Protein 3HM2 (pdb70)

Secondary structure (DSSP, 8-state):
--SHHHHHHHHHHHHH---TTEEEEEESTTTTHHHHHHHTTSSSEEEEEE-S-HHHHHHHHHHHHTTT-TTSEEEE--TTGGGGG--SPPSEEEE--TT-TTHHHHHHHTPPTT-EEEEEE-SHHHH--TTHHHHH--EEEEEEEEE--B-SS-B--BPP-EEEEEEE-/--HHHHHHHHHHHHHH---TT-EEEEESTTTTHHHHHHHHHSSS-EEEEE--STTTHHHHHHHHHHHT-GGGEEEE-STTTTTTT--SPPSEEEE----TTHHHHHHTT--TT-EEEEEE-SHHHH--TTHHHHH--EEEEEEEEE--EETTEE--BPPPEEEEEEE--/-HHHHHHHHHHHHHHH---TT-EEEE--HHHHHHTTSSTT-EEEEE-S-HHHHHHHHHHTTTTT-TTT-EEE--TTTTGGG--SPPSEEEE-S--SSTTHHHHHHHSS-TT-EEEEEE-SHHHH--HHHHHHH--EEEEEEEEE--B-SS-B--BPPPEEEEEEE--/-HHHHHHHHHHHHHHH---TT-EEEE---HHHHHHHH---EEEEEES-HHHHHHHHHHHHHHT-GGGEEEEESTTGGGGG--SPPSEEEE-S-TTSTTHHHHHHTT--TT-EEEEEE-SHHHH--HHHHHHH--EEEEEEEEE---------BPPPEEEEEEE--/--THHHHHHHHHHHHH---TT-EEEEE--HHHHHHHTT-TT-EEEEE-S-HHHHHHHHHHHHHHT-TTS--EE-STTGGGGG--SPPSEEEESSGGGSTTHHHHHHTTSPTT-EEEEEE-SHHHH--HHHHHHH--EEEEEEEEE--BSSS-B--B---EEEEEEE--/--HHHHHHHHHHTTTT---TT-EEEEE--HHHHHHHTT-TT-EEEEE-S-HHHHHHHHHHHHHHSGGGTEEEE--TTGGGGG--S--SEEE---STTHHHHHHTT--TT-EEEEEE-SHHHH--HHHHHHH--EEEEEEEEE--EETTEE--B---EEEEEEE--/-HHHHHHHHHHHHHHH----EEEEEETTTTHHHHHHHHHSSS-EEEEE-S-HHHHHHHHHHHHTTT-GGGEEEE--TTTSGGGS-S--SEEEEEE-TTSTTHHHHHHHHSPTT-EEEEEE-SHHHH--HHHHHHH--EEEEEEEEE--BSSS-B--B---EEEEEEE--/-HHHHHHHHHHHHHHH-----EEEE---HHHHHHHTTSTT--EEEE---HHHHHHHHHHHHHTT-GGG--EE-STTGGGGG--S--SEEEE-S---STTHHHHHHHHSPTTEEEEEEE-SHHHH--HHHHHHH--EEEEEEEEE----S---B-PPEEEEEEEE-

Structure (mmCIF, N/CA/C/O backbone):
data_3HM2
#
_entry.id   3HM2
#
_cell.length_a   77.782
_cell.length_b   113.853
_cell.length_c   84.650
_cell.angle_alpha   90.00
_cell.angle_beta   90.12
_cell.angle_gamma   90.00
#
_symmetry.space_group_name_H-M   'P 1 21 1'
#
loop_
_entity.id
_entity.type
_entity.pdbx_description
1 polymer 'precorrin-6Y C5,15-methyltransferase'
2 non-polymer 'ACETIC ACID'
3 non-polymer 'MAGNESIUM ION'
4 non-polymer 'CALCIUM ION'
5 water water
#
loop_
_atom_site.group_PDB
_atom_site.id
_atom_site.type_symbol
_atom_site.label_atom_id
_atom_site.label_alt_id
_atom_site.label_comp_id
_atom_site.label_asym_id
_atom_site.label_entity_id
_atom_site.label_seq_id
_atom_site.pdbx_PDB_ins_code
_atom_site.Cartn_x
_atom_site.Cartn_y
_atom_site.Cartn_z
_atom_site.occupancy
_atom_site.B_iso_or_equiv
_atom_site.auth_seq_id
_atom_site.auth_comp_id
_atom_site.auth_asym_id
_atom_site.auth_atom_id
_atom_site.pdbx_PDB_model_num
ATOM 1 N N . GLY A 1 6 ? 75.327 97.761 88.140 1.00 49.82 3 GLY A N 1
ATOM 2 C CA . GLY A 1 6 ? 74.745 98.615 89.166 1.00 69.93 3 GLY A CA 1
ATOM 3 C C . GLY A 1 6 ? 75.766 99.299 90.076 1.00 68.95 3 GLY A C 1
ATOM 4 O O . GLY A 1 6 ? 75.980 100.514 89.995 1.00 45.52 3 GLY A O 1
ATOM 5 N N . GLN A 1 7 ? 76.371 98.506 90.964 1.00 80.46 4 GLN A N 1
ATOM 6 C CA . GLN A 1 7 ? 77.508 98.920 91.787 1.00 73.65 4 GLN A CA 1
ATOM 7 C C . GLN A 1 7 ? 78.766 98.429 91.087 1.00 69.26 4 GLN A C 1
ATOM 8 O O . GLN A 1 7 ? 79.889 98.535 91.592 1.00 65.30 4 GLN A O 1
ATOM 14 N N . LEU A 1 8 ? 78.534 97.898 89.895 1.00 68.10 5 LEU A N 1
ATOM 15 C CA . LEU A 1 8 ? 79.504 97.135 89.133 1.00 71.82 5 LEU A CA 1
ATOM 16 C C . LEU A 1 8 ? 79.969 97.978 87.937 1.00 68.63 5 LEU A C 1
ATOM 17 O O . LEU A 1 8 ? 81.065 97.784 87.406 1.00 61.78 5 LEU A O 1
ATOM 22 N N . THR A 1 9 ? 79.122 98.916 87.517 1.00 66.87 6 THR A N 1
ATOM 23 C CA . THR A 1 9 ? 79.569 100.010 86.673 1.00 58.17 6 THR A CA 1
ATOM 24 C C . THR A 1 9 ? 80.110 101.077 87.607 1.00 66.45 6 THR A C 1
ATOM 25 O O . THR A 1 9 ? 80.947 101.889 87.217 1.00 68.39 6 THR A O 1
ATOM 29 N N . LYS A 1 10 ? 79.620 101.077 88.844 1.00 66.36 7 LYS A N 1
ATOM 30 C CA . LYS A 1 10 ? 80.106 102.015 89.851 1.00 64.39 7 LYS A CA 1
ATOM 31 C C . LYS A 1 10 ? 81.490 101.612 90.330 1.00 55.93 7 LYS A C 1
ATOM 32 O O . LYS A 1 10 ? 82.249 102.444 90.814 1.00 60.33 7 LYS A O 1
ATOM 38 N N . GLN A 1 11 ? 81.817 100.331 90.187 1.00 56.74 8 GLN A N 1
ATOM 39 C CA . GLN A 1 11 ? 83.189 99.867 90.367 1.00 54.04 8 GLN A CA 1
ATOM 40 C C . GLN A 1 11 ? 84.014 100.128 89.109 1.00 51.67 8 GLN A C 1
ATOM 41 O O . GLN A 1 11 ? 85.086 100.722 89.181 1.00 50.07 8 GLN A O 1
ATOM 47 N N . HIS A 1 12 ? 83.499 99.674 87.965 1.00 49.23 9 HIS A N 1
ATOM 48 C CA . HIS A 1 12 ? 84.182 99.755 86.666 1.00 48.29 9 HIS A CA 1
ATOM 49 C C . HIS A 1 12 ? 84.475 101.177 86.171 1.00 51.73 9 HIS A C 1
ATOM 50 O O . HIS A 1 12 ? 85.453 101.407 85.437 1.00 46.91 9 HIS A O 1
ATOM 57 N N . VAL A 1 13 ? 83.619 102.119 86.564 1.00 49.18 10 VAL A N 1
ATOM 58 C CA . VAL A 1 13 ? 83.798 103.527 86.206 1.00 51.81 10 VAL A CA 1
ATOM 59 C C . VAL A 1 13 ? 84.914 104.183 87.029 1.00 43.96 10 VAL A C 1
ATOM 60 O O . VAL A 1 13 ? 85.704 104.980 86.502 1.00 36.93 10 VAL A O 1
ATOM 64 N N A ARG A 1 14 ? 84.955 103.843 88.315 0.50 39.92 11 ARG A N 1
ATOM 65 N N B ARG A 1 14 ? 84.972 103.860 88.316 0.50 39.93 11 ARG A N 1
ATOM 66 C CA A ARG A 1 14 ? 86.075 104.185 89.189 0.50 37.45 11 ARG A CA 1
ATOM 67 C CA B ARG A 1 14 ? 86.115 104.257 89.127 0.50 37.51 11 ARG A CA 1
ATOM 68 C C A ARG A 1 14 ? 87.401 103.722 88.580 0.50 33.68 11 ARG A C 1
ATOM 69 C C B ARG A 1 14 ? 87.400 103.751 88.471 0.50 33.68 11 ARG A C 1
ATOM 70 O O A ARG A 1 14 ? 88.348 104.492 88.466 0.50 34.30 11 ARG A O 1
ATOM 71 O O B ARG A 1 14 ? 88.319 104.520 88.214 0.50 34.08 11 ARG A O 1
ATOM 86 N N . ALA A 1 15 ? 87.453 102.459 88.175 1.00 34.86 12 ALA A N 1
ATOM 87 C CA . ALA A 1 15 ? 88.643 101.885 87.544 1.00 38.24 12 ALA A CA 1
ATOM 88 C C . ALA A 1 15 ? 89.155 102.709 86.370 1.00 23.22 12 ALA A C 1
ATOM 89 O O . ALA A 1 15 ? 90.321 103.036 86.318 1.00 34.41 12 ALA A O 1
ATOM 91 N N . LEU A 1 16 ? 88.290 103.038 85.425 1.00 28.09 13 LEU A N 1
ATOM 92 C CA . LEU A 1 16 ? 88.724 103.768 84.227 1.00 26.05 13 LEU A CA 1
ATOM 93 C C . LEU A 1 16 ? 89.198 105.174 84.551 1.00 29.52 13 LEU A C 1
ATOM 94 O O . LEU A 1 16 ? 90.089 105.721 83.888 1.00 26.65 13 LEU A O 1
ATOM 99 N N . ALA A 1 17 ? 88.597 105.746 85.588 1.00 34.00 14 ALA A N 1
ATOM 100 C CA . ALA A 1 17 ? 88.954 107.075 86.050 1.00 34.16 14 ALA A CA 1
ATOM 101 C C . ALA A 1 17 ? 90.289 107.033 86.787 1.00 30.44 14 ALA A C 1
ATOM 102 O O . ALA A 1 17 ? 91.099 107.938 86.644 1.00 36.20 14 ALA A O 1
ATOM 104 N N . ILE A 1 18 ? 90.544 105.984 87.560 1.00 24.38 15 ILE A N 1
ATOM 105 C CA . ILE A 1 18 ? 91.868 105.870 88.156 1.00 31.09 15 ILE A CA 1
ATOM 106 C C . ILE A 1 18 ? 92.936 105.687 87.063 1.00 32.51 15 ILE A C 1
ATOM 107 O O . ILE A 1 18 ? 93.904 106.443 86.998 1.00 33.40 15 ILE A O 1
ATOM 112 N N . SER A 1 19 ? 92.745 104.725 86.168 1.00 36.05 16 SER A N 1
ATOM 113 C CA . SER A 1 19 ? 93.725 104.517 85.098 1.00 38.46 16 SER A CA 1
ATOM 114 C C . SER A 1 19 ? 93.992 105.794 84.287 1.00 39.95 16 SER A C 1
ATOM 115 O O . SER A 1 19 ? 95.094 105.980 83.775 1.00 41.62 16 SER A O 1
ATOM 118 N N . ALA A 1 20 ? 92.984 106.654 84.181 1.00 37.79 17 ALA A N 1
ATOM 119 C CA . ALA A 1 20 ? 93.097 107.872 83.388 1.00 31.52 17 ALA A CA 1
ATOM 120 C C . ALA A 1 20 ? 93.877 108.947 84.137 1.00 26.51 17 ALA A C 1
ATOM 121 O O . ALA A 1 20 ? 94.627 109.716 83.536 1.00 34.57 17 ALA A O 1
ATOM 123 N N . LEU A 1 21 ? 93.696 108.995 85.453 1.00 26.71 18 LEU A N 1
ATOM 124 C CA . LEU A 1 21 ? 94.281 110.051 86.270 1.00 31.99 18 LEU A CA 1
ATOM 125 C C . LEU A 1 21 ? 95.790 109.874 86.401 1.00 42.28 18 LEU A C 1
ATOM 126 O O . LEU A 1 21 ? 96.525 110.845 86.586 1.00 47.36 18 LEU A O 1
ATOM 131 N N . ALA A 1 22 ? 96.246 108.630 86.304 1.00 50.38 19 ALA A N 1
ATOM 132 C CA . ALA A 1 22 ? 97.670 108.342 86.181 1.00 45.40 19 ALA A CA 1
ATOM 133 C C . ALA A 1 22 ? 98.437 108.824 87.407 1.00 52.51 19 ALA A C 1
ATOM 134 O O . ALA A 1 22 ? 99.171 109.811 87.344 1.00 55.60 19 ALA A O 1
ATOM 136 N N . PRO A 1 23 ? 98.263 108.122 88.522 1.00 49.21 20 PRO A N 1
ATOM 137 C CA . PRO A 1 23 ? 98.837 108.552 89.801 1.00 39.69 20 PRO A CA 1
ATOM 138 C C . PRO A 1 23 ? 100.339 108.294 89.863 1.00 32.19 20 PRO A C 1
ATOM 139 O O . PRO A 1 23 ? 100.791 107.199 89.528 1.00 45.34 20 PRO A O 1
ATOM 143 N N . LYS A 1 24 ? 101.100 109.298 90.288 1.00 34.48 21 LYS A N 1
ATOM 144 C CA . LYS A 1 24 ? 102.526 109.126 90.536 1.00 40.03 21 LYS A CA 1
ATOM 145 C C . LYS A 1 24 ? 102.957 109.855 91.804 1.00 50.92 21 LYS A C 1
ATOM 146 O O . LYS A 1 24 ? 102.192 110.634 92.374 1.00 52.12 21 LYS A O 1
ATOM 152 N N . PRO A 1 25 ? 104.185 109.597 92.241 1.00 59.47 22 PRO A N 1
ATOM 153 C CA . PRO A 1 25 ? 104.613 109.965 93.586 1.00 50.73 22 PRO A CA 1
ATOM 154 C C . PRO A 1 25 ? 104.616 111.466 93.823 1.00 44.66 22 PRO A C 1
ATOM 155 O O . PRO A 1 25 ? 104.939 112.287 92.930 1.00 37.61 22 PRO A O 1
ATOM 159 N N . HIS A 1 26 ? 104.264 111.781 95.069 1.00 35.58 23 HIS A N 1
ATOM 160 C CA . HIS A 1 26 ? 104.193 113.126 95.616 1.00 30.22 23 HIS A CA 1
ATOM 161 C C . HIS A 1 26 ? 103.126 113.953 94.899 1.00 36.15 23 HIS A C 1
ATOM 162 O O . HIS A 1 26 ? 103.231 115.184 94.775 1.00 47.06 23 HIS A O 1
ATOM 169 N N . GLU A 1 27 ? 102.096 113.253 94.430 1.00 37.01 24 GLU A N 1
ATOM 170 C CA . GLU A 1 27 ? 100.982 113.885 93.744 1.00 37.76 24 GLU A CA 1
ATOM 171 C C . GLU A 1 27 ? 99.756 114.084 94.638 1.00 32.43 24 GLU A C 1
ATOM 172 O O . GLU A 1 27 ? 99.505 113.308 95.543 1.00 28.56 24 GLU A O 1
ATOM 178 N N . THR A 1 28 ? 99.030 115.174 94.383 1.00 40.88 25 THR A N 1
ATOM 179 C CA . THR A 1 28 ? 97.833 115.543 95.125 1.00 34.29 25 THR A CA 1
ATOM 180 C C . THR A 1 28 ? 96.636 115.623 94.192 1.00 38.43 25 THR A C 1
ATOM 181 O O . THR A 1 28 ? 96.604 116.487 93.299 1.00 35.09 25 THR A O 1
ATOM 185 N N . LEU A 1 29 ? 95.653 114.741 94.385 1.00 36.07 26 LEU A N 1
ATOM 186 C CA . LEU A 1 29 ? 94.388 114.865 93.656 1.00 28.80 26 LEU A CA 1
ATOM 187 C C . LEU A 1 29 ? 93.373 115.801 94.306 1.00 31.18 26 LEU A C 1
ATOM 188 O O . LEU A 1 29 ? 93.104 115.656 95.493 1.00 26.85 26 LEU A O 1
ATOM 193 N N . TRP A 1 30 ? 92.799 116.735 93.528 1.00 30.35 27 TRP A N 1
ATOM 194 C CA . TRP A 1 30 ? 91.507 117.310 93.895 1.00 27.11 27 TRP A CA 1
ATOM 195 C C . TRP A 1 30 ? 90.432 116.429 93.288 1.00 34.22 27 TRP A C 1
ATOM 196 O O . TRP A 1 30 ? 90.322 116.295 92.072 1.00 31.91 27 TRP A O 1
ATOM 207 N N . ASP A 1 31 ? 89.628 115.820 94.153 1.00 34.98 28 ASP A N 1
ATOM 208 C CA . ASP A 1 31 ? 88.475 115.044 93.712 1.00 33.06 28 ASP A CA 1
ATOM 209 C C . ASP A 1 31 ? 87.171 115.783 93.995 1.00 34.21 28 ASP A C 1
ATOM 210 O O . ASP A 1 31 ? 86.695 115.809 95.130 1.00 32.67 28 ASP A O 1
ATOM 215 N N . ILE A 1 32 ? 86.599 116.383 92.956 1.00 35.76 29 ILE A N 1
ATOM 216 C CA . ILE A 1 32 ? 85.486 117.309 93.124 1.00 37.76 29 ILE A CA 1
ATOM 217 C C . ILE A 1 32 ? 84.209 116.756 92.499 1.00 40.92 29 ILE A C 1
ATOM 218 O O . ILE A 1 32 ? 84.234 116.202 91.401 1.00 39.40 29 ILE A O 1
ATOM 223 N N . GLY A 1 33 ? 83.095 116.911 93.207 1.00 45.61 30 GLY A N 1
ATOM 224 C CA . GLY A 1 33 ? 81.784 116.711 92.618 1.00 54.94 30 GLY A CA 1
ATOM 225 C C . GLY A 1 33 ? 81.192 115.360 92.965 1.00 62.42 30 GLY A C 1
ATOM 226 O O . GLY A 1 33 ? 81.558 114.750 93.970 1.00 68.24 30 GLY A O 1
ATOM 227 N N . GLY A 1 34 ? 80.271 114.890 92.129 1.00 66.17 31 GLY A N 1
ATOM 228 C CA . GLY A 1 34 ? 79.457 113.736 92.461 1.00 79.15 31 GLY A CA 1
ATOM 229 C C . GLY A 1 34 ? 80.209 112.716 93.293 1.00 73.05 31 GLY A C 1
ATOM 230 O O . GLY A 1 34 ? 81.305 112.289 92.929 1.00 79.84 31 GLY A O 1
ATOM 231 N N . GLY A 1 35 ? 79.618 112.324 94.417 1.00 56.18 32 GLY A N 1
ATOM 232 C CA . GLY A 1 35 ? 80.129 111.217 95.202 1.00 59.69 32 GLY A CA 1
ATOM 233 C C . GLY A 1 35 ? 81.580 111.408 95.599 1.00 66.77 32 GLY A C 1
ATOM 234 O O . GLY A 1 35 ? 82.396 110.496 95.465 1.00 66.01 32 GLY A O 1
ATOM 235 N N . SER A 1 36 ? 81.901 112.600 96.091 1.00 67.41 33 SER A N 1
ATOM 236 C CA . SER A 1 36 ? 83.282 112.957 96.395 1.00 64.15 33 SER A CA 1
ATOM 237 C C . SER A 1 36 ? 83.882 112.007 97.426 1.00 65.15 33 SER A C 1
ATOM 238 O O . SER A 1 36 ? 83.436 111.957 98.573 1.00 91.45 33 SER A O 1
ATOM 241 N N . GLY A 1 37 ? 84.896 111.255 97.011 1.00 56.59 34 GLY A N 1
ATOM 242 C CA . GLY A 1 37 ? 85.535 110.288 97.883 1.00 55.54 34 GLY A CA 1
ATOM 243 C C . GLY A 1 37 ? 85.841 108.982 97.175 1.00 71.93 34 GLY A C 1
ATOM 244 O O . GLY A 1 37 ? 86.887 108.373 97.400 1.00 67.77 34 GLY A O 1
ATOM 245 N N . SER A 1 38 ? 84.924 108.552 96.316 1.00 71.80 35 SER A N 1
ATOM 246 C CA . SER A 1 38 ? 85.092 107.308 95.574 1.00 73.01 35 SER A CA 1
ATOM 247 C C . SER A 1 38 ? 86.484 107.216 94.959 1.00 68.60 35 SER A C 1
ATOM 248 O O . SER A 1 38 ? 87.210 106.248 95.183 1.00 61.65 35 SER A O 1
ATOM 251 N N . ILE A 1 39 ? 86.850 108.231 94.182 1.00 58.36 36 ILE A N 1
ATOM 252 C CA . ILE A 1 39 ? 88.119 108.228 93.465 1.00 56.74 36 ILE A CA 1
ATOM 253 C C . ILE A 1 39 ? 89.284 108.521 94.406 1.00 42.93 36 ILE A C 1
ATOM 254 O O . ILE A 1 39 ? 90.413 108.094 94.163 1.00 60.52 36 ILE A O 1
ATOM 259 N N . ALA A 1 40 ? 89.002 109.252 95.479 1.00 40.72 37 ALA A N 1
ATOM 260 C CA . ALA A 1 40 ? 90.049 109.758 96.358 1.00 41.19 37 ALA A CA 1
ATOM 261 C C . ALA A 1 40 ? 90.672 108.633 97.178 1.00 45.61 37 ALA A C 1
ATOM 262 O O . ALA A 1 40 ? 91.894 108.489 97.225 1.00 45.17 37 ALA A O 1
ATOM 264 N N . ILE A 1 41 ? 89.824 107.839 97.824 1.00 39.88 38 ILE A N 1
ATOM 265 C CA . ILE A 1 41 ? 90.289 106.816 98.753 1.00 38.54 38 ILE A CA 1
ATOM 266 C C . ILE A 1 41 ? 90.922 105.644 98.010 1.00 42.25 38 ILE A C 1
ATOM 267 O O . ILE A 1 41 ? 91.752 104.921 98.563 1.00 40.22 38 ILE A O 1
ATOM 272 N N . GLU A 1 42 ? 90.525 105.461 96.755 1.00 39.37 39 GLU A N 1
ATOM 273 C CA . GLU A 1 42 ? 91.180 104.499 95.877 1.00 39.68 39 GLU A CA 1
ATOM 274 C C . GLU A 1 42 ? 92.481 105.063 95.314 1.00 39.46 39 GLU A C 1
ATOM 275 O O . GLU A 1 42 ? 93.520 104.404 95.349 1.00 39.31 39 GLU A O 1
ATOM 281 N N . TRP A 1 43 ? 92.416 106.285 94.797 1.00 38.57 40 TRP A N 1
ATOM 282 C CA . TRP A 1 43 ? 93.608 107.018 94.424 1.00 34.25 40 TRP A CA 1
ATOM 283 C C . TRP A 1 43 ? 94.617 106.865 95.556 1.00 39.80 40 TRP A C 1
ATOM 284 O O . TRP A 1 43 ? 95.774 106.557 95.321 1.00 34.44 40 TRP A O 1
ATOM 295 N N . LEU A 1 44 ? 94.172 107.050 96.794 1.00 41.90 41 LEU A N 1
ATOM 296 C CA . LEU A 1 44 ? 95.079 106.982 97.937 1.00 35.72 41 LEU A CA 1
ATOM 297 C C . LEU A 1 44 ? 95.458 105.551 98.216 1.00 39.87 41 LEU A C 1
ATOM 298 O O . LEU A 1 44 ? 96.618 105.253 98.524 1.00 42.05 41 LEU A O 1
ATOM 303 N N . ARG A 1 45 ? 94.467 104.668 98.110 1.00 43.10 42 ARG A N 1
ATOM 304 C CA . ARG A 1 45 ? 94.659 103.272 98.444 1.00 46.62 42 ARG A CA 1
ATOM 305 C C . ARG A 1 45 ? 95.101 102.464 97.235 1.00 52.59 42 ARG A C 1
ATOM 306 O O . ARG A 1 45 ? 94.746 101.297 97.108 1.00 68.97 42 ARG A O 1
ATOM 314 N N . SER A 1 46 ? 95.874 103.090 96.353 1.00 43.85 43 SER A N 1
ATOM 315 C CA . SER A 1 46 ? 96.417 102.403 95.187 1.00 44.62 43 SER A CA 1
ATOM 316 C C . SER A 1 46 ? 97.864 102.812 94.931 1.00 47.17 43 SER A C 1
ATOM 317 O O . SER A 1 46 ? 98.563 102.190 94.132 1.00 38.64 43 SER A O 1
ATOM 320 N N . THR A 1 47 ? 98.307 103.862 95.615 1.00 38.80 44 THR A N 1
ATOM 321 C CA . THR A 1 47 ? 99.646 104.400 95.410 1.00 38.92 44 THR A CA 1
ATOM 322 C C . THR A 1 47 ? 100.210 104.982 96.702 1.00 37.76 44 THR A C 1
ATOM 323 O O . THR A 1 47 ? 99.766 106.031 97.168 1.00 47.27 44 THR A O 1
ATOM 327 N N . PRO A 1 48 ? 101.191 104.293 97.277 1.00 35.59 45 PRO A N 1
ATOM 328 C CA . PRO A 1 48 ? 101.968 104.843 98.392 1.00 46.61 45 PRO A CA 1
ATOM 329 C C . PRO A 1 48 ? 102.359 106.296 98.148 1.00 53.37 45 PRO A C 1
ATOM 330 O O . PRO A 1 48 ? 102.598 106.687 97.005 1.00 51.18 45 PRO A O 1
ATOM 334 N N . GLN A 1 49 ? 102.423 107.085 99.216 1.00 39.78 46 GLN A N 1
ATOM 335 C CA . GLN A 1 49 ? 102.995 108.424 99.147 1.00 58.59 46 GLN A CA 1
ATOM 336 C C . GLN A 1 49 ? 102.150 109.340 98.270 1.00 67.39 46 GLN A C 1
ATOM 337 O O . GLN A 1 49 ? 102.571 109.737 97.183 1.00 63.65 46 GLN A O 1
ATOM 343 N N . THR A 1 50 ? 100.955 109.673 98.748 1.00 64.95 47 THR A N 1
ATOM 344 C CA . THR A 1 50 ? 100.071 110.587 98.034 1.00 60.34 47 THR A CA 1
ATOM 345 C C . THR A 1 50 ? 99.068 111.236 98.981 1.00 54.29 47 THR A C 1
ATOM 346 O O . THR A 1 50 ? 98.656 110.634 99.973 1.00 59.89 47 THR A O 1
ATOM 350 N N . THR A 1 51 ? 98.677 112.467 98.668 1.00 48.67 48 THR A N 1
ATOM 351 C CA . THR A 1 51 ? 97.581 113.125 99.369 1.00 51.42 48 THR A CA 1
ATOM 352 C C . THR A 1 51 ? 96.453 113.489 98.410 1.00 47.74 48 THR A C 1
ATOM 353 O O . THR A 1 51 ? 96.696 113.956 97.298 1.00 41.82 48 THR A O 1
ATOM 357 N N . ALA A 1 52 ? 95.217 113.271 98.849 1.00 29.62 49 ALA A N 1
ATOM 358 C CA . ALA A 1 52 ? 94.048 113.621 98.051 1.00 25.38 49 ALA A CA 1
ATOM 359 C C . ALA A 1 52 ? 93.202 114.680 98.750 1.00 39.41 49 ALA A C 1
ATOM 360 O O . ALA A 1 52 ? 93.171 114.753 99.978 1.00 42.48 49 ALA A O 1
ATOM 362 N N . VAL A 1 53 ? 92.516 115.499 97.959 1.00 37.46 50 VAL A N 1
ATOM 363 C CA . VAL A 1 53 ? 91.619 116.518 98.501 1.00 33.21 50 VAL A CA 1
ATOM 364 C C . VAL A 1 53 ? 90.174 116.316 98.004 1.00 37.23 50 VAL A C 1
ATOM 365 O O . VAL A 1 53 ? 89.905 116.100 96.800 1.00 33.15 50 VAL A O 1
ATOM 369 N N . CYS A 1 54 ? 89.264 116.377 98.979 1.00 38.82 51 CYS A N 1
ATOM 370 C CA . CYS A 1 54 ? 87.849 116.117 98.802 1.00 30.64 51 CYS A CA 1
ATOM 371 C C . CYS A 1 54 ? 87.012 117.377 99.048 1.00 25.11 51 CYS A C 1
ATOM 372 O O . CYS A 1 54 ? 87.347 118.205 99.893 1.00 27.92 51 CYS A O 1
ATOM 375 N N . PHE A 1 55 ? 85.925 117.515 98.307 1.00 33.80 52 PHE A N 1
ATOM 376 C CA . PHE A 1 55 ? 85.079 118.707 98.369 1.00 39.27 52 PHE A CA 1
ATOM 377 C C . PHE A 1 55 ? 83.599 118.293 98.400 1.00 49.45 52 PHE A C 1
ATOM 378 O O . PHE A 1 55 ? 82.962 118.114 97.358 1.00 53.89 52 PHE A O 1
ATOM 386 N N . GLU A 1 56 ? 83.062 118.137 99.604 1.00 52.15 53 GLU A N 1
ATOM 387 C CA . GLU A 1 56 ? 81.676 117.713 99.801 1.00 45.11 53 GLU A CA 1
ATOM 388 C C . GLU A 1 56 ? 80.880 118.784 100.568 1.00 46.90 53 GLU A C 1
ATOM 389 O O . GLU A 1 56 ? 81.342 119.335 101.563 1.00 45.28 53 GLU A O 1
ATOM 395 N N . ILE A 1 57 ? 79.674 119.074 100.104 1.00 50.39 54 ILE A N 1
ATOM 396 C CA . ILE A 1 57 ? 78.829 120.069 100.755 1.00 50.25 54 ILE A CA 1
ATOM 397 C C . ILE A 1 57 ? 78.217 119.617 102.099 1.00 49.49 54 ILE A C 1
ATOM 398 O O . ILE A 1 57 ? 78.176 120.415 103.059 1.00 43.37 54 ILE A O 1
ATOM 403 N N . SER A 1 58 ? 77.772 118.350 102.158 1.00 45.96 55 SER A N 1
ATOM 404 C CA . SER A 1 58 ? 76.984 117.778 103.282 1.00 46.74 55 SER A CA 1
ATOM 405 C C . SER A 1 58 ? 77.809 117.509 104.539 1.00 42.12 55 SER A C 1
ATOM 406 O O . SER A 1 58 ? 78.778 116.767 104.466 1.00 47.88 55 SER A O 1
ATOM 409 N N . GLU A 1 59 ? 77.443 118.074 105.694 1.00 47.28 56 GLU A N 1
ATOM 410 C CA . GLU A 1 59 ? 78.225 117.753 106.892 1.00 50.50 56 GLU A CA 1
ATOM 411 C C . GLU A 1 59 ? 78.224 116.234 107.114 1.00 51.10 56 GLU A C 1
ATOM 412 O O . GLU A 1 59 ? 79.263 115.668 107.420 1.00 50.03 56 GLU A O 1
ATOM 418 N N . GLU A 1 60 ? 77.084 115.581 106.873 1.00 51.64 57 GLU A N 1
ATOM 419 C CA . GLU A 1 60 ? 76.923 114.134 107.107 1.00 59.41 57 GLU A CA 1
ATOM 420 C C . GLU A 1 60 ? 77.694 113.248 106.093 1.00 57.08 57 GLU A C 1
ATOM 421 O O . GLU A 1 60 ? 78.148 112.143 106.432 1.00 52.28 57 GLU A O 1
ATOM 427 N N . ARG A 1 61 ? 77.834 113.729 104.857 1.00 49.48 58 ARG A N 1
ATOM 428 C CA . ARG A 1 61 ? 78.588 113.000 103.837 1.00 45.26 58 ARG A CA 1
ATOM 429 C C . ARG A 1 61 ? 80.114 113.129 104.031 1.00 50.78 58 ARG A C 1
ATOM 430 O O . ARG A 1 61 ? 80.855 112.192 103.708 1.00 38.35 58 ARG A O 1
ATOM 438 N N . ARG A 1 62 ? 80.584 114.279 104.541 1.00 49.68 59 ARG A N 1
ATOM 439 C CA . ARG A 1 62 ? 82.019 114.470 104.830 1.00 38.77 59 ARG A CA 1
ATOM 440 C C . ARG A 1 62 ? 82.440 113.520 105.948 1.00 55.04 59 ARG A C 1
ATOM 441 O O . ARG A 1 62 ? 83.559 112.989 105.938 1.00 53.00 59 ARG A O 1
ATOM 449 N N . GLU A 1 63 ? 81.533 113.315 106.908 1.00 62.82 60 GLU A N 1
ATOM 450 C CA . GLU A 1 63 ? 81.762 112.424 108.053 1.00 73.31 60 GLU A CA 1
ATOM 451 C C . GLU A 1 63 ? 81.943 110.953 107.627 1.00 61.57 60 GLU A C 1
ATOM 452 O O . GLU A 1 63 ? 82.657 110.194 108.285 1.00 65.43 60 GLU A O 1
ATOM 458 N N . ARG A 1 64 ? 81.315 110.565 106.517 1.00 61.21 61 ARG A N 1
ATOM 459 C CA . ARG A 1 64 ? 81.374 109.181 106.020 1.00 66.45 61 ARG A CA 1
ATOM 460 C C . ARG A 1 64 ? 82.539 108.892 105.045 1.00 57.35 61 ARG A C 1
ATOM 461 O O . ARG A 1 64 ? 82.984 107.749 104.918 1.00 45.66 61 ARG A O 1
ATOM 469 N N . ILE A 1 65 ? 83.025 109.924 104.358 1.00 58.83 62 ILE A N 1
ATOM 470 C CA . ILE A 1 65 ? 84.181 109.794 103.481 1.00 49.87 62 ILE A CA 1
ATOM 471 C C . ILE A 1 65 ? 85.415 109.534 104.333 1.00 53.90 62 ILE A C 1
ATOM 472 O O . ILE A 1 65 ? 86.168 108.582 104.104 1.00 54.79 62 ILE A O 1
ATOM 477 N N . LEU A 1 66 ? 85.622 110.391 105.327 1.00 52.41 63 LEU A N 1
ATOM 478 C CA . LEU A 1 66 ? 86.773 110.272 106.215 1.00 50.98 63 LEU A CA 1
ATOM 479 C C . LEU A 1 66 ? 86.699 108.994 107.044 1.00 49.66 63 LEU A C 1
ATOM 480 O O . LEU A 1 66 ? 87.719 108.362 107.320 1.00 51.05 63 LEU A O 1
ATOM 485 N N . SER A 1 67 ? 85.486 108.620 107.439 1.00 43.05 64 SER A N 1
ATOM 486 C CA . SER A 1 67 ? 85.257 107.342 108.104 1.00 45.55 64 SER A CA 1
ATOM 487 C C . SER A 1 67 ? 85.853 106.189 107.303 1.00 48.52 64 SER A C 1
ATOM 488 O O . SER A 1 67 ? 86.484 105.293 107.863 1.00 48.82 64 SER A O 1
ATOM 491 N N . ASN A 1 68 ? 85.648 106.219 105.990 1.00 52.88 65 ASN A N 1
ATOM 492 C CA . ASN A 1 68 ? 86.090 105.136 105.121 1.00 46.02 65 ASN A CA 1
ATOM 493 C C . ASN A 1 68 ? 87.576 105.230 104.793 1.00 45.71 65 ASN A C 1
ATOM 494 O O . ASN A 1 68 ? 88.233 104.218 104.548 1.00 52.33 65 ASN A O 1
ATOM 499 N N . ALA A 1 69 ? 88.099 106.452 104.789 1.00 34.49 66 ALA A N 1
ATOM 500 C CA . ALA A 1 69 ? 89.531 106.671 104.623 1.00 36.66 66 ALA A CA 1
ATOM 501 C C . ALA A 1 69 ? 90.316 106.109 105.804 1.00 45.19 66 ALA A C 1
ATOM 502 O O . ALA A 1 69 ? 91.356 105.476 105.626 1.00 56.18 66 ALA A O 1
ATOM 504 N N . ILE A 1 70 ? 89.809 106.344 107.010 1.00 43.47 67 ILE A N 1
ATOM 505 C CA . ILE A 1 70 ? 90.311 105.662 108.198 1.00 45.08 67 ILE A CA 1
ATOM 506 C C . ILE A 1 70 ? 90.273 104.148 108.022 1.00 39.60 67 ILE A C 1
ATOM 507 O O . ILE A 1 70 ? 91.305 103.480 108.092 1.00 40.86 67 ILE A O 1
ATOM 512 N N . ASN A 1 71 ? 89.079 103.613 107.793 1.00 46.29 68 ASN A N 1
ATOM 513 C CA . ASN A 1 71 ? 88.885 102.169 107.733 1.00 54.35 68 ASN A CA 1
ATOM 514 C C . ASN A 1 71 ? 89.677 101.528 106.599 1.00 52.66 68 ASN A C 1
ATOM 515 O O . ASN A 1 71 ? 89.656 100.310 106.425 1.00 59.36 68 ASN A O 1
ATOM 520 N N . LEU A 1 72 ? 90.376 102.357 105.830 1.00 44.83 69 LEU A N 1
ATOM 521 C CA . LEU A 1 72 ? 91.305 101.865 104.820 1.00 42.33 69 LEU A CA 1
ATOM 522 C C . LEU A 1 72 ? 92.729 102.325 105.110 1.00 29.94 69 LEU A C 1
ATOM 523 O O . LEU A 1 72 ? 93.580 102.342 104.221 1.00 35.81 69 LEU A O 1
ATOM 528 N N . GLY A 1 73 ? 92.982 102.697 106.361 1.00 25.72 70 GLY A N 1
ATOM 529 C CA . GLY A 1 73 ? 94.291 103.177 106.764 1.00 42.46 70 GLY A CA 1
ATOM 530 C C . GLY A 1 73 ? 94.782 104.318 105.895 1.00 42.76 70 GLY A C 1
ATOM 531 O O . GLY A 1 73 ? 95.977 104.612 105.857 1.00 37.90 70 GLY A O 1
ATOM 532 N N . VAL A 1 74 ? 93.856 104.964 105.194 1.00 41.93 71 VAL A N 1
ATOM 533 C CA . VAL A 1 74 ? 94.178 106.147 104.405 1.00 49.01 71 VAL A CA 1
ATOM 534 C C . VAL A 1 74 ? 93.617 107.409 105.051 1.00 58.33 71 VAL A C 1
ATOM 535 O O . VAL A 1 74 ? 93.231 108.353 104.360 1.00 57.16 71 VAL A O 1
ATOM 539 N N . SER A 1 75 ? 93.574 107.420 106.379 1.00 63.93 72 SER A N 1
ATOM 540 C CA . SER A 1 75 ? 93.088 108.594 107.130 1.00 60.05 72 SER A CA 1
ATOM 541 C C . SER A 1 75 ? 94.059 109.802 107.138 1.00 56.66 72 SER A C 1
ATOM 542 O O . SER A 1 75 ? 93.647 110.958 107.280 1.00 52.27 72 SER A O 1
ATOM 545 N N . ASP A 1 76 ? 95.347 109.516 106.974 1.00 56.72 73 ASP A N 1
ATOM 546 C CA . ASP A 1 76 ? 96.397 110.503 107.196 1.00 60.53 73 ASP A CA 1
ATOM 547 C C . ASP A 1 76 ? 96.964 111.126 105.917 1.00 55.65 73 ASP A C 1
ATOM 548 O O . ASP A 1 76 ? 98.055 111.716 105.934 1.00 44.44 73 ASP A O 1
ATOM 553 N N . ARG A 1 77 ? 96.223 111.007 104.818 1.00 43.52 74 ARG A N 1
ATOM 554 C CA . ARG A 1 77 ? 96.659 111.571 103.547 1.00 37.87 74 ARG A CA 1
ATOM 555 C C . ARG A 1 77 ? 95.458 112.127 102.798 1.00 42.07 74 ARG A C 1
ATOM 556 O O . ARG A 1 77 ? 95.533 112.454 101.616 1.00 46.14 74 ARG A O 1
ATOM 564 N N . ILE A 1 78 ? 94.334 112.232 103.489 1.00 46.52 75 ILE A N 1
ATOM 565 C CA . ILE A 1 78 ? 93.154 112.815 102.883 1.00 38.03 75 ILE A CA 1
ATOM 566 C C . ILE A 1 78 ? 92.706 113.989 103.735 1.00 32.75 75 ILE A C 1
ATOM 567 O O . ILE A 1 78 ? 92.688 113.896 104.957 1.00 32.27 75 ILE A O 1
ATOM 572 N N . ALA A 1 79 ? 92.410 115.111 103.089 1.00 23.95 76 ALA A N 1
ATOM 573 C CA . ALA A 1 79 ? 91.612 116.150 103.732 1.00 33.38 76 ALA A CA 1
ATOM 574 C C . ALA A 1 79 ? 90.217 116.123 103.112 1.00 32.74 76 ALA A C 1
ATOM 575 O O . ALA A 1 79 ? 90.087 115.989 101.900 1.00 32.43 76 ALA A O 1
ATOM 577 N N . VAL A 1 80 ? 89.190 116.250 103.946 1.00 39.75 77 VAL A N 1
ATOM 578 C CA . VAL A 1 80 ? 87.820 116.371 103.462 1.00 27.53 77 VAL A CA 1
ATOM 579 C C . VAL A 1 80 ? 87.277 117.778 103.690 1.00 35.57 77 VAL A C 1
ATOM 580 O O . VAL A 1 80 ? 86.871 118.125 104.799 1.00 43.78 77 VAL A O 1
ATOM 584 N N . GLN A 1 81 ? 87.272 118.583 102.632 1.00 33.07 78 GLN A N 1
ATOM 585 C CA . GLN A 1 81 ? 86.746 119.940 102.705 1.00 25.44 78 GLN A CA 1
ATOM 586 C C . GLN A 1 81 ? 85.275 119.985 102.302 1.00 30.51 78 GLN A C 1
ATOM 587 O O . GLN A 1 81 ? 84.651 118.947 102.080 1.00 39.28 78 GLN A O 1
ATOM 593 N N . GLN A 1 82 ? 84.728 121.192 102.210 1.00 42.04 79 GLN A N 1
ATOM 594 C CA . GLN A 1 82 ? 83.365 121.381 101.730 1.00 38.25 79 GLN A CA 1
ATOM 595 C C . GLN A 1 82 ? 83.341 121.661 100.231 1.00 34.90 79 GLN A C 1
ATOM 596 O O . GLN A 1 82 ? 84.324 121.421 99.530 1.00 34.31 79 GLN A O 1
ATOM 602 N N . GLY A 1 83 ? 82.213 122.169 99.747 1.00 48.69 80 GLY A N 1
ATOM 603 C CA . GLY A 1 83 ? 81.979 122.282 98.319 1.00 48.33 80 GLY A CA 1
ATOM 604 C C . GLY A 1 83 ? 82.831 123.358 97.674 1.00 46.66 80 GLY A C 1
ATOM 605 O O . GLY A 1 83 ? 82.946 124.467 98.196 1.00 58.14 80 GLY A O 1
ATOM 606 N N . ALA A 1 84 ? 83.429 123.027 96.535 1.00 50.04 81 ALA A N 1
ATOM 607 C CA . ALA A 1 84 ? 83.845 124.036 95.568 1.00 52.63 81 ALA A CA 1
ATOM 608 C C . ALA A 1 84 ? 82.645 124.623 94.832 1.00 51.64 81 ALA A C 1
ATOM 609 O O . ALA A 1 84 ? 81.566 124.032 94.815 1.00 47.01 81 ALA A O 1
ATOM 611 N N . PRO A 1 85 ? 82.842 125.788 94.224 1.00 52.06 82 PRO A N 1
ATOM 612 C CA . PRO A 1 85 ? 84.185 126.353 94.056 1.00 50.03 82 PRO A CA 1
ATOM 613 C C . PRO A 1 85 ? 84.715 126.990 95.330 1.00 60.91 82 PRO A C 1
ATOM 614 O O . PRO A 1 85 ? 85.927 127.207 95.456 1.00 61.82 82 PRO A O 1
ATOM 618 N N . ARG A 1 86 ? 83.816 127.305 96.257 1.00 57.84 83 ARG A N 1
ATOM 619 C CA . ARG A 1 86 ? 84.209 128.042 97.443 1.00 56.39 83 ARG A CA 1
ATOM 620 C C . ARG A 1 86 ? 85.342 127.365 98.198 1.00 62.11 83 ARG A C 1
ATOM 621 O O . ARG A 1 86 ? 86.347 128.007 98.519 1.00 60.52 83 ARG A O 1
ATOM 629 N N . ALA A 1 87 ? 85.186 126.073 98.478 1.00 52.29 84 ALA A N 1
ATOM 630 C CA . ALA A 1 87 ? 86.130 125.383 99.350 1.00 49.31 84 ALA A CA 1
ATOM 631 C C . ALA A 1 87 ? 87.533 125.286 98.756 1.00 48.46 84 ALA A C 1
ATOM 632 O O . ALA A 1 87 ? 88.452 124.819 99.427 1.00 50.65 84 ALA A O 1
ATOM 634 N N . PHE A 1 88 ? 87.702 125.731 97.512 1.00 46.16 85 PHE A N 1
ATOM 635 C CA . PHE A 1 88 ? 89.042 125.887 96.954 1.00 41.02 85 PHE A CA 1
ATOM 636 C C . PHE A 1 88 ? 89.757 127.008 97.702 1.00 45.30 85 PHE A C 1
ATOM 637 O O . PHE A 1 88 ? 90.935 126.896 98.022 1.00 50.97 85 PHE A O 1
ATOM 645 N N . ASP A 1 89 ? 89.028 128.087 97.980 1.00 53.80 86 ASP A N 1
ATOM 646 C CA . ASP A 1 89 ? 89.598 129.290 98.595 1.00 54.32 86 ASP A CA 1
ATOM 647 C C . ASP A 1 89 ? 90.243 129.063 99.969 1.00 46.45 86 ASP A C 1
ATOM 648 O O . ASP A 1 89 ? 90.929 129.944 100.494 1.00 50.96 86 ASP A O 1
ATOM 653 N N . ASP A 1 90 ? 90.016 127.895 100.560 1.00 49.83 87 ASP A N 1
ATOM 654 C CA . ASP A 1 90 ? 90.588 127.614 101.871 1.00 58.70 87 ASP A CA 1
ATOM 655 C C . ASP A 1 90 ? 91.569 126.436 101.839 1.00 55.14 87 ASP A C 1
ATOM 656 O O . ASP A 1 90 ? 92.085 126.006 102.879 1.00 55.51 87 ASP A O 1
ATOM 661 N N . VAL A 1 91 ? 91.823 125.923 100.638 1.00 49.47 88 VAL A N 1
ATOM 662 C CA . VAL A 1 91 ? 92.857 124.919 100.438 1.00 40.81 88 VAL A CA 1
ATOM 663 C C . VAL A 1 91 ? 94.027 125.562 99.703 1.00 34.39 88 VAL A C 1
ATOM 664 O O . VAL A 1 91 ? 93.936 125.902 98.508 1.00 27.14 88 VAL A O 1
ATOM 668 N N . PRO A 1 92 ? 95.140 125.721 100.435 1.00 38.20 89 PRO A N 1
ATOM 669 C CA . PRO A 1 92 ? 96.280 126.590 100.134 1.00 33.05 89 PRO A CA 1
ATOM 670 C C . PRO A 1 92 ? 97.193 126.095 98.988 1.00 39.66 89 PRO A C 1
ATOM 671 O O . PRO A 1 92 ? 97.612 126.898 98.172 1.00 39.22 89 PRO A O 1
ATOM 675 N N . ASP A 1 93 ? 97.516 124.806 98.936 1.00 36.52 90 ASP A N 1
ATOM 676 C CA . ASP A 1 93 ? 98.493 124.307 97.987 1.00 22.38 90 ASP A CA 1
ATOM 677 C C . ASP A 1 93 ? 97.816 123.892 96.701 1.00 30.33 90 ASP A C 1
ATOM 678 O O . ASP A 1 93 ? 96.758 123.269 96.748 1.00 34.94 90 ASP A O 1
ATOM 683 N N . ASN A 1 94 ? 98.426 124.199 95.556 1.00 34.53 91 ASN A N 1
ATOM 684 C CA . ASN A 1 94 ? 97.825 123.880 94.254 1.00 29.79 91 ASN A CA 1
ATOM 685 C C . ASN A 1 94 ? 97.810 122.388 94.011 1.00 38.90 91 ASN A C 1
ATOM 686 O O . ASN A 1 94 ? 98.855 121.754 94.190 1.00 37.03 91 ASN A O 1
ATOM 691 N N . PRO A 1 95 ? 96.651 121.837 93.556 1.00 27.17 92 PRO A N 1
ATOM 692 C CA . PRO A 1 95 ? 96.453 120.414 93.249 1.00 32.94 92 PRO A CA 1
ATOM 693 C C . PRO A 1 95 ? 97.409 119.955 92.148 1.00 41.15 92 PRO A C 1
ATOM 694 O O . PRO A 1 95 ? 97.813 120.797 91.333 1.00 38.92 92 PRO A O 1
ATOM 698 N N . ASP A 1 96 ? 97.744 118.661 92.109 1.00 35.08 93 ASP A N 1
ATOM 699 C CA . ASP A 1 96 ? 98.580 118.122 91.038 1.00 30.39 93 ASP A CA 1
ATOM 700 C C . ASP A 1 96 ? 97.692 117.560 89.907 1.00 28.04 93 ASP A C 1
ATOM 701 O O . ASP A 1 96 ? 97.945 117.759 88.723 1.00 25.46 93 ASP A O 1
ATOM 706 N N . VAL A 1 97 ? 96.658 116.835 90.286 1.00 24.81 94 VAL A N 1
ATOM 707 C CA . VAL A 1 97 ? 95.702 116.314 89.334 1.00 26.64 94 VAL A CA 1
ATOM 708 C C . VAL A 1 97 ? 94.319 116.698 89.890 1.00 25.43 94 VAL A C 1
ATOM 709 O O . VAL A 1 97 ? 94.184 116.902 91.108 1.00 24.47 94 VAL A O 1
ATOM 713 N N . ILE A 1 98 ? 93.320 116.862 89.022 1.00 21.35 95 ILE A N 1
ATOM 714 C CA . ILE A 1 98 ? 91.934 116.985 89.477 1.00 16.68 95 ILE A CA 1
ATOM 715 C C . ILE A 1 98 ? 91.065 116.000 88.758 1.00 23.06 95 ILE A C 1
ATOM 716 O O . ILE A 1 98 ? 91.359 115.612 87.645 1.00 18.80 95 ILE A O 1
ATOM 721 N N . PHE A 1 99 ? 89.986 115.600 89.415 1.00 27.18 96 PHE A N 1
ATOM 722 C CA . PHE A 1 99 ? 89.001 114.752 88.785 1.00 29.83 96 PHE A CA 1
ATOM 723 C C . PHE A 1 99 ? 87.645 115.342 89.106 1.00 30.39 96 PHE A C 1
ATOM 724 O O . PHE A 1 99 ? 87.378 115.598 90.280 1.00 29.14 96 PHE A O 1
ATOM 732 N N . ILE A 1 100 ? 86.811 115.558 88.075 1.00 23.48 97 ILE A N 1
ATOM 733 C CA . ILE A 1 100 ? 85.393 115.868 88.256 1.00 29.66 97 ILE A CA 1
ATOM 734 C C . ILE A 1 100 ? 84.462 114.774 87.682 1.00 33.89 97 ILE A C 1
ATOM 735 O O . ILE A 1 100 ? 84.608 114.365 86.525 1.00 32.53 97 ILE A O 1
ATOM 740 N N . GLY A 1 101 ? 83.513 114.300 88.493 1.00 41.20 98 GLY A N 1
ATOM 741 C CA . GLY A 1 101 ? 82.449 113.413 88.022 1.00 41.13 98 GLY A CA 1
ATOM 742 C C . GLY A 1 101 ? 81.050 114.022 88.110 1.00 43.07 98 GLY A C 1
ATOM 743 O O . GLY A 1 101 ? 80.656 114.900 87.325 1.00 47.47 98 GLY A O 1
ATOM 744 N N . GLY A 1 103 ? 79.168 116.161 89.153 1.00 55.70 100 GLY A N 1
ATOM 745 C CA . GLY A 1 103 ? 78.683 117.529 89.222 1.00 62.76 100 GLY A CA 1
ATOM 746 C C . GLY A 1 103 ? 79.432 118.386 88.220 1.00 67.04 100 GLY A C 1
ATOM 747 O O . GLY A 1 103 ? 79.776 119.545 88.489 1.00 49.78 100 GLY A O 1
ATOM 748 N N . LEU A 1 104 ? 79.675 117.792 87.053 1.00 68.43 101 LEU A N 1
ATOM 749 C CA . LEU A 1 104 ? 80.532 118.359 86.006 1.00 65.13 101 LEU A CA 1
ATOM 750 C C . LEU A 1 104 ? 80.198 119.795 85.536 1.00 63.03 101 LEU A C 1
ATOM 751 O O . LEU A 1 104 ? 81.042 120.442 84.901 1.00 48.19 101 LEU A O 1
ATOM 756 N N . THR A 1 105 ? 78.995 120.287 85.865 1.00 65.21 102 THR A N 1
ATOM 757 C CA . THR A 1 105 ? 78.495 121.595 85.372 1.00 59.51 102 THR A CA 1
ATOM 758 C C . THR A 1 105 ? 77.876 122.596 86.388 1.00 52.09 102 THR A C 1
ATOM 759 O O . THR A 1 105 ? 77.070 123.452 86.003 1.00 36.83 102 THR A O 1
ATOM 763 N N . ALA A 1 106 ? 78.257 122.519 87.662 1.00 45.48 103 ALA A N 1
ATOM 764 C CA . ALA A 1 106 ? 77.847 123.557 88.613 1.00 48.48 103 ALA A CA 1
ATOM 765 C C . ALA A 1 106 ? 78.329 124.931 88.173 1.00 48.06 103 ALA A C 1
ATOM 766 O O . ALA A 1 106 ? 79.424 125.069 87.617 1.00 43.75 103 ALA A O 1
ATOM 768 N N . PRO A 1 107 ? 77.505 125.954 88.415 1.00 49.25 104 PRO A N 1
ATOM 769 C CA . PRO A 1 107 ? 77.990 127.309 88.174 1.00 52.81 104 PRO A CA 1
ATOM 770 C C . PRO A 1 107 ? 79.283 127.575 88.945 1.00 42.14 104 PRO A C 1
ATOM 771 O O . PRO A 1 107 ? 79.246 127.691 90.164 1.00 42.10 104 PRO A O 1
ATOM 775 N N . GLY A 1 108 ? 80.405 127.631 88.229 1.00 53.53 105 GLY A N 1
ATOM 776 C CA . GLY A 1 108 ? 81.651 128.169 88.756 1.00 39.89 105 GLY A CA 1
ATOM 777 C C . GLY A 1 108 ? 82.752 127.183 89.064 1.00 34.83 105 GLY A C 1
ATOM 778 O O . GLY A 1 108 ? 83.930 127.527 89.020 1.00 43.38 105 GLY A O 1
ATOM 779 N N . VAL A 1 109 ? 82.366 125.954 89.377 1.00 37.73 106 VAL A N 1
ATOM 780 C CA . VAL A 1 109 ? 83.300 124.958 89.902 1.00 32.91 106 VAL A CA 1
ATOM 781 C C . VAL A 1 109 ? 84.549 124.810 89.039 1.00 34.80 106 VAL A C 1
ATOM 782 O O . VAL A 1 109 ? 85.660 124.772 89.555 1.00 39.88 106 VAL A O 1
ATOM 786 N N . PHE A 1 110 ? 84.360 124.741 87.726 1.00 35.43 107 PHE A N 1
ATOM 787 C CA . PHE A 1 110 ? 85.466 124.466 86.825 1.00 36.60 107 PHE A CA 1
ATOM 788 C C . PHE A 1 110 ? 86.458 125.611 86.671 1.00 37.98 107 PHE A C 1
ATOM 789 O O . PHE A 1 110 ? 87.641 125.441 86.954 1.00 41.44 107 PHE A O 1
ATOM 797 N N . ALA A 1 111 ? 86.000 126.763 86.198 1.00 42.17 108 ALA A N 1
ATOM 798 C CA . ALA A 1 111 ? 86.923 127.868 86.004 1.00 39.07 108 ALA A CA 1
ATOM 799 C C . ALA A 1 111 ? 87.704 127.999 87.293 1.00 33.00 108 ALA A C 1
ATOM 800 O O . ALA A 1 111 ? 88.928 128.041 87.303 1.00 29.63 108 ALA A O 1
ATOM 802 N N . ALA A 1 112 ? 86.986 127.985 88.401 1.00 35.77 109 ALA A N 1
ATOM 803 C CA . ALA A 1 112 ? 87.634 127.965 89.696 1.00 27.76 109 ALA A CA 1
ATOM 804 C C . ALA A 1 112 ? 88.611 126.774 89.838 1.00 34.83 109 ALA A C 1
ATOM 805 O O . ALA A 1 112 ? 89.822 126.953 89.928 1.00 37.78 109 ALA A O 1
ATOM 807 N N . ALA A 1 113 ? 88.103 125.554 89.866 1.00 33.51 110 ALA A N 1
ATOM 808 C CA . ALA A 1 113 ? 89.016 124.424 89.929 1.00 33.09 110 ALA A CA 1
ATOM 809 C C . ALA A 1 113 ? 90.214 124.723 89.039 1.00 29.83 110 ALA A C 1
ATOM 810 O O . ALA A 1 113 ? 91.349 124.484 89.416 1.00 27.21 110 ALA A O 1
ATOM 812 N N . TRP A 1 114 ? 89.945 125.298 87.870 1.00 36.44 111 TRP A N 1
ATOM 813 C CA . TRP A 1 114 ? 90.924 125.388 86.795 1.00 35.18 111 TRP A CA 1
ATOM 814 C C . TRP A 1 114 ? 92.049 126.386 87.044 1.00 39.82 111 TRP A C 1
ATOM 815 O O . TRP A 1 114 ? 93.226 126.098 86.793 1.00 36.16 111 TRP A O 1
ATOM 826 N N . LYS A 1 115 ? 91.682 127.564 87.527 1.00 38.98 112 LYS A N 1
ATOM 827 C CA . LYS A 1 115 ? 92.659 128.605 87.805 1.00 36.44 112 LYS A CA 1
ATOM 828 C C . LYS A 1 115 ? 93.774 128.015 88.679 1.00 42.09 112 LYS A C 1
ATOM 829 O O . LYS A 1 115 ? 94.918 128.504 88.691 1.00 47.35 112 LYS A O 1
ATOM 835 N N . ARG A 1 116 ? 93.440 126.950 89.406 1.00 41.85 113 ARG A N 1
ATOM 836 C CA . ARG A 1 116 ? 94.324 126.453 90.447 1.00 28.60 113 ARG A CA 1
ATOM 837 C C . ARG A 1 116 ? 95.343 125.465 89.877 1.00 32.96 113 ARG A C 1
ATOM 838 O O . ARG A 1 116 ? 96.351 125.152 90.517 1.00 32.15 113 ARG A O 1
ATOM 846 N N A LEU A 1 117 ? 95.094 124.984 88.667 0.50 30.54 114 LEU A N 1
ATOM 847 N N B LEU A 1 117 ? 95.102 125.016 88.652 0.50 31.43 114 LEU A N 1
ATOM 848 C CA A LEU A 1 117 ? 95.944 123.947 88.106 0.50 35.59 114 LEU A CA 1
ATOM 849 C CA B LEU A 1 117 ? 95.982 124.035 88.039 0.50 35.62 114 LEU A CA 1
ATOM 850 C C A LEU A 1 117 ? 97.181 124.505 87.376 0.50 35.88 114 LEU A C 1
ATOM 851 C C B LEU A 1 117 ? 97.233 124.636 87.435 0.50 35.88 114 LEU A C 1
ATOM 852 O O A LEU A 1 117 ? 97.036 125.279 86.432 0.50 33.03 114 LEU A O 1
ATOM 853 O O B LEU A 1 117 ? 97.150 125.549 86.620 0.50 34.65 114 LEU A O 1
ATOM 862 N N . PRO A 1 118 ? 98.340 123.917 87.645 1.00 39.07 115 PRO A N 1
ATOM 863 C CA . PRO A 1 118 ? 99.614 124.349 87.062 1.00 32.36 115 PRO A CA 1
ATOM 864 C C . PRO A 1 118 ? 99.742 123.968 85.590 1.00 40.65 115 PRO A C 1
ATOM 865 O O . PRO A 1 118 ? 98.985 123.132 85.099 1.00 52.35 115 PRO A O 1
ATOM 869 N N . VAL A 1 119 ? 100.697 124.585 84.901 1.00 42.33 116 VAL A N 1
ATOM 870 C CA . VAL A 1 119 ? 101.144 124.099 83.600 1.00 46.38 116 VAL A CA 1
ATOM 871 C C . VAL A 1 119 ? 101.481 122.613 83.648 1.00 43.50 116 VAL A C 1
ATOM 872 O O . VAL A 1 119 ? 102.024 122.120 84.636 1.00 37.81 116 VAL A O 1
ATOM 876 N N . GLY A 1 120 ? 101.155 121.903 82.572 1.00 36.93 117 GLY A N 1
ATOM 877 C CA . GLY A 1 120 ? 101.349 120.466 82.519 1.00 46.65 117 GLY A CA 1
ATOM 878 C C . GLY A 1 120 ? 100.854 119.769 83.770 1.00 61.63 117 GLY A C 1
ATOM 879 O O . GLY A 1 120 ? 101.513 118.872 84.295 1.00 54.92 117 GLY A O 1
ATOM 880 N N . GLY A 1 121 ? 99.686 120.185 84.250 1.00 63.91 118 GLY A N 1
ATOM 881 C CA . GLY A 1 121 ? 98.916 119.384 85.182 1.00 35.48 118 GLY A CA 1
ATOM 882 C C . GLY A 1 121 ? 97.746 118.686 84.517 1.00 32.90 118 GLY A C 1
ATOM 883 O O . GLY A 1 121 ? 97.399 118.985 83.374 1.00 49.30 118 GLY A O 1
ATOM 884 N N . ARG A 1 122 ? 97.135 117.750 85.237 1.00 27.45 119 ARG A N 1
ATOM 885 C CA . ARG A 1 122 ? 96.200 116.808 84.633 1.00 34.40 119 ARG A CA 1
ATOM 886 C C . ARG A 1 122 ? 94.811 116.939 85.248 1.00 39.76 119 ARG A C 1
ATOM 887 O O . ARG A 1 122 ? 94.662 116.965 86.470 1.00 42.25 119 ARG A O 1
ATOM 895 N N . LEU A 1 123 ? 93.796 117.022 84.394 1.00 32.07 120 LEU A N 1
ATOM 896 C CA . LEU A 1 123 ? 92.398 116.833 84.830 1.00 39.80 120 LEU A CA 1
ATOM 897 C C . LEU A 1 123 ? 91.595 115.822 84.001 1.00 37.22 120 LEU A C 1
ATOM 898 O O . LEU A 1 123 ? 91.500 115.944 82.773 1.00 34.63 120 LEU A O 1
ATOM 903 N N . VAL A 1 124 ? 90.980 114.861 84.696 1.00 30.58 121 VAL A N 1
ATOM 904 C CA . VAL A 1 124 ? 90.097 113.895 84.072 1.00 24.00 121 VAL A CA 1
ATOM 905 C C . VAL A 1 124 ? 88.678 114.107 84.563 1.00 25.02 121 VAL A C 1
ATOM 906 O O . VAL A 1 124 ? 88.439 114.154 85.757 1.00 26.47 121 VAL A O 1
ATOM 910 N N . ALA A 1 125 ? 87.743 114.288 83.634 1.00 35.77 122 ALA A N 1
ATOM 911 C CA . ALA A 1 125 ? 86.339 114.546 83.977 1.00 38.31 122 ALA A CA 1
ATOM 912 C C . ALA A 1 125 ? 85.360 113.505 83.409 1.00 32.05 122 ALA A C 1
ATOM 913 O O . ALA A 1 125 ? 85.645 112.845 82.421 1.00 27.04 122 ALA A O 1
ATOM 915 N N . ASN A 1 126 ? 84.219 113.363 84.076 1.00 32.89 123 ASN A N 1
ATOM 916 C CA . ASN A 1 126 ? 83.182 112.426 83.692 1.00 22.58 123 ASN A CA 1
ATOM 917 C C . ASN A 1 126 ? 81.915 113.150 83.451 1.00 33.30 123 ASN A C 1
ATOM 918 O O . ASN A 1 126 ? 81.565 114.067 84.200 1.00 37.65 123 ASN A O 1
ATOM 923 N N . ALA A 1 127 ? 81.205 112.697 82.424 1.00 31.90 124 ALA A N 1
ATOM 924 C CA . ALA A 1 127 ? 79.927 113.254 82.029 1.00 37.82 124 ALA A CA 1
ATOM 925 C C . ALA A 1 127 ? 79.032 112.067 81.813 1.00 39.84 124 ALA A C 1
ATOM 926 O O . ALA A 1 127 ? 79.503 110.999 81.458 1.00 32.53 124 ALA A O 1
ATOM 928 N N . VAL A 1 128 ? 77.733 112.253 81.980 1.00 49.90 125 VAL A N 1
ATOM 929 C CA . VAL A 1 128 ? 76.831 111.119 81.941 1.00 39.23 125 VAL A CA 1
ATOM 930 C C . VAL A 1 128 ? 75.558 111.532 81.227 1.00 36.83 125 VAL A C 1
ATOM 931 O O . VAL A 1 128 ? 74.673 110.727 80.979 1.00 46.74 125 VAL A O 1
ATOM 935 N N . THR A 1 129 ? 75.473 112.812 80.907 1.00 37.41 126 THR A N 1
ATOM 936 C CA . THR A 1 129 ? 74.301 113.362 80.259 1.00 35.30 126 THR A CA 1
ATOM 937 C C . THR A 1 129 ? 74.820 114.070 79.047 1.00 41.76 126 THR A C 1
ATOM 938 O O . THR A 1 129 ? 76.036 114.273 78.923 1.00 37.97 126 THR A O 1
ATOM 942 N N . VAL A 1 130 ? 73.908 114.498 78.178 1.00 32.26 127 VAL A N 1
ATOM 943 C CA . VAL A 1 130 ? 74.318 115.184 76.962 1.00 30.65 127 VAL A CA 1
ATOM 944 C C . VAL A 1 130 ? 74.818 116.557 77.293 1.00 33.34 127 VAL A C 1
ATOM 945 O O . VAL A 1 130 ? 75.879 116.969 76.824 1.00 39.58 127 VAL A O 1
ATOM 949 N N . GLU A 1 131 ? 74.055 117.268 78.106 1.00 34.79 128 GLU A N 1
ATOM 950 C CA . GLU A 1 131 ? 74.470 118.589 78.541 1.00 36.02 128 GLU A CA 1
ATOM 951 C C . GLU A 1 131 ? 75.913 118.591 79.059 1.00 30.05 128 GLU A C 1
ATOM 952 O O . GLU A 1 131 ? 76.726 119.406 78.609 1.00 37.17 128 GLU A O 1
ATOM 958 N N . SER A 1 132 ? 76.246 117.681 79.981 1.00 36.90 129 SER A N 1
ATOM 959 C CA . SER A 1 132 ? 77.640 117.529 80.430 1.00 37.26 129 SER A CA 1
ATOM 960 C C . SER A 1 132 ? 78.557 117.168 79.264 1.00 40.10 129 SER A C 1
ATOM 961 O O . SER A 1 132 ? 79.639 117.747 79.118 1.00 41.44 129 SER A O 1
ATOM 964 N N . GLU A 1 133 ? 78.124 116.213 78.437 1.00 38.75 130 GLU A N 1
ATOM 965 C CA . GLU A 1 133 ? 78.938 115.719 77.318 1.00 37.72 130 GLU A CA 1
ATOM 966 C C . GLU A 1 133 ? 79.349 116.803 76.321 1.00 37.28 130 GLU A C 1
ATOM 967 O O . GLU A 1 133 ? 80.469 116.790 75.820 1.00 37.33 130 GLU A O 1
ATOM 973 N N . GLN A 1 134 ? 78.446 117.731 76.010 1.00 48.17 131 GLN A N 1
ATOM 974 C CA . GLN A 1 134 ? 78.736 118.738 74.986 1.00 44.02 131 GLN A CA 1
ATOM 975 C C . GLN A 1 134 ? 79.633 119.849 75.558 1.00 39.75 131 GLN A C 1
ATOM 976 O O . GLN A 1 134 ? 80.270 120.604 74.826 1.00 43.88 131 GLN A O 1
ATOM 990 N N . LEU A 1 136 ? 82.216 119.004 77.826 1.00 32.22 133 LEU A N 1
ATOM 991 C CA . LEU A 1 136 ? 83.564 118.451 77.708 1.00 37.09 133 LEU A CA 1
ATOM 992 C C . LEU A 1 136 ? 84.102 118.829 76.321 1.00 31.69 133 LEU A C 1
ATOM 993 O O . LEU A 1 136 ? 85.302 119.022 76.133 1.00 25.92 133 LEU A O 1
ATOM 998 N N . TRP A 1 137 ? 83.195 118.926 75.351 1.00 39.98 134 TRP A N 1
ATOM 999 C CA . TRP A 1 137 ? 83.564 119.085 73.946 1.00 37.77 134 TRP A CA 1
ATOM 1000 C C . TRP A 1 137 ? 83.982 120.518 73.690 1.00 43.10 134 TRP A C 1
ATOM 1001 O O . TRP A 1 137 ? 84.678 120.805 72.725 1.00 53.96 134 TRP A O 1
ATOM 1012 N N . ALA A 1 138 ? 83.542 121.412 74.565 1.00 41.03 135 ALA A N 1
ATOM 1013 C CA . ALA A 1 138 ? 83.809 122.828 74.425 1.00 39.93 135 ALA A CA 1
ATOM 1014 C C . ALA A 1 138 ? 85.097 123.169 75.169 1.00 45.18 135 ALA A C 1
ATOM 1015 O O . ALA A 1 138 ? 85.949 123.911 74.666 1.00 46.86 135 ALA A O 1
ATOM 1017 N N . LEU A 1 139 ? 85.236 122.623 76.373 1.00 48.44 136 LEU A N 1
ATOM 1018 C CA . LEU A 1 139 ? 86.474 122.749 77.133 1.00 40.22 136 LEU A CA 1
ATOM 1019 C C . LEU A 1 139 ? 87.605 121.963 76.479 1.00 46.21 136 LEU A C 1
ATOM 1020 O O . LEU A 1 139 ? 88.777 122.314 76.613 1.00 47.83 136 LEU A O 1
ATOM 1025 N N . ARG A 1 140 ? 87.246 120.898 75.770 1.00 47.85 137 ARG A N 1
ATOM 1026 C CA . ARG A 1 140 ? 88.200 120.173 74.939 1.00 41.20 137 ARG A CA 1
ATOM 1027 C C . ARG A 1 140 ? 88.831 121.089 73.896 1.00 42.30 137 ARG A C 1
ATOM 1028 O O . ARG A 1 140 ? 90.006 120.945 73.558 1.00 41.66 137 ARG A O 1
ATOM 1036 N N . LYS A 1 141 ? 88.043 122.032 73.390 1.00 53.77 138 LYS A N 1
ATOM 1037 C CA . LYS A 1 141 ? 88.437 122.817 72.226 1.00 47.23 138 LYS A CA 1
ATOM 1038 C C . LYS A 1 141 ? 89.312 124.000 72.629 1.00 53.30 138 LYS A C 1
ATOM 1039 O O . LYS A 1 141 ? 89.961 124.619 71.786 1.00 64.32 138 LYS A O 1
ATOM 1045 N N . GLN A 1 142 ? 89.322 124.308 73.921 1.00 51.67 139 GLN A N 1
ATOM 1046 C CA . GLN A 1 142 ? 90.259 125.283 74.469 1.00 44.36 139 GLN A CA 1
ATOM 1047 C C . GLN A 1 142 ? 91.600 124.635 74.796 1.00 46.91 139 GLN A C 1
ATOM 1048 O O . GLN A 1 142 ? 92.618 124.945 74.178 1.00 48.90 139 GLN A O 1
ATOM 1054 N N . PHE A 1 143 ? 91.593 123.734 75.773 1.00 52.47 140 PHE A N 1
ATOM 1055 C CA . PHE A 1 143 ? 92.805 123.391 76.508 1.00 45.15 140 PHE A CA 1
ATOM 1056 C C . PHE A 1 143 ? 93.439 122.117 75.961 1.00 44.96 140 PHE A C 1
ATOM 1057 O O . PHE A 1 143 ? 94.404 121.600 76.525 1.00 44.18 140 PHE A O 1
ATOM 1065 N N . GLY A 1 144 ? 92.891 121.614 74.859 1.00 47.90 141 GLY A N 1
ATOM 1066 C CA . GLY A 1 144 ? 93.384 120.393 74.250 1.00 49.99 141 GLY A CA 1
ATOM 1067 C C . GLY A 1 144 ? 92.750 119.151 74.844 1.00 40.78 141 GLY A C 1
ATOM 1068 O O . GLY A 1 144 ? 91.543 119.112 75.083 1.00 51.18 141 GLY A O 1
ATOM 1069 N N . GLY A 1 145 ? 93.569 118.132 75.084 1.00 42.37 142 GLY A N 1
ATOM 1070 C CA . GLY A 1 145 ? 93.084 116.875 75.604 1.00 47.93 142 GLY A CA 1
ATOM 1071 C C . GLY A 1 145 ? 92.153 116.128 74.659 1.00 49.48 142 GLY A C 1
ATOM 1072 O O . GLY A 1 145 ? 91.925 116.533 73.501 1.00 44.98 142 GLY A O 1
ATOM 1073 N N . THR A 1 146 ? 91.586 115.046 75.187 1.00 46.17 143 THR A N 1
ATOM 1074 C CA . THR A 1 146 ? 91.036 113.977 74.370 1.00 38.86 143 THR A CA 1
ATOM 1075 C C . THR A 1 146 ? 89.853 113.326 75.077 1.00 37.98 143 THR A C 1
ATOM 1076 O O . THR A 1 146 ? 89.885 113.169 76.306 1.00 37.85 143 THR A O 1
ATOM 1080 N N . ILE A 1 147 ? 88.825 112.949 74.298 1.00 38.94 144 ILE A N 1
ATOM 1081 C CA . ILE A 1 147 ? 87.560 112.375 74.800 1.00 27.50 144 ILE A CA 1
ATOM 1082 C C . ILE A 1 147 ? 87.255 110.951 74.286 1.00 35.19 144 ILE A C 1
ATOM 1083 O O . ILE A 1 147 ? 87.230 110.724 73.092 1.00 40.78 144 ILE A O 1
ATOM 1088 N N . SER A 1 148 ? 87.044 110.002 75.199 1.00 36.15 145 SER A N 1
ATOM 1089 C CA . SER A 1 148 ? 86.618 108.636 74.873 1.00 26.67 145 SER A CA 1
ATOM 1090 C C . SER A 1 148 ? 85.306 108.354 75.602 1.00 26.61 145 SER A C 1
ATOM 1091 O O . SER A 1 148 ? 84.823 109.192 76.365 1.00 32.76 145 SER A O 1
ATOM 1094 N N . SER A 1 149 ? 84.694 107.200 75.367 1.00 34.96 146 SER A N 1
ATOM 1095 C CA . SER A 1 149 ? 83.378 106.951 75.977 1.00 41.47 146 SER A CA 1
ATOM 1096 C C . SER A 1 149 ? 83.080 105.486 76.285 1.00 38.76 146 SER A C 1
ATOM 1097 O O . SER A 1 149 ? 83.520 104.589 75.565 1.00 41.75 146 SER A O 1
ATOM 1100 N N . PHE A 1 150 ? 82.329 105.251 77.360 1.00 31.44 147 PHE A N 1
ATOM 1101 C CA . PHE A 1 150 ? 82.127 103.885 77.839 1.00 38.57 147 PHE A CA 1
ATOM 1102 C C . PHE A 1 150 ? 80.658 103.458 77.969 1.00 40.34 147 PHE A C 1
ATOM 1103 O O . PHE A 1 150 ? 79.882 104.083 78.686 1.00 37.40 147 PHE A O 1
ATOM 1111 N N . ALA A 1 151 ? 80.283 102.396 77.255 1.00 37.15 148 ALA A N 1
ATOM 1112 C CA . ALA A 1 151 ? 78.977 101.785 77.442 1.00 34.32 148 ALA A CA 1
ATOM 1113 C C . ALA A 1 151 ? 79.219 100.409 77.975 1.00 30.56 148 ALA A C 1
ATOM 1114 O O . ALA A 1 151 ? 79.779 99.586 77.275 1.00 31.94 148 ALA A O 1
ATOM 1116 N N . ILE A 1 152 ? 78.799 100.174 79.220 1.00 32.04 149 ILE A N 1
ATOM 1117 C CA . ILE A 1 152 ? 79.041 98.922 79.946 1.00 34.61 149 ILE A CA 1
ATOM 1118 C C . ILE A 1 152 ? 77.750 98.145 80.180 1.00 40.88 149 ILE A C 1
ATOM 1119 O O . ILE A 1 152 ? 76.767 98.706 80.669 1.00 40.74 149 ILE A O 1
ATOM 1124 N N . SER A 1 153 ? 77.751 96.857 79.834 1.00 32.63 150 SER A N 1
ATOM 1125 C CA . SER A 1 153 ? 76.563 96.027 80.013 1.00 31.49 150 SER A CA 1
ATOM 1126 C C . SER A 1 153 ? 76.823 94.861 80.971 1.00 29.10 150 SER A C 1
ATOM 1127 O O . SER A 1 153 ? 77.957 94.443 81.147 1.00 26.02 150 SER A O 1
ATOM 1130 N N . HIS A 1 154 ? 75.756 94.354 81.586 1.00 31.02 151 HIS A N 1
ATOM 1131 C CA . HIS A 1 154 ? 75.821 93.221 82.499 1.00 28.68 151 HIS A CA 1
ATOM 1132 C C . HIS A 1 154 ? 74.636 92.300 82.194 1.00 27.10 151 HIS A C 1
ATOM 1133 O O . HIS A 1 154 ? 73.615 92.755 81.721 1.00 26.97 151 HIS A O 1
ATOM 1140 N N . GLU A 1 155 ? 74.766 91.007 82.456 1.00 31.63 152 GLU A N 1
ATOM 1141 C CA . GLU A 1 155 ? 73.648 90.100 82.260 1.00 33.94 152 GLU A CA 1
ATOM 1142 C C . GLU A 1 155 ? 72.426 90.511 83.065 1.00 31.20 152 GLU A C 1
ATOM 1143 O O . GLU A 1 155 ? 72.524 91.057 84.156 1.00 40.30 152 GLU A O 1
ATOM 1149 N N . HIS A 1 156 ? 71.266 90.266 82.491 1.00 31.81 153 HIS A N 1
ATOM 1150 C CA . HIS A 1 156 ? 70.027 90.611 83.135 1.00 39.63 153 HIS A CA 1
ATOM 1151 C C . HIS A 1 156 ? 69.107 89.488 82.788 1.00 45.67 153 HIS A C 1
ATOM 1152 O O . HIS A 1 156 ? 68.642 89.390 81.656 1.00 49.52 153 HIS A O 1
ATOM 1159 N N . THR A 1 157 ? 68.875 88.624 83.765 1.00 46.71 154 THR A N 1
ATOM 1160 C CA . THR A 1 157 ? 68.163 87.384 83.546 1.00 50.07 154 THR A CA 1
ATOM 1161 C C . THR A 1 157 ? 66.687 87.575 83.817 1.00 45.18 154 THR A C 1
ATOM 1162 O O . THR A 1 157 ? 66.192 87.113 84.845 1.00 46.10 154 THR A O 1
ATOM 1166 N N . VAL A 1 158 ? 65.984 88.257 82.912 1.00 51.58 155 VAL A N 1
ATOM 1167 C CA . VAL A 1 158 ? 64.545 88.486 83.090 1.00 56.66 155 VAL A CA 1
ATOM 1168 C C . VAL A 1 158 ? 63.745 87.252 82.692 1.00 67.49 155 VAL A C 1
ATOM 1169 O O . VAL A 1 158 ? 63.168 87.190 81.594 1.00 61.18 155 VAL A O 1
ATOM 1173 N N . GLY A 1 159 ? 63.715 86.285 83.608 1.00 58.11 156 GLY A N 1
ATOM 1174 C CA . GLY A 1 159 ? 63.068 85.009 83.382 1.00 47.65 156 GLY A CA 1
ATOM 1175 C C . GLY A 1 159 ? 64.068 83.974 82.918 1.00 54.68 156 GLY A C 1
ATOM 1176 O O . GLY A 1 159 ? 65.200 83.926 83.396 1.00 61.73 156 GLY A O 1
ATOM 1177 N N . SER A 1 160 ? 63.647 83.152 81.963 1.00 62.70 157 SER A N 1
ATOM 1178 C CA . SER A 1 160 ? 64.466 82.059 81.432 1.00 58.52 157 SER A CA 1
ATOM 1179 C C . SER A 1 160 ? 65.578 82.528 80.478 1.00 42.75 157 SER A C 1
ATOM 1180 O O . SER A 1 160 ? 66.357 81.726 79.963 1.00 36.08 157 SER A O 1
ATOM 1183 N N . PHE A 1 161 ? 65.649 83.838 80.271 1.00 41.36 158 PHE A N 1
ATOM 1184 C CA . PHE A 1 161 ? 66.479 84.404 79.226 1.00 44.22 158 PHE A CA 1
ATOM 1185 C C . PHE A 1 161 ? 67.335 85.550 79.724 1.00 46.14 158 PHE A C 1
ATOM 1186 O O . PHE A 1 161 ? 66.829 86.622 80.077 1.00 51.42 158 PHE A O 1
ATOM 1194 N N . ILE A 1 162 ? 68.641 85.315 79.740 1.00 36.82 159 ILE A N 1
ATOM 1195 C CA . ILE A 1 162 ? 69.573 86.382 79.993 1.00 39.53 159 ILE A CA 1
ATOM 1196 C C . ILE A 1 162 ? 69.616 87.308 78.771 1.00 42.43 159 ILE A C 1
ATOM 1197 O O . ILE A 1 162 ? 69.677 86.867 77.619 1.00 36.02 159 ILE A O 1
ATOM 1202 N N . THR A 1 163 ? 69.581 88.602 79.028 1.00 42.83 160 THR A N 1
ATOM 1203 C CA . THR A 1 163 ? 69.990 89.559 78.020 1.00 43.02 160 THR A CA 1
ATOM 1204 C C . THR A 1 163 ? 71.224 90.310 78.536 1.00 34.11 160 THR A C 1
ATOM 1205 O O . THR A 1 163 ? 71.497 90.327 79.739 1.00 33.94 160 THR A O 1
ATOM 1217 N N . LYS A 1 165 ? 72.546 93.950 79.128 1.00 36.46 162 LYS A N 1
ATOM 1218 C CA . LYS A 1 165 ? 71.748 95.126 79.438 1.00 31.44 162 LYS A CA 1
ATOM 1219 C C . LYS A 1 165 ? 72.620 96.338 79.617 1.00 38.22 162 LYS A C 1
ATOM 1220 O O . LYS A 1 165 ? 73.361 96.443 80.595 1.00 42.90 162 LYS A O 1
ATOM 1226 N N . PRO A 1 166 ? 72.548 97.266 78.657 1.00 39.63 163 PRO A N 1
ATOM 1227 C CA . PRO A 1 166 ? 73.448 98.421 78.636 1.00 38.89 163 PRO A CA 1
ATOM 1228 C C . PRO A 1 166 ? 73.164 99.424 79.765 1.00 38.35 163 PRO A C 1
ATOM 1229 O O . PRO A 1 166 ? 72.002 99.661 80.138 1.00 38.01 163 PRO A O 1
ATOM 1233 N N . ALA A 1 167 ? 74.232 99.990 80.323 1.00 34.69 164 ALA A N 1
ATOM 1234 C CA . ALA A 1 167 ? 74.091 101.117 81.227 1.00 41.13 164 ALA A CA 1
ATOM 1235 C C . ALA A 1 167 ? 74.188 102.363 80.351 1.00 41.49 164 ALA A C 1
ATOM 1236 O O . ALA A 1 167 ? 74.560 102.264 79.181 1.00 35.21 164 ALA A O 1
ATOM 1238 N N . LEU A 1 168 ? 73.827 103.520 80.905 1.00 37.78 165 LEU A N 1
ATOM 1239 C CA . LEU A 1 168 ? 74.009 104.781 80.210 1.00 38.65 165 LEU A CA 1
ATOM 1240 C C . LEU A 1 168 ? 75.497 105.011 79.951 1.00 35.20 165 LEU A C 1
ATOM 1241 O O . LEU A 1 168 ? 76.329 104.697 80.799 1.00 34.96 165 LEU A O 1
ATOM 1246 N N . PRO A 1 169 ? 75.847 105.559 78.779 1.00 33.77 166 PRO A N 1
ATOM 1247 C CA . PRO A 1 169 ? 77.266 105.810 78.525 1.00 35.32 166 PRO A CA 1
ATOM 1248 C C . PRO A 1 169 ? 77.835 106.840 79.484 1.00 33.66 166 PRO A C 1
ATOM 1249 O O . PRO A 1 169 ? 77.123 107.431 80.292 1.00 35.80 166 PRO A O 1
ATOM 1253 N N . VAL A 1 170 ? 79.142 107.037 79.381 1.00 37.67 167 VAL A N 1
ATOM 1254 C CA . VAL A 1 170 ? 79.879 107.881 80.289 1.00 29.50 167 VAL A CA 1
ATOM 1255 C C . VAL A 1 170 ? 80.965 108.497 79.456 1.00 32.64 167 VAL A C 1
ATOM 1256 O O . VAL A 1 170 ? 81.645 107.796 78.702 1.00 27.42 167 VAL A O 1
ATOM 1260 N N . HIS A 1 171 ? 81.103 109.812 79.554 1.00 37.11 168 HIS A N 1
ATOM 1261 C CA . HIS A 1 171 ? 82.119 110.497 78.779 1.00 33.00 168 HIS A CA 1
ATOM 1262 C C . HIS A 1 171 ? 83.213 110.958 79.688 1.00 33.72 168 HIS A C 1
ATOM 1263 O O . HIS A 1 171 ? 82.980 111.360 80.835 1.00 28.97 168 HIS A O 1
ATOM 1270 N N . GLN A 1 172 ? 84.426 110.830 79.172 1.00 39.62 169 GLN A N 1
ATOM 1271 C CA . GLN A 1 172 ? 85.598 111.089 79.968 1.00 34.33 169 GLN A CA 1
ATOM 1272 C C . GLN A 1 172 ? 86.555 111.948 79.207 1.00 29.96 169 GLN A C 1
ATOM 1273 O O . GLN A 1 172 ? 87.016 111.615 78.116 1.00 29.08 169 GLN A O 1
ATOM 1279 N N . TRP A 1 173 ? 86.844 113.076 79.823 1.00 38.24 170 TRP A N 1
ATOM 1280 C CA . TRP A 1 173 ? 87.854 113.978 79.338 1.00 33.17 170 TRP A CA 1
ATOM 1281 C C . TRP A 1 173 ? 89.090 113.839 80.227 1.00 27.35 170 TRP A C 1
ATOM 1282 O O . TRP A 1 173 ? 89.015 114.019 81.437 1.00 28.98 170 TRP A O 1
ATOM 1293 N N . THR A 1 174 ? 90.210 113.445 79.623 1.00 28.14 171 THR A N 1
ATOM 1294 C CA . THR A 1 174 ? 91.501 113.526 80.280 1.00 26.94 171 THR A CA 1
ATOM 1295 C C . THR A 1 174 ? 92.457 114.454 79.534 1.00 32.71 171 THR A C 1
ATOM 1296 O O . THR A 1 174 ? 92.558 114.431 78.306 1.00 34.19 171 THR A O 1
ATOM 1300 N N . VAL A 1 175 ? 93.183 115.268 80.289 1.00 31.48 172 VAL A N 1
ATOM 1301 C CA . VAL A 1 175 ? 94.016 116.296 79.681 1.00 26.81 172 VAL A CA 1
ATOM 1302 C C . VAL A 1 175 ? 95.325 116.588 80.486 1.00 41.04 172 VAL A C 1
ATOM 1303 O O . VAL A 1 175 ? 95.472 116.180 81.656 1.00 36.16 172 VAL A O 1
ATOM 1307 N N . VAL A 1 176 ? 96.291 117.227 79.825 1.00 40.87 173 VAL A N 1
ATOM 1308 C CA . VAL A 1 176 ? 97.456 117.802 80.489 1.00 30.77 173 VAL A CA 1
ATOM 1309 C C . VAL A 1 176 ? 97.447 119.309 80.152 1.00 44.83 173 VAL A C 1
ATOM 1310 O O . VAL A 1 176 ? 97.319 119.679 78.984 1.00 42.69 173 VAL A O 1
ATOM 1314 N N . LYS A 1 177 ? 97.548 120.181 81.158 1.00 41.21 174 LYS A N 1
ATOM 1315 C CA . LYS A 1 177 ? 97.423 121.634 80.924 1.00 50.51 174 LYS A CA 1
ATOM 1316 C C . LYS A 1 177 ? 98.530 122.237 80.041 1.00 39.91 174 LYS A C 1
ATOM 1317 O O . LYS A 1 177 ? 99.702 122.261 80.422 1.00 45.50 174 LYS A O 1
ATOM 1323 N N . GLY B 1 6 ? 80.067 97.305 55.010 1.00 38.87 3 GLY B N 1
ATOM 1324 C CA . GLY B 1 6 ? 80.304 98.683 54.603 1.00 46.23 3 GLY B CA 1
ATOM 1325 C C . GLY B 1 6 ? 79.291 99.172 53.581 1.00 55.32 3 GLY B C 1
ATOM 1326 O O . GLY B 1 6 ? 79.037 100.379 53.437 1.00 39.02 3 GLY B O 1
ATOM 1327 N N . GLN B 1 7 ? 78.727 98.210 52.850 1.00 74.14 4 GLN B N 1
ATOM 1328 C CA . GLN B 1 7 ? 77.615 98.451 51.928 1.00 66.97 4 GLN B CA 1
ATOM 1329 C C . GLN B 1 7 ? 76.384 97.958 52.655 1.00 59.19 4 GLN B C 1
ATOM 1330 O O . GLN B 1 7 ? 75.267 98.365 52.349 1.00 58.90 4 GLN B O 1
ATOM 1336 N N . LEU B 1 8 ? 76.610 97.068 53.621 1.00 55.81 5 LEU B N 1
ATOM 1337 C CA . LEU B 1 8 ? 75.586 96.718 54.594 1.00 52.57 5 LEU B CA 1
ATOM 1338 C C . LEU B 1 8 ? 75.251 97.891 55.512 1.00 51.79 5 LEU B C 1
ATOM 1339 O O . LEU B 1 8 ? 74.088 98.116 55.812 1.00 55.10 5 LEU B O 1
ATOM 1344 N N . THR B 1 9 ? 76.257 98.633 55.971 1.00 54.80 6 THR B N 1
ATOM 1345 C CA . THR B 1 9 ? 75.985 99.889 56.669 1.00 53.02 6 THR B CA 1
ATOM 1346 C C . THR B 1 9 ? 75.188 100.814 55.749 1.00 62.80 6 THR B C 1
ATOM 1347 O O . THR B 1 9 ? 74.321 101.554 56.212 1.00 59.56 6 THR B O 1
ATOM 1351 N N . LYS B 1 10 ? 75.508 100.793 54.451 1.00 70.73 7 LYS B N 1
ATOM 1352 C CA . LYS B 1 10 ? 74.819 101.637 53.460 1.00 68.19 7 LYS B CA 1
ATOM 1353 C C . LYS B 1 10 ? 73.336 101.325 53.444 1.00 64.10 7 LYS B C 1
ATOM 1354 O O . LYS B 1 10 ? 72.494 102.222 53.540 1.00 64.76 7 LYS B O 1
ATOM 1360 N N . GLN B 1 11 ? 73.030 100.039 53.307 1.00 59.88 8 GLN B N 1
ATOM 1361 C CA . GLN B 1 11 ? 71.657 99.563 53.310 1.00 55.68 8 GLN B CA 1
ATOM 1362 C C . GLN B 1 11 ? 70.957 99.981 54.599 1.00 51.96 8 GLN B C 1
ATOM 1363 O O . GLN B 1 11 ? 69.974 100.711 54.554 1.00 41.52 8 GLN B O 1
ATOM 1369 N N . HIS B 1 12 ? 71.492 99.542 55.742 1.00 53.67 9 HIS B N 1
ATOM 1370 C CA . HIS B 1 12 ? 70.814 99.666 57.038 1.00 50.31 9 HIS B CA 1
ATOM 1371 C C . HIS B 1 12 ? 70.486 101.115 57.444 1.00 49.82 9 HIS B C 1
ATOM 1372 O O . HIS B 1 12 ? 69.432 101.390 58.050 1.00 45.79 9 HIS B O 1
ATOM 1379 N N . VAL B 1 13 ? 71.385 102.028 57.079 1.00 47.62 10 VAL B N 1
ATOM 1380 C CA . VAL B 1 13 ? 71.261 103.447 57.396 1.00 44.98 10 VAL B CA 1
ATOM 1381 C C . VAL B 1 13 ? 70.158 104.191 56.615 1.00 41.89 10 VAL B C 1
ATOM 1382 O O . VAL B 1 13 ? 69.484 105.058 57.181 1.00 32.46 10 VAL B O 1
ATOM 1386 N N . ARG B 1 14 ? 69.994 103.862 55.330 1.00 37.12 11 ARG B N 1
ATOM 1387 C CA . ARG B 1 14 ? 68.922 104.427 54.515 1.00 38.87 11 ARG B CA 1
ATOM 1388 C C . ARG B 1 14 ? 67.576 104.009 55.081 1.00 35.78 11 ARG B C 1
ATOM 1389 O O . ARG B 1 14 ? 66.650 104.806 55.171 1.00 32.77 11 ARG B O 1
ATOM 1397 N N . ALA B 1 15 ? 67.474 102.742 55.453 1.00 33.80 12 ALA B N 1
ATOM 1398 C CA . ALA B 1 15 ? 66.222 102.195 55.938 1.00 34.30 12 ALA B CA 1
ATOM 1399 C C . ALA B 1 15 ? 65.719 103.029 57.103 1.00 37.86 12 ALA B C 1
ATOM 1400 O O . ALA B 1 15 ? 64.579 103.519 57.093 1.00 40.25 12 ALA B O 1
ATOM 1402 N N . LEU B 1 16 ? 66.590 103.172 58.102 1.00 33.19 13 LEU B N 1
ATOM 1403 C CA . LEU B 1 16 ? 66.346 103.992 59.284 1.00 30.14 13 LEU B CA 1
ATOM 1404 C C . LEU B 1 16 ? 65.987 105.389 58.865 1.00 24.79 13 LEU B C 1
ATOM 1405 O O . LEU B 1 16 ? 65.053 105.978 59.362 1.00 26.13 13 LEU B O 1
ATOM 1410 N N . ALA B 1 17 ? 66.751 105.911 57.928 1.00 32.97 14 ALA B N 1
ATOM 1411 C CA . ALA B 1 17 ? 66.444 107.195 57.351 1.00 37.72 14 ALA B CA 1
ATOM 1412 C C . ALA B 1 17 ? 65.020 107.117 56.836 1.00 30.54 14 ALA B C 1
ATOM 1413 O O . ALA B 1 17 ? 64.216 107.998 57.120 1.00 35.48 14 ALA B O 1
ATOM 1415 N N . ILE B 1 18 ? 64.707 106.061 56.087 1.00 23.44 15 ILE B N 1
ATOM 1416 C CA . ILE B 1 18 ? 63.381 105.930 55.487 1.00 24.79 15 ILE B CA 1
ATOM 1417 C C . ILE B 1 18 ? 62.285 105.693 56.547 1.00 25.00 15 ILE B C 1
ATOM 1418 O O . ILE B 1 18 ? 61.270 106.362 56.522 1.00 23.98 15 ILE B O 1
ATOM 1423 N N . SER B 1 19 ? 62.484 104.756 57.474 1.00 26.97 16 SER B N 1
ATOM 1424 C CA . SER B 1 19 ? 61.653 104.740 58.679 1.00 28.15 16 SER B CA 1
ATOM 1425 C C . SER B 1 19 ? 61.355 106.182 59.143 1.00 31.57 16 SER B C 1
ATOM 1426 O O . SER B 1 19 ? 60.196 106.597 59.190 1.00 38.37 16 SER B O 1
ATOM 1429 N N . ALA B 1 20 ? 62.404 106.940 59.464 1.00 30.55 17 ALA B N 1
ATOM 1430 C CA . ALA B 1 20 ? 62.279 108.293 60.024 1.00 26.18 17 ALA B CA 1
ATOM 1431 C C . ALA B 1 20 ? 61.445 109.252 59.176 1.00 38.56 17 ALA B C 1
ATOM 1432 O O . ALA B 1 20 ? 60.558 109.955 59.695 1.00 48.43 17 ALA B O 1
ATOM 1434 N N . LEU B 1 21 ? 61.744 109.309 57.880 1.00 25.28 18 LEU B N 1
ATOM 1435 C CA . LEU B 1 21 ? 61.167 110.340 57.029 1.00 29.43 18 LEU B CA 1
ATOM 1436 C C . LEU B 1 21 ? 59.650 110.316 57.059 1.00 33.73 18 LEU B C 1
ATOM 1437 O O . LEU B 1 21 ? 59.007 111.361 57.028 1.00 36.51 18 LEU B O 1
ATOM 1442 N N . ALA B 1 22 ? 59.097 109.107 57.157 1.00 42.60 19 ALA B N 1
ATOM 1443 C CA . ALA B 1 22 ? 57.649 108.869 57.191 1.00 44.57 19 ALA B CA 1
ATOM 1444 C C . ALA B 1 22 ? 56.970 109.404 55.945 1.00 55.11 19 ALA B C 1
ATOM 1445 O O . ALA B 1 22 ? 56.264 110.421 55.997 1.00 55.51 19 ALA B O 1
ATOM 1447 N N . PRO B 1 23 ? 57.180 108.706 54.818 1.00 47.49 20 PRO B N 1
ATOM 1448 C CA . PRO B 1 23 ? 56.672 109.056 53.481 1.00 47.52 20 PRO B CA 1
ATOM 1449 C C . PRO B 1 23 ? 55.182 108.707 53.306 1.00 48.63 20 PRO B C 1
ATOM 1450 O O . PRO B 1 23 ? 54.795 107.570 53.566 1.00 39.40 20 PRO B O 1
ATOM 1454 N N . LYS B 1 24 ? 54.368 109.674 52.874 1.00 52.80 21 LYS B N 1
ATOM 1455 C CA . LYS B 1 24 ? 52.918 109.498 52.719 1.00 48.93 21 LYS B CA 1
ATOM 1456 C C . LYS B 1 24 ? 52.498 109.832 51.282 1.00 55.05 21 LYS B C 1
ATOM 1457 O O . LYS B 1 24 ? 53.346 110.140 50.436 1.00 56.04 21 LYS B O 1
ATOM 1463 N N . PRO B 1 25 ? 51.190 109.759 50.995 1.00 53.43 22 PRO B N 1
ATOM 1464 C CA . PRO B 1 25 ? 50.693 110.183 49.682 1.00 53.10 22 PRO B CA 1
ATOM 1465 C C . PRO B 1 25 ? 50.962 111.656 49.400 1.00 47.14 22 PRO B C 1
ATOM 1466 O O . PRO B 1 25 ? 50.854 112.479 50.312 1.00 45.70 22 PRO B O 1
ATOM 1470 N N . HIS B 1 26 ? 51.313 111.962 48.151 1.00 41.09 23 HIS B N 1
ATOM 1471 C CA . HIS B 1 26 ? 51.417 113.337 47.658 1.00 41.42 23 HIS B CA 1
ATOM 1472 C C . HIS B 1 26 ? 52.496 114.218 48.294 1.00 35.56 23 HIS B C 1
ATOM 1473 O O . HIS B 1 26 ? 52.333 115.426 48.375 1.00 39.17 23 HIS B O 1
ATOM 1480 N N . GLU B 1 27 ? 53.598 113.627 48.738 1.00 39.30 24 GLU B N 1
ATOM 1481 C CA . GLU B 1 27 ? 54.626 114.414 49.413 1.00 43.99 24 GLU B CA 1
ATOM 1482 C C . GLU B 1 27 ? 55.883 114.571 48.574 1.00 40.27 24 GLU B C 1
ATOM 1483 O O . GLU B 1 27 ? 56.194 113.742 47.721 1.00 43.43 24 GLU B O 1
ATOM 1489 N N . THR B 1 28 ? 56.595 115.660 48.810 1.00 39.35 25 THR B N 1
ATOM 1490 C CA . THR B 1 28 ? 57.823 115.922 48.079 1.00 42.54 25 THR B CA 1
ATOM 1491 C C . THR B 1 28 ? 59.018 115.935 49.024 1.00 34.16 25 THR B C 1
ATOM 1492 O O . THR B 1 28 ? 59.019 116.629 50.035 1.00 33.51 25 THR B O 1
ATOM 1496 N N . LEU B 1 29 ? 60.040 115.167 48.684 1.00 35.66 26 LEU B N 1
ATOM 1497 C CA . LEU B 1 29 ? 61.278 115.180 49.452 1.00 36.18 26 LEU B CA 1
ATOM 1498 C C . LEU B 1 29 ? 62.460 115.920 48.795 1.00 31.89 26 LEU B C 1
ATOM 1499 O O . LEU B 1 29 ? 62.854 115.595 47.666 1.00 32.15 26 LEU B O 1
ATOM 1504 N N . TRP B 1 30 ? 63.008 116.914 49.502 1.00 28.58 27 TRP B N 1
ATOM 1505 C CA . TRP B 1 30 ? 64.356 117.403 49.218 1.00 26.96 27 TRP B CA 1
ATOM 1506 C C . TRP B 1 30 ? 65.361 116.505 49.927 1.00 35.10 27 TRP B C 1
ATOM 1507 O O . TRP B 1 30 ? 65.312 116.330 51.149 1.00 33.05 27 TRP B O 1
ATOM 1518 N N . ASP B 1 31 ? 66.265 115.942 49.135 1.00 24.66 28 ASP B N 1
ATOM 1519 C CA . ASP B 1 31 ? 67.291 115.050 49.621 1.00 27.93 28 ASP B CA 1
ATOM 1520 C C . ASP B 1 31 ? 68.552 115.830 49.363 1.00 34.38 28 ASP B C 1
ATOM 1521 O O . ASP B 1 31 ? 69.012 115.889 48.236 1.00 33.98 28 ASP B O 1
ATOM 1526 N N . ILE B 1 32 ? 69.109 116.428 50.411 1.00 36.23 29 ILE B N 1
ATOM 1527 C CA . ILE B 1 32 ? 70.199 117.385 50.257 1.00 40.65 29 ILE B CA 1
ATOM 1528 C C . ILE B 1 32 ? 71.494 116.847 50.856 1.00 39.34 29 ILE B C 1
ATOM 1529 O O . ILE B 1 32 ? 71.531 116.447 52.020 1.00 39.79 29 ILE B O 1
ATOM 1534 N N . GLY B 1 33 ? 72.553 116.840 50.054 1.00 46.11 30 GLY B N 1
ATOM 1535 C CA . GLY B 1 33 ? 73.897 116.654 50.568 1.00 53.48 30 GLY B CA 1
ATOM 1536 C C . GLY B 1 33 ? 74.376 115.222 50.435 1.00 63.61 30 GLY B C 1
ATOM 1537 O O . GLY B 1 33 ? 74.113 114.559 49.432 1.00 48.59 30 GLY B O 1
ATOM 1538 N N . GLY B 1 34 ? 75.083 114.743 51.454 1.00 71.42 31 GLY B N 1
ATOM 1539 C CA . GLY B 1 34 ? 75.976 113.610 51.297 1.00 73.06 31 GLY B CA 1
ATOM 1540 C C . GLY B 1 34 ? 75.341 112.474 50.520 1.00 71.60 31 GLY B C 1
ATOM 1541 O O . GLY B 1 34 ? 74.358 111.880 50.962 1.00 82.56 31 GLY B O 1
ATOM 1542 N N . GLY B 1 35 ? 75.906 112.172 49.355 1.00 53.04 32 GLY B N 1
ATOM 1543 C CA . GLY B 1 35 ? 75.363 111.143 48.488 1.00 57.80 32 GLY B CA 1
ATOM 1544 C C . GLY B 1 35 ? 73.919 111.407 48.109 1.00 65.72 32 GLY B C 1
ATOM 1545 O O . GLY B 1 35 ? 73.063 110.532 48.241 1.00 76.66 32 GLY B O 1
ATOM 1546 N N . SER B 1 36 ? 73.648 112.619 47.636 1.00 54.54 33 SER B N 1
ATOM 1547 C CA . SER B 1 36 ? 72.317 112.976 47.161 1.00 52.09 33 SER B CA 1
ATOM 1548 C C . SER B 1 36 ? 71.808 111.969 46.136 1.00 61.92 33 SER B C 1
ATOM 1549 O O . SER B 1 36 ? 72.406 111.791 45.075 1.00 70.19 33 SER B O 1
ATOM 1552 N N . GLY B 1 37 ? 70.699 111.311 46.460 1.00 51.51 34 GLY B N 1
ATOM 1553 C CA . GLY B 1 37 ? 69.992 110.487 45.497 1.00 49.97 34 GLY B CA 1
ATOM 1554 C C . GLY B 1 37 ? 69.590 109.142 46.069 1.00 59.63 34 GLY B C 1
ATOM 1555 O O . GLY B 1 37 ? 68.517 108.622 45.764 1.00 62.95 34 GLY B O 1
ATOM 1556 N N . SER B 1 38 ? 70.457 108.576 46.903 1.00 58.06 35 SER B N 1
ATOM 1557 C CA . SER B 1 38 ? 70.238 107.241 47.446 1.00 68.17 35 SER B CA 1
ATOM 1558 C C . SER B 1 38 ? 68.933 107.171 48.232 1.00 52.47 35 SER B C 1
ATOM 1559 O O . SER B 1 38 ? 68.160 106.224 48.088 1.00 52.93 35 SER B O 1
ATOM 1562 N N . ILE B 1 39 ? 68.694 108.181 49.063 1.00 43.64 36 ILE B N 1
ATOM 1563 C CA . ILE B 1 39 ? 67.466 108.256 49.844 1.00 47.32 36 ILE B CA 1
ATOM 1564 C C . ILE B 1 39 ? 66.283 108.669 48.974 1.00 33.63 36 ILE B C 1
ATOM 1565 O O . ILE B 1 39 ? 65.180 108.142 49.117 1.00 43.08 36 ILE B O 1
ATOM 1570 N N . ALA B 1 40 ? 66.521 109.615 48.071 1.00 40.00 37 ALA B N 1
ATOM 1571 C CA . ALA B 1 40 ? 65.521 110.000 47.082 1.00 36.38 37 ALA B CA 1
ATOM 1572 C C . ALA B 1 40 ? 65.020 108.787 46.305 1.00 27.09 37 ALA B C 1
ATOM 1573 O O . ALA B 1 40 ? 63.816 108.543 46.226 1.00 31.04 37 ALA B O 1
ATOM 1575 N N . ILE B 1 41 ? 65.951 108.030 45.734 1.00 39.32 38 ILE B N 1
ATOM 1576 C CA . ILE B 1 41 ? 65.604 106.879 44.916 1.00 34.26 38 ILE B CA 1
ATOM 1577 C C . ILE B 1 41 ? 64.769 105.839 45.700 1.00 43.87 38 ILE B C 1
ATOM 1578 O O . ILE B 1 41 ? 63.817 105.260 45.144 1.00 44.91 38 ILE B O 1
ATOM 1583 N N . GLU B 1 42 ? 65.093 105.615 46.982 1.00 33.79 39 GLU B N 1
ATOM 1584 C CA . GLU B 1 42 ? 64.337 104.639 47.791 1.00 37.59 39 GLU B CA 1
ATOM 1585 C C . GLU B 1 42 ? 63.026 105.201 48.337 1.00 37.88 39 GLU B C 1
ATOM 1586 O O . GLU B 1 42 ? 62.017 104.502 48.395 1.00 37.95 39 GLU B O 1
ATOM 1592 N N . TRP B 1 43 ? 63.059 106.463 48.752 1.00 40.77 40 TRP B N 1
ATOM 1593 C CA . TRP B 1 43 ? 61.848 107.241 48.988 1.00 33.67 40 TRP B CA 1
ATOM 1594 C C . TRP B 1 43 ? 60.919 107.052 47.798 1.00 33.49 40 TRP B C 1
ATOM 1595 O O . TRP B 1 43 ? 59.761 106.688 47.971 1.00 41.88 40 TRP B O 1
ATOM 1606 N N . LEU B 1 44 ? 61.421 107.274 46.585 1.00 34.43 41 LEU B N 1
ATOM 1607 C CA . LEU B 1 44 ? 60.580 107.144 45.387 1.00 37.99 41 LEU B CA 1
ATOM 1608 C C . LEU B 1 44 ? 60.075 105.710 45.194 1.00 38.52 41 LEU B C 1
ATOM 1609 O O . LEU B 1 44 ? 58.883 105.476 44.932 1.00 37.06 41 LEU B O 1
ATOM 1614 N N . ARG B 1 45 ? 60.992 104.759 45.330 1.00 34.44 42 ARG B N 1
ATOM 1615 C CA . ARG B 1 45 ? 60.660 103.348 45.260 1.00 43.86 42 ARG B CA 1
ATOM 1616 C C . ARG B 1 45 ? 59.562 102.901 46.245 1.00 45.58 42 ARG B C 1
ATOM 1617 O O . ARG B 1 45 ? 58.473 102.471 45.841 1.00 54.99 42 ARG B O 1
ATOM 1625 N N . SER B 1 46 ? 59.861 103.002 47.533 1.00 33.22 43 SER B N 1
ATOM 1626 C CA . SER B 1 46 ? 59.078 102.351 48.583 1.00 48.56 43 SER B CA 1
ATOM 1627 C C . SER B 1 46 ? 57.603 102.749 48.643 1.00 44.09 43 SER B C 1
ATOM 1628 O O . SER B 1 46 ? 56.796 102.102 49.333 1.00 40.34 43 SER B O 1
ATOM 1631 N N . THR B 1 47 ? 57.252 103.810 47.923 1.00 47.46 44 THR B N 1
ATOM 1632 C CA . THR B 1 47 ? 55.966 104.470 48.108 1.00 46.28 44 THR B CA 1
ATOM 1633 C C . THR B 1 47 ? 55.435 105.023 46.789 1.00 46.41 44 THR B C 1
ATOM 1634 O O . THR B 1 47 ? 56.173 105.643 46.024 1.00 59.61 44 THR B O 1
ATOM 1638 N N . PRO B 1 48 ? 54.152 104.793 46.531 1.00 42.42 45 PRO B N 1
ATOM 1639 C CA . PRO B 1 48 ? 53.520 105.261 45.293 1.00 42.33 45 PRO B CA 1
ATOM 1640 C C . PRO B 1 48 ? 53.099 106.724 45.389 1.00 54.88 45 PRO B C 1
ATOM 1641 O O . PRO B 1 48 ? 52.710 107.183 46.463 1.00 54.71 45 PRO B O 1
ATOM 1645 N N . GLN B 1 49 ? 53.178 107.442 44.274 1.00 46.97 46 GLN B N 1
ATOM 1646 C CA . GLN B 1 49 ? 52.646 108.797 44.196 1.00 63.81 46 GLN B CA 1
ATOM 1647 C C . GLN B 1 49 ? 53.449 109.755 45.069 1.00 63.99 46 GLN B C 1
ATOM 1648 O O . GLN B 1 49 ? 52.911 110.372 45.988 1.00 62.17 46 GLN B O 1
ATOM 1654 N N . THR B 1 50 ? 54.739 109.876 44.774 1.00 60.85 47 THR B N 1
ATOM 1655 C CA . THR B 1 50 ? 55.621 110.750 45.539 1.00 51.81 47 THR B CA 1
ATOM 1656 C C . THR B 1 50 ? 56.638 111.437 44.633 1.00 49.12 47 THR B C 1
ATOM 1657 O O . THR B 1 50 ? 56.892 110.987 43.516 1.00 46.88 47 THR B O 1
ATOM 1661 N N . THR B 1 51 ? 57.215 112.530 45.123 1.00 51.12 48 THR B N 1
ATOM 1662 C CA . THR B 1 51 ? 58.204 113.281 44.359 1.00 45.79 48 THR B CA 1
ATOM 1663 C C . THR B 1 51 ? 59.473 113.508 45.173 1.00 42.91 48 THR B C 1
ATOM 1664 O O . THR B 1 51 ? 59.414 113.773 46.373 1.00 43.57 48 THR B O 1
ATOM 1668 N N . ALA B 1 52 ? 60.621 113.402 44.511 1.00 33.27 49 ALA B N 1
ATOM 1669 C CA . ALA B 1 52 ? 61.903 113.662 45.154 1.00 40.36 49 ALA B CA 1
ATOM 1670 C C . ALA B 1 52 ? 62.697 114.720 44.366 1.00 43.95 49 ALA B C 1
ATOM 1671 O O . ALA B 1 52 ? 62.642 114.774 43.123 1.00 36.01 49 ALA B O 1
ATOM 1673 N N . VAL B 1 53 ? 63.407 115.582 45.086 1.00 33.99 50 VAL B N 1
ATOM 1674 C CA . VAL B 1 53 ? 64.341 116.483 44.432 1.00 37.69 50 VAL B CA 1
ATOM 1675 C C . VAL B 1 53 ? 65.707 116.268 45.076 1.00 36.95 50 VAL B C 1
ATOM 1676 O O . VAL B 1 53 ? 65.800 116.083 46.305 1.00 27.20 50 VAL B O 1
ATOM 1680 N N . CYS B 1 54 ? 66.749 116.285 44.239 1.00 34.60 51 CYS B N 1
ATOM 1681 C CA . CYS B 1 54 ? 68.129 116.048 44.670 1.00 31.43 51 CYS B CA 1
ATOM 1682 C C . CYS B 1 54 ? 69.007 117.243 44.387 1.00 26.51 51 CYS B C 1
ATOM 1683 O O . CYS B 1 54 ? 68.802 117.929 43.395 1.00 31.27 51 CYS B O 1
ATOM 1686 N N . PHE B 1 55 ? 69.988 117.471 45.257 1.00 33.17 52 PHE B N 1
ATOM 1687 C CA . PHE B 1 55 ? 70.931 118.571 45.105 1.00 34.14 52 PHE B CA 1
ATOM 1688 C C . PHE B 1 55 ? 72.385 118.108 44.952 1.00 41.25 52 PHE B C 1
ATOM 1689 O O . PHE B 1 55 ? 73.043 117.692 45.915 1.00 39.49 52 PHE B O 1
ATOM 1697 N N . GLU B 1 56 ? 72.863 118.194 43.711 1.00 40.71 53 GLU B N 1
ATOM 1698 C CA . GLU B 1 56 ? 74.159 117.637 43.331 1.00 51.04 53 GLU B CA 1
ATOM 1699 C C . GLU B 1 56 ? 75.068 118.621 42.538 1.00 43.46 53 GLU B C 1
ATOM 1700 O O . GLU B 1 56 ? 74.682 119.226 41.545 1.00 37.25 53 GLU B O 1
ATOM 1706 N N . ILE B 1 57 ? 76.294 118.739 43.024 1.00 51.97 54 ILE B N 1
ATOM 1707 C CA . ILE B 1 57 ? 77.285 119.690 42.551 1.00 44.98 54 ILE B CA 1
ATOM 1708 C C . ILE B 1 57 ? 77.939 119.289 41.208 1.00 50.17 54 ILE B C 1
ATOM 1709 O O . ILE B 1 57 ? 77.846 120.024 40.219 1.00 53.73 54 ILE B O 1
ATOM 1714 N N . SER B 1 58 ? 78.584 118.119 41.180 1.00 46.17 55 SER B N 1
ATOM 1715 C CA . SER B 1 58 ? 79.301 117.616 39.996 1.00 49.89 55 SER B CA 1
ATOM 1716 C C . SER B 1 58 ? 78.338 117.434 38.836 1.00 34.79 55 SER B C 1
ATOM 1717 O O . SER B 1 58 ? 77.355 116.731 38.998 1.00 38.96 55 SER B O 1
ATOM 1720 N N . GLU B 1 59 ? 78.619 118.037 37.675 1.00 43.24 56 GLU B N 1
ATOM 1721 C CA . GLU B 1 59 ? 77.756 117.872 36.486 1.00 45.22 56 GLU B CA 1
ATOM 1722 C C . GLU B 1 59 ? 77.537 116.392 36.212 1.00 53.85 56 GLU B C 1
ATOM 1723 O O . GLU B 1 59 ? 76.586 115.999 35.534 1.00 60.44 56 GLU B O 1
ATOM 1729 N N . GLU B 1 60 ? 78.436 115.580 36.756 1.00 52.19 57 GLU B N 1
ATOM 1730 C CA . GLU B 1 60 ? 78.586 114.202 36.342 1.00 48.88 57 GLU B CA 1
ATOM 1731 C C . GLU B 1 60 ? 78.180 113.268 37.490 1.00 45.90 57 GLU B C 1
ATOM 1732 O O . GLU B 1 60 ? 77.985 112.054 37.306 1.00 39.42 57 GLU B O 1
ATOM 1738 N N . ARG B 1 61 ? 78.048 113.836 38.687 1.00 47.28 58 ARG B N 1
ATOM 1739 C CA . ARG B 1 61 ? 77.472 113.076 39.790 1.00 39.38 58 ARG B CA 1
ATOM 1740 C C . ARG B 1 61 ? 75.952 113.147 39.671 1.00 42.24 58 ARG B C 1
ATOM 1741 O O . ARG B 1 61 ? 75.254 112.252 40.142 1.00 42.65 58 ARG B O 1
ATOM 1749 N N . ARG B 1 62 ? 75.457 114.215 39.032 1.00 42.06 59 ARG B N 1
ATOM 1750 C CA . ARG B 1 62 ? 74.060 114.323 38.621 1.00 30.15 59 ARG B CA 1
ATOM 1751 C C . ARG B 1 62 ? 73.737 113.328 37.498 1.00 45.93 59 ARG B C 1
ATOM 1752 O O . ARG B 1 62 ? 72.604 112.840 37.405 1.00 47.56 59 ARG B O 1
ATOM 1760 N N . GLU B 1 63 ? 74.728 113.033 36.650 1.00 46.43 60 GLU B N 1
ATOM 1761 C CA . GLU B 1 63 ? 74.557 112.086 35.527 1.00 58.13 60 GLU B CA 1
ATOM 1762 C C . GLU B 1 63 ? 74.698 110.621 35.940 1.00 54.71 60 GLU B C 1
ATOM 1763 O O . GLU B 1 63 ? 74.852 109.743 35.084 1.00 62.35 60 GLU B O 1
ATOM 1769 N N . ARG B 1 64 ? 74.660 110.365 37.246 1.00 45.57 61 ARG B N 1
ATOM 1770 C CA . ARG B 1 64 ? 74.641 108.992 37.768 1.00 51.40 61 ARG B CA 1
ATOM 1771 C C . ARG B 1 64 ? 73.452 108.756 38.723 1.00 49.83 61 ARG B C 1
ATOM 1772 O O . ARG B 1 64 ? 73.002 107.621 38.873 1.00 43.74 61 ARG B O 1
ATOM 1780 N N . ILE B 1 65 ? 72.952 109.834 39.344 1.00 47.98 62 ILE B N 1
ATOM 1781 C CA . ILE B 1 65 ? 71.755 109.821 40.191 1.00 31.24 62 ILE B CA 1
ATOM 1782 C C . ILE B 1 65 ? 70.511 109.561 39.359 1.00 41.37 62 ILE B C 1
ATOM 1783 O O . ILE B 1 65 ? 69.697 108.702 39.697 1.00 48.27 62 ILE B O 1
ATOM 1788 N N . LEU B 1 66 ? 70.360 110.334 38.281 1.00 46.41 63 LEU B N 1
ATOM 1789 C CA . LEU B 1 66 ? 69.170 110.288 37.404 1.00 46.19 63 LEU B CA 1
ATOM 1790 C C . LEU B 1 66 ? 69.137 109.072 36.471 1.00 44.90 63 LEU B C 1
ATOM 1791 O O . LEU B 1 66 ? 68.076 108.486 36.213 1.00 47.37 63 LEU B O 1
ATOM 1796 N N . SER B 1 67 ? 70.308 108.696 35.966 1.00 44.13 64 SER B N 1
ATOM 1797 C CA . SER B 1 67 ? 70.460 107.445 35.234 1.00 46.05 64 SER B CA 1
ATOM 1798 C C . SER B 1 67 ? 69.937 106.264 36.045 1.00 49.85 64 SER B C 1
ATOM 1799 O O . SER B 1 67 ? 69.217 105.412 35.525 1.00 62.68 64 SER B O 1
ATOM 1802 N N . ASN B 1 68 ? 70.305 106.220 37.321 1.00 55.41 65 ASN B N 1
ATOM 1803 C CA . ASN B 1 68 ? 69.937 105.106 38.187 1.00 50.68 65 ASN B CA 1
ATOM 1804 C C . ASN B 1 68 ? 68.440 105.069 38.473 1.00 41.79 65 ASN B C 1
ATOM 1805 O O . ASN B 1 68 ? 67.810 104.014 38.402 1.00 55.81 65 ASN B O 1
ATOM 1810 N N . ALA B 1 69 ? 67.876 106.228 38.798 1.00 38.37 66 ALA B N 1
ATOM 1811 C CA . ALA B 1 69 ? 66.429 106.373 38.903 1.00 34.03 66 ALA B CA 1
ATOM 1812 C C . ALA B 1 69 ? 65.722 105.717 37.721 1.00 39.98 66 ALA B C 1
ATOM 1813 O O . ALA B 1 69 ? 64.869 104.847 37.901 1.00 44.64 66 ALA B O 1
ATOM 1815 N N . ILE B 1 70 ? 66.082 106.140 36.514 1.00 47.21 67 ILE B N 1
ATOM 1816 C CA . ILE B 1 70 ? 65.496 105.582 35.301 1.00 47.34 67 ILE B CA 1
ATOM 1817 C C . ILE B 1 70 ? 65.314 104.073 35.419 1.00 49.27 67 ILE B C 1
ATOM 1818 O O . ILE B 1 70 ? 64.274 103.532 35.044 1.00 48.53 67 ILE B O 1
ATOM 1823 N N . ASN B 1 71 ? 66.332 103.399 35.943 1.00 51.70 68 ASN B N 1
ATOM 1824 C CA . ASN B 1 71 ? 66.342 101.942 35.993 1.00 53.54 68 ASN B CA 1
ATOM 1825 C C . ASN B 1 71 ? 65.215 101.388 36.859 1.00 49.82 68 ASN B C 1
ATOM 1826 O O . ASN B 1 71 ? 64.389 100.603 36.392 1.00 67.53 68 ASN B O 1
ATOM 1831 N N . LEU B 1 72 ? 65.187 101.801 38.121 1.00 44.29 69 LEU B N 1
ATOM 1832 C CA . LEU B 1 72 ? 64.129 101.393 39.038 1.00 48.25 69 LEU B CA 1
ATOM 1833 C C . LEU B 1 72 ? 62.778 101.950 38.604 1.00 42.54 69 LEU B C 1
ATOM 1834 O O . LEU B 1 72 ? 61.765 101.739 39.271 1.00 49.28 69 LEU B O 1
ATOM 1839 N N . GLY B 1 73 ? 62.770 102.662 37.482 1.00 36.01 70 GLY B N 1
ATOM 1840 C CA . GLY B 1 73 ? 61.534 103.141 36.891 1.00 34.22 70 GLY B CA 1
ATOM 1841 C C . GLY B 1 73 ? 60.972 104.346 37.618 1.00 45.72 70 GLY B C 1
ATOM 1842 O O . GLY B 1 73 ? 59.832 104.748 37.386 1.00 46.87 70 GLY B O 1
ATOM 1843 N N . VAL B 1 74 ? 61.778 104.926 38.502 1.00 39.91 71 VAL B N 1
ATOM 1844 C CA . VAL B 1 74 ? 61.390 106.140 39.211 1.00 39.75 71 VAL B CA 1
ATOM 1845 C C . VAL B 1 74 ? 62.054 107.370 38.603 1.00 47.92 71 VAL B C 1
ATOM 1846 O O . VAL B 1 74 ? 62.307 108.357 39.295 1.00 50.25 71 VAL B O 1
ATOM 1850 N N . SER B 1 75 ? 62.335 107.305 37.306 1.00 51.55 72 SER B N 1
ATOM 1851 C CA . SER B 1 75 ? 62.826 108.481 36.558 1.00 61.50 72 SER B CA 1
ATOM 1852 C C . SER B 1 75 ? 61.763 109.589 36.363 1.00 58.98 72 SER B C 1
ATOM 1853 O O . SER B 1 75 ? 62.087 110.763 36.128 1.00 51.97 72 SER B O 1
ATOM 1856 N N . ASP B 1 76 ? 60.501 109.174 36.482 1.00 75.66 73 ASP B N 1
ATOM 1857 C CA . ASP B 1 76 ? 59.295 109.984 36.288 1.00 70.13 73 ASP B CA 1
ATOM 1858 C C . ASP B 1 76 ? 59.153 111.101 37.332 1.00 59.64 73 ASP B C 1
ATOM 1859 O O . ASP B 1 76 ? 58.587 112.165 37.063 1.00 52.44 73 ASP B O 1
ATOM 1864 N N . ARG B 1 77 ? 59.681 110.838 38.524 1.00 52.51 74 ARG B N 1
ATOM 1865 C CA . ARG B 1 77 ? 59.321 111.579 39.722 1.00 48.63 74 ARG B CA 1
ATOM 1866 C C . ARG B 1 77 ? 60.532 112.126 40.494 1.00 40.00 74 ARG B C 1
ATOM 1867 O O . ARG B 1 77 ? 60.417 112.458 41.677 1.00 40.68 74 ARG B O 1
ATOM 1875 N N . ILE B 1 78 ? 61.685 112.218 39.828 1.00 43.04 75 ILE B N 1
ATOM 1876 C CA . ILE B 1 78 ? 62.904 112.792 40.419 1.00 36.00 75 ILE B CA 1
ATOM 1877 C C . ILE B 1 78 ? 63.450 113.914 39.521 1.00 35.17 75 ILE B C 1
ATOM 1878 O O . ILE B 1 78 ? 63.413 113.822 38.281 1.00 38.69 75 ILE B O 1
ATOM 1883 N N . ALA B 1 79 ? 63.913 114.988 40.147 1.00 24.40 76 A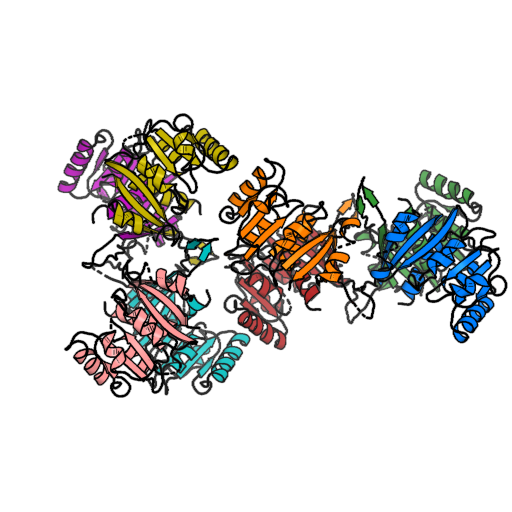LA B N 1
ATOM 1884 C CA . ALA B 1 79 ? 64.584 116.056 39.421 1.00 30.46 76 ALA B CA 1
ATOM 1885 C C . ALA B 1 79 ? 65.960 116.121 40.050 1.00 22.88 76 ALA B C 1
ATOM 1886 O O . ALA B 1 79 ? 66.100 115.887 41.253 1.00 29.12 76 ALA B O 1
ATOM 1888 N N . VAL B 1 80 ? 66.981 116.380 39.243 1.00 35.28 77 VAL B N 1
ATOM 1889 C CA . VAL B 1 80 ? 68.347 116.541 39.761 1.00 39.11 77 VAL B CA 1
ATOM 1890 C C . VAL B 1 80 ? 68.840 117.975 39.564 1.00 39.77 77 VAL B C 1
ATOM 1891 O O . VAL B 1 80 ? 69.239 118.392 38.474 1.00 49.60 77 VAL B O 1
ATOM 1895 N N . GLN B 1 81 ? 68.768 118.732 40.642 1.00 34.21 78 GLN B N 1
ATOM 1896 C CA . GLN B 1 81 ? 69.192 120.099 40.638 1.00 25.43 78 GLN B CA 1
ATOM 1897 C C . GLN B 1 81 ? 70.634 120.107 41.068 1.00 36.67 78 GLN B C 1
ATOM 1898 O O . GLN B 1 81 ? 71.203 119.048 41.346 1.00 34.17 78 GLN B O 1
ATOM 1904 N N . GLN B 1 82 ? 71.245 121.289 41.068 1.00 41.94 79 GLN B N 1
ATOM 1905 C CA . GLN B 1 82 ? 72.639 121.430 41.472 1.00 36.67 79 GLN B CA 1
ATOM 1906 C C . GLN B 1 82 ? 72.697 121.705 42.973 1.00 38.73 79 GLN B C 1
ATOM 1907 O O . GLN B 1 82 ? 71.693 121.523 43.666 1.00 40.32 79 GLN B O 1
ATOM 1913 N N . GLY B 1 83 ? 73.860 122.157 43.458 1.00 43.62 80 GLY B N 1
ATOM 1914 C CA . GLY B 1 83 ? 74.180 122.205 44.888 1.00 42.81 80 GLY B CA 1
ATOM 1915 C C . GLY B 1 83 ? 73.562 123.318 45.725 1.00 44.37 80 GLY B C 1
ATOM 1916 O O . GLY B 1 83 ? 73.530 124.463 45.279 1.00 53.25 80 GLY B O 1
ATOM 1917 N N . ALA B 1 84 ? 73.100 122.984 46.940 1.00 41.45 81 ALA B N 1
ATOM 1918 C CA . ALA B 1 84 ? 72.315 123.895 47.803 1.00 41.86 81 ALA B CA 1
ATOM 1919 C C . ALA B 1 84 ? 73.188 124.856 48.598 1.00 57.64 81 ALA B C 1
ATOM 1920 O O . ALA B 1 84 ? 74.339 124.543 48.895 1.00 58.60 81 ALA B O 1
ATOM 1922 N N . PRO B 1 85 ? 72.639 126.021 48.987 1.00 58.77 82 PRO B N 1
ATOM 1923 C CA . PRO B 1 85 ? 71.279 126.556 48.813 1.00 57.64 82 PRO B CA 1
ATOM 1924 C C . PRO B 1 85 ? 71.061 127.404 47.552 1.00 58.20 82 PRO B C 1
ATOM 1925 O O . PRO B 1 85 ? 69.984 127.995 47.375 1.00 57.56 82 PRO B O 1
ATOM 1929 N N . ARG B 1 86 ? 72.082 127.494 46.707 1.00 62.81 83 ARG B N 1
ATOM 1930 C CA . ARG B 1 86 ? 71.984 128.274 45.483 1.00 70.96 83 ARG B CA 1
ATOM 1931 C C . ARG B 1 86 ? 71.049 127.571 44.513 1.00 64.12 83 ARG B C 1
ATOM 1932 O O . ARG B 1 86 ? 70.540 128.182 43.576 1.00 68.21 83 ARG B O 1
ATOM 1940 N N . ALA B 1 87 ? 70.830 126.280 44.752 1.00 57.54 84 ALA B N 1
ATOM 1941 C CA . ALA B 1 87 ? 69.988 125.464 43.886 1.00 47.81 84 ALA B CA 1
ATOM 1942 C C . ALA B 1 87 ? 68.581 125.285 44.459 1.00 47.55 84 ALA B C 1
ATOM 1943 O O . ALA B 1 87 ? 67.697 124.740 43.798 1.00 49.43 84 ALA B O 1
ATOM 1945 N N . PHE B 1 88 ? 68.374 125.749 45.687 1.00 39.69 85 PHE B N 1
ATOM 1946 C CA . PHE B 1 88 ? 67.023 125.869 46.214 1.00 40.68 85 PHE B CA 1
ATOM 1947 C C . PHE B 1 88 ? 66.277 126.956 45.450 1.00 50.69 85 PHE B C 1
ATOM 1948 O O . PHE B 1 88 ? 65.043 126.960 45.429 1.00 47.10 85 PHE B O 1
ATOM 1956 N N . ASP B 1 89 ? 67.034 127.885 44.851 1.00 50.17 86 ASP B N 1
ATOM 1957 C CA . ASP B 1 89 ? 66.470 129.061 44.163 1.00 52.09 86 ASP B CA 1
ATOM 1958 C C . ASP B 1 89 ? 65.965 128.718 42.752 1.00 62.17 86 ASP B C 1
ATOM 1959 O O . ASP B 1 89 ? 65.301 129.533 42.085 1.00 67.55 86 ASP B O 1
ATOM 1964 N N . ASP B 1 90 ? 66.295 127.503 42.309 1.00 64.75 87 ASP B N 1
ATOM 1965 C CA . ASP B 1 90 ? 65.728 126.927 41.097 1.00 54.11 87 ASP B CA 1
ATOM 1966 C C . ASP B 1 90 ? 64.317 126.425 41.422 1.00 63.08 87 ASP B C 1
ATOM 1967 O O . ASP B 1 90 ? 63.332 126.873 40.826 1.00 73.06 87 ASP B O 1
ATOM 1972 N N . VAL B 1 91 ? 64.234 125.523 42.403 1.00 50.75 88 VAL B N 1
ATOM 1973 C CA . VAL B 1 91 ? 63.013 124.779 42.737 1.00 42.85 88 VAL B CA 1
ATOM 1974 C C . VAL B 1 91 ? 61.906 125.572 43.458 1.00 37.30 88 VAL B C 1
ATOM 1975 O O . VAL B 1 91 ? 62.029 125.885 44.647 1.00 32.42 88 VAL B O 1
ATOM 1979 N N . PRO B 1 92 ? 60.809 125.869 42.732 1.00 38.69 89 PRO B N 1
ATOM 1980 C CA . PRO B 1 92 ? 59.682 126.737 43.109 1.00 33.70 89 PRO B CA 1
ATOM 1981 C C . PRO B 1 92 ? 58.703 126.217 44.181 1.00 44.34 89 PRO B C 1
ATOM 1982 O O . PRO B 1 92 ? 58.397 126.990 45.100 1.00 50.95 89 PRO B O 1
ATOM 1986 N N . ASP B 1 93 ? 58.199 124.986 44.083 1.00 39.83 90 ASP B N 1
ATOM 1987 C CA . ASP B 1 93 ? 57.218 124.534 45.072 1.00 38.47 90 ASP B CA 1
ATOM 1988 C C . ASP B 1 93 ? 57.894 124.210 46.392 1.00 39.24 90 ASP B C 1
ATOM 1989 O O . ASP B 1 93 ? 59.002 123.688 46.392 1.00 36.63 90 ASP B O 1
ATOM 1994 N N . ASN B 1 94 ? 57.228 124.532 47.502 1.00 43.30 91 ASN B N 1
ATOM 1995 C CA . ASN B 1 94 ? 57.700 124.196 48.854 1.00 36.78 91 ASN B CA 1
ATOM 1996 C C . ASN B 1 94 ? 57.632 122.696 49.115 1.00 41.26 91 ASN B C 1
ATOM 1997 O O . ASN B 1 94 ? 56.545 122.099 48.998 1.00 41.47 91 ASN B O 1
ATOM 2002 N N . PRO B 1 95 ? 58.773 122.086 49.505 1.00 32.13 92 PRO B N 1
ATOM 2003 C CA . PRO B 1 95 ? 58.872 120.650 49.781 1.00 32.93 92 PRO B CA 1
ATOM 2004 C C . PRO B 1 95 ? 58.031 120.273 50.998 1.00 30.83 92 PRO B C 1
ATOM 2005 O O . PRO B 1 95 ? 57.743 121.160 51.798 1.00 35.22 92 PRO B O 1
ATOM 2009 N N . ASP B 1 96 ? 57.665 118.993 51.127 1.00 33.65 93 ASP B N 1
ATOM 2010 C CA . ASP B 1 96 ? 56.909 118.459 52.277 1.00 32.69 93 ASP B CA 1
ATOM 2011 C C . ASP B 1 96 ? 57.825 117.866 53.371 1.00 31.17 93 ASP B C 1
ATOM 2012 O O . ASP B 1 96 ? 57.541 117.968 54.575 1.00 25.18 93 ASP B O 1
ATOM 2017 N N . VAL B 1 97 ? 58.910 117.227 52.937 1.00 25.54 94 VAL B N 1
ATOM 2018 C CA . VAL B 1 97 ? 59.845 116.579 53.843 1.00 32.63 94 VAL B CA 1
ATOM 2019 C C . VAL B 1 97 ? 61.249 116.844 53.301 1.00 28.13 94 VAL B C 1
ATOM 2020 O O . VAL B 1 97 ? 61.421 116.913 52.088 1.00 29.20 94 VAL B O 1
ATOM 2024 N N . ILE B 1 98 ? 62.229 117.058 54.183 1.00 28.48 95 ILE B N 1
ATOM 2025 C CA . ILE B 1 98 ? 63.645 117.192 53.775 1.00 27.18 95 ILE B CA 1
ATOM 2026 C C . ILE B 1 98 ? 64.571 116.200 54.471 1.00 24.94 95 ILE B C 1
ATOM 2027 O O . ILE B 1 98 ? 64.420 115.944 55.658 1.00 22.09 95 ILE B O 1
ATOM 2032 N N . PHE B 1 99 ? 65.521 115.650 53.722 1.00 22.20 96 PHE B N 1
ATOM 2033 C CA . PHE B 1 99 ? 66.574 114.805 54.295 1.00 25.63 96 PHE B CA 1
ATOM 2034 C C . PHE B 1 99 ? 67.975 115.366 54.080 1.00 30.10 96 PHE B C 1
ATOM 2035 O O . PHE B 1 99 ? 68.372 115.662 52.954 1.00 32.82 96 PHE B O 1
ATOM 2043 N N . ILE B 1 100 ? 68.735 115.478 55.166 1.00 31.17 97 ILE B N 1
ATOM 2044 C CA . ILE B 1 100 ? 70.124 115.896 55.066 1.00 36.25 97 ILE B CA 1
ATOM 2045 C C . ILE B 1 100 ? 71.131 114.859 55.567 1.00 41.84 97 ILE B C 1
ATOM 2046 O O . ILE B 1 100 ? 71.179 114.553 56.762 1.00 47.51 97 ILE B O 1
ATOM 2051 N N . GLY B 1 101 ? 71.937 114.326 54.648 1.00 47.95 98 GLY B N 1
ATOM 2052 C CA . GLY B 1 101 ? 73.069 113.492 55.024 1.00 52.55 98 GLY B CA 1
ATOM 2053 C C . GLY B 1 101 ? 74.398 114.235 54.975 1.00 59.46 98 GLY B C 1
ATOM 2054 O O . GLY B 1 101 ? 74.813 114.905 55.932 1.00 61.93 98 GLY B O 1
ATOM 2055 N N . LEU B 1 104 ? 76.284 117.854 56.188 1.00 60.08 101 LEU B N 1
ATOM 2056 C CA . LEU B 1 104 ? 75.050 118.457 56.695 1.00 67.26 101 LEU B CA 1
ATOM 2057 C C . LEU B 1 104 ? 75.287 119.765 57.477 1.00 68.30 101 LEU B C 1
ATOM 2058 O O . LEU B 1 104 ? 74.415 120.235 58.220 1.00 55.94 101 LEU B O 1
ATOM 2063 N N . THR B 1 105 ? 76.466 120.355 57.307 1.00 69.07 102 THR B N 1
ATOM 2064 C CA . THR B 1 105 ? 76.826 121.573 58.046 1.00 61.27 102 THR B CA 1
ATOM 2065 C C . THR B 1 105 ? 77.390 122.665 57.118 1.00 54.40 102 THR B C 1
ATOM 2066 O O . THR B 1 105 ? 77.917 123.683 57.574 1.00 51.84 102 THR B O 1
ATOM 2070 N N . ALA B 1 106 ? 77.287 122.439 55.814 1.00 53.91 103 ALA B N 1
ATOM 2071 C CA . ALA B 1 106 ? 77.776 123.392 54.845 1.00 45.70 103 ALA B CA 1
ATOM 2072 C C . ALA B 1 106 ? 77.352 124.761 55.304 1.00 48.40 103 ALA B C 1
ATOM 2073 O O . ALA B 1 106 ? 76.308 124.920 55.931 1.00 52.37 103 ALA B O 1
ATOM 2075 N N . PRO B 1 107 ? 78.181 125.756 55.030 1.00 55.06 104 PRO B N 1
ATOM 2076 C CA . PRO B 1 107 ? 77.784 127.125 55.335 1.00 53.17 104 PRO B CA 1
ATOM 2077 C C . PRO B 1 107 ? 76.458 127.492 54.660 1.00 49.61 104 PRO B C 1
ATOM 2078 O O . PRO B 1 107 ? 76.378 127.590 53.429 1.00 41.45 104 PRO B O 1
ATOM 2082 N N . GLY B 1 108 ? 75.421 127.647 55.485 1.00 61.26 105 GLY B N 1
ATOM 2083 C CA . GLY B 1 108 ? 74.137 128.195 55.070 1.00 51.06 105 GLY B CA 1
ATOM 2084 C C . GLY B 1 108 ? 73.096 127.263 54.472 1.00 46.55 105 GLY B C 1
ATOM 2085 O O . GLY B 1 108 ? 72.034 127.714 54.060 1.00 45.75 105 GLY B O 1
ATOM 2086 N N . VAL B 1 109 ? 73.386 125.970 54.407 1.00 44.33 106 VAL B N 1
ATOM 2087 C CA . VAL B 1 109 ? 72.497 125.043 53.711 1.00 34.32 106 VAL B CA 1
ATOM 2088 C C . VAL B 1 109 ? 71.256 124.725 54.531 1.00 37.60 106 VAL B C 1
ATOM 2089 O O . VAL B 1 109 ? 70.159 124.604 53.997 1.00 36.70 106 VAL B O 1
ATOM 2093 N N . PHE B 1 110 ? 71.426 124.600 55.840 1.00 46.01 107 PHE B N 1
ATOM 2094 C CA . PHE B 1 110 ? 70.269 124.408 56.703 1.00 49.61 107 PHE B CA 1
ATOM 2095 C C . PHE B 1 110 ? 69.323 125.602 56.646 1.00 46.99 107 PHE B C 1
ATOM 2096 O O . PHE B 1 110 ? 68.191 125.472 56.193 1.00 51.58 107 PHE B O 1
ATOM 2104 N N . ALA B 1 111 ? 69.778 126.759 57.120 1.00 47.66 108 ALA B N 1
ATOM 2105 C CA . ALA B 1 111 ? 68.865 127.890 57.262 1.00 46.36 108 ALA B CA 1
ATOM 2106 C C . ALA B 1 111 ? 68.185 128.174 55.938 1.00 36.67 108 ALA B C 1
ATOM 2107 O O . ALA B 1 111 ? 66.981 128.435 55.899 1.00 38.08 108 ALA B O 1
ATOM 2109 N N . ALA B 1 112 ? 68.949 128.074 54.854 1.00 37.25 109 ALA B N 1
ATOM 2110 C CA . ALA B 1 112 ? 68.393 128.222 53.517 1.00 35.44 109 ALA B CA 1
ATOM 2111 C C . ALA B 1 112 ? 67.285 127.200 53.276 1.00 47.28 109 ALA B C 1
ATOM 2112 O O . ALA B 1 112 ? 66.134 127.559 53.030 1.00 48.05 109 ALA B O 1
ATOM 2114 N N . ALA B 1 113 ? 67.641 125.922 53.343 1.00 44.40 110 ALA B N 1
ATOM 2115 C CA . ALA B 1 113 ? 66.666 124.857 53.144 1.00 41.65 110 ALA B CA 1
ATOM 2116 C C . ALA B 1 113 ? 65.482 124.990 54.098 1.00 38.80 110 ALA B C 1
ATOM 2117 O O . ALA B 1 113 ? 64.374 124.558 53.789 1.00 41.32 110 ALA B O 1
ATOM 2119 N N . TRP B 1 114 ? 65.734 125.590 55.257 1.00 38.27 111 TRP B N 1
ATOM 2120 C CA . TRP B 1 114 ? 64.766 125.637 56.347 1.00 37.64 111 TRP B CA 1
ATOM 2121 C C . TRP B 1 114 ? 63.820 126.804 56.176 1.00 39.45 111 TRP B C 1
ATOM 2122 O O . TRP B 1 114 ? 62.667 126.754 56.631 1.00 38.29 111 TRP B O 1
ATOM 2133 N N . LYS B 1 115 ? 64.301 127.836 55.486 1.00 40.09 112 LYS B N 1
ATOM 2134 C CA . LYS B 1 115 ? 63.454 128.970 55.100 1.00 47.23 112 LYS B CA 1
ATOM 2135 C C . LYS B 1 115 ? 62.422 128.586 54.037 1.00 45.71 112 LYS B C 1
ATOM 2136 O O . LYS B 1 115 ? 61.647 129.430 53.572 1.00 49.21 112 LYS B O 1
ATOM 2142 N N . ARG B 1 116 ? 62.415 127.303 53.669 1.00 48.33 113 ARG B N 1
ATOM 2143 C CA . ARG B 1 116 ? 61.548 126.776 52.603 1.00 33.43 113 ARG B CA 1
ATOM 2144 C C . ARG B 1 116 ? 60.575 125.682 53.077 1.00 35.28 113 ARG B C 1
ATOM 2145 O O . ARG B 1 116 ? 59.632 125.327 52.363 1.00 32.23 113 ARG B O 1
ATOM 2153 N N . LEU B 1 117 ? 60.814 125.160 54.276 1.00 37.67 114 LEU B N 1
ATOM 2154 C CA . LEU B 1 117 ? 59.877 124.242 54.912 1.00 31.64 114 LEU B CA 1
ATOM 2155 C C . LEU B 1 117 ? 58.740 124.998 55.591 1.00 37.99 114 LEU B C 1
ATOM 2156 O O . LEU B 1 117 ? 58.974 125.928 56.363 1.00 32.47 114 LEU B O 1
ATOM 2161 N N . PRO B 1 118 ? 57.509 124.592 55.300 1.00 37.72 115 PRO B N 1
ATOM 2162 C CA . PRO B 1 118 ? 56.328 125.213 55.909 1.00 38.42 115 PRO B CA 1
ATOM 2163 C C . PRO B 1 118 ? 56.005 124.602 57.268 1.00 41.43 115 PRO B C 1
ATOM 2164 O O . PRO B 1 118 ? 56.332 123.441 57.516 1.00 47.09 115 PRO B O 1
ATOM 2168 N N . VAL B 1 119 ? 55.369 125.382 58.136 1.00 42.16 116 VAL B N 1
ATOM 2169 C CA . VAL B 1 119 ? 54.830 124.858 59.386 1.00 44.00 116 VAL B CA 1
ATOM 2170 C C . VAL B 1 119 ? 54.262 123.456 59.196 1.00 42.09 116 VAL B C 1
ATOM 2171 O O . VAL B 1 119 ? 53.431 123.226 58.318 1.00 52.88 116 VAL B O 1
ATOM 2175 N N . GLY B 1 120 ? 54.717 122.522 60.025 1.00 33.02 117 GLY B N 1
ATOM 2176 C CA . GLY B 1 120 ? 54.127 121.197 60.078 1.00 33.54 117 GLY B CA 1
ATOM 2177 C C . GLY B 1 120 ? 54.810 120.220 59.140 1.00 53.62 117 GLY B C 1
ATOM 2178 O O . GLY B 1 120 ? 54.464 119.040 59.099 1.00 62.45 117 GLY B O 1
ATOM 2179 N N . GLY B 1 121 ? 55.784 120.716 58.385 1.00 53.37 118 GLY B N 1
ATOM 2180 C CA . GLY B 1 121 ? 56.668 119.857 57.620 1.00 51.24 118 GLY B CA 1
ATOM 2181 C C . GLY B 1 121 ? 57.577 119.025 58.504 1.00 40.88 118 GLY B C 1
ATOM 2182 O O . GLY B 1 121 ? 57.636 119.230 59.716 1.00 42.08 118 GLY B O 1
ATOM 2183 N N . ARG B 1 122 ? 58.288 118.083 57.893 1.00 37.15 119 ARG B N 1
ATOM 2184 C CA . ARG B 1 122 ? 59.226 117.235 58.623 1.00 31.25 119 ARG B CA 1
ATOM 2185 C C . ARG B 1 122 ? 60.579 117.175 57.927 1.00 38.43 119 ARG B C 1
ATOM 2186 O O . ARG B 1 122 ? 60.652 117.160 56.698 1.00 38.50 119 ARG B O 1
ATOM 2194 N N . LEU B 1 123 ? 61.649 117.151 58.722 1.00 45.48 120 LEU B N 1
ATOM 2195 C CA . LEU B 1 123 ? 63.019 116.970 58.216 1.00 34.85 120 LEU B CA 1
ATOM 2196 C C . LEU B 1 123 ? 63.784 115.973 59.103 1.00 35.87 120 LEU B C 1
ATOM 2197 O O . LEU B 1 123 ? 63.622 115.988 60.331 1.00 32.36 120 LEU B O 1
ATOM 2202 N N . VAL B 1 124 ? 64.609 115.117 58.485 1.00 30.52 121 VAL B N 1
ATOM 2203 C CA . VAL B 1 124 ? 65.409 114.116 59.213 1.00 23.50 121 VAL B CA 1
ATOM 2204 C C . VAL B 1 124 ? 66.855 114.243 58.822 1.00 33.33 121 VAL B C 1
ATOM 2205 O O . VAL B 1 124 ? 67.185 114.113 57.657 1.00 35.53 121 VAL B O 1
ATOM 2209 N N . ALA B 1 125 ? 67.711 114.551 59.790 1.00 35.58 122 ALA B N 1
ATOM 2210 C CA . ALA B 1 125 ? 69.121 114.776 59.510 1.00 32.71 122 ALA B CA 1
ATOM 2211 C C . ALA B 1 125 ? 69.995 113.718 60.172 1.00 34.81 122 ALA B C 1
ATOM 2212 O O . ALA B 1 125 ? 69.666 113.203 61.238 1.00 28.04 122 ALA B O 1
ATOM 2214 N N . ASN B 1 126 ? 71.114 113.398 59.530 1.00 37.84 123 ASN B N 1
ATOM 2215 C CA . ASN B 1 126 ? 72.034 112.392 60.047 1.00 27.97 123 ASN B CA 1
ATOM 2216 C C . ASN B 1 126 ? 73.437 112.950 60.259 1.00 37.13 123 ASN B C 1
ATOM 2217 O O . ASN B 1 126 ? 73.976 113.645 59.397 1.00 35.49 123 ASN B O 1
ATOM 2222 N N . ALA B 1 127 ? 74.024 112.641 61.410 1.00 43.53 124 ALA B N 1
ATOM 2223 C CA . ALA B 1 127 ? 75.369 113.101 61.732 1.00 39.39 124 ALA B CA 1
ATOM 2224 C C . ALA B 1 127 ? 76.368 111.948 61.704 1.00 42.26 124 ALA B C 1
ATOM 2225 O O . ALA B 1 127 ? 76.043 110.824 62.085 1.00 40.39 124 ALA B O 1
ATOM 2227 N N . VAL B 1 128 ? 77.583 112.236 61.250 1.00 41.44 125 VAL B N 1
ATOM 2228 C CA . VAL B 1 128 ? 78.631 111.225 61.172 1.00 51.66 125 VAL B CA 1
ATOM 2229 C C . VAL B 1 128 ? 79.884 111.670 61.919 1.00 39.11 125 VAL B C 1
ATOM 2230 O O . VAL B 1 128 ? 80.677 110.843 62.368 1.00 45.67 125 VAL B O 1
ATOM 2234 N N . THR B 1 129 ? 80.054 112.982 62.050 1.00 44.36 126 THR B N 1
ATOM 2235 C CA . THR B 1 129 ? 81.130 113.537 62.862 1.00 37.48 126 THR B CA 1
ATOM 2236 C C . THR B 1 129 ? 80.589 114.155 64.147 1.00 38.22 126 THR B C 1
ATOM 2237 O O . THR B 1 129 ? 79.380 114.333 64.300 1.00 42.88 126 THR B O 1
ATOM 2241 N N . VAL B 1 130 ? 81.491 114.479 65.067 1.00 30.87 127 VAL B N 1
ATOM 2242 C CA . VAL B 1 130 ? 81.109 115.114 66.323 1.00 27.50 127 VAL B CA 1
ATOM 2243 C C . VAL B 1 130 ? 80.695 116.565 66.104 1.00 36.21 127 VAL B C 1
ATOM 2244 O O . VAL B 1 130 ? 79.696 117.025 66.657 1.00 38.33 127 VAL B O 1
ATOM 2248 N N . GLU B 1 131 ? 81.468 117.280 65.294 1.00 32.49 128 GLU B N 1
ATOM 2249 C CA . GLU B 1 131 ? 81.077 118.611 64.837 1.00 35.55 128 GLU B CA 1
ATOM 2250 C C . GLU B 1 131 ? 79.626 118.595 64.346 1.00 33.97 128 GLU B C 1
ATOM 2251 O O . GLU B 1 131 ? 78.814 119.418 64.750 1.00 35.52 128 GLU B O 1
ATOM 2257 N N . SER B 1 132 ? 79.296 117.634 63.487 1.00 37.36 129 SER B N 1
ATOM 2258 C CA . SER B 1 132 ? 77.923 117.433 63.011 1.00 38.75 129 SER B CA 1
ATOM 2259 C C . SER B 1 132 ? 76.930 117.097 64.138 1.00 47.37 129 SER B C 1
ATOM 2260 O O . SER B 1 132 ? 75.839 117.671 64.195 1.00 39.20 129 SER B O 1
ATOM 2263 N N . GLU B 1 133 ? 77.308 116.165 65.020 1.00 44.72 130 GLU B N 1
ATOM 2264 C CA . GLU B 1 133 ? 76.464 115.758 66.146 1.00 36.05 130 GLU B CA 1
ATOM 2265 C C . GLU B 1 133 ? 76.056 116.933 67.045 1.00 39.69 130 GLU B C 1
ATOM 2266 O O . GLU B 1 133 ? 74.920 117.013 67.500 1.00 41.00 130 GLU B O 1
ATOM 2272 N N . GLN B 1 134 ? 77.001 117.820 67.332 1.00 46.51 131 GLN B N 1
ATOM 2273 C CA . GLN B 1 134 ? 76.770 118.905 68.275 1.00 37.03 131 GLN B CA 1
ATOM 2274 C C . GLN B 1 134 ? 75.809 119.938 67.683 1.00 44.66 131 GLN B C 1
ATOM 2275 O O . GLN B 1 134 ? 75.084 120.628 68.398 1.00 47.45 131 GLN B O 1
ATOM 2289 N N . LEU B 1 136 ? 73.075 119.202 65.583 1.00 32.87 133 LEU B N 1
ATOM 2290 C CA . LEU B 1 136 ? 71.701 118.703 65.750 1.00 39.19 133 LEU B CA 1
ATOM 2291 C C . LEU B 1 136 ? 71.156 119.035 67.155 1.00 40.49 133 LEU B C 1
ATOM 2292 O O . LEU B 1 136 ? 69.939 119.193 67.360 1.00 26.69 133 LEU B O 1
ATOM 2297 N N . TRP B 1 137 ? 72.067 119.119 68.122 1.00 43.99 134 TRP B N 1
ATOM 2298 C CA . TRP B 1 137 ? 71.686 119.368 69.514 1.00 49.02 134 TRP B CA 1
ATOM 2299 C C . TRP B 1 137 ? 71.225 120.803 69.712 1.00 45.27 134 TRP B C 1
ATOM 2300 O O . TRP B 1 137 ? 70.544 121.112 70.691 1.00 47.52 134 TRP B O 1
ATOM 2311 N N . ALA B 1 138 ? 71.603 121.661 68.769 1.00 43.05 135 ALA B N 1
ATOM 2312 C CA . ALA B 1 138 ? 71.373 123.095 68.862 1.00 54.66 135 ALA B CA 1
ATOM 2313 C C . ALA B 1 138 ? 70.224 123.504 67.946 1.00 54.73 135 ALA B C 1
ATOM 2314 O O . ALA B 1 138 ? 69.483 124.466 68.230 1.00 53.23 135 ALA B O 1
ATOM 2316 N N . LEU B 1 139 ? 70.071 122.777 66.844 1.00 46.47 136 LEU B N 1
ATOM 2317 C CA . LEU B 1 139 ? 68.891 122.908 65.998 1.00 41.18 136 LEU B CA 1
ATOM 2318 C C . LEU B 1 139 ? 67.685 122.215 66.622 1.00 42.95 136 LEU B C 1
ATOM 2319 O O . LEU B 1 139 ? 66.540 122.539 66.309 1.00 55.29 136 LEU B O 1
ATOM 2324 N N . ARG B 1 140 ? 67.951 121.260 67.507 1.00 40.57 137 ARG B N 1
ATOM 2325 C CA . ARG B 1 140 ? 66.900 120.645 68.310 1.00 39.70 137 ARG B CA 1
ATOM 2326 C C . ARG B 1 140 ? 66.385 121.607 69.376 1.00 54.57 137 ARG B C 1
ATOM 2327 O O . ARG B 1 140 ? 65.210 121.571 69.742 1.00 55.01 137 ARG B O 1
ATOM 2335 N N . LYS B 1 141 ? 67.271 122.466 69.869 1.00 51.67 138 LYS B N 1
ATOM 2336 C CA . LYS B 1 141 ? 66.961 123.314 71.015 1.00 54.21 138 LYS B CA 1
ATOM 2337 C C . LYS B 1 141 ? 65.748 124.194 70.736 1.00 46.94 138 LYS B C 1
ATOM 2338 O O . LYS B 1 141 ? 64.712 124.064 71.389 1.00 44.02 138 LYS B O 1
ATOM 2344 N N . GLN B 1 142 ? 65.883 125.090 69.764 1.00 55.14 139 GLN B N 1
ATOM 2345 C CA . GLN B 1 142 ? 64.753 125.873 69.281 1.00 51.14 139 GLN B CA 1
ATOM 2346 C C . GLN B 1 142 ? 63.705 124.981 68.624 1.00 49.24 139 GLN B C 1
ATOM 2347 O O . GLN B 1 142 ? 62.552 124.942 69.053 1.00 61.11 139 GLN B O 1
ATOM 2353 N N . PHE B 1 143 ? 64.113 124.267 67.580 1.00 44.18 140 PHE B N 1
ATOM 2354 C CA . PHE B 1 143 ? 63.197 123.866 66.520 1.00 36.94 140 PHE B CA 1
ATOM 2355 C C . PHE B 1 143 ? 62.312 122.707 66.964 1.00 46.03 140 PHE B C 1
ATOM 2356 O O . PHE B 1 143 ? 61.421 122.277 66.231 1.00 43.13 140 PHE B O 1
ATOM 2364 N N . GLY B 1 144 ? 62.564 122.204 68.168 1.00 46.92 141 GLY B N 1
ATOM 2365 C CA . GLY B 1 144 ? 61.867 121.031 68.667 1.00 52.92 141 GLY B CA 1
ATOM 2366 C C . GLY B 1 144 ? 62.588 119.805 68.141 1.00 40.80 141 GLY B C 1
ATOM 2367 O O . GLY B 1 144 ? 63.723 119.892 67.698 1.00 53.83 141 GLY B O 1
ATOM 2368 N N . GLY B 1 145 ? 61.953 118.651 68.189 1.00 31.12 142 GLY B N 1
ATOM 2369 C CA . GLY B 1 145 ? 62.555 117.492 67.579 1.00 41.81 142 GLY B CA 1
ATOM 2370 C C . GLY B 1 145 ? 63.355 116.627 68.523 1.00 53.08 142 GLY B C 1
ATOM 2371 O O . GLY B 1 145 ? 63.611 116.983 69.690 1.00 55.03 142 GLY B O 1
ATOM 2372 N N . THR B 1 146 ? 63.776 115.488 67.989 1.00 40.99 143 THR B N 1
ATOM 2373 C CA . THR B 1 146 ? 64.245 114.401 68.802 1.00 33.19 143 THR B CA 1
ATOM 2374 C C . THR B 1 146 ? 65.383 113.708 68.119 1.00 35.56 143 THR B C 1
ATOM 2375 O O . THR B 1 146 ? 65.289 113.398 66.926 1.00 45.33 143 THR B O 1
ATOM 2379 N N . ILE B 1 147 ? 66.438 113.445 68.894 1.00 35.13 144 ILE B N 1
ATOM 2380 C CA . ILE B 1 147 ? 67.685 112.813 68.442 1.00 31.56 144 ILE B CA 1
ATOM 2381 C C . ILE B 1 147 ? 67.869 111.304 68.870 1.00 38.65 144 ILE B C 1
ATOM 2382 O O . ILE B 1 147 ? 67.651 110.962 70.026 1.00 32.21 144 ILE B O 1
ATOM 2387 N N . SER B 1 148 ? 68.243 110.408 67.937 1.00 36.56 145 SER B N 1
ATOM 2388 C CA . SER B 1 148 ? 68.476 108.969 68.243 1.00 32.64 145 SER B CA 1
ATOM 2389 C C . SER B 1 148 ? 69.832 108.539 67.717 1.00 25.55 145 SER B C 1
ATOM 2390 O O . SER B 1 148 ? 70.448 109.283 66.977 1.00 26.35 145 SER B O 1
ATOM 2393 N N . SER B 1 149 ? 70.301 107.341 68.084 1.00 38.30 146 SER B N 1
ATOM 2394 C CA . SER B 1 149 ? 71.673 106.920 67.730 1.00 41.76 146 SER B CA 1
ATOM 2395 C C . SER B 1 149 ? 71.839 105.485 67.210 1.00 41.32 146 SER B C 1
ATOM 2396 O O . SER B 1 149 ? 71.206 104.542 67.705 1.00 47.48 146 SER B O 1
ATOM 2399 N N . PHE B 1 150 ? 72.712 105.320 66.219 1.00 38.28 147 PHE B N 1
ATOM 2400 C CA . PHE B 1 150 ? 72.870 104.014 65.617 1.00 37.09 147 PHE B CA 1
ATOM 2401 C C . PHE B 1 150 ? 74.312 103.533 65.496 1.00 41.45 147 PHE B C 1
ATOM 2402 O O . PHE B 1 150 ? 75.072 104.018 64.657 1.00 36.23 147 PHE B O 1
ATOM 2410 N N . ALA B 1 151 ? 74.672 102.571 66.348 1.00 41.36 148 ALA B N 1
ATOM 2411 C CA . ALA B 1 151 ? 75.882 101.775 66.159 1.00 40.75 148 ALA B CA 1
ATOM 2412 C C . ALA B 1 151 ? 75.509 100.471 65.470 1.00 30.03 148 ALA B C 1
ATOM 2413 O O . ALA B 1 151 ? 74.824 99.636 66.046 1.00 32.78 148 ALA B O 1
ATOM 2415 N N . ILE B 1 152 ? 75.959 100.306 64.233 1.00 34.89 149 ILE B N 1
ATOM 2416 C CA . ILE B 1 152 ? 75.670 99.096 63.456 1.00 40.21 149 ILE B CA 1
ATOM 2417 C C . ILE B 1 152 ? 76.913 98.230 63.195 1.00 33.62 149 ILE B C 1
ATOM 2418 O O . ILE B 1 152 ? 77.896 98.690 62.602 1.00 36.74 149 ILE B O 1
ATOM 2423 N N . SER B 1 153 ? 76.849 96.973 63.631 1.00 30.47 150 SER B N 1
ATOM 2424 C CA . SER B 1 153 ? 77.996 96.076 63.548 1.00 30.83 150 SER B CA 1
ATOM 2425 C C . SER B 1 153 ? 77.807 94.938 62.540 1.00 26.24 150 SER B C 1
ATOM 2426 O O . SER B 1 153 ? 76.704 94.427 62.358 1.00 37.31 150 SER B O 1
ATOM 2429 N N . HIS B 1 154 ? 78.900 94.561 61.885 1.00 22.94 151 HIS B N 1
ATOM 2430 C CA . HIS B 1 154 ? 78.893 93.549 60.856 1.00 20.14 151 HIS B CA 1
ATOM 2431 C C . HIS B 1 154 ? 79.940 92.526 61.233 1.00 30.04 151 HIS B C 1
ATOM 2432 O O . HIS B 1 154 ? 81.035 92.876 61.669 1.00 23.10 151 HIS B O 1
ATOM 2439 N N . GLU B 1 155 ? 79.625 91.250 61.067 1.00 34.68 152 GLU B N 1
ATOM 2440 C CA . GLU B 1 155 ? 80.633 90.227 61.292 1.00 34.15 152 GLU B CA 1
ATOM 2441 C C . GLU B 1 155 ? 81.839 90.543 60.420 1.00 30.70 152 GLU B C 1
ATOM 2442 O O . GLU B 1 155 ? 81.703 91.146 59.356 1.00 42.65 152 GLU B O 1
ATOM 2448 N N . HIS B 1 156 ? 83.017 90.161 60.884 1.00 30.84 153 HIS B N 1
ATOM 2449 C CA . HIS B 1 156 ? 84.252 90.547 60.234 1.00 30.45 153 HIS B CA 1
ATOM 2450 C C . HIS B 1 156 ? 85.339 89.527 60.539 1.00 41.22 153 HIS B C 1
ATOM 2451 O O . HIS B 1 156 ? 85.882 89.471 61.643 1.00 41.22 153 HIS B O 1
ATOM 2458 N N . THR B 1 157 ? 85.656 88.716 59.540 1.00 37.97 154 THR B N 1
ATOM 2459 C CA . THR B 1 157 ? 86.365 87.477 59.794 1.00 47.71 154 THR B CA 1
ATOM 2460 C C . THR B 1 157 ? 87.832 87.589 59.464 1.00 37.11 154 THR B C 1
ATOM 2461 O O . THR B 1 157 ? 88.239 87.355 58.331 1.00 37.76 154 THR B O 1
ATOM 2465 N N . VAL B 1 158 ? 88.638 87.943 60.450 1.00 46.31 155 VAL B N 1
ATOM 2466 C CA . VAL B 1 158 ? 90.075 87.894 60.238 1.00 41.86 155 VAL B CA 1
ATOM 2467 C C . VAL B 1 158 ? 90.590 86.482 60.515 1.00 54.18 155 VAL B C 1
ATOM 2468 O O . VAL B 1 158 ? 90.756 86.059 61.666 1.00 61.33 155 VAL B O 1
ATOM 2472 N N . GLY B 1 159 ? 90.784 85.751 59.422 1.00 46.54 156 GLY B N 1
ATOM 2473 C CA . GLY B 1 159 ? 91.377 84.429 59.442 1.00 54.29 156 GLY B CA 1
ATOM 2474 C C . GLY B 1 159 ? 90.479 83.340 59.980 1.00 64.42 156 GLY B C 1
ATOM 2475 O O . GLY B 1 159 ? 89.599 82.819 59.288 1.00 67.12 156 GLY B O 1
ATOM 2476 N N . SER B 1 160 ? 90.719 82.999 61.238 1.00 65.40 157 SER B N 1
ATOM 2477 C CA . SER B 1 160 ? 90.025 81.913 61.904 1.00 57.19 157 SER B CA 1
ATOM 2478 C C . SER B 1 160 ? 88.950 82.443 62.867 1.00 43.85 157 SER B C 1
ATOM 2479 O O . SER B 1 160 ? 88.186 81.668 63.441 1.00 42.77 157 SER B O 1
ATOM 2482 N N . PHE B 1 161 ? 88.877 83.768 63.004 1.00 50.04 158 PHE B N 1
ATOM 2483 C CA . PHE B 1 161 ? 88.043 84.394 64.023 1.00 40.77 158 PHE B CA 1
ATOM 2484 C C . PHE B 1 161 ? 87.140 85.516 63.531 1.00 42.61 158 PHE B C 1
ATOM 2485 O O . PHE B 1 161 ? 87.608 86.509 62.972 1.00 43.32 158 PHE B O 1
ATOM 2493 N N . ILE B 1 162 ? 85.842 85.358 63.779 1.00 36.46 159 ILE B N 1
ATOM 2494 C CA . ILE B 1 162 ? 84.890 86.421 63.530 1.00 41.54 159 ILE B CA 1
ATOM 2495 C C . ILE B 1 162 ? 84.949 87.327 64.748 1.00 38.44 159 ILE B C 1
ATOM 2496 O O . ILE B 1 162 ? 85.121 86.869 65.877 1.00 25.36 159 ILE B O 1
ATOM 2501 N N . THR B 1 163 ? 84.818 88.619 64.495 1.00 39.57 160 THR B N 1
ATOM 2502 C CA . THR B 1 163 ? 84.430 89.566 65.511 1.00 33.78 160 THR B CA 1
ATOM 2503 C C . THR B 1 163 ? 83.225 90.306 64.955 1.00 37.67 160 THR B C 1
ATOM 2504 O O . THR B 1 163 ? 82.855 90.135 63.793 1.00 33.63 160 THR B O 1
ATOM 2516 N N . LYS B 1 165 ? 82.500 93.794 64.065 1.00 36.10 162 LYS B N 1
ATOM 2517 C CA . LYS B 1 165 ? 83.132 95.093 63.853 1.00 26.45 162 LYS B CA 1
ATOM 2518 C C . LYS B 1 165 ? 82.142 96.261 63.786 1.00 32.53 162 LYS B C 1
ATOM 2519 O O . LYS B 1 165 ? 81.239 96.279 62.952 1.00 37.30 162 LYS B O 1
ATOM 2525 N N . PRO B 1 166 ? 82.319 97.259 64.662 1.00 36.25 163 PRO B N 1
ATOM 2526 C CA . PRO B 1 166 ? 81.382 98.391 64.725 1.00 34.70 163 PRO B CA 1
ATOM 2527 C C . PRO B 1 166 ? 81.571 99.418 63.599 1.00 30.68 163 PRO B C 1
ATOM 2528 O O . PRO B 1 166 ? 82.696 99.885 63.387 1.00 24.43 163 PRO B O 1
ATOM 2532 N N . ALA B 1 167 ? 80.496 99.801 62.913 1.00 28.19 164 ALA B N 1
ATOM 2533 C CA . ALA B 1 167 ? 80.573 101.014 62.088 1.00 34.22 164 ALA B CA 1
ATOM 2534 C C . ALA B 1 167 ? 80.706 102.261 62.979 1.00 34.52 164 ALA B C 1
ATOM 2535 O O . ALA B 1 167 ? 80.499 102.199 64.201 1.00 28.21 164 ALA B O 1
ATOM 2537 N N . LEU B 1 168 ? 81.047 103.397 62.378 1.00 30.93 165 LEU B N 1
ATOM 2538 C CA . LEU B 1 168 ? 81.001 104.634 63.124 1.00 37.75 165 LEU B CA 1
ATOM 2539 C C . LEU B 1 168 ? 79.530 104.965 63.408 1.00 41.38 165 LEU B C 1
ATOM 2540 O O . LEU B 1 168 ? 78.661 104.756 62.561 1.00 37.59 165 LEU B O 1
ATOM 2545 N N . PRO B 1 169 ? 79.237 105.454 64.621 1.00 45.06 166 PRO B N 1
ATOM 2546 C CA . PRO B 1 169 ? 77.828 105.699 64.951 1.00 35.34 166 PRO B CA 1
ATOM 2547 C C . PRO B 1 169 ? 77.201 106.807 64.083 1.00 36.50 166 PRO B C 1
ATOM 2548 O O . PRO B 1 169 ? 77.897 107.671 63.539 1.00 41.11 166 PRO B O 1
ATOM 2552 N N . VAL B 1 170 ? 75.877 106.765 63.979 1.00 33.96 167 VAL B N 1
ATOM 2553 C CA . VAL B 1 170 ? 75.109 107.695 63.180 1.00 28.09 167 VAL B CA 1
ATOM 2554 C C . VAL B 1 170 ? 74.095 108.330 64.072 1.00 35.80 167 VAL B C 1
ATOM 2555 O O . VAL B 1 170 ? 73.401 107.634 64.822 1.00 36.34 167 VAL B O 1
ATOM 2559 N N . HIS B 1 171 ? 74.012 109.654 63.976 1.00 41.16 168 HIS B N 1
ATOM 2560 C CA . HIS B 1 171 ? 73.073 110.450 64.756 1.00 38.37 168 HIS B CA 1
ATOM 2561 C C . HIS B 1 171 ? 72.021 111.019 63.845 1.00 35.88 168 HIS B C 1
ATOM 2562 O O . HIS B 1 171 ? 72.282 111.378 62.703 1.00 43.31 168 HIS B O 1
ATOM 2569 N N . GLN B 1 172 ? 70.809 111.083 64.352 1.00 35.26 169 GLN B N 1
ATOM 2570 C CA . GLN B 1 172 ? 69.705 111.253 63.464 1.00 32.86 169 GLN B CA 1
ATOM 2571 C C . GLN B 1 172 ? 68.680 112.080 64.160 1.00 29.61 169 GLN B C 1
ATOM 2572 O O . GLN B 1 172 ? 68.166 111.709 65.199 1.00 30.98 169 GLN B O 1
ATOM 2578 N N . TRP B 1 173 ? 68.412 113.226 63.562 1.00 39.34 170 TRP B N 1
ATOM 2579 C CA . TRP B 1 173 ? 67.472 114.170 64.100 1.00 35.40 170 TRP B CA 1
ATOM 2580 C C . TRP B 1 173 ? 66.149 114.093 63.290 1.00 37.34 170 TRP B C 1
ATOM 2581 O O . TRP B 1 173 ? 66.160 114.276 62.081 1.00 34.90 170 TRP B O 1
ATOM 2592 N N . THR B 1 174 ? 65.035 113.746 63.944 1.00 28.53 171 THR B N 1
ATOM 2593 C CA . THR B 1 174 ? 63.724 113.770 63.287 1.00 28.69 171 THR B CA 1
ATOM 2594 C C . THR B 1 174 ? 62.646 114.665 63.971 1.00 54.08 171 THR B C 1
ATOM 2595 O O . THR B 1 174 ? 62.088 114.295 65.007 1.00 57.70 171 THR B O 1
ATOM 2599 N N . VAL B 1 175 ? 62.339 115.825 63.378 1.00 58.42 172 VAL B N 1
ATOM 2600 C CA . VAL B 1 175 ? 61.255 116.702 63.876 1.00 48.68 172 VAL B CA 1
ATOM 2601 C C . VAL B 1 175 ? 60.212 117.141 62.840 1.00 46.07 172 VAL B C 1
ATOM 2602 O O . VAL B 1 175 ? 60.452 117.141 61.631 1.00 46.29 172 VAL B O 1
ATOM 2606 N N . VAL B 1 176 ? 59.057 117.537 63.362 1.00 48.41 173 VAL B N 1
ATOM 2607 C CA . VAL B 1 176 ? 57.949 118.091 62.602 1.00 38.38 173 VAL B CA 1
ATOM 2608 C C . VAL B 1 176 ? 57.912 119.574 63.005 1.00 42.03 173 VAL B C 1
ATOM 2609 O O . VAL B 1 176 ? 58.121 119.895 64.165 1.00 48.19 173 VAL B O 1
ATOM 2613 N N . LYS B 1 177 ? 57.681 120.475 62.057 1.00 53.38 174 LYS B N 1
ATOM 2614 C CA . LYS B 1 177 ? 57.810 121.928 62.296 1.00 53.41 174 LYS B CA 1
ATOM 2615 C C . LYS B 1 177 ? 56.466 122.665 62.588 1.00 45.55 174 LYS B C 1
ATOM 2616 O O . LYS B 1 177 ? 55.379 122.143 62.340 1.00 55.85 174 LYS B O 1
ATOM 2622 N N . ALA B 1 178 ? 56.574 123.873 63.130 1.00 48.72 175 ALA B N 1
ATOM 2623 C CA . ALA B 1 178 ? 55.446 124.729 63.515 1.00 60.40 175 ALA B CA 1
ATOM 2624 C C . ALA B 1 178 ? 55.860 125.260 64.865 1.00 70.20 175 ALA B C 1
ATOM 2625 O O . ALA B 1 178 ? 56.995 125.010 65.291 1.00 40.95 175 ALA B O 1
ATOM 2627 N N . GLY C 1 6 ? 94.785 105.001 69.886 1.00 64.57 3 GLY C N 1
ATOM 2628 C CA . GLY C 1 6 ? 96.005 104.210 69.812 1.00 95.35 3 GLY C CA 1
ATOM 2629 C C . GLY C 1 6 ? 96.132 103.185 70.933 1.00 98.16 3 GLY C C 1
ATOM 2630 O O . GLY C 1 6 ? 95.275 102.305 71.072 1.00 86.93 3 GLY C O 1
ATOM 2631 N N . GLN C 1 7 ? 97.208 103.289 71.721 1.00 91.21 4 GLN C N 1
ATOM 2632 C CA . GLN C 1 7 ? 97.366 102.499 72.949 1.00 83.51 4 GLN C CA 1
ATOM 2633 C C . GLN C 1 7 ? 96.353 102.914 74.016 1.00 86.86 4 GLN C C 1
ATOM 2634 O O . GLN C 1 7 ? 96.274 102.302 75.086 1.00 77.95 4 GLN C O 1
ATOM 2640 N N . LEU C 1 8 ? 95.603 103.975 73.726 1.00 87.31 5 LEU C N 1
ATOM 2641 C CA . LEU C 1 8 ? 94.521 104.422 74.588 1.00 76.29 5 LEU C CA 1
ATOM 2642 C C . LEU C 1 8 ? 93.596 103.271 74.841 1.00 68.80 5 LEU C C 1
ATOM 2643 O O . LEU C 1 8 ? 93.501 102.772 75.961 1.00 65.55 5 LEU C O 1
ATOM 2648 N N . THR C 1 9 ? 92.910 102.859 73.781 1.00 62.90 6 THR C N 1
ATOM 2649 C CA . THR C 1 9 ? 91.990 101.737 73.850 1.00 59.34 6 THR C CA 1
ATOM 2650 C C . THR C 1 9 ? 92.532 100.628 74.744 1.00 68.24 6 THR C C 1
ATOM 2651 O O . THR C 1 9 ? 91.799 100.005 75.525 1.00 72.62 6 THR C O 1
ATOM 2655 N N . LYS C 1 10 ? 93.834 100.413 74.632 1.00 63.77 7 LYS C N 1
ATOM 2656 C CA . LYS C 1 10 ? 94.481 99.238 75.185 1.00 67.54 7 LYS C CA 1
ATOM 2657 C C . LYS C 1 10 ? 94.687 99.355 76.685 1.00 57.94 7 LYS C C 1
ATOM 2658 O O . LYS C 1 10 ? 94.742 98.347 77.372 1.00 52.19 7 LYS C O 1
ATOM 2664 N N . GLN C 1 11 ? 94.802 100.589 77.176 1.00 54.07 8 GLN C N 1
ATOM 2665 C CA . GLN C 1 11 ? 94.994 100.855 78.599 1.00 56.04 8 GLN C CA 1
ATOM 2666 C C . GLN C 1 11 ? 93.659 100.791 79.330 1.00 52.14 8 GLN C C 1
ATOM 2667 O O . GLN C 1 11 ? 93.595 100.502 80.533 1.00 47.61 8 GLN C O 1
ATOM 2673 N N . HIS C 1 12 ? 92.598 101.071 78.579 1.00 46.41 9 HIS C N 1
ATOM 2674 C CA . HIS C 1 12 ? 91.243 101.105 79.102 1.00 43.52 9 HIS C CA 1
ATOM 2675 C C . HIS C 1 12 ? 90.720 99.699 79.342 1.00 43.10 9 HIS C C 1
ATOM 2676 O O . HIS C 1 12 ? 89.959 99.452 80.280 1.00 41.22 9 HIS C O 1
ATOM 2683 N N . VAL C 1 13 ? 91.156 98.778 78.492 1.00 44.28 10 VAL C N 1
ATOM 2684 C CA . VAL C 1 13 ? 90.930 97.345 78.686 1.00 46.35 10 VAL C CA 1
ATOM 2685 C C . VAL C 1 13 ? 91.667 96.786 79.911 1.00 48.96 10 VAL C C 1
ATOM 2686 O O . VAL C 1 13 ? 91.084 96.084 80.743 1.00 46.81 10 VAL C O 1
ATOM 2690 N N . ARG C 1 14 ? 92.955 97.099 80.005 1.00 39.61 11 ARG C N 1
ATOM 2691 C CA . ARG C 1 14 ? 93.803 96.642 81.099 1.00 37.83 11 ARG C CA 1
ATOM 2692 C C . ARG C 1 14 ? 93.205 97.076 82.434 1.00 42.38 11 ARG C C 1
ATOM 2693 O O . ARG C 1 14 ? 93.079 96.270 83.366 1.00 34.47 11 ARG C O 1
ATOM 2701 N N . ALA C 1 15 ? 92.835 98.353 82.530 1.00 40.91 12 ALA C N 1
ATOM 2702 C CA . ALA C 1 15 ? 92.223 98.869 83.760 1.00 38.91 12 ALA C CA 1
ATOM 2703 C C . ALA C 1 15 ? 90.993 98.043 84.164 1.00 42.44 12 ALA C C 1
ATOM 2704 O O . ALA C 1 15 ? 90.756 97.812 85.355 1.00 38.57 12 ALA C O 1
ATOM 2706 N N . LEU C 1 16 ? 90.216 97.600 83.173 1.00 38.03 13 LEU C N 1
ATOM 2707 C CA . LEU C 1 16 ? 89.016 96.811 83.438 1.00 40.54 13 LEU C CA 1
ATOM 2708 C C . LEU C 1 16 ? 89.352 95.412 83.926 1.00 41.60 13 LEU C C 1
ATOM 2709 O O . LEU C 1 16 ? 88.654 94.871 84.785 1.00 45.40 13 LEU C O 1
ATOM 2714 N N . ALA C 1 17 ? 90.427 94.838 83.380 1.00 49.91 14 ALA C N 1
ATOM 2715 C CA . ALA C 1 17 ? 90.925 93.515 83.790 1.00 41.85 14 ALA C CA 1
ATOM 2716 C C . ALA C 1 17 ? 91.400 93.486 85.238 1.00 35.48 14 ALA C C 1
ATOM 2717 O O . ALA C 1 17 ? 90.978 92.634 86.018 1.00 29.71 14 ALA C O 1
ATOM 2719 N N . ILE C 1 18 ? 92.287 94.413 85.601 1.00 43.14 15 ILE C N 1
ATOM 2720 C CA . ILE C 1 18 ? 92.864 94.413 86.958 1.00 42.02 15 ILE C CA 1
ATOM 2721 C C . ILE C 1 18 ? 91.805 94.737 88.026 1.00 42.18 15 ILE C C 1
ATOM 2722 O O . ILE C 1 18 ? 91.891 94.241 89.153 1.00 44.43 15 ILE C O 1
ATOM 2727 N N . SER C 1 19 ? 90.810 95.550 87.647 1.00 40.42 16 SER C N 1
ATOM 2728 C CA . SER C 1 19 ? 89.629 95.832 88.468 1.00 35.40 16 SER C CA 1
ATOM 2729 C C . SER C 1 19 ? 88.833 94.561 88.737 1.00 45.32 16 SER C C 1
ATOM 2730 O O . SER C 1 19 ? 88.529 94.258 89.888 1.00 43.82 16 SER C O 1
ATOM 2733 N N . ALA C 1 20 ? 88.502 93.829 87.678 1.00 39.57 17 ALA C N 1
ATOM 2734 C CA . ALA C 1 20 ? 87.824 92.546 87.816 1.00 37.53 17 ALA C CA 1
ATOM 2735 C C . ALA C 1 20 ? 88.564 91.632 88.787 1.00 32.92 17 ALA C C 1
ATOM 2736 O O . ALA C 1 20 ? 87.945 90.903 89.562 1.00 30.06 17 ALA C O 1
ATOM 2738 N N . LEU C 1 21 ? 89.891 91.678 88.740 1.00 39.68 18 LEU C N 1
ATOM 2739 C CA . LEU C 1 21 ? 90.716 90.701 89.441 1.00 37.73 18 LEU C CA 1
ATOM 2740 C C . LEU C 1 21 ? 90.801 91.017 90.930 1.00 43.01 18 LEU C C 1
ATOM 2741 O O . LEU C 1 21 ? 91.010 90.126 91.753 1.00 40.05 18 LEU C O 1
ATOM 2746 N N . ALA C 1 22 ? 90.637 92.292 91.270 1.00 44.12 19 ALA C N 1
ATOM 2747 C CA . ALA C 1 22 ? 90.533 92.706 92.664 1.00 48.15 19 ALA C CA 1
ATOM 2748 C C . ALA C 1 22 ? 91.733 92.225 93.473 1.00 58.08 19 ALA C C 1
ATOM 2749 O O . ALA C 1 22 ? 91.581 91.494 94.451 1.00 60.27 19 ALA C O 1
ATOM 2751 N N . PRO C 1 23 ? 92.925 92.641 93.058 1.00 53.87 20 PRO C N 1
ATOM 2752 C CA . PRO C 1 23 ? 94.166 92.164 93.677 1.00 53.39 20 PRO C CA 1
ATOM 2753 C C . PRO C 1 23 ? 94.123 92.284 95.197 1.00 61.16 20 PRO C C 1
ATOM 2754 O O . PRO C 1 23 ? 93.765 93.338 95.722 1.00 48.78 20 PRO C O 1
ATOM 2758 N N . LYS C 1 24 ? 94.485 91.210 95.890 1.00 50.55 21 LYS C N 1
ATOM 2759 C CA . LYS C 1 24 ? 95.088 91.320 97.213 1.00 55.96 21 LYS C CA 1
ATOM 2760 C C . LYS C 1 24 ? 96.588 91.051 97.160 1.00 47.43 21 LYS C C 1
ATOM 2761 O O . LYS C 1 24 ? 97.092 90.477 96.194 1.00 49.69 21 LYS C O 1
ATOM 2767 N N . PRO C 1 25 ? 97.296 91.469 98.204 1.00 60.98 22 PRO C N 1
ATOM 2768 C CA . PRO C 1 25 ? 98.761 91.526 98.168 1.00 67.50 22 PRO C CA 1
ATOM 2769 C C . PRO C 1 25 ? 99.388 90.165 98.453 1.00 61.89 22 PRO C C 1
ATOM 2770 O O . PRO C 1 25 ? 100.543 89.932 98.098 1.00 59.26 22 PRO C O 1
ATOM 2774 N N . HIS C 1 26 ? 98.627 89.280 99.089 1.00 64.88 23 HIS C N 1
ATOM 2775 C CA . HIS C 1 26 ? 99.140 87.975 99.488 1.00 73.66 23 HIS C CA 1
ATOM 2776 C C . HIS C 1 26 ? 99.207 87.021 98.300 1.00 74.30 23 HIS C C 1
ATOM 2777 O O . HIS C 1 26 ? 99.649 85.880 98.431 1.00 53.26 23 HIS C O 1
ATOM 2784 N N . GLU C 1 27 ? 98.766 87.498 97.140 1.00 67.21 24 GLU C N 1
ATOM 2785 C CA . GLU C 1 27 ? 98.214 86.623 96.113 1.00 72.14 24 GLU C CA 1
ATOM 2786 C C . GLU C 1 27 ? 99.036 86.689 94.831 1.00 55.05 24 GLU C C 1
ATOM 2787 O O . GLU C 1 27 ? 99.725 87.676 94.574 1.00 36.55 24 GLU C O 1
ATOM 2793 N N . THR C 1 28 ? 98.960 85.631 94.029 1.00 61.66 25 THR C N 1
ATOM 2794 C CA . THR C 1 28 ? 99.834 85.483 92.871 1.00 63.45 25 THR C CA 1
ATOM 2795 C C . THR C 1 28 ? 99.027 85.260 91.597 1.00 59.80 25 THR C C 1
ATOM 2796 O O . THR C 1 28 ? 98.124 84.424 91.560 1.00 50.36 25 THR C O 1
ATOM 2800 N N . LEU C 1 29 ? 99.358 86.013 90.553 1.00 53.76 26 LEU C N 1
ATOM 2801 C CA . LEU C 1 29 ? 98.587 85.990 89.316 1.00 45.96 26 LEU C CA 1
ATOM 2802 C C . LEU C 1 29 ? 99.161 84.980 88.327 1.00 46.16 26 LEU C C 1
ATOM 2803 O O . LEU C 1 29 ? 100.376 84.803 88.241 1.00 40.23 26 LEU C O 1
ATOM 2808 N N . TRP C 1 30 ? 98.278 84.321 87.584 1.00 47.47 27 TRP C N 1
ATOM 2809 C CA . TRP C 1 30 ? 98.690 83.503 86.454 1.00 39.23 27 TRP C CA 1
ATOM 2810 C C . TRP C 1 30 ? 98.001 84.108 85.233 1.00 33.53 27 TRP C C 1
ATOM 2811 O O . TRP C 1 30 ? 96.840 83.818 84.982 1.00 29.89 27 TRP C O 1
ATOM 2822 N N . ASP C 1 31 ? 98.713 84.987 84.526 1.00 43.73 28 ASP C N 1
ATOM 2823 C CA . ASP C 1 31 ? 98.290 85.580 83.248 1.00 35.01 28 ASP C CA 1
ATOM 2824 C C . ASP C 1 31 ? 98.662 84.552 82.166 1.00 46.63 28 ASP C C 1
ATOM 2825 O O . ASP C 1 31 ? 99.821 84.118 82.061 1.00 39.63 28 ASP C O 1
ATOM 2830 N N . ILE C 1 32 ? 97.673 84.137 81.379 1.00 40.56 29 ILE C N 1
ATOM 2831 C CA . ILE C 1 32 ? 97.879 83.034 80.444 1.00 36.94 29 ILE C CA 1
ATOM 2832 C C . ILE C 1 32 ? 98.010 83.427 78.962 1.00 33.32 29 ILE C C 1
ATOM 2833 O O . ILE C 1 32 ? 97.481 84.446 78.505 1.00 45.08 29 ILE C O 1
ATOM 2838 N N . GLY C 1 37 ? 103.020 91.303 77.552 1.00 44.54 34 GLY C N 1
ATOM 2839 C CA . GLY C 1 37 ? 103.223 90.958 78.949 1.00 57.01 34 GLY C CA 1
ATOM 2840 C C . GLY C 1 37 ? 102.518 91.919 79.890 1.00 64.42 34 GLY C C 1
ATOM 2841 O O . GLY C 1 37 ? 102.977 92.193 81.004 1.00 55.02 34 GLY C O 1
ATOM 2842 N N . SER C 1 38 ? 101.363 92.390 79.435 1.00 73.66 35 SER C N 1
ATOM 2843 C CA . SER C 1 38 ? 100.665 93.538 80.009 1.00 56.75 35 SER C CA 1
ATOM 2844 C C . SER C 1 38 ? 99.870 93.324 81.299 1.00 52.52 35 SER C C 1
ATOM 2845 O O . SER C 1 38 ? 100.118 94.013 82.289 1.00 52.42 35 SER C O 1
ATOM 2848 N N . ILE C 1 39 ? 98.884 92.428 81.297 1.00 44.35 36 ILE C N 1
ATOM 2849 C CA . ILE C 1 39 ? 98.042 92.325 82.492 1.00 51.89 36 ILE C CA 1
ATOM 2850 C C . ILE C 1 39 ? 98.857 91.841 83.678 1.00 47.99 36 ILE C C 1
ATOM 2851 O O . ILE C 1 39 ? 98.601 92.239 84.802 1.00 56.41 36 ILE C O 1
ATOM 2856 N N . ALA C 1 40 ? 99.856 91.005 83.420 1.00 52.23 37 ALA C N 1
ATOM 2857 C CA . ALA C 1 40 ? 100.740 90.513 84.479 1.00 50.61 37 ALA C CA 1
ATOM 2858 C C . ALA C 1 40 ? 101.556 91.643 85.070 1.00 48.31 37 ALA C C 1
ATOM 2859 O O . ALA C 1 40 ? 101.568 91.854 86.279 1.00 44.81 37 ALA C O 1
ATOM 2861 N N . ILE C 1 41 ? 102.264 92.348 84.198 1.00 53.76 38 ILE C N 1
ATOM 2862 C CA . ILE C 1 41 ? 103.109 93.452 84.610 1.00 52.40 38 ILE C CA 1
ATOM 2863 C C . ILE C 1 41 ? 102.315 94.484 85.424 1.00 60.86 38 ILE C C 1
ATOM 2864 O O . ILE C 1 41 ? 102.734 94.872 86.520 1.00 61.77 38 ILE C O 1
ATOM 2869 N N . GLU C 1 42 ? 101.161 94.897 84.900 1.00 64.95 39 GLU C N 1
ATOM 2870 C CA . GLU C 1 42 ? 100.301 95.873 85.571 1.00 62.06 39 GLU C CA 1
ATOM 2871 C C . GLU C 1 42 ? 99.833 95.454 86.974 1.00 68.09 39 GLU C C 1
ATOM 2872 O O . GLU C 1 42 ? 99.712 96.300 87.868 1.00 80.74 39 GLU C O 1
ATOM 2878 N N . TRP C 1 43 ? 99.552 94.158 87.143 1.00 71.27 40 TRP C N 1
ATOM 2879 C CA . TRP C 1 43 ? 99.231 93.543 88.439 1.00 60.49 40 TRP C CA 1
ATOM 2880 C C . TRP C 1 43 ? 100.444 93.639 89.386 1.00 74.93 40 TRP C C 1
ATOM 2881 O O . TRP C 1 43 ? 100.330 93.472 90.608 1.00 67.43 40 TRP C O 1
ATOM 2892 N N . LEU C 1 44 ? 101.606 93.949 88.814 1.00 73.25 41 LEU C N 1
ATOM 2893 C CA . LEU C 1 44 ? 102.828 94.069 89.593 1.00 66.93 41 LEU C CA 1
ATOM 2894 C C . LEU C 1 44 ? 103.157 95.512 90.016 1.00 88.26 41 LEU C C 1
ATOM 2895 O O . LEU C 1 44 ? 104.131 95.728 90.751 1.00 89.07 41 LEU C O 1
ATOM 2900 N N . ARG C 1 45 ? 102.357 96.492 89.578 1.00 85.26 42 ARG C N 1
ATOM 2901 C CA . ARG C 1 45 ? 102.639 97.903 89.892 1.00 74.35 42 ARG C CA 1
ATOM 2902 C C . ARG C 1 45 ? 101.617 98.584 90.800 1.00 78.04 42 ARG C C 1
ATOM 2903 O O . ARG C 1 45 ? 101.920 99.578 91.475 1.00 91.22 42 ARG C O 1
ATOM 2911 N N . SER C 1 46 ? 100.412 98.030 90.813 1.00 74.64 43 SER C N 1
ATOM 2912 C CA . SER C 1 46 ? 99.310 98.537 91.617 1.00 79.11 43 SER C CA 1
ATOM 2913 C C . SER C 1 46 ? 99.066 97.808 92.963 1.00 85.53 43 SER C C 1
ATOM 2914 O O . SER C 1 46 ? 98.230 98.260 93.750 1.00 69.06 43 SER C O 1
ATOM 2917 N N . THR C 1 47 ? 99.780 96.696 93.215 1.00 96.10 44 THR C N 1
ATOM 2918 C CA . THR C 1 47 ? 99.715 95.931 94.494 1.00 97.97 44 THR C CA 1
ATOM 2919 C C . THR C 1 47 ? 101.060 95.327 94.955 1.00 95.46 44 THR C C 1
ATOM 2920 O O . THR C 1 47 ? 101.654 94.514 94.240 1.00 86.89 44 THR C O 1
ATOM 2924 N N . PRO C 1 48 ? 101.531 95.702 96.163 1.00 111.18 45 PRO C N 1
ATOM 2925 C CA . PRO C 1 48 ? 102.759 95.081 96.692 1.00 94.70 45 PRO C CA 1
ATOM 2926 C C . PRO C 1 48 ? 102.595 93.607 97.089 1.00 64.46 45 PRO C C 1
ATOM 2927 O O . PRO C 1 48 ? 101.484 93.107 97.331 1.00 57.39 45 PRO C O 1
ATOM 2931 N N . GLN C 1 49 ? 103.734 92.930 97.147 1.00 50.10 46 GLN C N 1
ATOM 2932 C CA . GLN C 1 49 ? 103.786 91.517 97.475 1.00 61.48 46 GLN C CA 1
ATOM 2933 C C . GLN C 1 49 ? 102.881 90.668 96.582 1.00 56.32 46 GLN C C 1
ATOM 2934 O O . GLN C 1 49 ? 102.521 89.544 96.938 1.00 52.33 46 GLN C O 1
ATOM 2940 N N . THR C 1 50 ? 102.486 91.194 95.435 1.00 63.14 47 THR C N 1
ATOM 2941 C CA . THR C 1 50 ? 101.813 90.334 94.471 1.00 64.10 47 THR C CA 1
ATOM 2942 C C . THR C 1 50 ? 102.751 90.040 93.325 1.00 62.42 47 THR C C 1
ATOM 2943 O O . THR C 1 50 ? 103.357 90.946 92.765 1.00 66.20 47 THR C O 1
ATOM 2947 N N . THR C 1 51 ? 102.874 88.758 93.003 1.00 62.58 48 THR C N 1
ATOM 2948 C CA . THR C 1 51 ? 103.751 88.296 91.939 1.00 59.94 48 THR C CA 1
ATOM 2949 C C . THR C 1 51 ? 102.939 87.789 90.778 1.00 51.98 48 THR C C 1
ATOM 2950 O O . THR C 1 51 ? 101.883 87.192 90.969 1.00 51.68 48 THR C O 1
ATOM 2954 N N . ALA C 1 52 ? 103.439 88.014 89.569 1.00 61.76 49 ALA C N 1
ATOM 2955 C CA . ALA C 1 52 ? 102.782 87.496 88.377 1.00 47.22 49 ALA C CA 1
ATOM 2956 C C . ALA C 1 52 ? 103.602 86.393 87.718 1.00 38.29 49 ALA C C 1
ATOM 2957 O O . ALA C 1 52 ? 104.834 86.489 87.593 1.00 37.25 49 ALA C O 1
ATOM 2959 N N . VAL C 1 53 ? 102.895 85.326 87.351 1.00 40.39 50 VAL C N 1
ATOM 2960 C CA . VAL C 1 53 ? 103.417 84.256 86.510 1.00 33.93 50 VAL C CA 1
ATOM 2961 C C . VAL C 1 53 ? 102.769 84.429 85.143 1.00 30.44 50 VAL C C 1
ATOM 2962 O O . VAL C 1 53 ? 101.541 84.568 85.033 1.00 29.05 50 VAL C O 1
ATOM 2966 N N . CYS C 1 54 ? 103.603 84.471 84.109 1.00 32.92 51 CYS C N 1
ATOM 2967 C CA . CYS C 1 54 ? 103.158 84.595 82.720 1.00 28.91 51 CYS C CA 1
ATOM 2968 C C . CYS C 1 54 ? 103.387 83.281 81.999 1.00 36.56 51 CYS C C 1
ATOM 2969 O O . CYS C 1 54 ? 104.285 82.540 82.335 1.00 39.97 51 CYS C O 1
ATOM 2972 N N . PHE C 1 55 ? 102.574 82.972 81.002 1.00 39.50 52 PHE C N 1
ATOM 2973 C CA . PHE C 1 55 ? 102.883 81.818 80.173 1.00 39.28 52 PHE C CA 1
ATOM 2974 C C . PHE C 1 55 ? 102.829 82.264 78.729 1.00 40.19 52 PHE C C 1
ATOM 2975 O O . PHE C 1 55 ? 101.798 82.756 78.274 1.00 46.00 52 PHE C O 1
ATOM 2983 N N . GLU C 1 56 ? 103.951 82.144 78.020 1.00 44.29 53 GLU C N 1
ATOM 2984 C CA . GLU C 1 56 ? 104.016 82.616 76.628 1.00 50.16 53 GLU C CA 1
ATOM 2985 C C . GLU C 1 56 ? 104.830 81.732 75.647 1.00 51.48 53 GLU C C 1
ATOM 2986 O O . GLU C 1 56 ? 106.052 81.621 75.760 1.00 47.31 53 GLU C O 1
ATOM 2992 N N . ILE C 1 57 ? 104.133 81.140 74.673 1.00 47.95 54 ILE C N 1
ATOM 2993 C CA . ILE C 1 57 ? 104.735 80.235 73.687 1.00 51.57 54 ILE C CA 1
ATOM 2994 C C . ILE C 1 57 ? 105.747 80.913 72.746 1.00 50.54 54 ILE C C 1
ATOM 2995 O O . ILE C 1 57 ? 106.589 80.236 72.137 1.00 60.73 54 ILE C O 1
ATOM 3000 N N . SER C 1 58 ? 105.650 82.236 72.603 1.00 49.95 55 SER C N 1
ATOM 3001 C CA . SER C 1 58 ? 106.591 82.984 71.778 1.00 42.57 55 SER C CA 1
ATOM 3002 C C . SER C 1 58 ? 107.803 83.403 72.582 1.00 41.60 55 SER C C 1
ATOM 3003 O O . SER C 1 58 ? 107.660 84.146 73.554 1.00 44.56 55 SER C O 1
ATOM 3006 N N . GLU C 1 59 ? 108.989 82.930 72.181 1.00 48.65 56 GLU C N 1
ATOM 3007 C CA . GLU C 1 59 ? 110.244 83.436 72.750 1.00 56.77 56 GLU C CA 1
ATOM 3008 C C . GLU C 1 59 ? 110.293 84.954 72.637 1.00 44.28 56 GLU C C 1
ATOM 3009 O O . GLU C 1 59 ? 110.602 85.636 73.615 1.00 36.49 56 GLU C O 1
ATOM 3015 N N . GLU C 1 60 ? 109.960 85.466 71.445 1.00 46.33 57 GLU C N 1
ATOM 3016 C CA . GLU C 1 60 ? 110.120 86.888 71.133 1.00 43.81 57 GLU C CA 1
ATOM 3017 C C . GLU C 1 60 ? 109.207 87.750 71.988 1.00 35.85 57 GLU C C 1
ATOM 3018 O O . GLU C 1 60 ? 109.647 88.745 72.537 1.00 36.04 57 GLU C O 1
ATOM 3024 N N . ARG C 1 61 ? 107.950 87.344 72.126 1.00 51.82 58 ARG C N 1
ATOM 3025 C CA . ARG C 1 61 ? 107.016 88.059 72.987 1.00 46.26 58 ARG C CA 1
ATOM 3026 C C . ARG C 1 61 ? 107.417 87.940 74.455 1.00 46.32 58 ARG C C 1
ATOM 3027 O O . ARG C 1 61 ? 107.196 88.859 75.238 1.00 48.99 58 ARG C O 1
ATOM 3035 N N . ARG C 1 62 ? 108.039 86.818 74.814 1.00 54.07 59 ARG C N 1
ATOM 3036 C CA . ARG C 1 62 ? 108.604 86.628 76.157 1.00 52.41 59 ARG C CA 1
ATOM 3037 C C . ARG C 1 62 ? 109.754 87.606 76.450 1.00 48.76 59 ARG C C 1
ATOM 3038 O O . ARG C 1 62 ? 109.726 88.344 77.446 1.00 43.05 59 ARG C O 1
ATOM 3046 N N . GLU C 1 63 ? 110.768 87.598 75.584 1.00 47.09 60 GLU C N 1
ATOM 3047 C CA . GLU C 1 63 ? 111.882 88.536 75.700 1.00 51.83 60 GLU C CA 1
ATOM 3048 C C . GLU C 1 63 ? 111.279 89.921 75.950 1.00 48.93 60 GLU C C 1
ATOM 3049 O O . GLU C 1 63 ? 111.904 90.794 76.542 1.00 38.29 60 GLU C O 1
ATOM 3055 N N . ARG C 1 64 ? 110.027 90.080 75.539 1.00 49.11 61 ARG C N 1
ATOM 3056 C CA . ARG C 1 64 ? 109.331 91.363 75.616 1.00 50.11 61 ARG C CA 1
ATOM 3057 C C . ARG C 1 64 ? 108.661 91.619 76.958 1.00 44.56 61 ARG C C 1
ATOM 3058 O O . ARG C 1 64 ? 108.709 92.736 77.473 1.00 51.42 61 ARG C O 1
ATOM 3066 N N . ILE C 1 65 ? 108.034 90.585 77.516 1.00 51.46 62 ILE C N 1
ATOM 3067 C CA . ILE C 1 65 ? 107.379 90.680 78.822 1.00 45.28 62 ILE C CA 1
ATOM 3068 C C . ILE C 1 65 ? 108.363 90.934 79.959 1.00 53.40 62 ILE C C 1
ATOM 3069 O O . ILE C 1 65 ? 108.119 91.805 80.819 1.00 43.98 62 ILE C O 1
ATOM 3074 N N . LEU C 1 66 ? 109.455 90.163 79.967 1.00 49.68 63 LEU C N 1
ATOM 3075 C CA . LEU C 1 66 ? 110.509 90.368 80.948 1.00 51.59 63 LEU C CA 1
ATOM 3076 C C . LEU C 1 66 ? 111.219 91.696 80.679 1.00 55.01 63 LEU C C 1
ATOM 3077 O O . LEU C 1 66 ? 111.686 92.382 81.600 1.00 47.51 63 LEU C O 1
ATOM 3082 N N . SER C 1 67 ? 111.299 92.058 79.403 1.00 45.31 64 SER C N 1
ATOM 3083 C CA . SER C 1 67 ? 111.910 93.320 79.001 1.00 39.26 64 SER C CA 1
ATOM 3084 C C . SER C 1 67 ? 111.243 94.501 79.698 1.00 58.55 64 SER C C 1
ATOM 3085 O O . SER C 1 67 ? 111.907 95.300 80.359 1.00 66.34 64 SER C O 1
ATOM 3088 N N . ASN C 1 68 ? 109.927 94.607 79.544 1.00 66.18 65 ASN C N 1
ATOM 3089 C CA . ASN C 1 68 ? 109.188 95.761 80.041 1.00 58.84 65 ASN C CA 1
ATOM 3090 C C . ASN C 1 68 ? 108.872 95.645 81.528 1.00 53.59 65 ASN C C 1
ATOM 3091 O O . ASN C 1 68 ? 108.684 96.651 82.213 1.00 56.76 65 ASN C O 1
ATOM 3096 N N . ALA C 1 69 ? 108.814 94.413 82.022 1.00 45.65 66 ALA C N 1
ATOM 3097 C CA . ALA C 1 69 ? 108.861 94.159 83.457 1.00 59.41 66 ALA C CA 1
ATOM 3098 C C . ALA C 1 69 ? 109.915 95.027 84.136 1.00 74.27 66 ALA C C 1
ATOM 3099 O O . ALA C 1 69 ? 109.849 95.273 85.340 1.00 74.77 66 ALA C O 1
ATOM 3101 N N . ILE C 1 70 ? 110.887 95.488 83.355 1.00 79.41 67 ILE C N 1
ATOM 3102 C CA . ILE C 1 70 ? 112.060 96.158 83.906 1.00 84.00 67 ILE C CA 1
ATOM 3103 C C . ILE C 1 70 ? 111.798 97.645 84.115 1.00 84.47 67 ILE C C 1
ATOM 3104 O O . ILE C 1 70 ? 112.235 98.229 85.106 1.00 85.73 67 ILE C O 1
ATOM 3109 N N . ASN C 1 71 ? 111.081 98.253 83.174 1.00 81.48 68 ASN C N 1
ATOM 3110 C CA . ASN C 1 71 ? 110.729 99.664 83.272 1.00 85.41 68 ASN C CA 1
ATOM 3111 C C . ASN C 1 71 ? 110.146 100.020 84.635 1.00 91.44 68 ASN C C 1
ATOM 3112 O O . ASN C 1 71 ? 110.528 101.020 85.243 1.00 75.68 68 ASN C O 1
ATOM 3117 N N . LEU C 1 72 ? 109.218 99.195 85.110 1.00 98.48 69 LEU C N 1
ATOM 3118 C CA . LEU C 1 72 ? 108.459 99.508 86.314 1.00 104.41 69 LEU C CA 1
ATOM 3119 C C . LEU C 1 72 ? 109.022 98.775 87.528 1.00 103.50 69 LEU C C 1
ATOM 3120 O O . LEU C 1 72 ? 108.353 98.649 88.554 1.00 102.28 69 LEU C O 1
ATOM 3125 N N . GLY C 1 73 ? 110.254 98.295 87.403 1.00 108.48 70 GLY C N 1
ATOM 3126 C CA . GLY C 1 73 ? 110.991 97.779 88.542 1.00 111.84 70 GLY C CA 1
ATOM 3127 C C . GLY C 1 73 ? 110.260 96.650 89.242 1.00 106.26 70 GLY C C 1
ATOM 3128 O O . GLY C 1 73 ? 110.074 96.679 90.458 1.00 95.27 70 GLY C O 1
ATOM 3129 N N . VAL C 1 74 ? 109.845 95.652 88.469 1.00 101.78 71 VAL C N 1
ATOM 3130 C CA . VAL C 1 74 ? 109.106 94.518 89.013 1.00 76.31 71 VAL C CA 1
ATOM 3131 C C . VAL C 1 74 ? 109.603 93.203 88.423 1.00 65.01 71 VAL C C 1
ATOM 3132 O O . VAL C 1 74 ? 109.030 92.143 88.676 1.00 77.63 71 VAL C O 1
ATOM 3136 N N . SER C 1 75 ? 110.672 93.278 87.637 1.00 57.94 72 SER C N 1
ATOM 3137 C CA . SER C 1 75 ? 111.088 92.160 86.799 1.00 61.10 72 SER C CA 1
ATOM 3138 C C . SER C 1 75 ? 111.306 90.900 87.631 1.00 61.84 72 SER C C 1
ATOM 3139 O O . SER C 1 75 ? 111.085 89.786 87.157 1.00 68.75 72 SER C O 1
ATOM 3142 N N . ASP C 1 76 ? 111.742 91.085 88.873 1.00 59.55 73 ASP C N 1
ATOM 3143 C CA . ASP C 1 76 ? 112.127 89.966 89.724 1.00 61.90 73 ASP C CA 1
ATOM 3144 C C . ASP C 1 76 ? 110.952 89.484 90.568 1.00 60.90 73 ASP C C 1
ATOM 3145 O O . ASP C 1 76 ? 111.122 88.686 91.490 1.00 54.73 73 ASP C O 1
ATOM 3150 N N . ARG C 1 77 ? 109.759 89.975 90.247 1.00 67.55 74 ARG C N 1
ATOM 3151 C CA . ARG C 1 77 ? 108.526 89.390 90.761 1.00 72.09 74 ARG C CA 1
ATOM 3152 C C . ARG C 1 77 ? 107.810 88.580 89.685 1.00 60.96 74 ARG C C 1
ATOM 3153 O O . ARG C 1 77 ? 107.155 87.580 89.980 1.00 58.46 74 ARG C O 1
ATOM 3161 N N . ILE C 1 78 ? 107.939 89.018 88.437 1.00 59.61 75 ILE C N 1
ATOM 3162 C CA . ILE C 1 78 ? 107.292 88.354 87.328 1.00 52.76 75 ILE C CA 1
ATOM 3163 C C . ILE C 1 78 ? 108.158 87.191 86.938 1.00 41.21 75 ILE C C 1
ATOM 3164 O O . ILE C 1 78 ? 109.378 87.326 86.895 1.00 48.03 75 ILE C O 1
ATOM 3169 N N . ALA C 1 79 ? 107.521 86.043 86.707 1.00 41.11 76 ALA C N 1
ATOM 3170 C CA . ALA C 1 79 ? 108.161 84.876 86.085 1.00 26.95 76 ALA C CA 1
ATOM 3171 C C . ALA C 1 79 ? 107.521 84.634 84.743 1.00 31.28 76 ALA C C 1
ATOM 3172 O O . ALA C 1 79 ? 106.369 84.202 84.667 1.00 31.68 76 ALA C O 1
ATOM 3174 N N . VAL C 1 80 ? 108.251 84.941 83.682 1.00 24.80 77 VAL C N 1
ATOM 3175 C CA . VAL C 1 80 ? 107.776 84.645 82.342 1.00 28.30 77 VAL C CA 1
ATOM 3176 C C . VAL C 1 80 ? 108.078 83.190 81.971 1.00 39.83 77 VAL C C 1
ATOM 3177 O O . VAL C 1 80 ? 109.239 82.804 81.744 1.00 46.28 77 VAL C O 1
ATOM 3181 N N . GLN C 1 81 ? 107.012 82.393 81.926 1.00 37.13 78 GLN C N 1
ATOM 3182 C CA . GLN C 1 81 ? 107.080 81.001 81.524 1.00 34.89 78 GLN C CA 1
ATOM 3183 C C . GLN C 1 81 ? 106.741 80.840 80.058 1.00 41.82 78 GLN C C 1
ATOM 3184 O O . GLN C 1 81 ? 106.477 81.830 79.355 1.00 34.31 78 GLN C O 1
ATOM 3190 N N . GLN C 1 82 ? 106.764 79.583 79.614 1.00 37.01 79 GLN C N 1
ATOM 3191 C CA . GLN C 1 82 ? 106.497 79.232 78.230 1.00 48.87 79 GLN C CA 1
ATOM 3192 C C . GLN C 1 82 ? 105.023 78.862 78.029 1.00 53.90 79 GLN C C 1
ATOM 3193 O O . GLN C 1 82 ? 104.168 79.257 78.821 1.00 52.28 79 GLN C O 1
ATOM 3199 N N . GLY C 1 83 ? 104.719 78.128 76.966 1.00 53.92 80 GLY C N 1
ATOM 3200 C CA . GLY C 1 83 ? 103.339 77.981 76.539 1.00 41.98 80 GLY C CA 1
ATOM 3201 C C . GLY C 1 83 ? 102.447 77.030 77.316 1.00 46.54 80 GLY C C 1
ATOM 3202 O O . GLY C 1 83 ? 102.892 76.031 77.890 1.00 54.85 80 GLY C O 1
ATOM 3203 N N . ALA C 1 84 ? 101.160 77.345 77.324 1.00 50.09 81 ALA C N 1
ATOM 3204 C CA . ALA C 1 84 ? 100.159 76.442 77.885 1.00 66.67 81 ALA C CA 1
ATOM 3205 C C . ALA C 1 84 ? 100.077 75.152 77.065 1.00 65.58 81 ALA C C 1
ATOM 3206 O O . ALA C 1 84 ? 100.730 75.015 76.030 1.00 80.34 81 ALA C O 1
ATOM 3208 N N . PRO C 1 85 ? 99.335 74.174 77.571 1.00 57.33 82 PRO C N 1
ATOM 3209 C CA . PRO C 1 85 ? 99.034 74.231 78.994 1.00 59.83 82 PRO C CA 1
ATOM 3210 C C . PRO C 1 85 ? 100.083 73.390 79.694 1.00 56.70 82 PRO C C 1
ATOM 3211 O O . PRO C 1 85 ? 100.009 73.134 80.891 1.00 57.35 82 PRO C O 1
ATOM 3215 N N . ARG C 1 86 ? 101.076 72.946 78.942 1.00 52.86 83 ARG C N 1
ATOM 3216 C CA . ARG C 1 86 ? 102.041 72.036 79.541 1.00 67.54 83 ARG C CA 1
ATOM 3217 C C . ARG C 1 86 ? 103.130 72.781 80.293 1.00 61.49 83 ARG C C 1
ATOM 3218 O O . ARG C 1 86 ? 103.977 72.169 80.941 1.00 66.89 83 ARG C O 1
ATOM 3226 N N . ALA C 1 87 ? 103.081 74.107 80.229 1.00 50.20 84 ALA C N 1
ATOM 3227 C CA . ALA C 1 87 ? 103.987 74.918 81.021 1.00 53.01 84 ALA C CA 1
ATOM 3228 C C . ALA C 1 87 ? 103.599 74.856 82.490 1.00 53.72 84 ALA C C 1
ATOM 3229 O O . ALA C 1 87 ? 104.439 74.985 83.369 1.00 56.38 84 ALA C O 1
ATOM 3231 N N . PHE C 1 88 ? 102.319 74.650 82.753 1.00 56.16 85 PHE C N 1
ATOM 3232 C CA . PHE C 1 88 ? 101.823 74.634 84.121 1.00 54.51 85 PHE C CA 1
ATOM 3233 C C . PHE C 1 88 ? 102.602 73.676 85.015 1.00 51.99 85 PHE C C 1
ATOM 3234 O O . PHE C 1 88 ? 102.908 74.008 86.152 1.00 50.56 85 PHE C O 1
ATOM 3242 N N . ASP C 1 89 ? 102.939 72.507 84.484 1.00 53.55 86 ASP C N 1
ATOM 3243 C CA . ASP C 1 89 ? 103.657 71.476 85.237 1.00 58.48 86 ASP C CA 1
ATOM 3244 C C . ASP C 1 89 ? 105.034 71.946 85.682 1.00 58.77 86 ASP C C 1
ATOM 3245 O O . ASP C 1 89 ? 105.612 71.418 86.641 1.00 59.44 86 ASP C O 1
ATOM 3250 N N . ASP C 1 90 ? 105.563 72.944 84.982 1.00 57.93 87 ASP C N 1
ATOM 3251 C CA . ASP C 1 90 ? 106.740 73.667 85.448 1.00 61.31 87 ASP C CA 1
ATOM 3252 C C . ASP C 1 90 ? 106.477 74.344 86.789 1.00 67.25 87 ASP C C 1
ATOM 3253 O O . ASP C 1 90 ? 107.358 74.409 87.646 1.00 72.28 87 ASP C O 1
ATOM 3258 N N . VAL C 1 91 ? 105.260 74.849 86.962 1.00 62.22 88 VAL C N 1
ATOM 3259 C CA . VAL C 1 91 ? 104.923 75.652 88.131 1.00 72.33 88 VAL C CA 1
ATOM 3260 C C . VAL C 1 91 ? 104.203 74.818 89.185 1.00 67.87 88 VAL C C 1
ATOM 3261 O O . VAL C 1 91 ? 102.997 74.589 89.093 1.00 55.38 88 VAL C O 1
ATOM 3265 N N . PRO C 1 92 ? 104.951 74.366 90.187 1.00 75.05 89 PRO C N 1
ATOM 3266 C CA . PRO C 1 92 ? 104.382 73.558 91.270 1.00 70.79 89 PRO C CA 1
ATOM 3267 C C . PRO C 1 92 ? 103.512 74.393 92.203 1.00 63.47 89 PRO C C 1
ATOM 3268 O O . PRO C 1 92 ? 102.513 73.897 92.724 1.00 49.43 89 PRO C O 1
ATOM 3272 N N . ASP C 1 93 ? 103.894 75.650 92.408 1.00 53.91 90 ASP C N 1
ATOM 3273 C CA . ASP C 1 93 ? 103.166 76.534 93.310 1.00 59.18 90 ASP C CA 1
ATOM 3274 C C . ASP C 1 93 ? 101.842 76.978 92.697 1.00 66.92 90 ASP C C 1
ATOM 3275 O O . ASP C 1 93 ? 101.815 77.585 91.626 1.00 61.35 90 ASP C O 1
ATOM 3280 N N . ASN C 1 94 ? 100.745 76.673 93.383 1.00 67.91 91 ASN C N 1
ATOM 3281 C CA . ASN C 1 94 ? 99.412 76.887 92.833 1.00 57.25 91 ASN C CA 1
ATOM 3282 C C . ASN C 1 94 ? 99.037 78.365 92.792 1.00 59.71 91 ASN C C 1
ATOM 3283 O O . ASN C 1 94 ? 99.640 79.188 93.481 1.00 71.18 91 ASN C O 1
ATOM 3288 N N . PRO C 1 95 ? 98.037 78.694 91.981 1.00 60.39 92 PRO C N 1
ATOM 3289 C CA . PRO C 1 95 ? 97.627 80.089 91.791 1.00 56.92 92 PRO C CA 1
ATOM 3290 C C . PRO C 1 95 ? 96.555 80.505 92.793 1.00 47.10 92 PRO C C 1
ATOM 3291 O O . PRO C 1 95 ? 95.977 79.653 93.467 1.00 50.98 92 PRO C O 1
ATOM 3295 N N . ASP C 1 96 ? 96.297 81.806 92.884 1.00 48.17 93 ASP C N 1
ATOM 3296 C CA . ASP C 1 96 ? 95.139 82.308 93.614 1.00 55.27 93 ASP C CA 1
ATOM 3297 C C . ASP C 1 96 ? 94.173 83.034 92.684 1.00 45.54 93 ASP C C 1
ATOM 3298 O O . ASP C 1 96 ? 92.959 82.845 92.763 1.00 38.26 93 ASP C O 1
ATOM 3303 N N . VAL C 1 97 ? 94.719 83.867 91.804 1.00 50.35 94 VAL C N 1
ATOM 3304 C CA . VAL C 1 97 ? 93.918 84.549 90.795 1.00 34.08 94 VAL C CA 1
ATOM 3305 C C . VAL C 1 97 ? 94.425 84.244 89.390 1.00 39.60 94 VAL C C 1
ATOM 3306 O O . VAL C 1 97 ? 95.614 83.998 89.188 1.00 35.15 94 VAL C O 1
ATOM 3310 N N . ILE C 1 98 ? 93.515 84.262 88.421 1.00 36.01 95 ILE C N 1
ATOM 3311 C CA . ILE C 1 98 ? 93.826 83.813 87.069 1.00 34.87 95 ILE C CA 1
ATOM 3312 C C . ILE C 1 98 ? 93.332 84.812 86.029 1.00 31.10 95 ILE C C 1
ATOM 3313 O O . ILE C 1 98 ? 92.198 85.287 86.099 1.00 33.47 95 ILE C O 1
ATOM 3318 N N . PHE C 1 99 ? 94.189 85.126 85.063 1.00 34.82 96 PHE C N 1
ATOM 3319 C CA . PHE C 1 99 ? 93.785 85.917 83.907 1.00 34.16 96 PHE C CA 1
ATOM 3320 C C . PHE C 1 99 ? 94.067 85.147 82.627 1.00 33.84 96 PHE C C 1
ATOM 3321 O O . PHE C 1 99 ? 95.194 84.722 82.391 1.00 39.06 96 PHE C O 1
ATOM 3329 N N . ILE C 1 100 ? 93.016 84.939 81.841 1.00 33.87 97 ILE C N 1
ATOM 3330 C CA . ILE C 1 100 ? 93.107 84.534 80.442 1.00 34.01 97 ILE C CA 1
ATOM 3331 C C . ILE C 1 100 ? 92.608 85.735 79.655 1.00 41.59 97 ILE C C 1
ATOM 3332 O O . ILE C 1 100 ? 91.428 86.075 79.738 1.00 39.17 97 ILE C O 1
ATOM 3337 N N . GLY C 1 101 ? 93.485 86.398 78.913 1.00 45.34 98 GLY C N 1
ATOM 3338 C CA . GLY C 1 101 ? 93.051 87.529 78.110 1.00 61.75 98 GLY C CA 1
ATOM 3339 C C . GLY C 1 101 ? 92.605 87.098 76.722 1.00 79.14 98 GLY C C 1
ATOM 3340 O O . GLY C 1 101 ? 92.972 87.725 75.723 1.00 99.69 98 GLY C O 1
ATOM 3341 N N . GLY C 1 102 ? 91.801 86.035 76.665 1.00 74.00 99 GLY C N 1
ATOM 3342 C CA . GLY C 1 102 ? 91.509 85.348 75.419 1.00 79.46 99 GLY C CA 1
ATOM 3343 C C . GLY C 1 102 ? 92.405 84.121 75.245 1.00 78.83 99 GLY C C 1
ATOM 3344 O O . GLY C 1 102 ? 93.400 83.943 75.962 1.00 61.71 99 GLY C O 1
ATOM 3345 N N . GLY C 1 103 ? 92.065 83.277 74.273 1.00 81.01 100 GLY C N 1
ATOM 3346 C CA . GLY C 1 103 ? 92.734 82.001 74.110 1.00 65.44 100 GLY C CA 1
ATOM 3347 C C . GLY C 1 103 ? 91.980 80.948 74.901 1.00 56.01 100 GLY C C 1
ATOM 3348 O O . GLY C 1 103 ? 92.522 79.900 75.222 1.00 47.81 100 GLY C O 1
ATOM 3349 N N . LEU C 1 104 ? 90.719 81.246 75.216 1.00 56.76 101 LEU C N 1
ATOM 3350 C CA . LEU C 1 104 ? 89.834 80.333 75.929 1.00 45.23 101 LEU C CA 1
ATOM 3351 C C . LEU C 1 104 ? 89.417 79.159 75.050 1.00 53.14 101 LEU C C 1
ATOM 3352 O O . LEU C 1 104 ? 89.119 78.058 75.539 1.00 40.26 101 LEU C O 1
ATOM 3357 N N . THR C 1 105 ? 89.345 79.441 73.751 1.00 47.98 102 THR C N 1
ATOM 3358 C CA . THR C 1 105 ? 88.935 78.478 72.743 1.00 52.11 102 THR C CA 1
ATOM 3359 C C . THR C 1 105 ? 89.969 77.351 72.570 1.00 57.21 102 THR C C 1
ATOM 3360 O O . THR C 1 105 ? 89.600 76.211 72.253 1.00 55.18 102 THR C O 1
ATOM 3364 N N . ALA C 1 106 ? 91.246 77.685 72.800 1.00 53.82 103 ALA C N 1
ATOM 3365 C CA . ALA C 1 106 ? 92.386 76.771 72.663 1.00 59.19 103 ALA C CA 1
ATOM 3366 C C . ALA C 1 106 ? 92.411 75.625 73.705 1.00 69.65 103 ALA C C 1
ATOM 3367 O O . ALA C 1 106 ? 92.553 75.866 74.913 1.00 59.78 103 ALA C O 1
ATOM 3369 N N . PRO C 1 107 ? 92.286 74.368 73.218 1.00 78.31 104 PRO C N 1
ATOM 3370 C CA . PRO C 1 107 ? 92.056 73.128 73.977 1.00 69.93 104 PRO C CA 1
ATOM 3371 C C . PRO C 1 107 ? 93.080 72.794 75.062 1.00 69.03 104 PRO C C 1
ATOM 3372 O O . PRO C 1 107 ? 94.250 73.187 74.994 1.00 57.32 104 PRO C O 1
ATOM 3376 N N . GLY C 1 108 ? 92.611 72.045 76.058 1.00 73.16 105 GLY C N 1
ATOM 3377 C CA . GLY C 1 108 ? 93.431 71.613 77.175 1.00 60.10 105 GLY C CA 1
ATOM 3378 C C . GLY C 1 108 ? 93.832 72.756 78.090 1.00 58.59 105 GLY C C 1
ATOM 3379 O O . GLY C 1 108 ? 94.265 72.538 79.229 1.00 60.38 105 GLY C O 1
ATOM 3380 N N . VAL C 1 109 ? 93.684 73.981 77.597 1.00 51.89 106 VAL C N 1
ATOM 3381 C CA . VAL C 1 109 ? 94.209 75.146 78.307 1.00 51.28 106 VAL C CA 1
ATOM 3382 C C . VAL C 1 109 ? 93.375 75.586 79.516 1.00 47.92 106 VAL C C 1
ATOM 3383 O O . VAL C 1 109 ? 93.894 75.622 80.628 1.00 37.59 106 VAL C O 1
ATOM 3387 N N . PHE C 1 110 ? 92.099 75.930 79.301 1.00 45.48 107 PHE C N 1
ATOM 3388 C CA . PHE C 1 110 ? 91.201 76.266 80.418 1.00 41.62 107 PHE C CA 1
ATOM 3389 C C . PHE C 1 110 ? 91.056 75.090 81.404 1.00 47.07 107 PHE C C 1
ATOM 3390 O O . PHE C 1 110 ? 91.326 75.233 82.603 1.00 44.42 107 PHE C O 1
ATOM 3398 N N . ALA C 1 111 ? 90.641 73.931 80.888 1.00 50.12 108 ALA C N 1
ATOM 3399 C CA . ALA C 1 111 ? 90.588 72.701 81.676 1.00 48.47 108 ALA C CA 1
ATOM 3400 C C . ALA C 1 111 ? 91.790 72.602 82.610 1.00 43.24 108 ALA C C 1
ATOM 3401 O O . ALA C 1 111 ? 91.634 72.515 83.830 1.00 44.40 108 ALA C O 1
ATOM 3403 N N . ALA C 1 112 ? 92.986 72.624 82.016 1.00 41.78 109 ALA C N 1
ATOM 3404 C CA . ALA C 1 112 ? 94.238 72.426 82.737 1.00 45.32 109 ALA C CA 1
ATOM 3405 C C . ALA C 1 112 ? 94.403 73.411 83.890 1.00 60.15 109 ALA C C 1
ATOM 3406 O O . ALA C 1 112 ? 94.929 73.067 84.955 1.00 65.56 109 ALA C O 1
ATOM 3408 N N . ALA C 1 113 ? 93.953 74.641 83.670 1.00 52.32 110 ALA C N 1
ATOM 3409 C CA . ALA C 1 113 ? 94.190 75.712 84.622 1.00 42.38 110 ALA C CA 1
ATOM 3410 C C . ALA C 1 113 ? 93.118 75.829 85.699 1.00 37.95 110 ALA C C 1
ATOM 3411 O O . ALA C 1 113 ? 93.408 76.285 86.795 1.00 36.15 110 ALA C O 1
ATOM 3413 N N . TRP C 1 114 ? 91.878 75.449 85.397 1.00 37.40 111 TRP C N 1
ATOM 3414 C CA . TRP C 1 114 ? 90.841 75.455 86.437 1.00 48.15 111 TRP C CA 1
ATOM 3415 C C . TRP C 1 114 ? 91.274 74.415 87.474 1.00 50.52 111 TRP C C 1
ATOM 3416 O O . TRP C 1 114 ? 90.830 74.436 88.626 1.00 50.93 111 TRP C O 1
ATOM 3427 N N . LYS C 1 115 ? 92.146 73.504 87.054 1.00 50.95 112 LYS C N 1
ATOM 3428 C CA . LYS C 1 115 ? 92.620 72.438 87.928 1.00 54.22 112 LYS C CA 1
ATOM 3429 C C . LYS C 1 115 ? 93.671 72.953 88.906 1.00 52.91 112 LYS C C 1
ATOM 3430 O O . LYS C 1 115 ? 93.702 72.549 90.069 1.00 66.68 112 LYS C O 1
ATOM 3436 N N . ARG C 1 116 ? 94.530 73.847 88.427 1.00 55.66 113 ARG C N 1
ATOM 3437 C CA . ARG C 1 116 ? 95.607 74.390 89.246 1.00 45.65 113 ARG C CA 1
ATOM 3438 C C . ARG C 1 116 ? 95.080 75.427 90.232 1.00 47.78 113 ARG C C 1
ATOM 3439 O O . ARG C 1 116 ? 95.843 76.006 91.006 1.00 48.05 113 ARG C O 1
ATOM 3447 N N . LEU C 1 117 ? 93.772 75.658 90.198 1.00 54.02 114 LEU C N 1
ATOM 3448 C CA . LEU C 1 117 ? 93.168 76.759 90.939 1.00 51.05 114 LEU C CA 1
ATOM 3449 C C . LEU C 1 117 ? 92.463 76.257 92.195 1.00 58.27 114 LEU C C 1
ATOM 3450 O O . LEU C 1 117 ? 91.462 75.546 92.114 1.00 61.86 114 LEU C O 1
ATOM 3455 N N . PRO C 1 118 ? 92.993 76.633 93.355 1.00 59.18 115 PRO C N 1
ATOM 3456 C CA . PRO C 1 118 ? 92.345 76.324 94.634 1.00 60.36 115 PRO C CA 1
ATOM 3457 C C . PRO C 1 118 ? 90.922 76.872 94.694 1.00 61.62 115 PRO C C 1
ATOM 3458 O O . PRO C 1 118 ? 90.650 77.942 94.151 1.00 63.16 115 PRO C O 1
ATOM 3462 N N . VAL C 1 119 ? 90.029 76.139 95.351 1.00 57.96 116 VAL C N 1
ATOM 3463 C CA . VAL C 1 119 ? 88.662 76.615 95.581 1.00 49.10 116 VAL C CA 1
ATOM 3464 C C . VAL C 1 119 ? 88.722 77.960 96.325 1.00 58.54 116 VAL C C 1
ATOM 3465 O O . VAL C 1 119 ? 89.650 78.203 97.107 1.00 53.22 116 VAL C O 1
ATOM 3469 N N . GLY C 1 120 ? 87.761 78.844 96.064 1.00 51.80 117 GLY C N 1
ATOM 3470 C CA . GLY C 1 120 ? 87.835 80.200 96.584 1.00 45.84 117 GLY C CA 1
ATOM 3471 C C . GLY C 1 120 ? 88.727 81.083 95.724 1.00 43.14 117 GLY C C 1
ATOM 3472 O O . GLY C 1 120 ? 88.688 82.319 95.839 1.00 45.83 117 GLY C O 1
ATOM 3473 N N . GLY C 1 121 ? 89.526 80.441 94.863 1.00 38.32 118 GLY C N 1
ATOM 3474 C CA . GLY C 1 121 ? 90.331 81.125 93.857 1.00 39.47 118 GLY C CA 1
ATOM 3475 C C . GLY C 1 121 ? 89.454 81.818 92.815 1.00 37.09 118 GLY C C 1
ATOM 3476 O O . GLY C 1 121 ? 88.399 81.304 92.454 1.00 37.19 118 GLY C O 1
ATOM 3477 N N . ARG C 1 122 ? 89.900 82.979 92.338 1.00 43.60 119 ARG C N 1
ATOM 3478 C CA . ARG C 1 122 ? 89.099 83.869 91.496 1.00 45.46 119 ARG C CA 1
ATOM 3479 C C . ARG C 1 122 ? 89.523 83.782 90.031 1.00 35.43 119 ARG C C 1
ATOM 3480 O O . ARG C 1 122 ? 90.588 83.280 89.723 1.00 34.52 119 ARG C O 1
ATOM 3488 N N . LEU C 1 123 ? 88.681 84.257 89.125 1.00 37.13 120 LEU C N 1
ATOM 3489 C CA . LEU C 1 123 ? 89.020 84.189 87.707 1.00 40.98 120 LEU C CA 1
ATOM 3490 C C . LEU C 1 123 ? 88.418 85.333 86.884 1.00 38.19 120 LEU C C 1
ATOM 3491 O O . LEU C 1 123 ? 87.329 85.827 87.158 1.00 41.84 120 LEU C O 1
ATOM 3496 N N . VAL C 1 124 ? 89.164 85.759 85.880 1.00 40.41 121 VAL C N 1
ATOM 3497 C CA . VAL C 1 124 ? 88.697 86.773 84.959 1.00 31.11 121 VAL C CA 1
ATOM 3498 C C . VAL C 1 124 ? 89.171 86.392 83.571 1.00 34.65 121 VAL C C 1
ATOM 3499 O O . VAL C 1 124 ? 90.357 86.099 83.348 1.00 30.51 121 VAL C O 1
ATOM 3503 N N . ALA C 1 125 ? 88.228 86.365 82.643 1.00 28.27 122 ALA C N 1
ATOM 3504 C CA . ALA C 1 125 ? 88.543 86.029 81.291 1.00 30.04 122 ALA C CA 1
ATOM 3505 C C . ALA C 1 125 ? 87.909 87.080 80.427 1.00 28.36 122 ALA C C 1
ATOM 3506 O O . ALA C 1 125 ? 86.754 87.438 80.612 1.00 31.41 122 ALA C O 1
ATOM 3508 N N . ASN C 1 126 ? 88.697 87.578 79.493 1.00 24.27 123 ASN C N 1
ATOM 3509 C CA . ASN C 1 126 ? 88.239 88.456 78.467 1.00 22.71 123 ASN C CA 1
ATOM 3510 C C . ASN C 1 126 ? 88.070 87.659 77.192 1.00 38.43 123 ASN C C 1
ATOM 3511 O O . ASN C 1 126 ? 88.758 86.641 76.977 1.00 36.42 123 ASN C O 1
ATOM 3516 N N . ALA C 1 127 ? 87.152 88.130 76.349 1.00 29.78 124 ALA C N 1
ATOM 3517 C CA . ALA C 1 127 ? 86.879 87.502 75.060 1.00 35.39 124 ALA C CA 1
ATOM 3518 C C . ALA C 1 127 ? 86.464 88.579 74.087 1.00 40.16 124 ALA C C 1
ATOM 3519 O O . ALA C 1 127 ? 85.528 89.344 74.345 1.00 39.94 124 ALA C O 1
ATOM 3521 N N . VAL C 1 128 ? 87.155 88.631 72.960 1.00 35.59 125 VAL C N 1
ATOM 3522 C CA . VAL C 1 128 ? 86.920 89.692 72.016 1.00 36.06 125 VAL C CA 1
ATOM 3523 C C . VAL C 1 128 ? 86.679 89.115 70.617 1.00 35.46 125 VAL C C 1
ATOM 3524 O O . VAL C 1 128 ? 86.651 89.849 69.622 1.00 39.04 125 VAL C O 1
ATOM 3528 N N . THR C 1 129 ? 86.493 87.797 70.547 1.00 27.51 126 THR C N 1
ATOM 3529 C CA . THR C 1 129 ? 85.983 87.188 69.314 1.00 31.81 126 THR C CA 1
ATOM 3530 C C . THR C 1 129 ? 84.563 86.559 69.486 1.00 40.48 126 THR C C 1
ATOM 3531 O O . THR C 1 129 ? 84.069 86.389 70.607 1.00 38.13 126 THR C O 1
ATOM 3535 N N . VAL C 1 130 ? 83.907 86.251 68.369 1.00 27.61 127 VAL C N 1
ATOM 3536 C CA . VAL C 1 130 ? 82.621 85.559 68.382 1.00 29.36 127 VAL C CA 1
ATOM 3537 C C . VAL C 1 130 ? 82.749 84.188 69.030 1.00 33.13 127 VAL C C 1
ATOM 3538 O O . VAL C 1 130 ? 81.917 83.796 69.850 1.00 38.14 127 VAL C O 1
ATOM 3542 N N . GLU C 1 131 ? 83.791 83.462 68.640 1.00 29.49 128 GLU C N 1
ATOM 3543 C CA . GLU C 1 131 ? 84.156 82.186 69.250 1.00 30.48 128 GLU C CA 1
ATOM 3544 C C . GLU C 1 131 ? 84.602 82.325 70.719 1.00 26.59 128 GLU C C 1
ATOM 3545 O O . GLU C 1 131 ? 84.190 81.545 71.574 1.00 31.65 128 GLU C O 1
ATOM 3551 N N . SER C 1 132 ? 85.429 83.325 71.003 1.00 25.75 129 SER C N 1
ATOM 3552 C CA . SER C 1 132 ? 85.896 83.612 72.363 1.00 31.83 129 SER C CA 1
ATOM 3553 C C . SER C 1 132 ? 84.713 83.766 73.300 1.00 34.80 129 SER C C 1
ATOM 3554 O O . SER C 1 132 ? 84.638 83.093 74.340 1.00 38.53 129 SER C O 1
ATOM 3557 N N . GLU C 1 133 ? 83.811 84.687 72.943 1.00 28.98 130 GLU C N 1
ATOM 3558 C CA . GLU C 1 133 ? 82.610 84.951 73.733 1.00 30.82 130 GLU C CA 1
ATOM 3559 C C . GLU C 1 133 ? 81.690 83.714 73.856 1.00 35.65 130 GLU C C 1
ATOM 3560 O O . GLU C 1 133 ? 81.042 83.556 74.884 1.00 34.82 130 GLU C O 1
ATOM 3566 N N . GLN C 1 134 ? 81.644 82.847 72.833 1.00 29.26 131 GLN C N 1
ATOM 3567 C CA . GLN C 1 134 ? 80.852 81.606 72.878 1.00 31.60 131 GLN C CA 1
ATOM 3568 C C . GLN C 1 134 ? 81.361 80.686 73.987 1.00 42.19 131 GLN C C 1
ATOM 3569 O O . GLN C 1 134 ? 80.591 80.004 74.672 1.00 38.39 131 GLN C O 1
ATOM 3583 N N . LEU C 1 136 ? 83.137 81.894 76.786 1.00 33.88 133 LEU C N 1
ATOM 3584 C CA . LEU C 1 136 ? 82.768 82.521 78.039 1.00 29.34 133 LEU C CA 1
ATOM 3585 C C . LEU C 1 136 ? 81.398 82.081 78.569 1.00 35.92 133 LEU C C 1
ATOM 3586 O O . LEU C 1 136 ? 81.217 81.956 79.781 1.00 38.81 133 LEU C O 1
ATOM 3591 N N . TRP C 1 137 ? 80.428 81.870 77.674 1.00 40.81 134 TRP C N 1
ATOM 3592 C CA . TRP C 1 137 ? 79.062 81.497 78.089 1.00 34.92 134 TRP C CA 1
ATOM 3593 C C . TRP C 1 137 ? 78.980 80.057 78.550 1.00 36.42 134 TRP C C 1
ATOM 3594 O O . TRP C 1 137 ? 78.281 79.745 79.507 1.00 36.59 134 TRP C O 1
ATOM 3605 N N . ALA C 1 138 ? 79.698 79.183 77.859 1.00 34.07 135 ALA C N 1
ATOM 3606 C CA . ALA C 1 138 ? 79.843 77.804 78.287 1.00 39.48 135 ALA C CA 1
ATOM 3607 C C . ALA C 1 138 ? 80.452 77.704 79.698 1.00 44.63 135 ALA C C 1
ATOM 3608 O O . ALA C 1 138 ? 79.830 77.143 80.611 1.00 40.54 135 ALA C O 1
ATOM 3610 N N . LEU C 1 139 ? 81.658 78.247 79.876 1.00 44.18 136 LEU C N 1
ATOM 3611 C CA . LEU C 1 139 ? 82.343 78.220 81.176 1.00 37.87 136 LEU C CA 1
ATOM 3612 C C . LEU C 1 139 ? 81.513 78.860 82.264 1.00 40.45 136 LEU C C 1
ATOM 3613 O O . LEU C 1 139 ? 81.446 78.374 83.388 1.00 40.13 136 LEU C O 1
ATOM 3618 N N . ARG C 1 140 ? 80.899 79.979 81.912 1.00 40.23 137 ARG C N 1
ATOM 3619 C CA . ARG C 1 140 ? 80.075 80.744 82.830 1.00 39.09 137 ARG C CA 1
ATOM 3620 C C . ARG C 1 140 ? 78.860 79.924 83.267 1.00 42.37 137 ARG C C 1
ATOM 3621 O O . ARG C 1 140 ? 78.580 79.760 84.461 1.00 34.59 137 ARG C O 1
ATOM 3629 N N . LYS C 1 141 ? 78.149 79.386 82.289 1.00 42.95 138 LYS C N 1
ATOM 3630 C CA . LYS C 1 141 ? 77.000 78.557 82.589 1.00 50.82 138 LYS C CA 1
ATOM 3631 C C . LYS C 1 141 ? 77.366 77.268 83.352 1.00 50.36 138 LYS C C 1
ATOM 3632 O O . LYS C 1 141 ? 76.490 76.641 83.935 1.00 57.20 138 LYS C O 1
ATOM 3638 N N . GLN C 1 142 ? 78.639 76.871 83.367 1.00 40.27 139 GLN C N 1
ATOM 3639 C CA . GLN C 1 142 ? 79.036 75.685 84.143 1.00 42.68 139 GLN C CA 1
ATOM 3640 C C . GLN C 1 142 ? 79.505 75.989 85.575 1.00 43.84 139 GLN C C 1
ATOM 3641 O O . GLN C 1 142 ? 79.127 75.299 86.522 1.00 41.87 139 GLN C O 1
ATOM 3647 N N . PHE C 1 143 ? 80.333 77.017 85.728 1.00 46.91 140 PHE C N 1
ATOM 3648 C CA . PHE C 1 143 ? 80.985 77.293 87.011 1.00 42.61 140 PHE C CA 1
ATOM 3649 C C . PHE C 1 143 ? 80.434 78.541 87.691 1.00 45.19 140 PHE C C 1
ATOM 3650 O O . PHE C 1 143 ? 80.790 78.863 88.829 1.00 52.80 140 PHE C O 1
ATOM 3658 N N . GLY C 1 144 ? 79.555 79.239 86.988 1.00 38.79 141 GLY C N 1
ATOM 3659 C CA . GLY C 1 144 ? 78.979 80.457 87.509 1.00 33.47 141 GLY C CA 1
ATOM 3660 C C . GLY C 1 144 ? 79.768 81.673 87.078 1.00 35.06 141 GLY C C 1
ATOM 3661 O O . GLY C 1 144 ? 80.283 81.764 85.957 1.00 32.01 141 GLY C O 1
ATOM 3662 N N . GLY C 1 145 ? 79.874 82.625 87.984 1.00 41.54 142 GLY C N 1
ATOM 3663 C CA . GLY C 1 145 ? 80.518 83.873 87.650 1.00 42.53 142 GLY C CA 1
ATOM 3664 C C . GLY C 1 145 ? 79.600 84.776 86.854 1.00 42.75 142 GLY C C 1
ATOM 3665 O O . GLY C 1 145 ? 78.451 84.425 86.563 1.00 34.40 142 GLY C O 1
ATOM 3666 N N . THR C 1 146 ? 80.141 85.937 86.493 1.00 43.15 143 THR C N 1
ATOM 3667 C CA . THR C 1 146 ? 79.401 86.999 85.835 1.00 41.14 143 THR C CA 1
ATOM 3668 C C . THR C 1 146 ? 79.980 87.370 84.477 1.00 29.31 143 THR C C 1
ATOM 3669 O O . THR C 1 146 ? 81.189 87.411 84.287 1.00 34.42 143 THR C O 1
ATOM 3673 N N . ILE C 1 147 ? 79.110 87.672 83.534 1.00 36.83 144 ILE C N 1
ATOM 3674 C CA . ILE C 1 147 ? 79.587 88.253 82.298 1.00 36.48 144 ILE C CA 1
ATOM 3675 C C . ILE C 1 147 ? 79.093 89.695 82.153 1.00 33.08 144 ILE C C 1
ATOM 3676 O O . ILE C 1 147 ? 77.898 89.967 82.248 1.00 40.78 144 ILE C O 1
ATOM 3681 N N . SER C 1 148 ? 80.040 90.612 81.973 1.00 37.41 145 SER C N 1
ATOM 3682 C CA . SER C 1 148 ? 79.766 92.005 81.601 1.00 33.30 145 SER C CA 1
ATOM 3683 C C . SER C 1 148 ? 80.560 92.342 80.345 1.00 32.60 145 SER C C 1
ATOM 3684 O O . SER C 1 148 ? 81.516 91.647 80.003 1.00 32.54 145 SER C O 1
ATOM 3687 N N . SER C 1 149 ? 80.152 93.396 79.648 1.00 33.03 146 SER C N 1
ATOM 3688 C CA . SER C 1 149 ? 80.861 93.821 78.448 1.00 32.66 146 SER C CA 1
ATOM 3689 C C . SER C 1 149 ? 80.923 95.344 78.297 1.00 35.37 146 SER C C 1
ATOM 3690 O O . SER C 1 149 ? 80.050 96.081 78.771 1.00 29.51 146 SER C O 1
ATOM 3693 N N . PHE C 1 150 ? 81.973 95.781 77.606 1.00 35.88 147 PHE C N 1
ATOM 3694 C CA . PHE C 1 150 ? 82.407 97.165 77.546 1.00 31.89 147 PHE C CA 1
ATOM 3695 C C . PHE C 1 150 ? 82.562 97.629 76.096 1.00 37.58 147 PHE C C 1
ATOM 3696 O O . PHE C 1 150 ? 83.424 97.128 75.375 1.00 41.34 147 PHE C O 1
ATOM 3704 N N . ALA C 1 151 ? 81.720 98.569 75.667 1.00 33.14 148 ALA C N 1
ATOM 3705 C CA . ALA C 1 151 ? 81.838 99.174 74.341 1.00 34.84 148 ALA C CA 1
ATOM 3706 C C . ALA C 1 151 ? 82.514 100.550 74.452 1.00 31.67 148 ALA C C 1
ATOM 3707 O O . ALA C 1 151 ?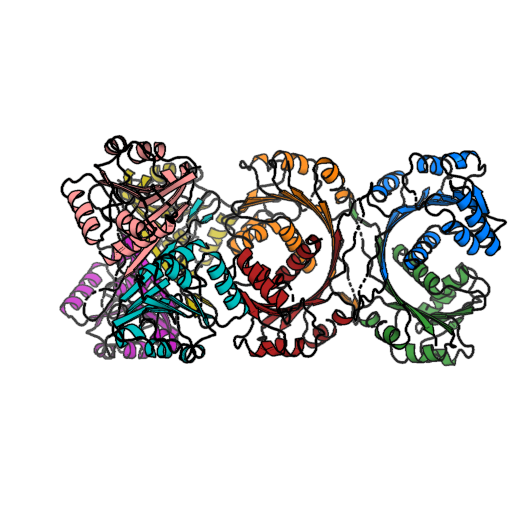 81.911 101.533 74.883 1.00 35.47 148 ALA C O 1
ATOM 3709 N N . ILE C 1 152 ? 83.783 100.597 74.072 1.00 33.90 149 ILE C N 1
ATOM 3710 C CA . ILE C 1 152 ? 84.602 101.786 74.238 1.00 35.57 149 ILE C CA 1
ATOM 3711 C C . ILE C 1 152 ? 84.942 102.422 72.896 1.00 40.01 149 ILE C C 1
ATOM 3712 O O . ILE C 1 152 ? 85.400 101.755 71.981 1.00 43.06 149 ILE C O 1
ATOM 3717 N N . SER C 1 153 ? 84.722 103.722 72.781 1.00 39.51 150 SER C N 1
ATOM 3718 C CA . SER C 1 153 ? 85.074 104.434 71.571 1.00 34.53 150 SER C CA 1
ATOM 3719 C C . SER C 1 153 ? 86.018 105.571 71.963 1.00 38.71 150 SER C C 1
ATOM 3720 O O . SER C 1 153 ? 85.913 106.092 73.075 1.00 34.30 150 SER C O 1
ATOM 3723 N N . HIS C 1 154 ? 86.935 105.936 71.057 1.00 31.95 151 HIS C N 1
ATOM 3724 C CA . HIS C 1 154 ? 87.831 107.074 71.237 1.00 21.44 151 HIS C CA 1
ATOM 3725 C C . HIS C 1 154 ? 87.745 108.123 70.133 1.00 36.31 151 HIS C C 1
ATOM 3726 O O . HIS C 1 154 ? 87.391 107.811 68.987 1.00 40.92 151 HIS C O 1
ATOM 3733 N N . GLU C 1 155 ? 88.094 109.366 70.479 1.00 39.54 152 GLU C N 1
ATOM 3734 C CA . GLU C 1 155 ? 88.056 110.508 69.551 1.00 35.65 152 GLU C CA 1
ATOM 3735 C C . GLU C 1 155 ? 89.092 110.414 68.414 1.00 37.17 152 GLU C C 1
ATOM 3736 O O . GLU C 1 155 ? 90.294 110.274 68.658 1.00 39.33 152 GLU C O 1
ATOM 3742 N N . HIS C 1 156 ? 88.624 110.523 67.174 1.00 38.57 153 HIS C N 1
ATOM 3743 C CA . HIS C 1 156 ? 89.489 110.385 66.016 1.00 42.03 153 HIS C CA 1
ATOM 3744 C C . HIS C 1 156 ? 89.354 111.578 65.049 1.00 38.82 153 HIS C C 1
ATOM 3745 O O . HIS C 1 156 ? 88.246 111.883 64.617 1.00 35.51 153 HIS C O 1
ATOM 3752 N N . THR C 1 157 ? 90.477 112.249 64.737 1.00 42.44 154 THR C N 1
ATOM 3753 C CA . THR C 1 157 ? 90.499 113.407 63.822 1.00 54.16 154 THR C CA 1
ATOM 3754 C C . THR C 1 157 ? 90.927 113.063 62.382 1.00 62.82 154 THR C C 1
ATOM 3755 O O . THR C 1 157 ? 91.816 112.245 62.150 1.00 55.35 154 THR C O 1
ATOM 3759 N N . VAL C 1 158 ? 90.263 113.721 61.435 1.00 72.76 155 VAL C N 1
ATOM 3760 C CA . VAL C 1 158 ? 90.441 113.520 60.003 1.00 80.08 155 VAL C CA 1
ATOM 3761 C C . VAL C 1 158 ? 90.538 114.887 59.332 1.00 72.76 155 VAL C C 1
ATOM 3762 O O . VAL C 1 158 ? 89.525 115.465 58.916 1.00 67.65 155 VAL C O 1
ATOM 3766 N N . GLY C 1 159 ? 91.762 115.398 59.229 1.00 70.69 156 GLY C N 1
ATOM 3767 C CA . GLY C 1 159 ? 91.957 116.766 58.811 1.00 68.00 156 GLY C CA 1
ATOM 3768 C C . GLY C 1 159 ? 91.007 117.610 59.634 1.00 65.32 156 GLY C C 1
ATOM 3769 O O . GLY C 1 159 ? 91.224 117.828 60.826 1.00 62.36 156 GLY C O 1
ATOM 3770 N N . SER C 1 160 ? 89.920 118.042 59.007 1.00 75.66 157 SER C N 1
ATOM 3771 C CA . SER C 1 160 ? 88.981 118.986 59.620 1.00 84.95 157 SER C CA 1
ATOM 3772 C C . SER C 1 160 ? 87.747 118.337 60.258 1.00 80.86 157 SER C C 1
ATOM 3773 O O . SER C 1 160 ? 86.663 118.927 60.277 1.00 69.44 157 SER C O 1
ATOM 3776 N N . PHE C 1 161 ? 87.906 117.127 60.780 1.00 82.20 158 PHE C N 1
ATOM 3777 C CA . PHE C 1 161 ? 86.777 116.438 61.373 1.00 57.82 158 PHE C CA 1
ATOM 3778 C C . PHE C 1 161 ? 87.181 115.499 62.471 1.00 46.88 158 PHE C C 1
ATOM 3779 O O . PHE C 1 161 ? 88.180 114.827 62.340 1.00 48.08 158 PHE C O 1
ATOM 3787 N N . ILE C 1 162 ? 86.383 115.462 63.543 1.00 49.43 159 ILE C N 1
ATOM 3788 C CA . ILE C 1 162 ? 86.563 114.539 64.678 1.00 44.59 159 ILE C CA 1
ATOM 3789 C C . ILE C 1 162 ? 85.421 113.508 64.686 1.00 38.80 159 ILE C C 1
ATOM 3790 O O . ILE C 1 162 ? 84.271 113.858 64.434 1.00 39.56 159 ILE C O 1
ATOM 3795 N N . THR C 1 163 ? 85.724 112.242 64.943 1.00 34.40 160 THR C N 1
ATOM 3796 C CA . THR C 1 163 ? 84.676 111.224 65.048 1.00 41.62 160 THR C CA 1
ATOM 3797 C C . THR C 1 163 ? 84.955 110.347 66.251 1.00 40.93 160 THR C C 1
ATOM 3798 O O . THR C 1 163 ? 86.004 110.466 66.852 1.00 45.29 160 THR C O 1
ATOM 3810 N N . LYS C 1 165 ? 85.660 106.830 67.061 1.00 42.70 162 LYS C N 1
ATOM 3811 C CA . LYS C 1 165 ? 86.004 105.467 66.652 1.00 49.60 162 LYS C CA 1
ATOM 3812 C C . LYS C 1 165 ? 85.563 104.394 67.690 1.00 48.57 162 LYS C C 1
ATOM 3813 O O . LYS C 1 165 ? 86.092 104.333 68.807 1.00 42.60 162 LYS C O 1
ATOM 3819 N N . PRO C 1 166 ? 84.569 103.551 67.332 1.00 52.12 163 PRO C N 1
ATOM 3820 C CA . PRO C 1 166 ? 84.115 102.525 68.286 1.00 43.31 163 PRO C CA 1
ATOM 3821 C C . PRO C 1 166 ? 85.061 101.337 68.307 1.00 43.11 163 PRO C C 1
ATOM 3822 O O . PRO C 1 166 ? 85.130 100.628 67.307 1.00 45.11 163 PRO C O 1
ATOM 3826 N N . ALA C 1 167 ? 85.771 101.108 69.410 1.00 48.48 164 ALA C N 1
ATOM 3827 C CA . ALA C 1 167 ? 86.639 99.930 69.502 1.00 37.03 164 ALA C CA 1
ATOM 3828 C C . ALA C 1 167 ? 85.832 98.632 69.444 1.00 35.77 164 ALA C C 1
ATOM 3829 O O . ALA C 1 167 ? 84.589 98.639 69.544 1.00 27.80 164 ALA C O 1
ATOM 3831 N N . LEU C 1 168 ? 86.537 97.516 69.280 1.00 34.08 165 LEU C N 1
ATOM 3832 C CA . LEU C 1 168 ? 85.884 96.216 69.375 1.00 45.69 165 LEU C CA 1
ATOM 3833 C C . LEU C 1 168 ? 85.418 95.986 70.815 1.00 39.39 165 LEU C C 1
ATOM 3834 O O . LEU C 1 168 ? 86.087 96.414 71.762 1.00 36.59 165 LEU C O 1
ATOM 3839 N N . PRO C 1 169 ? 84.276 95.292 70.985 1.00 40.73 166 PRO C N 1
ATOM 3840 C CA . PRO C 1 169 ? 83.734 95.084 72.335 1.00 45.43 166 PRO C CA 1
ATOM 3841 C C . PRO C 1 169 ? 84.457 93.961 73.093 1.00 42.21 166 PRO C C 1
ATOM 3842 O O . PRO C 1 169 ? 84.864 92.955 72.503 1.00 38.70 166 PRO C O 1
ATOM 3846 N N . VAL C 1 170 ? 84.626 94.140 74.398 1.00 32.02 167 VAL C N 1
ATOM 3847 C CA . VAL C 1 170 ? 85.185 93.078 75.218 1.00 32.90 167 VAL C CA 1
ATOM 3848 C C . VAL C 1 170 ? 84.128 92.513 76.158 1.00 28.78 167 VAL C C 1
ATOM 3849 O O . VAL C 1 170 ? 83.416 93.258 76.850 1.00 19.98 167 VAL C O 1
ATOM 3853 N N . HIS C 1 171 ? 84.006 91.193 76.159 1.00 25.40 168 HIS C N 1
ATOM 3854 C CA . HIS C 1 171 ? 83.183 90.555 77.167 1.00 32.11 168 HIS C CA 1
ATOM 3855 C C . HIS C 1 171 ? 84.097 90.108 78.272 1.00 33.44 168 HIS C C 1
ATOM 3856 O O . HIS C 1 171 ? 85.211 89.661 78.021 1.00 36.32 168 HIS C O 1
ATOM 3863 N N . GLN C 1 172 ? 83.660 90.274 79.505 1.00 31.49 169 GLN C N 1
ATOM 3864 C CA . GLN C 1 172 ? 84.505 89.848 80.594 1.00 31.29 169 GLN C CA 1
ATOM 3865 C C . GLN C 1 172 ? 83.812 88.888 81.542 1.00 31.45 169 GLN C C 1
ATOM 3866 O O . GLN C 1 172 ? 82.887 89.268 82.259 1.00 32.67 169 GLN C O 1
ATOM 3872 N N . TRP C 1 173 ? 84.269 87.645 81.551 1.00 24.33 170 TRP C N 1
ATOM 3873 C CA . TRP C 1 173 ? 83.834 86.727 82.572 1.00 25.67 170 TRP C CA 1
ATOM 3874 C C . TRP C 1 173 ? 84.659 86.951 83.822 1.00 33.95 170 TRP C C 1
ATOM 3875 O O . TRP C 1 173 ? 85.858 87.151 83.742 1.00 32.64 170 TRP C O 1
ATOM 3886 N N . THR C 1 174 ? 84.005 86.907 84.976 1.00 35.00 171 THR C N 1
ATOM 3887 C CA . THR C 1 174 ? 84.665 87.011 86.271 1.00 27.33 171 THR C CA 1
ATOM 3888 C C . THR C 1 174 ? 84.009 86.000 87.191 1.00 32.17 171 THR C C 1
ATOM 3889 O O . THR C 1 174 ? 82.846 86.162 87.519 1.00 39.71 171 THR C O 1
ATOM 3893 N N . VAL C 1 175 ? 84.714 84.960 87.618 1.00 33.59 172 VAL C N 1
ATOM 3894 C CA . VAL C 1 175 ? 84.087 83.968 88.511 1.00 35.90 172 VAL C CA 1
ATOM 3895 C C . VAL C 1 175 ? 84.909 83.659 89.797 1.00 43.60 172 VAL C C 1
ATOM 3896 O O . VAL C 1 175 ? 86.134 83.861 89.830 1.00 34.08 172 VAL C O 1
ATOM 3900 N N . VAL C 1 176 ? 84.232 83.209 90.859 1.00 44.59 173 VAL C N 1
ATOM 3901 C CA . VAL C 1 176 ? 84.920 82.602 92.015 1.00 40.86 173 VAL C CA 1
ATOM 3902 C C . VAL C 1 176 ? 84.718 81.108 91.934 1.00 38.56 173 VAL C C 1
ATOM 3903 O O . VAL C 1 176 ? 83.645 80.659 91.538 1.00 40.51 173 VAL C O 1
ATOM 3907 N N . LYS C 1 177 ? 85.744 80.340 92.303 1.00 46.66 174 LYS C N 1
ATOM 3908 C CA . LYS C 1 177 ? 85.677 78.885 92.201 1.00 41.68 174 LYS C CA 1
ATOM 3909 C C . LYS C 1 177 ? 85.052 78.201 93.409 1.00 42.15 174 LYS C C 1
ATOM 3910 O O . LYS C 1 177 ? 85.295 78.596 94.550 1.00 41.16 174 LYS C O 1
ATOM 3916 N N . ALA C 1 178 ? 84.250 77.172 93.139 1.00 40.26 175 ALA C N 1
ATOM 3917 C CA . ALA C 1 178 ? 83.628 76.372 94.191 1.00 53.66 175 ALA C CA 1
ATOM 3918 C C . ALA C 1 178 ? 84.247 74.973 94.274 1.00 52.21 175 ALA C C 1
ATOM 3919 O O . ALA C 1 178 ? 84.744 74.435 93.275 1.00 53.27 175 ALA C O 1
ATOM 3921 N N . GLY D 1 6 ? 59.046 104.952 73.400 1.00 63.66 3 GLY D N 1
ATOM 3922 C CA . GLY D 1 6 ? 58.623 103.608 73.756 1.00 76.26 3 GLY D CA 1
ATOM 3923 C C . GLY D 1 6 ? 58.427 102.698 72.555 1.00 73.63 3 GLY D C 1
ATOM 3924 O O . GLY D 1 6 ? 59.264 101.837 72.265 1.00 72.21 3 GLY D O 1
ATOM 3925 N N . GLN D 1 7 ? 57.307 102.886 71.862 1.00 68.59 4 GLN D N 1
ATOM 3926 C CA . GLN D 1 7 ? 57.030 102.163 70.625 1.00 72.36 4 GLN D CA 1
ATOM 3927 C C . GLN D 1 7 ? 58.009 102.603 69.518 1.00 71.93 4 GLN D C 1
ATOM 3928 O O . GLN D 1 7 ? 58.126 101.968 68.466 1.00 73.52 4 GLN D O 1
ATOM 3934 N N . LEU D 1 8 ? 58.725 103.690 69.786 1.00 73.13 5 LEU D N 1
ATOM 3935 C CA . LEU D 1 8 ? 59.728 104.231 68.870 1.00 70.45 5 LEU D CA 1
ATOM 3936 C C . LEU D 1 8 ? 60.771 103.193 68.482 1.00 55.28 5 LEU D C 1
ATOM 3937 O O . LEU D 1 8 ? 60.857 102.751 67.336 1.00 44.26 5 LEU D O 1
ATOM 3942 N N . THR D 1 9 ? 61.573 102.830 69.468 1.00 57.74 6 THR D N 1
ATOM 3943 C CA . THR D 1 9 ? 62.580 101.806 69.312 1.00 56.40 6 THR D CA 1
ATOM 3944 C C . THR D 1 9 ? 61.997 100.574 68.583 1.00 60.61 6 THR D C 1
ATOM 3945 O O . THR D 1 9 ? 62.688 99.913 67.803 1.00 58.82 6 THR D O 1
ATOM 3949 N N . LYS D 1 10 ? 60.719 100.288 68.820 1.00 65.70 7 LYS D N 1
ATOM 3950 C CA . LYS D 1 10 ? 60.027 99.226 68.099 1.00 59.70 7 LYS D CA 1
ATOM 3951 C C . LYS D 1 10 ? 59.881 99.588 66.612 1.00 60.95 7 LYS D C 1
ATOM 3952 O O . LYS D 1 10 ? 59.873 98.704 65.758 1.00 56.37 7 LYS D O 1
ATOM 3958 N N . GLN D 1 11 ? 59.762 100.884 66.310 1.00 53.19 8 GLN D N 1
ATOM 3959 C CA . GLN D 1 11 ? 59.667 101.369 64.923 1.00 55.09 8 GLN D CA 1
ATOM 3960 C C . GLN D 1 11 ? 60.972 101.152 64.132 1.00 45.75 8 GLN D C 1
ATOM 3961 O O . GLN D 1 11 ? 60.961 100.821 62.930 1.00 32.76 8 GLN D O 1
ATOM 3967 N N . HIS D 1 12 ? 62.086 101.366 64.822 1.00 40.18 9 HIS D N 1
ATOM 3968 C CA . HIS D 1 12 ? 63.407 101.281 64.228 1.00 36.86 9 HIS D CA 1
ATOM 3969 C C . HIS D 1 12 ? 63.673 99.844 63.973 1.00 37.87 9 HIS D C 1
ATOM 3970 O O . HIS D 1 12 ? 64.243 99.473 62.955 1.00 42.08 9 HIS D O 1
ATOM 3977 N N . VAL D 1 13 ? 63.246 99.028 64.922 1.00 41.86 10 VAL D N 1
ATOM 3978 C CA . VAL D 1 13 ? 63.401 97.590 64.819 1.00 43.27 10 VAL D CA 1
ATOM 3979 C C . VAL D 1 13 ? 62.735 97.001 63.562 1.00 46.69 10 VAL D C 1
ATOM 3980 O O . VAL D 1 13 ? 63.346 96.241 62.811 1.00 41.90 10 VAL D O 1
ATOM 3984 N N . ARG D 1 14 ? 61.476 97.348 63.347 1.00 40.24 11 ARG D N 1
ATOM 3985 C CA . ARG D 1 14 ? 60.749 96.823 62.220 1.00 49.51 11 ARG D CA 1
ATOM 3986 C C . ARG D 1 14 ? 61.338 97.399 60.947 1.00 44.96 11 ARG D C 1
ATOM 3987 O O . ARG D 1 14 ? 61.475 96.700 59.949 1.00 42.69 11 ARG D O 1
ATOM 3995 N N . ALA D 1 15 ? 61.679 98.682 60.983 1.00 45.11 12 ALA D N 1
ATOM 3996 C CA . ALA D 1 15 ? 62.302 99.317 59.835 1.00 40.10 12 ALA D CA 1
ATOM 3997 C C . ALA D 1 15 ? 63.499 98.496 59.343 1.00 37.63 12 ALA D C 1
ATOM 3998 O O . ALA D 1 15 ? 63.728 98.378 58.137 1.00 37.35 12 ALA D O 1
ATOM 4000 N N . LEU D 1 16 ? 64.239 97.891 60.268 1.00 37.87 13 LEU D N 1
ATOM 4001 C CA . LEU D 1 16 ? 65.445 97.114 59.912 1.00 36.77 13 LEU D CA 1
ATOM 4002 C C . LEU D 1 16 ? 65.151 95.723 59.338 1.00 35.52 13 LEU D C 1
ATOM 4003 O O . LEU D 1 16 ? 65.727 95.315 58.321 1.00 36.82 13 LEU D O 1
ATOM 4008 N N . ALA D 1 17 ? 64.249 95.005 59.999 1.00 29.43 14 ALA D N 1
ATOM 4009 C CA . ALA D 1 17 ? 63.858 93.678 59.575 1.00 27.14 14 ALA D CA 1
ATOM 4010 C C . ALA D 1 17 ? 63.301 93.694 58.158 1.00 32.07 14 ALA D C 1
ATOM 4011 O O . ALA D 1 17 ? 63.630 92.842 57.336 1.00 34.51 14 ALA D O 1
ATOM 4013 N N . ILE D 1 18 ? 62.456 94.674 57.879 1.00 26.98 15 ILE D N 1
ATOM 4014 C CA . ILE D 1 18 ? 61.808 94.778 56.580 1.00 30.78 15 ILE D CA 1
ATOM 4015 C C . ILE D 1 18 ? 62.832 94.991 55.445 1.00 34.13 15 ILE D C 1
ATOM 4016 O O . ILE D 1 18 ? 62.743 94.362 54.390 1.00 29.53 15 ILE D O 1
ATOM 4021 N N . SER D 1 19 ? 63.834 95.833 55.700 1.00 44.63 16 SER D N 1
ATOM 4022 C CA . SER D 1 19 ? 64.979 96.013 54.798 1.00 34.50 16 SER D CA 1
ATOM 4023 C C . SER D 1 19 ? 65.685 94.694 54.479 1.00 34.27 16 SER D C 1
ATOM 4024 O O . SER D 1 19 ? 65.807 94.335 53.310 1.00 35.18 16 SER D O 1
ATOM 4027 N N . ALA D 1 20 ? 66.139 93.991 55.512 1.00 44.88 17 ALA D N 1
ATOM 4028 C CA . ALA D 1 20 ? 66.798 92.703 55.331 1.00 39.26 17 ALA D CA 1
ATOM 4029 C C . ALA D 1 20 ? 65.852 91.683 54.708 1.00 24.30 17 ALA D C 1
ATOM 4030 O O . ALA D 1 20 ? 66.266 90.849 53.902 1.00 28.71 17 ALA D O 1
ATOM 4032 N N . LEU D 1 21 ? 64.580 91.754 55.087 1.00 32.13 18 LEU D N 1
ATOM 4033 C CA . LEU D 1 21 ? 63.536 90.991 54.413 1.00 26.86 18 LEU D CA 1
ATOM 4034 C C . LEU D 1 21 ? 63.408 91.404 52.951 1.00 33.47 18 LEU D C 1
ATOM 4035 O O . LEU D 1 21 ? 63.405 90.560 52.055 1.00 31.55 18 LEU D O 1
ATOM 4040 N N . ALA D 1 22 ? 63.302 92.708 52.716 1.00 33.68 19 ALA D N 1
ATOM 4041 C CA . ALA D 1 22 ? 63.537 93.270 51.392 1.00 29.79 19 ALA D CA 1
ATOM 4042 C C . ALA D 1 22 ? 62.520 92.748 50.383 1.00 33.42 19 ALA D C 1
ATOM 4043 O O . ALA D 1 22 ? 62.872 92.025 49.450 1.00 43.04 19 ALA D O 1
ATOM 4045 N N . PRO D 1 23 ? 61.259 93.119 50.575 1.00 33.35 20 PRO D N 1
ATOM 4046 C CA . PRO D 1 23 ? 60.139 92.379 49.985 1.00 34.94 20 PRO D CA 1
ATOM 4047 C C . PRO D 1 23 ? 60.200 92.379 48.461 1.00 53.03 20 PRO D C 1
ATOM 4048 O O . PRO D 1 23 ? 60.834 93.254 47.870 1.00 52.50 20 PRO D O 1
ATOM 4052 N N . LYS D 1 24 ? 59.546 91.405 47.838 1.00 48.89 21 LYS D N 1
ATOM 4053 C CA . LYS D 1 24 ? 59.287 91.451 46.404 1.00 43.05 21 LYS D CA 1
ATOM 4054 C C . LYS D 1 24 ? 57.792 91.378 46.111 1.00 52.32 21 LYS D C 1
ATOM 4055 O O . LYS D 1 24 ? 57.027 90.797 46.881 1.00 46.33 21 LYS D O 1
ATOM 4061 N N . PRO D 1 25 ? 57.383 91.970 44.994 1.00 61.21 22 PRO D N 1
ATOM 4062 C CA . PRO D 1 25 ? 55.980 91.965 44.593 1.00 49.85 22 PRO D CA 1
ATOM 4063 C C . PRO D 1 25 ? 55.430 90.547 44.568 1.00 42.34 22 PRO D C 1
ATOM 4064 O O . PRO D 1 25 ? 56.023 89.626 44.004 1.00 46.38 22 PRO D O 1
ATOM 4068 N N . HIS D 1 26 ? 54.307 90.370 45.235 1.00 36.95 23 HIS D N 1
ATOM 4069 C CA . HIS D 1 26 ? 53.615 89.113 45.174 1.00 35.18 23 HIS D CA 1
ATOM 4070 C C . HIS D 1 26 ? 54.414 88.040 45.872 1.00 40.25 23 HIS D C 1
ATOM 4071 O O . HIS D 1 26 ? 54.262 86.845 45.599 1.00 38.82 23 HIS D O 1
ATOM 4078 N N . GLU D 1 27 ? 55.264 88.442 46.799 1.00 43.60 24 GLU D N 1
ATOM 4079 C CA . GLU D 1 27 ? 55.944 87.417 47.561 1.00 46.68 24 GLU D CA 1
ATOM 4080 C C . GLU D 1 27 ? 55.197 87.080 48.853 1.00 43.26 24 GLU D C 1
ATOM 4081 O O . GLU D 1 27 ? 54.580 87.940 49.482 1.00 36.62 24 GLU D O 1
ATOM 4087 N N . THR D 1 28 ? 55.226 85.807 49.220 1.00 43.10 25 THR D N 1
ATOM 4088 C CA . THR D 1 28 ? 54.643 85.371 50.476 1.00 43.23 25 THR D CA 1
ATOM 4089 C C . THR D 1 28 ? 55.665 85.424 51.636 1.00 42.86 25 THR D C 1
ATOM 4090 O O . THR D 1 28 ? 56.810 85.007 51.472 1.00 42.49 25 THR D O 1
ATOM 4094 N N . LEU D 1 29 ? 55.229 85.932 52.794 1.00 36.66 26 LEU D N 1
ATOM 4095 C CA . LEU D 1 29 ? 55.990 85.916 54.046 1.00 32.83 26 LEU D CA 1
ATOM 4096 C C . LEU D 1 29 ? 55.321 85.103 55.139 1.00 23.66 26 LEU D C 1
ATOM 4097 O O . LEU D 1 29 ? 54.121 85.198 55.327 1.00 30.84 26 LEU D O 1
ATOM 4102 N N . TRP D 1 30 ? 56.123 84.327 55.862 1.00 24.87 27 TRP D N 1
ATOM 4103 C CA . TRP D 1 30 ? 55.700 83.559 57.022 1.00 23.05 27 TRP D CA 1
ATOM 4104 C C . TRP D 1 30 ? 56.421 84.189 58.173 1.00 30.16 27 TRP D C 1
ATOM 4105 O O . TRP D 1 30 ? 57.631 83.989 58.338 1.00 33.68 27 TRP D O 1
ATOM 4116 N N . ASP D 1 31 ? 55.672 84.950 58.957 1.00 31.81 28 ASP D N 1
ATOM 4117 C CA . ASP D 1 31 ? 56.159 85.627 60.142 1.00 28.95 28 ASP D CA 1
ATOM 4118 C C . ASP D 1 31 ? 55.763 84.664 61.265 1.00 41.76 28 ASP D C 1
ATOM 4119 O O . ASP D 1 31 ? 54.581 84.535 61.612 1.00 36.87 28 ASP D O 1
ATOM 4124 N N . ILE D 1 32 ? 56.779 83.946 61.762 1.00 46.98 29 ILE D N 1
ATOM 4125 C CA . ILE D 1 32 ? 56.686 82.907 62.781 1.00 29.50 29 ILE D CA 1
ATOM 4126 C C . ILE D 1 32 ? 56.544 83.527 64.161 1.00 36.61 29 ILE D C 1
ATOM 4127 O O . ILE D 1 32 ? 57.372 84.345 64.569 1.00 45.22 29 ILE D O 1
ATOM 4132 N N . SER D 1 36 ? 52.981 89.788 67.701 1.00 48.70 33 SER D N 1
ATOM 4133 C CA . SER D 1 36 ? 52.174 90.987 67.890 1.00 70.01 33 SER D CA 1
ATOM 4134 C C . SER D 1 36 ? 51.592 91.475 66.568 1.00 42.02 33 SER D C 1
ATOM 4135 O O . SER D 1 36 ? 50.627 92.239 66.548 1.00 40.96 33 SER D O 1
ATOM 4138 N N . GLY D 1 37 ? 52.183 91.027 65.466 1.00 47.44 34 GLY D N 1
ATOM 4139 C CA . GLY D 1 37 ? 51.679 91.351 64.144 1.00 56.01 34 GLY D CA 1
ATOM 4140 C C . GLY D 1 37 ? 52.586 92.309 63.396 1.00 47.79 34 GLY D C 1
ATOM 4141 O O . GLY D 1 37 ? 52.334 92.640 62.238 1.00 46.54 34 GLY D O 1
ATOM 4142 N N . SER D 1 38 ? 53.646 92.754 64.063 1.00 48.87 35 SER D N 1
ATOM 4143 C CA . SER D 1 38 ? 54.442 93.874 63.575 1.00 46.29 35 SER D CA 1
ATOM 4144 C C . SER D 1 38 ? 54.827 93.682 62.112 1.00 41.80 35 SER D C 1
ATOM 4145 O O . SER D 1 38 ? 54.485 94.498 61.257 1.00 56.65 35 SER D O 1
ATOM 4148 N N . ILE D 1 39 ? 55.541 92.596 61.832 1.00 40.90 36 ILE D N 1
ATOM 4149 C CA . ILE D 1 39 ? 56.315 92.486 60.601 1.00 42.25 36 ILE D CA 1
ATOM 4150 C C . ILE D 1 39 ? 55.467 91.920 59.466 1.00 49.18 36 ILE D C 1
ATOM 4151 O O . ILE D 1 39 ? 55.589 92.344 58.317 1.00 44.00 36 ILE D O 1
ATOM 4156 N N . ALA D 1 40 ? 54.610 90.960 59.797 1.00 48.54 37 ALA D N 1
ATOM 4157 C CA . ALA D 1 40 ? 53.553 90.531 58.889 1.00 50.92 37 ALA D CA 1
ATOM 4158 C C . ALA D 1 40 ? 52.772 91.724 58.348 1.00 43.64 37 ALA D C 1
ATOM 4159 O O . ALA D 1 40 ? 52.726 91.951 57.138 1.00 38.20 37 ALA D O 1
ATOM 4161 N N . ILE D 1 41 ? 52.160 92.483 59.250 1.00 43.00 38 ILE D N 1
ATOM 4162 C CA . ILE D 1 41 ? 51.530 93.747 58.888 1.00 48.19 38 ILE D CA 1
ATOM 4163 C C . ILE D 1 41 ? 52.462 94.603 58.036 1.00 46.30 38 ILE D C 1
ATOM 4164 O O . ILE D 1 41 ? 52.133 94.958 56.904 1.00 46.14 38 ILE D O 1
ATOM 4169 N N . GLU D 1 42 ? 53.625 94.931 58.588 1.00 59.47 39 GLU D N 1
ATOM 4170 C CA . GLU D 1 42 ? 54.575 95.806 57.911 1.00 58.92 39 GLU D CA 1
ATOM 4171 C C . GLU D 1 42 ? 54.930 95.270 56.528 1.00 48.45 39 GLU D C 1
ATOM 4172 O O . GLU D 1 42 ? 54.869 95.996 55.536 1.00 46.66 39 GLU D O 1
ATOM 4178 N N . TRP D 1 43 ? 55.300 93.995 56.471 1.00 42.22 40 TRP D N 1
ATOM 4179 C CA . TRP D 1 43 ? 55.404 93.284 55.202 1.00 38.99 40 TRP D CA 1
ATOM 4180 C C . TRP D 1 43 ? 54.304 93.714 54.237 1.00 56.46 40 TRP D C 1
ATOM 4181 O O . TRP D 1 43 ? 54.549 93.899 53.045 1.00 62.23 40 TRP D O 1
ATOM 4192 N N . LEU D 1 44 ? 53.093 93.872 54.760 1.00 47.75 41 LEU D N 1
ATOM 4193 C CA . LEU D 1 44 ? 51.892 93.846 53.934 1.00 53.72 41 LEU D CA 1
ATOM 4194 C C . LEU D 1 44 ? 51.563 95.235 53.396 1.00 74.69 41 LEU D C 1
ATOM 4195 O O . LEU D 1 44 ? 50.785 95.377 52.452 1.00 81.29 41 LEU D O 1
ATOM 4200 N N . ARG D 1 45 ? 52.158 96.256 54.004 1.00 77.56 42 ARG D N 1
ATOM 4201 C CA . ARG D 1 45 ? 51.822 97.638 53.686 1.00 74.07 42 ARG D CA 1
ATOM 4202 C C . ARG D 1 45 ? 52.742 98.196 52.605 1.00 74.78 42 ARG D C 1
ATOM 4203 O O . ARG D 1 45 ? 52.279 98.683 51.574 1.00 80.17 42 ARG D O 1
ATOM 4211 N N . SER D 1 46 ? 54.046 98.120 52.848 1.00 66.41 43 SER D N 1
ATOM 4212 C CA . SER D 1 46 ? 55.027 98.745 51.968 1.00 58.18 43 SER D CA 1
ATOM 4213 C C . SER D 1 46 ? 55.260 97.968 50.676 1.00 57.37 43 SER D C 1
ATOM 4214 O O . SER D 1 46 ? 56.386 97.902 50.179 1.00 62.81 43 SER D O 1
ATOM 4217 N N . GLN D 1 49 ? 51.685 93.874 45.979 1.00 42.51 46 GLN D N 1
ATOM 4218 C CA . GLN D 1 49 ? 50.721 92.783 46.066 1.00 44.09 46 GLN D CA 1
ATOM 4219 C C . GLN D 1 49 ? 51.315 91.566 46.765 1.00 52.72 46 GLN D C 1
ATOM 4220 O O . GLN D 1 49 ? 51.220 90.450 46.277 1.00 49.40 46 GLN D O 1
ATOM 4226 N N . THR D 1 50 ? 51.939 91.777 47.915 1.00 62.59 47 THR D N 1
ATOM 4227 C CA . THR D 1 50 ? 52.495 90.657 48.678 1.00 60.98 47 THR D CA 1
ATOM 4228 C C . THR D 1 50 ? 51.552 90.233 49.820 1.00 58.49 47 THR D C 1
ATOM 4229 O O . THR D 1 50 ? 50.646 90.993 50.185 1.00 55.58 47 THR D O 1
ATOM 4233 N N . THR D 1 51 ? 51.770 89.022 50.354 1.00 47.77 48 THR D N 1
ATOM 4234 C CA . THR D 1 51 ? 50.965 88.439 51.436 1.00 36.39 48 THR D CA 1
ATOM 4235 C C . THR D 1 51 ? 51.796 88.020 52.631 1.00 40.45 48 THR D C 1
ATOM 4236 O O . THR D 1 51 ? 52.998 87.870 52.501 1.00 44.05 48 THR D O 1
ATOM 4240 N N . ALA D 1 52 ? 51.135 87.794 53.776 1.00 47.69 49 ALA D N 1
ATOM 4241 C CA . ALA D 1 52 ? 51.775 87.389 55.043 1.00 37.77 49 ALA D CA 1
ATOM 4242 C C . ALA D 1 52 ? 50.939 86.352 55.813 1.00 39.40 49 ALA D C 1
ATOM 4243 O O . ALA D 1 52 ? 49.701 86.463 55.883 1.00 41.61 49 ALA D O 1
ATOM 4245 N N . VAL D 1 53 ? 51.628 85.337 56.363 1.00 51.35 50 VAL D N 1
ATOM 4246 C CA . VAL D 1 53 ? 51.035 84.313 57.246 1.00 28.47 50 VAL D CA 1
ATOM 4247 C C . VAL D 1 53 ? 51.667 84.442 58.616 1.00 30.84 50 VAL D C 1
ATOM 4248 O O . VAL D 1 53 ? 52.873 84.344 58.748 1.00 27.39 50 VAL D O 1
ATOM 4252 N N . CYS D 1 54 ? 50.842 84.713 59.625 1.00 37.67 51 CYS D N 1
ATOM 4253 C CA . CYS D 1 54 ? 51.305 84.890 60.991 1.00 34.33 51 CYS D CA 1
ATOM 4254 C C . CYS D 1 54 ? 51.055 83.589 61.674 1.00 37.87 51 CYS D C 1
ATOM 4255 O O . CYS D 1 54 ? 50.013 82.985 61.461 1.00 39.39 51 CYS D O 1
ATOM 4258 N N . PHE D 1 55 ? 52.000 83.145 62.483 1.00 33.19 52 PHE D N 1
ATOM 4259 C CA . PHE D 1 55 ? 51.733 82.017 63.346 1.00 31.92 52 PHE D CA 1
ATOM 4260 C C . PHE D 1 55 ? 51.770 82.507 64.769 1.00 34.67 52 PHE D C 1
ATOM 4261 O O . PHE D 1 55 ? 52.729 83.145 65.177 1.00 32.02 52 PHE D O 1
ATOM 4269 N N . GLU D 1 56 ? 50.680 82.256 65.494 1.00 41.78 53 GLU D N 1
ATOM 4270 C CA . GLU D 1 56 ? 50.526 82.724 66.872 1.00 37.45 53 GLU D CA 1
ATOM 4271 C C . GLU D 1 56 ? 49.828 81.755 67.842 1.00 39.11 53 GLU D C 1
ATOM 4272 O O . GLU D 1 56 ? 48.613 81.567 67.773 1.00 38.71 53 GLU D O 1
ATOM 4278 N N . ILE D 1 57 ? 50.597 81.189 68.772 1.00 36.19 54 ILE D N 1
ATOM 4279 C CA . ILE D 1 57 ? 50.047 80.446 69.892 1.00 34.65 54 ILE D CA 1
ATOM 4280 C C . ILE D 1 57 ? 48.910 81.195 70.577 1.00 52.03 54 ILE D C 1
ATOM 4281 O O . ILE D 1 57 ? 47.926 80.578 71.015 1.00 43.52 54 ILE D O 1
ATOM 4286 N N . SER D 1 58 ? 49.078 82.522 70.683 1.00 55.70 55 SER D N 1
ATOM 4287 C CA . SER D 1 58 ? 48.279 83.402 71.545 1.00 41.91 55 SER D CA 1
ATOM 4288 C C . SER D 1 58 ? 46.921 83.757 70.937 1.00 44.43 55 SER D C 1
ATOM 4289 O O . SER D 1 58 ? 46.828 84.527 69.976 1.00 41.65 55 SER D O 1
ATOM 4292 N N . GLU D 1 59 ? 45.872 83.167 71.509 1.00 46.47 56 GLU D N 1
ATOM 4293 C CA . GLU D 1 59 ? 44.501 83.506 71.162 1.00 52.59 56 GLU D CA 1
ATOM 4294 C C . GLU D 1 59 ? 44.265 85.016 71.261 1.00 50.81 56 GLU D C 1
ATOM 4295 O O . GLU D 1 59 ? 43.661 85.611 70.359 1.00 46.51 56 GLU D O 1
ATOM 4301 N N . GLU D 1 60 ? 44.759 85.628 72.348 1.00 38.43 57 GLU D N 1
ATOM 4302 C CA . GLU D 1 60 ? 44.470 87.036 72.652 1.00 39.55 57 GLU D CA 1
ATOM 4303 C C . GLU D 1 60 ? 45.272 87.992 71.797 1.00 38.89 57 GLU D C 1
ATOM 4304 O O . GLU D 1 60 ? 44.880 89.127 71.607 1.00 42.41 57 GLU D O 1
ATOM 4310 N N . ARG D 1 61 ? 46.409 87.531 71.294 1.00 43.78 58 ARG D N 1
ATOM 4311 C CA . ARG D 1 61 ? 47.207 88.317 70.361 1.00 42.41 58 ARG D CA 1
ATOM 4312 C C . ARG D 1 61 ? 46.740 87.985 68.952 1.00 43.27 58 ARG D C 1
ATOM 4313 O O . ARG D 1 61 ? 46.726 88.849 68.075 1.00 43.78 58 ARG D O 1
ATOM 4321 N N . ARG D 1 62 ? 46.364 86.719 68.740 1.00 48.62 59 ARG D N 1
ATOM 4322 C CA . ARG D 1 62 ? 45.738 86.293 6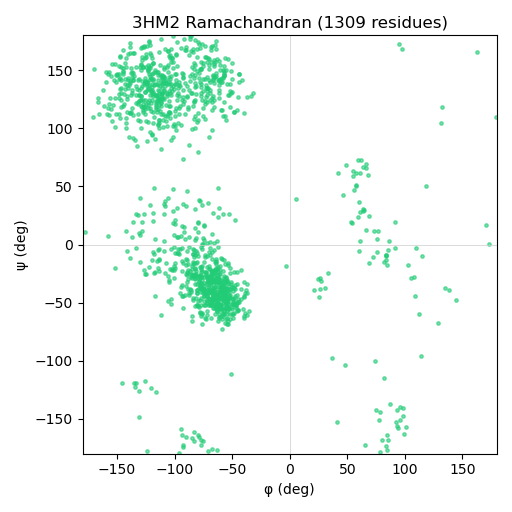7.490 1.00 45.73 59 ARG D CA 1
ATOM 4323 C C . ARG D 1 62 ? 44.571 87.254 67.251 1.00 45.83 59 ARG D C 1
ATOM 4324 O O . ARG D 1 62 ? 44.588 88.028 66.294 1.00 44.28 59 ARG D O 1
ATOM 4332 N N . GLU D 1 63 ? 43.579 87.232 68.140 1.00 37.86 60 GLU D N 1
ATOM 4333 C CA . GLU D 1 63 ? 42.483 88.202 68.082 1.00 45.57 60 GLU D CA 1
ATOM 4334 C C . GLU D 1 63 ? 43.034 89.580 67.725 1.00 43.76 60 GLU D C 1
ATOM 4335 O O . GLU D 1 63 ? 42.374 90.367 67.058 1.00 52.82 60 GLU D O 1
ATOM 4341 N N . ARG D 1 64 ? 44.257 89.857 68.171 1.00 47.13 61 ARG D N 1
ATOM 4342 C CA . ARG D 1 64 ? 44.852 91.196 68.052 1.00 51.22 61 ARG D CA 1
ATOM 4343 C C . ARG D 1 64 ? 45.457 91.550 66.674 1.00 49.83 61 ARG D C 1
ATOM 4344 O O . ARG D 1 64 ? 45.298 92.683 66.179 1.00 47.23 61 ARG D O 1
ATOM 4352 N N . ILE D 1 65 ? 46.157 90.596 66.061 1.00 52.52 62 ILE D N 1
ATOM 4353 C CA . ILE D 1 65 ? 46.765 90.848 64.751 1.00 51.97 62 ILE D CA 1
ATOM 4354 C C . ILE D 1 65 ? 45.718 91.050 63.650 1.00 47.98 62 ILE D C 1
ATOM 4355 O O . ILE D 1 65 ? 45.906 91.896 62.770 1.00 51.47 62 ILE D O 1
ATOM 4360 N N . LEU D 1 66 ? 44.623 90.291 63.692 1.00 41.50 63 LEU D N 1
ATOM 4361 C CA . LEU D 1 66 ? 43.571 90.515 62.711 1.00 43.79 63 LEU D CA 1
ATOM 4362 C C . LEU D 1 66 ? 42.970 91.884 62.978 1.00 43.79 63 LEU D C 1
ATOM 4363 O O . LEU D 1 66 ? 42.712 92.667 62.046 1.00 35.10 63 LEU D O 1
ATOM 4368 N N . SER D 1 67 ? 42.778 92.186 64.258 1.00 39.08 64 SER D N 1
ATOM 4369 C CA . SER D 1 67 ? 42.394 93.541 64.668 1.00 51.55 64 SER D CA 1
ATOM 4370 C C . SER D 1 67 ? 43.206 94.679 63.975 1.00 55.78 64 SER D C 1
ATOM 4371 O O . SER D 1 67 ? 42.620 95.588 63.351 1.00 40.26 64 SER D O 1
ATOM 4374 N N . ASN D 1 68 ? 44.540 94.612 64.111 1.00 54.34 65 ASN D N 1
ATOM 4375 C CA . ASN D 1 68 ? 45.484 95.530 63.451 1.00 53.21 65 ASN D CA 1
ATOM 4376 C C . ASN D 1 68 ? 45.488 95.443 61.914 1.00 40.73 65 ASN D C 1
ATOM 4377 O O . ASN D 1 68 ? 45.501 96.463 61.229 1.00 41.29 65 ASN D O 1
ATOM 4382 N N . ALA D 1 69 ? 45.508 94.232 61.368 1.00 36.27 66 ALA D N 1
ATOM 4383 C CA . ALA D 1 69 ? 45.477 94.092 59.917 1.00 44.88 66 ALA D CA 1
ATOM 4384 C C . ALA D 1 69 ? 44.271 94.828 59.341 1.00 61.99 66 ALA D C 1
ATOM 4385 O O . ALA D 1 69 ? 44.385 95.455 58.288 1.00 67.85 66 ALA D O 1
ATOM 4387 N N . ILE D 1 70 ? 43.124 94.764 60.030 1.00 61.39 67 ILE D N 1
ATOM 4388 C CA . ILE D 1 70 ? 41.921 95.512 59.619 1.00 50.47 67 ILE D CA 1
ATOM 4389 C C . ILE D 1 70 ? 42.076 97.019 59.864 1.00 54.35 67 ILE D C 1
ATOM 4390 O O . ILE D 1 70 ? 41.945 97.809 58.927 1.00 67.01 67 ILE D O 1
ATOM 4395 N N . ASN D 1 71 ? 42.351 97.399 61.108 1.00 58.39 68 ASN D N 1
ATOM 4396 C CA . ASN D 1 71 ? 42.619 98.793 61.441 1.00 72.82 68 ASN D CA 1
ATOM 4397 C C . ASN D 1 71 ? 43.508 99.472 60.405 1.00 73.85 68 ASN D C 1
ATOM 4398 O O . ASN D 1 71 ? 43.225 100.586 59.965 1.00 68.70 68 ASN D O 1
ATOM 4403 N N . LEU D 1 72 ? 44.584 98.793 60.020 1.00 74.66 69 LEU D N 1
ATOM 4404 C CA . LEU D 1 72 ? 45.534 99.343 59.059 1.00 79.73 69 LEU D CA 1
ATOM 4405 C C . LEU D 1 72 ? 45.022 99.192 57.631 1.00 71.98 69 LEU D C 1
ATOM 4406 O O . LEU D 1 72 ? 44.968 100.161 56.874 1.00 81.23 69 LEU D O 1
ATOM 4411 N N . GLY D 1 73 ? 44.648 97.969 57.268 1.00 70.65 70 GLY D N 1
ATOM 4412 C CA . GLY D 1 73 ? 43.793 97.743 56.117 1.00 66.28 70 GLY D CA 1
ATOM 4413 C C . GLY D 1 73 ? 44.465 96.900 55.052 1.00 72.61 70 GLY D C 1
ATOM 4414 O O . GLY D 1 73 ? 44.478 97.264 53.876 1.00 54.10 70 GLY D O 1
ATOM 4415 N N . VAL D 1 74 ? 45.025 95.768 55.466 1.00 70.66 71 VAL D N 1
ATOM 4416 C CA . VAL D 1 74 ? 45.447 94.734 54.529 1.00 56.15 71 VAL D CA 1
ATOM 4417 C C . VAL D 1 74 ? 44.910 93.367 54.937 1.00 54.02 71 VAL D C 1
ATOM 4418 O O . VAL D 1 74 ? 45.608 92.358 54.833 1.00 46.95 71 VAL D O 1
ATOM 4422 N N . SER D 1 75 ? 43.665 93.341 55.402 1.00 55.15 72 SER D N 1
ATOM 4423 C CA . SER D 1 75 ? 43.213 92.306 56.324 1.00 49.07 72 SER D CA 1
ATOM 4424 C C . SER D 1 75 ? 43.016 90.975 55.606 1.00 49.51 72 SER D C 1
ATOM 4425 O O . SER D 1 75 ? 43.420 89.924 56.104 1.00 50.73 72 SER D O 1
ATOM 4428 N N . ASP D 1 76 ? 42.392 91.027 54.434 1.00 49.70 73 ASP D N 1
ATOM 4429 C CA . ASP D 1 76 ? 42.269 89.853 53.578 1.00 56.67 73 ASP D CA 1
ATOM 4430 C C . ASP D 1 76 ? 43.554 89.605 52.795 1.00 44.95 73 ASP D C 1
ATOM 4431 O O . ASP D 1 76 ? 43.551 88.897 51.787 1.00 42.44 73 ASP D O 1
ATOM 4436 N N . ARG D 1 77 ? 44.650 90.192 53.264 1.00 44.75 74 ARG D N 1
ATOM 4437 C CA . ARG D 1 77 ? 45.976 89.844 52.769 1.00 45.10 74 ARG D CA 1
ATOM 4438 C C . ARG D 1 77 ? 46.813 89.178 53.856 1.00 49.23 74 ARG D C 1
ATOM 4439 O O . ARG D 1 77 ? 47.867 88.606 53.578 1.00 36.53 74 ARG D O 1
ATOM 4447 N N . ILE D 1 78 ? 46.336 89.255 55.094 1.00 37.43 75 ILE D N 1
ATOM 4448 C CA . ILE D 1 78 ? 46.997 88.590 56.214 1.00 37.16 75 ILE D CA 1
ATOM 4449 C C . ILE D 1 78 ? 46.178 87.383 56.659 1.00 40.26 75 ILE D C 1
ATOM 4450 O O . ILE D 1 78 ? 44.955 87.429 56.611 1.00 43.14 75 ILE D O 1
ATOM 4455 N N . ALA D 1 79 ? 46.863 86.291 57.022 1.00 45.12 76 ALA D N 1
ATOM 4456 C CA . ALA D 1 79 ? 46.238 85.113 57.641 1.00 29.06 76 ALA D CA 1
ATOM 4457 C C . ALA D 1 79 ? 46.930 84.817 58.942 1.00 31.02 76 ALA D C 1
ATOM 4458 O O . ALA D 1 79 ? 48.057 84.308 58.984 1.00 40.16 76 ALA D O 1
ATOM 4460 N N . VAL D 1 80 ? 46.232 85.130 60.013 1.00 28.94 77 VAL D N 1
ATOM 4461 C CA . VAL D 1 80 ? 46.735 84.878 61.334 1.00 28.54 77 VAL D CA 1
ATOM 4462 C C . VAL D 1 80 ? 46.503 83.398 61.676 1.00 33.40 77 VAL D C 1
ATOM 4463 O O . VAL D 1 80 ? 45.385 82.960 61.942 1.00 31.58 77 VAL D O 1
ATOM 4467 N N . GLN D 1 81 ? 47.586 82.632 61.635 1.00 40.11 78 GLN D N 1
ATOM 4468 C CA . GLN D 1 81 ? 47.582 81.255 62.116 1.00 41.53 78 GLN D CA 1
ATOM 4469 C C . GLN D 1 81 ? 47.755 81.149 63.624 1.00 45.59 78 GLN D C 1
ATOM 4470 O O . GLN D 1 81 ? 47.981 82.160 64.339 1.00 36.40 78 GLN D O 1
ATOM 4476 N N . GLN D 1 82 ? 47.658 79.894 64.072 1.00 33.45 79 GLN D N 1
ATOM 4477 C CA . GLN D 1 82 ? 47.998 79.490 65.433 1.00 44.57 79 GLN D CA 1
ATOM 4478 C C . GLN D 1 82 ? 49.506 79.190 65.629 1.00 48.69 79 GLN D C 1
ATOM 4479 O O . GLN D 1 82 ? 50.347 79.531 64.772 1.00 38.41 79 GLN D O 1
ATOM 4485 N N . GLY D 1 83 ? 49.822 78.552 66.764 1.00 44.57 80 GLY D N 1
ATOM 4486 C CA . GLY D 1 83 ? 51.188 78.277 67.176 1.00 31.64 80 GLY D CA 1
ATOM 4487 C C . GLY D 1 83 ? 51.999 77.318 66.301 1.00 48.98 80 GLY D C 1
ATOM 4488 O O . GLY D 1 83 ? 51.483 76.328 65.746 1.00 43.49 80 GLY D O 1
ATOM 4489 N N . ALA D 1 84 ? 53.292 77.624 66.191 1.00 44.32 81 ALA D N 1
ATOM 4490 C CA . ALA D 1 84 ? 54.255 76.773 65.505 1.00 43.11 81 ALA D CA 1
ATOM 4491 C C . ALA D 1 84 ? 54.757 75.696 66.460 1.00 46.88 81 ALA D C 1
ATOM 4492 O O . ALA D 1 84 ? 54.499 75.764 67.667 1.00 49.50 81 ALA D O 1
ATOM 4494 N N . PRO D 1 85 ? 55.461 74.685 65.925 1.00 48.17 82 PRO D N 1
ATOM 4495 C CA . PRO D 1 85 ? 55.584 74.465 64.490 1.00 42.25 82 PRO D CA 1
ATOM 4496 C C . PRO D 1 85 ? 54.445 73.586 64.022 1.00 38.86 82 PRO D C 1
ATOM 4497 O O . PRO D 1 85 ? 54.298 73.351 62.827 1.00 28.53 82 PRO D O 1
ATOM 4501 N N . ARG D 1 86 ? 53.653 73.106 64.976 1.00 41.62 83 ARG D N 1
ATOM 4502 C CA . ARG D 1 86 ? 52.409 72.394 64.678 1.00 58.78 83 ARG D CA 1
ATOM 4503 C C . ARG D 1 86 ? 51.594 73.005 63.533 1.00 57.56 83 ARG D C 1
ATOM 4504 O O . ARG D 1 86 ? 51.230 72.317 62.562 1.00 48.87 83 ARG D O 1
ATOM 4512 N N . ALA D 1 87 ? 51.282 74.290 63.667 1.00 43.37 84 ALA D N 1
ATOM 4513 C CA . ALA D 1 87 ? 50.444 74.958 62.677 1.00 52.91 84 ALA D CA 1
ATOM 4514 C C . ALA D 1 87 ? 51.083 75.014 61.289 1.00 52.96 84 ALA D C 1
ATOM 4515 O O . ALA D 1 87 ? 50.387 75.188 60.294 1.00 52.02 84 ALA D O 1
ATOM 4517 N N . PHE D 1 88 ? 52.403 74.866 61.237 1.00 57.96 85 PHE D N 1
ATOM 4518 C CA . PHE D 1 88 ? 53.133 74.940 59.977 1.00 52.09 85 PHE D CA 1
ATOM 4519 C C . PHE D 1 88 ? 52.464 74.092 58.901 1.00 61.44 85 PHE D C 1
ATOM 4520 O O . PHE D 1 88 ? 52.196 74.569 57.798 1.00 54.49 85 PHE D O 1
ATOM 4528 N N . ASP D 1 89 ? 52.197 72.832 59.229 1.00 69.79 86 ASP D N 1
ATOM 4529 C CA . ASP D 1 89 ? 51.667 71.883 58.257 1.00 73.77 86 ASP D CA 1
ATOM 4530 C C . ASP D 1 89 ? 50.354 72.379 57.661 1.00 70.31 86 ASP D C 1
ATOM 4531 O O . ASP D 1 89 ? 49.965 71.973 56.566 1.00 66.33 86 ASP D O 1
ATOM 4536 N N . ASP D 1 90 ? 49.675 73.260 58.389 1.00 65.06 87 ASP D N 1
ATOM 4537 C CA . ASP D 1 90 ? 48.374 73.764 57.964 1.00 64.98 87 ASP D CA 1
ATOM 4538 C C . ASP D 1 90 ? 48.461 74.429 56.595 1.00 59.42 87 ASP D C 1
ATOM 4539 O O . ASP D 1 90 ? 47.797 74.010 55.647 1.00 66.34 87 ASP D O 1
ATOM 4544 N N . VAL D 1 91 ? 49.284 75.468 56.498 1.00 59.77 88 VAL D N 1
ATOM 4545 C CA . VAL D 1 91 ? 49.532 76.133 55.225 1.00 65.25 88 VAL D CA 1
ATOM 4546 C C . VAL D 1 91 ? 50.298 75.225 54.268 1.00 60.61 88 VAL D C 1
ATOM 4547 O O . VAL D 1 91 ? 51.520 75.108 54.352 1.00 58.40 88 VAL D O 1
ATOM 4551 N N . PRO D 1 92 ? 49.570 74.584 53.359 1.00 64.35 89 PRO D N 1
ATOM 4552 C CA . PRO D 1 92 ? 50.182 73.679 52.381 1.00 56.30 89 PRO D CA 1
ATOM 4553 C C . PRO D 1 92 ? 50.943 74.443 51.303 1.00 52.45 89 PRO D C 1
ATOM 4554 O O . PRO D 1 92 ? 51.653 73.834 50.502 1.00 52.71 89 PRO D O 1
ATOM 4558 N N . ASP D 1 93 ? 50.793 75.763 51.288 1.00 49.32 90 ASP D N 1
ATOM 4559 C CA . ASP D 1 93 ? 51.428 76.596 50.272 1.00 44.06 90 ASP D CA 1
ATOM 4560 C C . ASP D 1 93 ? 52.760 77.071 50.791 1.00 44.23 90 ASP D C 1
ATOM 4561 O O . ASP D 1 93 ? 52.811 77.644 51.868 1.00 40.68 90 ASP D O 1
ATOM 4566 N N . ASN D 1 94 ? 53.831 76.847 50.034 1.00 46.06 91 ASN D N 1
ATOM 4567 C CA . ASN D 1 94 ? 55.184 77.131 50.511 1.00 37.91 91 ASN D CA 1
ATOM 4568 C C . ASN D 1 94 ? 55.524 78.617 50.588 1.00 41.14 91 ASN D C 1
ATOM 4569 O O . ASN D 1 94 ? 55.188 79.376 49.680 1.00 55.39 91 ASN D O 1
ATOM 4574 N N . PRO D 1 95 ? 56.191 79.038 51.682 1.00 39.39 92 PRO D N 1
ATOM 4575 C CA . PRO D 1 95 ? 56.602 80.442 51.852 1.00 48.53 92 PRO D CA 1
ATOM 4576 C C . PRO D 1 95 ? 57.829 80.754 51.006 1.00 53.93 92 PRO D C 1
ATOM 4577 O O . PRO D 1 95 ? 58.652 79.877 50.728 1.00 55.46 92 PRO D O 1
ATOM 4581 N N . ASP D 1 96 ? 57.966 81.999 50.593 1.00 43.03 93 ASP D N 1
ATOM 4582 C CA . ASP D 1 96 ? 59.103 82.318 49.764 1.00 48.72 93 ASP D CA 1
ATOM 4583 C C . ASP D 1 96 ? 60.160 83.067 50.609 1.00 56.61 93 ASP D C 1
ATOM 4584 O O . ASP D 1 96 ? 61.349 83.034 50.278 1.00 42.82 93 ASP D O 1
ATOM 4589 N N . VAL D 1 97 ? 59.700 83.658 51.733 1.00 59.45 94 VAL D N 1
ATOM 4590 C CA . VAL D 1 97 ? 60.496 84.412 52.733 1.00 31.77 94 VAL D CA 1
ATOM 4591 C C . VAL D 1 97 ? 60.005 84.288 54.191 1.00 25.15 94 VAL D C 1
ATOM 4592 O O . VAL D 1 97 ? 58.859 84.621 54.487 1.00 24.96 94 VAL D O 1
ATOM 4596 N N . ILE D 1 98 ? 60.897 83.861 55.092 1.00 43.09 95 ILE D N 1
ATOM 4597 C CA . ILE D 1 98 ? 60.611 83.684 56.537 1.00 39.29 95 ILE D CA 1
ATOM 4598 C C . ILE D 1 98 ? 61.143 84.782 57.474 1.00 24.92 95 ILE D C 1
ATOM 4599 O O . ILE D 1 98 ? 62.270 85.228 57.319 1.00 23.18 95 ILE D O 1
ATOM 4604 N N . PHE D 1 99 ? 60.349 85.194 58.459 1.00 21.14 96 PHE D N 1
ATOM 4605 C CA . PHE D 1 99 ? 60.870 86.045 59.542 1.00 20.44 96 PHE D CA 1
ATOM 4606 C C . PHE D 1 99 ? 60.765 85.290 60.835 1.00 25.52 96 PHE D C 1
ATOM 4607 O O . PHE D 1 99 ? 59.717 84.754 61.155 1.00 28.27 96 PHE D O 1
ATOM 4615 N N . ILE D 1 100 ? 61.862 85.209 61.565 1.00 22.98 97 ILE D N 1
ATOM 4616 C CA . ILE D 1 100 ? 61.774 84.856 62.961 1.00 33.18 97 ILE D CA 1
ATOM 4617 C C . ILE D 1 100 ? 62.128 86.104 63.764 1.00 32.43 97 ILE D C 1
ATOM 4618 O O . ILE D 1 100 ? 63.268 86.540 63.763 1.00 30.14 97 ILE D O 1
ATOM 4623 N N . GLY D 1 101 ? 61.130 86.713 64.384 1.00 29.83 98 GLY D N 1
ATOM 4624 C CA . GLY D 1 101 ? 61.364 87.698 65.414 1.00 38.51 98 GLY D CA 1
ATOM 4625 C C . GLY D 1 101 ? 61.016 86.990 66.706 1.00 56.56 98 GLY D C 1
ATOM 4626 O O . GLY D 1 101 ? 61.553 87.303 67.777 1.00 61.70 98 GLY D O 1
ATOM 4627 N N . GLY D 1 102 ? 60.112 86.015 66.570 1.00 55.64 99 GLY D N 1
ATOM 4628 C CA . GLY D 1 102 ? 59.690 85.125 67.640 1.00 52.36 99 GLY D CA 1
ATOM 4629 C C . GLY D 1 102 ? 60.854 84.296 68.127 1.00 57.82 99 GLY D C 1
ATOM 4630 O O . GLY D 1 102 ? 61.974 84.487 67.661 1.00 62.85 99 GLY D O 1
ATOM 4631 N N . GLY D 1 103 ? 60.603 83.385 69.063 1.00 68.14 100 GLY D N 1
ATOM 4632 C CA . GLY D 1 103 ? 61.672 82.580 69.638 1.00 61.86 100 GLY D CA 1
ATOM 4633 C C . GLY D 1 103 ? 62.190 81.468 68.736 1.00 54.60 100 GLY D C 1
ATOM 4634 O O . GLY D 1 103 ? 61.487 80.475 68.478 1.00 55.04 100 GLY D O 1
ATOM 4635 N N . LEU D 1 104 ? 63.418 81.629 68.254 1.00 50.57 101 LEU D N 1
ATOM 4636 C CA . LEU D 1 104 ? 64.016 80.663 67.341 1.00 60.71 101 LEU D CA 1
ATOM 4637 C C . LEU D 1 104 ? 64.642 79.499 68.102 1.00 55.85 101 LEU D C 1
ATOM 4638 O O . LEU D 1 104 ? 65.061 78.507 67.504 1.00 56.26 101 LEU D O 1
ATOM 4643 N N . THR D 1 105 ? 64.703 79.627 69.423 1.00 47.07 102 THR D N 1
ATOM 4644 C CA . THR D 1 105 ? 65.154 78.536 70.279 1.00 51.18 102 THR D CA 1
ATOM 4645 C C . THR D 1 105 ? 63.990 77.643 70.694 1.00 52.30 102 THR D C 1
ATOM 4646 O O . THR D 1 105 ? 64.192 76.543 71.210 1.00 53.52 102 THR D O 1
ATOM 4650 N N . ALA D 1 106 ? 62.772 78.123 70.467 1.00 49.76 103 ALA D N 1
ATOM 4651 C CA . ALA D 1 106 ? 61.577 77.317 70.688 1.00 44.82 103 ALA D CA 1
ATOM 4652 C C . ALA D 1 106 ? 61.662 75.988 69.945 1.00 46.69 103 ALA D C 1
ATOM 4653 O O . ALA D 1 106 ? 61.942 75.954 68.746 1.00 45.74 103 ALA D O 1
ATOM 4655 N N . PRO D 1 107 ? 61.419 74.897 70.663 1.00 55.72 104 PRO D N 1
ATOM 4656 C CA . PRO D 1 107 ? 61.712 73.555 70.149 1.00 47.89 104 PRO D CA 1
ATOM 4657 C C . PRO D 1 107 ? 61.099 73.331 68.770 1.00 49.34 104 PRO D C 1
ATOM 4658 O O . PRO D 1 107 ? 59.923 73.629 68.563 1.00 48.72 104 PRO D O 1
ATOM 4662 N N . GLY D 1 108 ? 61.895 72.810 67.842 1.00 46.32 105 GLY D N 1
ATOM 4663 C CA . GLY D 1 108 ? 61.367 72.250 66.612 1.00 45.96 105 GLY D CA 1
ATOM 4664 C C . GLY D 1 108 ? 60.853 73.316 65.664 1.00 48.60 105 GLY D C 1
ATOM 4665 O O . GLY D 1 108 ? 60.552 73.035 64.503 1.00 53.78 105 GLY D O 1
ATOM 4666 N N . VAL D 1 109 ? 60.754 74.545 66.160 1.00 42.32 106 VAL D N 1
ATOM 4667 C CA . VAL D 1 109 ? 60.242 75.653 65.364 1.00 34.53 106 VAL D CA 1
ATOM 4668 C C . VAL D 1 109 ? 61.110 75.896 64.134 1.00 36.47 106 VAL D C 1
ATOM 4669 O O . VAL D 1 109 ? 60.616 75.911 63.007 1.00 34.45 106 VAL D O 1
ATOM 4673 N N . PHE D 1 110 ? 62.406 76.086 64.359 1.00 47.81 107 PHE D N 1
ATOM 4674 C CA . PHE D 1 110 ? 63.336 76.403 63.275 1.00 35.17 107 PHE D CA 1
ATOM 4675 C C . PHE D 1 110 ? 63.510 75.321 62.217 1.00 37.88 107 PHE D C 1
ATOM 4676 O O . PHE D 1 110 ? 63.406 75.598 61.029 1.00 44.92 107 PHE D O 1
ATOM 4684 N N . ALA D 1 111 ? 63.831 74.099 62.621 1.00 45.31 108 ALA D N 1
ATOM 4685 C CA . ALA D 1 111 ? 64.020 73.051 61.622 1.00 37.29 108 ALA D CA 1
ATOM 4686 C C . ALA D 1 111 ? 62.773 72.923 60.790 1.00 43.98 108 ALA D C 1
ATOM 4687 O O . ALA D 1 111 ? 62.847 72.843 59.564 1.00 48.58 108 ALA D O 1
ATOM 4689 N N . ALA D 1 112 ? 61.629 72.912 61.483 1.00 41.00 109 ALA D N 1
ATOM 4690 C CA . ALA D 1 112 ? 60.311 72.689 60.897 1.00 32.83 109 ALA D CA 1
ATOM 4691 C C . ALA D 1 112 ? 59.892 73.659 59.769 1.00 40.73 109 ALA D C 1
ATOM 4692 O O . ALA D 1 112 ? 59.082 73.301 58.912 1.00 45.57 109 ALA D O 1
ATOM 4694 N N . ALA D 1 113 ? 60.430 74.879 59.794 1.00 47.89 110 ALA D N 1
ATOM 4695 C CA . ALA D 1 113 ? 60.121 75.918 58.809 1.00 33.46 110 ALA D CA 1
ATOM 4696 C C . ALA D 1 113 ? 61.211 76.047 57.739 1.00 45.04 110 ALA D C 1
ATOM 4697 O O . ALA D 1 113 ? 60.927 76.450 56.615 1.00 40.83 110 ALA D O 1
ATOM 4699 N N . TRP D 1 114 ? 62.461 75.733 58.085 1.00 42.66 111 TRP D N 1
ATOM 4700 C CA . TRP D 1 114 ? 63.529 75.701 57.079 1.00 43.45 111 TRP D CA 1
ATOM 4701 C C . TRP D 1 114 ? 63.188 74.585 56.081 1.00 44.50 111 TRP D C 1
ATOM 4702 O O . TRP D 1 114 ? 63.642 74.599 54.934 1.00 48.79 111 TRP D O 1
ATOM 4713 N N . LYS D 1 115 ? 62.357 73.641 56.530 1.00 50.91 112 LYS D N 1
ATOM 4714 C CA . LYS D 1 115 ? 61.828 72.562 55.688 1.00 45.98 112 LYS D CA 1
ATOM 4715 C C . LYS D 1 115 ? 60.819 73.080 54.642 1.00 36.75 112 LYS D C 1
ATOM 4716 O O . LYS D 1 115 ? 60.763 72.598 53.513 1.00 50.02 112 LYS D O 1
ATOM 4722 N N . ARG D 1 116 ? 60.030 74.075 55.018 1.00 41.91 113 ARG D N 1
ATOM 4723 C CA . ARG D 1 116 ? 58.993 74.602 54.142 1.00 35.88 113 ARG D CA 1
ATOM 4724 C C . ARG D 1 116 ? 59.551 75.645 53.178 1.00 35.71 113 ARG D C 1
ATOM 4725 O O . ARG D 1 116 ? 58.880 76.082 52.240 1.00 39.64 113 ARG D O 1
ATOM 4733 N N . LEU D 1 117 ? 60.800 76.009 53.405 1.00 29.79 114 LEU D N 1
ATOM 4734 C CA . LEU D 1 117 ? 61.471 77.062 52.648 1.00 44.78 114 LEU D CA 1
ATOM 4735 C C . LEU D 1 117 ? 62.197 76.494 51.452 1.00 46.93 114 LEU D C 1
ATOM 4736 O O . LEU D 1 117 ? 63.184 75.761 51.602 1.00 47.60 114 LEU D O 1
ATOM 4741 N N . PRO D 1 118 ? 61.703 76.837 50.254 1.00 55.34 115 PRO D N 1
ATOM 4742 C CA . PRO D 1 118 ? 62.328 76.506 48.974 1.00 46.50 115 PRO D CA 1
ATOM 4743 C C . PRO D 1 118 ? 63.756 77.044 48.916 1.00 49.46 115 PRO D C 1
ATOM 4744 O O . PRO D 1 118 ? 64.033 78.070 49.542 1.00 45.72 115 PRO D O 1
ATOM 4748 N N . VAL D 1 119 ? 64.643 76.370 48.186 1.00 47.76 116 VAL D N 1
ATOM 4749 C CA . VAL D 1 119 ? 65.962 76.931 47.877 1.00 45.56 116 VAL D CA 1
ATOM 4750 C C . VAL D 1 119 ? 65.796 78.270 47.141 1.00 54.69 116 VAL D C 1
ATOM 4751 O O . VAL D 1 119 ? 64.869 78.415 46.328 1.00 47.85 116 VAL D O 1
ATOM 4755 N N . GLY D 1 120 ? 66.679 79.238 47.426 1.00 53.89 117 GLY D N 1
ATOM 4756 C CA . GLY D 1 120 ? 66.551 80.588 46.886 1.00 48.83 117 GLY D CA 1
ATOM 4757 C C . GLY D 1 120 ? 65.608 81.455 47.713 1.00 52.05 117 GLY D C 1
ATOM 4758 O O . GLY D 1 120 ? 65.481 82.679 47.497 1.00 34.04 117 GLY D O 1
ATOM 4759 N N . GLY D 1 121 ? 64.933 80.796 48.657 1.00 42.10 118 GLY D N 1
ATOM 4760 C CA . GLY D 1 121 ? 64.163 81.476 49.677 1.00 44.51 118 GLY D CA 1
ATOM 4761 C C . GLY D 1 121 ? 65.067 82.126 50.714 1.00 38.06 118 GLY D C 1
ATOM 4762 O O . GLY D 1 121 ? 66.095 81.574 51.101 1.00 34.17 118 GLY D O 1
ATOM 4763 N N . ARG D 1 122 ? 64.667 83.303 51.174 1.00 44.41 119 ARG D N 1
ATOM 4764 C CA . ARG D 1 122 ? 65.487 84.113 52.061 1.00 38.52 119 ARG D CA 1
ATOM 4765 C C . ARG D 1 122 ? 64.943 84.063 53.490 1.00 36.34 119 ARG D C 1
ATOM 4766 O O . ARG D 1 122 ? 63.823 83.617 53.720 1.00 42.60 119 ARG D O 1
ATOM 4774 N N . LEU D 1 123 ? 65.736 84.524 54.450 1.00 36.97 120 LEU D N 1
ATOM 4775 C CA . LEU D 1 123 ? 65.375 84.427 55.866 1.00 34.27 120 LEU D CA 1
ATOM 4776 C C . LEU D 1 123 ? 66.010 85.552 56.714 1.00 29.76 120 LEU D C 1
ATOM 4777 O O . LEU D 1 123 ? 67.209 85.802 56.659 1.00 27.75 120 LEU D O 1
ATOM 4782 N N . VAL D 1 124 ? 65.180 86.277 57.452 1.00 30.02 121 VAL D N 1
ATOM 4783 C CA . VAL D 1 124 ? 65.702 87.246 58.395 1.00 30.41 121 VAL D CA 1
ATOM 4784 C C . VAL D 1 124 ? 65.378 86.660 59.734 1.00 35.01 121 VAL D C 1
ATOM 4785 O O . VAL D 1 124 ? 64.225 86.286 59.978 1.00 31.52 121 VAL D O 1
ATOM 4789 N N . ALA D 1 125 ? 66.397 86.509 60.575 1.00 33.96 122 ALA D N 1
ATOM 4790 C CA . ALA D 1 125 ? 66.167 86.144 61.964 1.00 40.07 122 ALA D CA 1
ATOM 4791 C C . ALA D 1 125 ? 66.705 87.191 62.936 1.00 31.52 122 ALA D C 1
ATOM 4792 O O . ALA D 1 125 ? 67.833 87.672 62.816 1.00 24.89 122 ALA D O 1
ATOM 4794 N N . ASN D 1 126 ? 65.853 87.537 63.891 1.00 31.52 123 ASN D N 1
ATOM 4795 C CA . ASN D 1 126 ? 66.190 88.434 64.984 1.00 34.06 123 ASN D CA 1
ATOM 4796 C C . ASN D 1 126 ? 66.352 87.735 66.328 1.00 42.34 123 ASN D C 1
ATOM 4797 O O . ASN D 1 126 ? 65.484 86.947 66.769 1.00 36.94 123 ASN D O 1
ATOM 4802 N N . ALA D 1 127 ? 67.466 88.050 66.982 1.00 42.17 124 ALA D N 1
ATOM 4803 C CA . ALA D 1 127 ? 67.794 87.480 68.282 1.00 42.91 124 ALA D CA 1
ATOM 4804 C C . ALA D 1 127 ? 68.162 88.584 69.271 1.00 42.03 124 ALA D C 1
ATOM 4805 O O . ALA D 1 127 ? 69.028 89.416 68.994 1.00 37.53 124 ALA D O 1
ATOM 4807 N N . VAL D 1 128 ? 67.503 88.574 70.425 1.00 39.14 125 VAL D N 1
ATOM 4808 C CA . VAL D 1 128 ? 67.656 89.640 71.409 1.00 47.50 125 VAL D CA 1
ATOM 4809 C C . VAL D 1 128 ? 67.864 89.079 72.827 1.00 42.95 125 VAL D C 1
ATOM 4810 O O . VAL D 1 128 ? 67.545 89.723 73.827 1.00 41.80 125 VAL D O 1
ATOM 4814 N N . THR D 1 129 ? 68.399 87.865 72.896 1.00 42.03 126 THR D N 1
ATOM 4815 C CA . THR D 1 129 ? 68.808 87.275 74.161 1.00 44.94 126 THR D CA 1
ATOM 4816 C C . THR D 1 129 ? 70.166 86.626 73.957 1.00 41.75 126 THR D C 1
ATOM 4817 O O . THR D 1 129 ? 70.598 86.448 72.818 1.00 44.27 126 THR D O 1
ATOM 4821 N N . VAL D 1 130 ? 70.851 86.308 75.055 1.00 36.20 127 VAL D N 1
ATOM 4822 C CA . VAL D 1 130 ? 72.144 85.628 74.988 1.00 34.41 127 VAL D CA 1
ATOM 4823 C C . VAL D 1 130 ? 71.938 84.259 74.329 1.00 43.83 127 VAL D C 1
ATOM 4824 O O . VAL D 1 130 ? 72.626 83.896 73.371 1.00 42.40 127 VAL D O 1
ATOM 4828 N N . GLU D 1 131 ? 70.969 83.509 74.848 1.00 43.95 128 GLU D N 1
ATOM 4829 C CA . GLU D 1 131 ? 70.549 82.239 74.256 1.00 46.91 128 GLU D CA 1
ATOM 4830 C C . GLU D 1 131 ? 70.213 82.347 72.754 1.00 38.80 128 GLU D C 1
ATOM 4831 O O . GLU D 1 131 ? 70.824 81.675 71.919 1.00 35.93 128 GLU D O 1
ATOM 4837 N N . SER D 1 132 ? 69.231 83.180 72.412 1.00 38.95 129 SER D N 1
ATOM 4838 C CA . SER D 1 132 ? 68.799 83.281 71.014 1.00 36.76 129 SER D CA 1
ATOM 4839 C C . SER D 1 132 ? 69.953 83.699 70.104 1.00 34.84 129 SER D C 1
ATOM 4840 O O . SER D 1 132 ? 70.050 83.241 68.966 1.00 34.50 129 SER D O 1
ATOM 4843 N N . GLU D 1 133 ? 70.838 84.554 70.608 1.00 37.91 130 GLU D N 1
ATOM 4844 C CA . GLU D 1 133 ? 71.982 84.958 69.815 1.00 32.33 130 GLU D CA 1
ATOM 4845 C C . GLU D 1 133 ? 72.951 83.792 69.595 1.00 31.64 130 GLU D C 1
ATOM 4846 O O . GLU D 1 133 ? 73.487 83.635 68.501 1.00 34.97 130 GLU D O 1
ATOM 4852 N N . GLN D 1 134 ? 73.173 82.973 70.621 1.00 31.57 131 GLN D N 1
ATOM 4853 C CA . GLN D 1 134 ? 74.138 81.879 70.516 1.00 38.61 131 GLN D CA 1
ATOM 4854 C C . GLN D 1 134 ? 73.628 80.858 69.515 1.00 46.02 131 GLN D C 1
ATOM 4855 O O . GLN D 1 134 ? 74.396 80.278 68.741 1.00 51.70 131 GLN D O 1
ATOM 4869 N N . LEU D 1 136 ? 71.574 81.694 67.019 1.00 26.04 133 LEU D N 1
ATOM 4870 C CA . LEU D 1 136 ? 71.725 82.397 65.755 1.00 30.94 133 LEU D CA 1
ATOM 4871 C C . LEU D 1 136 ? 73.114 82.152 65.099 1.00 35.12 133 LEU D C 1
ATOM 4872 O O . LEU D 1 136 ? 73.256 82.260 63.882 1.00 35.77 133 LEU D O 1
ATOM 4877 N N . TRP D 1 137 ? 74.127 81.805 65.897 1.00 30.84 134 TRP D N 1
ATOM 4878 C CA . TRP D 1 137 ? 75.467 81.494 65.363 1.00 35.50 134 TRP D CA 1
ATOM 4879 C C . TRP D 1 137 ? 75.546 80.064 64.851 1.00 38.97 134 TRP D C 1
ATOM 4880 O O . TRP D 1 137 ? 76.319 79.748 63.951 1.00 38.69 134 TRP D O 1
ATOM 4891 N N . ALA D 1 138 ? 74.757 79.190 65.462 1.00 41.78 135 ALA D N 1
ATOM 4892 C CA . ALA D 1 138 ? 74.711 77.782 65.077 1.00 35.95 135 ALA D CA 1
ATOM 4893 C C . ALA D 1 138 ? 74.067 77.617 63.700 1.00 39.56 135 ALA D C 1
ATOM 4894 O O . ALA D 1 138 ? 74.504 76.798 62.885 1.00 34.42 135 ALA D O 1
ATOM 4896 N N . LEU D 1 139 ? 73.009 78.388 63.455 1.00 39.23 136 LEU D N 1
ATOM 4897 C CA . LEU D 1 139 ? 72.303 78.317 62.187 1.00 39.95 136 LEU D CA 1
ATOM 4898 C C . LEU D 1 139 ? 73.202 78.902 61.094 1.00 42.84 136 LEU D C 1
ATOM 4899 O O . LEU D 1 139 ? 73.320 78.339 59.999 1.00 42.23 136 LEU D O 1
ATOM 4904 N N . ARG D 1 140 ? 73.863 80.015 61.423 1.00 48.00 137 ARG D N 1
ATOM 4905 C CA . ARG D 1 140 ? 74.792 80.681 60.517 1.00 40.33 137 ARG D CA 1
ATOM 4906 C C . ARG D 1 140 ? 75.900 79.753 60.027 1.00 49.96 137 ARG D C 1
ATOM 4907 O O . ARG D 1 140 ? 76.245 79.752 58.841 1.00 47.65 137 ARG D O 1
ATOM 4915 N N . LYS D 1 141 ? 76.474 78.987 60.952 1.00 48.21 138 LYS D N 1
ATOM 4916 C CA . LYS D 1 141 ? 77.562 78.085 60.619 1.00 54.29 138 LYS D CA 1
ATOM 4917 C C . LYS D 1 141 ? 77.136 77.023 59.609 1.00 51.16 138 LYS D C 1
ATOM 4918 O O . LYS D 1 141 ? 77.851 76.757 58.649 1.00 60.45 138 LYS D O 1
ATOM 4924 N N . GLN D 1 142 ? 75.973 76.419 59.825 1.00 48.22 139 GLN D N 1
ATOM 4925 C CA . GLN D 1 142 ? 75.476 75.378 58.924 1.00 47.01 139 GLN D CA 1
ATOM 4926 C C . GLN D 1 142 ? 74.976 75.908 57.581 1.00 39.40 139 GLN D C 1
ATOM 4927 O O . GLN D 1 142 ? 75.407 75.444 56.534 1.00 36.46 139 GLN D O 1
ATOM 4933 N N . PHE D 1 143 ? 74.086 76.895 57.614 1.00 42.94 140 PHE D N 1
ATOM 4934 C CA . PHE D 1 143 ? 73.409 77.354 56.398 1.00 45.74 140 PHE D CA 1
ATOM 4935 C C . PHE D 1 143 ? 73.989 78.627 55.752 1.00 46.17 140 PHE D C 1
ATOM 4936 O O . PHE D 1 143 ? 73.709 78.939 54.590 1.00 54.47 140 PHE D O 1
ATOM 4944 N N . GLY D 1 144 ? 74.795 79.365 56.494 1.00 37.58 141 GLY D N 1
ATOM 4945 C CA . GLY D 1 144 ? 75.386 80.560 55.942 1.00 33.32 141 GLY D CA 1
ATOM 4946 C C . GLY D 1 144 ? 74.628 81.798 56.352 1.00 38.83 141 GLY D C 1
ATOM 4947 O O . GLY D 1 144 ? 74.048 81.884 57.441 1.00 38.81 141 GLY D O 1
ATOM 4948 N N . GLY D 1 145 ? 74.628 82.772 55.461 1.00 36.51 142 GLY D N 1
ATOM 4949 C CA . GLY D 1 145 ? 74.032 84.047 55.774 1.00 36.85 142 GLY D CA 1
ATOM 4950 C C . GLY D 1 145 ? 74.975 84.957 56.539 1.00 36.97 142 GLY D C 1
ATOM 4951 O O . GLY D 1 145 ? 76.163 84.642 56.758 1.00 35.08 142 GLY D O 1
ATOM 4952 N N . THR D 1 146 ? 74.412 86.085 56.961 1.00 32.84 143 THR D N 1
ATOM 4953 C CA . THR D 1 146 ? 75.147 87.183 57.575 1.00 32.92 143 THR D CA 1
ATOM 4954 C C . THR D 1 146 ? 74.560 87.649 58.916 1.00 28.50 143 THR D C 1
ATOM 4955 O O . THR D 1 146 ? 73.340 87.809 59.076 1.00 33.12 143 THR D O 1
ATOM 4959 N N . ILE D 1 147 ? 75.446 87.874 59.874 1.00 33.89 144 ILE D N 1
ATOM 4960 C CA . ILE D 1 147 ? 75.054 88.458 61.151 1.00 33.31 144 ILE D CA 1
ATOM 4961 C C . ILE D 1 147 ? 75.603 89.898 61.343 1.00 28.50 144 ILE D C 1
ATOM 4962 O O . ILE D 1 147 ? 76.790 90.165 61.154 1.00 36.23 144 ILE D O 1
ATOM 4967 N N . SER D 1 148 ? 74.684 90.810 61.660 1.00 27.60 145 SER D N 1
ATOM 4968 C CA . SER D 1 148 ? 74.925 92.233 61.873 1.00 21.80 145 SER D CA 1
ATOM 4969 C C . SER D 1 148 ? 74.279 92.489 63.206 1.00 24.39 145 SER D C 1
ATOM 4970 O O . SER D 1 148 ? 73.452 91.693 63.636 1.00 24.67 145 SER D O 1
ATOM 4973 N N . SER D 1 149 ? 74.645 93.584 63.862 1.00 20.35 146 SER D N 1
ATOM 4974 C CA . SER D 1 149 ? 73.951 93.997 65.076 1.00 26.16 146 SER D CA 1
ATOM 4975 C C . SER D 1 149 ? 73.890 95.520 65.136 1.00 33.25 146 SER D C 1
ATOM 4976 O O . SER D 1 149 ? 74.813 96.215 64.681 1.00 29.11 146 SER D O 1
ATOM 4979 N N . PHE D 1 150 ? 72.791 96.006 65.714 1.00 35.26 147 PHE D N 1
ATOM 4980 C CA . PHE D 1 150 ? 72.429 97.414 65.759 1.00 30.54 147 PHE D CA 1
ATOM 4981 C C . PHE D 1 150 ? 72.314 97.891 67.227 1.00 38.05 147 PHE D C 1
ATOM 4982 O O . PHE D 1 150 ? 71.549 97.322 68.006 1.00 34.08 147 PHE D O 1
ATOM 4990 N N . ALA D 1 151 ? 73.091 98.909 67.610 1.00 37.81 148 ALA D N 1
ATOM 4991 C CA . ALA D 1 151 ? 73.013 99.460 68.962 1.00 39.07 148 ALA D CA 1
ATOM 4992 C C . ALA D 1 151 ? 72.251 100.785 68.982 1.00 44.50 148 ALA D C 1
ATOM 4993 O O . ALA D 1 151 ? 72.822 101.876 68.824 1.00 45.53 148 ALA D O 1
ATOM 4995 N N . ILE D 1 152 ? 70.940 100.687 69.179 1.00 40.85 149 ILE D N 1
ATOM 4996 C CA . ILE D 1 152 ? 70.066 101.851 69.110 1.00 46.16 149 ILE D CA 1
ATOM 4997 C C . ILE D 1 152 ? 69.848 102.460 70.491 1.00 43.58 149 ILE D C 1
ATOM 4998 O O . ILE D 1 152 ? 69.421 101.777 71.421 1.00 36.40 149 ILE D O 1
ATOM 5003 N N . SER D 1 153 ? 70.146 103.749 70.617 1.00 39.16 150 SER D N 1
ATOM 5004 C CA . SER D 1 153 ? 69.758 104.513 71.797 1.00 43.67 150 SER D CA 1
ATOM 5005 C C . SER D 1 153 ? 68.941 105.742 71.413 1.00 36.93 150 SER D C 1
ATOM 5006 O O . SER D 1 153 ? 68.824 106.080 70.235 1.00 42.12 150 SER D O 1
ATOM 5009 N N . HIS D 1 154 ? 68.377 106.408 72.416 1.00 32.78 151 HIS D N 1
ATOM 5010 C CA . HIS D 1 154 ? 67.400 107.465 72.181 1.00 40.61 151 HIS D CA 1
ATOM 5011 C C . HIS D 1 154 ? 67.532 108.578 73.216 1.00 35.58 151 HIS D C 1
ATOM 5012 O O . HIS D 1 154 ? 67.958 108.340 74.346 1.00 40.81 151 HIS D O 1
ATOM 5019 N N . GLU D 1 155 ? 67.163 109.792 72.821 1.00 32.27 152 GLU D N 1
ATOM 5020 C CA . GLU D 1 155 ? 67.162 110.927 73.737 1.00 28.05 152 GLU D CA 1
ATOM 5021 C C . GLU D 1 155 ? 66.110 110.754 74.827 1.00 28.96 152 GLU D C 1
ATOM 5022 O O . GLU D 1 155 ? 64.941 110.494 74.540 1.00 43.39 152 GLU D O 1
ATOM 5028 N N . HIS D 1 156 ? 66.532 110.900 76.079 1.00 37.84 153 HIS D N 1
ATOM 5029 C CA . HIS D 1 156 ? 65.645 110.690 77.217 1.00 36.51 153 HIS D CA 1
ATOM 5030 C C . HIS D 1 156 ? 65.852 111.761 78.282 1.00 44.66 153 HIS D C 1
ATOM 5031 O O . HIS D 1 156 ? 66.912 111.838 78.902 1.00 41.49 153 HIS D O 1
ATOM 5038 N N . THR D 1 157 ? 64.831 112.586 78.490 1.00 42.39 154 THR D N 1
ATOM 5039 C CA . THR D 1 157 ? 64.984 113.817 79.257 1.00 54.50 154 THR D CA 1
ATOM 5040 C C . THR D 1 157 ? 64.709 113.581 80.738 1.00 60.84 154 THR D C 1
ATOM 5041 O O . THR D 1 157 ? 63.679 113.014 81.106 1.00 66.48 154 THR D O 1
ATOM 5045 N N . GLY D 1 159 ? 64.830 114.725 83.674 1.00 62.12 156 GLY D N 1
ATOM 5046 C CA . GLY D 1 159 ? 64.452 115.898 84.440 1.00 61.29 156 GLY D CA 1
ATOM 5047 C C . GLY D 1 159 ? 64.957 117.155 83.768 1.00 72.95 156 GLY D C 1
ATOM 5048 O O . GLY D 1 159 ? 64.489 117.520 82.690 1.00 79.63 156 GLY D O 1
ATOM 5049 N N . SER D 1 160 ? 65.919 117.823 84.393 1.00 69.76 157 SER D N 1
ATOM 5050 C CA . SER D 1 160 ? 66.539 118.995 83.776 1.00 77.16 157 SER D CA 1
ATOM 5051 C C . SER D 1 160 ? 67.617 118.565 82.782 1.00 79.76 157 SER D C 1
ATOM 5052 O O . SER D 1 160 ? 68.333 119.405 82.221 1.00 75.68 157 SER D O 1
ATOM 5055 N N . PHE D 1 161 ? 67.726 117.252 82.573 1.00 83.71 158 PHE D N 1
ATOM 5056 C CA . PHE D 1 161 ? 68.741 116.697 81.683 1.00 68.70 158 PHE D CA 1
ATOM 5057 C C . PHE D 1 161 ? 68.192 115.763 80.620 1.00 48.18 158 PHE D C 1
ATOM 5058 O O . PHE D 1 161 ? 67.143 115.145 80.794 1.00 37.16 158 PHE D O 1
ATOM 5066 N N . ILE D 1 162 ? 68.930 115.705 79.513 1.00 59.65 159 ILE D N 1
ATOM 5067 C CA . ILE D 1 162 ? 68.760 114.714 78.452 1.00 49.74 159 ILE D CA 1
ATOM 5068 C C . ILE D 1 162 ? 69.882 113.692 78.626 1.00 36.02 159 ILE D C 1
ATOM 5069 O O . ILE D 1 162 ? 70.995 114.034 79.016 1.00 35.60 159 ILE D O 1
ATOM 5074 N N . THR D 1 163 ? 69.590 112.438 78.333 1.00 31.84 160 THR D N 1
ATOM 5075 C CA . THR D 1 163 ? 70.611 111.410 78.348 1.00 43.54 160 THR D CA 1
ATOM 5076 C C . THR D 1 163 ? 70.203 110.484 77.228 1.00 38.68 160 THR D C 1
ATOM 5077 O O . THR D 1 163 ? 69.122 110.642 76.696 1.00 44.35 160 THR D O 1
ATOM 5089 N N . LYS D 1 165 ? 69.152 106.891 76.385 1.00 36.26 162 LYS D N 1
ATOM 5090 C CA . LYS D 1 165 ? 68.856 105.525 76.834 1.00 47.86 162 LYS D CA 1
ATOM 5091 C C . LYS D 1 165 ? 69.194 104.408 75.805 1.00 55.88 162 LYS D C 1
ATOM 5092 O O . LYS D 1 165 ? 68.559 104.301 74.739 1.00 43.80 162 LYS D O 1
ATOM 5098 N N . PRO D 1 166 ? 70.202 103.567 76.131 1.00 59.66 163 PRO D N 1
ATOM 5099 C CA . PRO D 1 166 ? 70.564 102.481 75.218 1.00 43.82 163 PRO D CA 1
ATOM 5100 C C . PRO D 1 166 ? 69.479 101.419 75.239 1.00 53.54 163 PRO D C 1
ATOM 5101 O O . PRO D 1 166 ? 69.156 100.894 76.306 1.00 64.11 163 PRO D O 1
ATOM 5105 N N . ALA D 1 167 ? 68.902 101.114 74.082 1.00 58.57 164 ALA D N 1
ATOM 5106 C CA . ALA D 1 167 ? 67.962 100.007 73.996 1.00 39.11 164 ALA D CA 1
ATOM 5107 C C . ALA D 1 167 ? 68.748 98.712 74.070 1.00 34.84 164 ALA D C 1
ATOM 5108 O O . ALA D 1 167 ? 69.976 98.714 74.002 1.00 33.50 164 ALA D O 1
ATOM 5110 N N . LEU D 1 168 ? 68.048 97.593 74.200 1.00 41.04 165 LEU D N 1
ATOM 5111 C CA . LEU D 1 168 ? 68.704 96.301 74.016 1.00 36.10 165 LEU D CA 1
ATOM 5112 C C . LEU D 1 168 ? 69.146 96.111 72.558 1.00 40.53 165 LEU D C 1
ATOM 5113 O O . LEU D 1 168 ? 68.431 96.528 71.635 1.00 35.09 165 LEU D O 1
ATOM 5118 N N . PRO D 1 169 ? 70.336 95.496 72.350 1.00 47.21 166 PRO D N 1
ATOM 5119 C CA . PRO D 1 169 ? 70.906 95.250 71.012 1.00 46.36 166 PRO D CA 1
ATOM 5120 C C . PRO D 1 169 ? 70.282 94.062 70.235 1.00 45.38 166 PRO D C 1
ATOM 5121 O O . PRO D 1 169 ? 70.071 92.994 70.816 1.00 50.36 166 PRO D O 1
ATOM 5125 N N . VAL D 1 170 ? 70.000 94.248 68.940 1.00 43.52 167 VAL D N 1
ATOM 5126 C CA . VAL D 1 170 ? 69.531 93.147 68.097 1.00 33.02 167 VAL D CA 1
ATOM 5127 C C . VAL D 1 170 ? 70.587 92.578 67.169 1.00 32.43 167 VAL D C 1
ATOM 5128 O O . VAL D 1 170 ? 71.271 93.288 66.428 1.00 31.10 167 VAL D O 1
ATOM 5132 N N . HIS D 1 171 ? 70.711 91.269 67.242 1.00 35.28 168 HIS D N 1
ATOM 5133 C CA . HIS D 1 171 ? 71.507 90.535 66.300 1.00 42.29 168 HIS D CA 1
ATOM 5134 C C . HIS D 1 171 ? 70.565 90.009 65.228 1.00 41.36 168 HIS D C 1
ATOM 5135 O O . HIS D 1 171 ? 69.641 89.236 65.488 1.00 46.83 168 HIS D O 1
ATOM 5142 N N . GLN D 1 172 ? 70.786 90.461 64.013 1.00 30.56 169 GLN D N 1
ATOM 5143 C CA . GLN D 1 172 ? 69.942 90.038 62.940 1.00 26.49 169 GLN D CA 1
ATOM 5144 C C . GLN D 1 172 ? 70.657 89.068 62.013 1.00 23.90 169 GLN D C 1
ATOM 5145 O O . GLN D 1 172 ? 71.681 89.380 61.411 1.00 25.40 169 GLN D O 1
ATOM 5151 N N . TRP D 1 173 ? 70.121 87.872 61.898 1.00 30.45 170 TRP D N 1
ATOM 5152 C CA . TRP D 1 173 ? 70.647 86.948 60.913 1.00 32.60 170 TRP D CA 1
ATOM 5153 C C . TRP D 1 173 ? 69.832 87.001 59.628 1.00 35.87 170 TRP D C 1
ATOM 5154 O O . TRP D 1 173 ? 68.618 86.869 59.641 1.00 36.13 170 TRP D O 1
ATOM 5165 N N . THR D 1 174 ? 70.511 87.194 58.512 1.00 37.14 171 THR D N 1
ATOM 5166 C CA . THR D 1 174 ? 69.855 87.119 57.219 1.00 32.41 171 THR D CA 1
ATOM 5167 C C . THR D 1 174 ? 70.618 86.115 56.353 1.00 39.13 171 THR D C 1
ATOM 5168 O O . THR D 1 174 ? 71.839 86.202 56.250 1.00 27.09 171 THR D O 1
ATOM 5172 N N . VAL D 1 175 ? 69.909 85.177 55.725 1.00 33.11 172 VAL D N 1
ATOM 5173 C CA . VAL D 1 175 ? 70.557 84.165 54.885 1.00 33.91 172 VAL D CA 1
ATOM 5174 C C . VAL D 1 175 ? 69.692 83.788 53.654 1.00 44.13 172 VAL D C 1
ATOM 5175 O O . VAL D 1 175 ? 68.464 83.833 53.728 1.00 34.12 172 VAL D O 1
ATOM 5179 N N . VAL D 1 176 ? 70.312 83.430 52.524 1.00 44.56 173 VAL D N 1
ATOM 5180 C CA . VAL D 1 176 ? 69.545 82.821 51.421 1.00 43.15 173 VAL D CA 1
ATOM 5181 C C . VAL D 1 176 ? 69.846 81.334 51.381 1.00 42.04 173 VAL D C 1
ATOM 5182 O O . VAL D 1 176 ? 70.995 80.927 51.574 1.00 39.17 173 VAL D O 1
ATOM 5186 N N . LYS D 1 177 ? 68.808 80.531 51.137 1.00 47.11 174 LYS D N 1
ATOM 5187 C CA . LYS D 1 177 ? 68.947 79.080 51.143 1.00 47.28 174 LYS D CA 1
ATOM 5188 C C . LYS D 1 177 ? 69.694 78.511 49.947 1.00 48.00 174 LYS D C 1
ATOM 5189 O O . LYS D 1 177 ? 69.370 78.797 48.790 1.00 42.09 174 LYS D O 1
ATOM 5195 N N . ALA D 1 178 ? 70.710 77.714 50.262 1.00 53.32 175 ALA D N 1
ATOM 5196 C CA . ALA D 1 178 ? 71.284 76.769 49.325 1.00 51.15 175 ALA D CA 1
ATOM 5197 C C . ALA D 1 178 ? 70.757 75.382 49.685 1.00 54.85 175 ALA D C 1
ATOM 5198 O O . ALA D 1 178 ? 70.561 75.068 50.869 1.00 55.39 175 ALA D O 1
ATOM 5200 N N . GLY E 1 6 ? 35.289 102.896 12.681 1.00 91.70 3 GLY E N 1
ATOM 5201 C CA . GLY E 1 6 ? 35.254 103.044 11.237 1.00 88.19 3 GLY E CA 1
ATOM 5202 C C . GLY E 1 6 ? 35.785 101.801 10.560 1.00 92.68 3 GLY E C 1
ATOM 5203 O O . GLY E 1 6 ? 35.196 100.728 10.680 1.00 103.17 3 GLY E O 1
ATOM 5204 N N . GLN E 1 7 ? 36.910 101.940 9.864 1.00 92.76 4 GLN E N 1
ATOM 5205 C CA . GLN E 1 7 ? 37.538 100.807 9.169 1.00 97.91 4 GLN E CA 1
ATOM 5206 C C . GLN E 1 7 ? 39.026 100.586 9.517 1.00 81.18 4 GLN E C 1
ATOM 5207 O O . GLN E 1 7 ? 39.555 99.484 9.337 1.00 60.08 4 GLN E O 1
ATOM 5213 N N . LEU E 1 8 ? 39.675 101.642 10.015 1.00 83.62 5 LEU E N 1
ATOM 5214 C CA . LEU E 1 8 ? 41.063 101.602 10.485 1.00 73.02 5 LEU E CA 1
ATOM 5215 C C . LEU E 1 8 ? 41.132 101.076 11.908 1.00 68.20 5 LEU E C 1
ATOM 5216 O O . LEU E 1 8 ? 42.193 101.067 12.538 1.00 65.81 5 LEU E O 1
ATOM 5221 N N . THR E 1 9 ? 39.978 100.679 12.422 1.00 71.99 6 THR E N 1
ATOM 5222 C CA . THR E 1 9 ? 39.926 99.888 13.627 1.00 63.65 6 THR E CA 1
ATOM 5223 C C . THR E 1 9 ? 40.926 98.762 13.389 1.00 69.19 6 THR E C 1
ATOM 5224 O O . THR E 1 9 ? 41.699 98.402 14.283 1.00 70.18 6 THR E O 1
ATOM 5228 N N . LYS E 1 10 ? 40.923 98.248 12.152 1.00 71.76 7 LYS E N 1
ATOM 5229 C CA . LYS E 1 10 ? 41.688 97.058 11.745 1.00 54.54 7 LYS E CA 1
ATOM 5230 C C . LYS E 1 10 ? 43.141 97.339 11.456 1.00 46.38 7 LYS E C 1
ATOM 5231 O O . LYS E 1 10 ? 43.939 96.404 11.341 1.00 44.04 7 LYS E O 1
ATOM 5237 N N . GLN E 1 11 ? 43.473 98.617 11.296 1.00 42.07 8 GLN E N 1
ATOM 5238 C CA . GLN E 1 11 ? 44.844 99.028 11.020 1.00 45.67 8 GLN E CA 1
ATOM 5239 C C . GLN E 1 11 ? 45.670 98.819 12.289 1.00 43.18 8 GLN E C 1
ATOM 5240 O O . GLN E 1 11 ? 46.854 98.477 12.215 1.00 43.91 8 GLN E O 1
ATOM 5246 N N . HIS E 1 12 ? 45.016 98.996 13.443 1.00 44.12 9 HIS E N 1
ATOM 5247 C CA . HIS E 1 12 ? 45.623 98.840 14.766 1.00 37.88 9 HIS E CA 1
ATOM 5248 C C . HIS E 1 12 ? 46.040 97.392 15.054 1.00 45.68 9 HIS E C 1
ATOM 5249 O O . HIS E 1 12 ? 47.145 97.128 15.564 1.00 43.14 9 HIS E O 1
ATOM 5256 N N . VAL E 1 13 ? 45.132 96.466 14.742 1.00 43.21 10 VAL E N 1
ATOM 5257 C CA . VAL E 1 13 ? 45.344 95.022 14.923 1.00 41.79 10 VAL E CA 1
ATOM 5258 C C . VAL E 1 13 ? 46.487 94.470 14.070 1.00 38.26 10 VAL E C 1
ATOM 5259 O O . VAL E 1 13 ? 47.425 93.868 14.590 1.00 36.10 10 VAL E O 1
ATOM 5263 N N . ARG E 1 14 ? 46.388 94.663 12.759 1.00 37.87 11 ARG E N 1
ATOM 5264 C CA . ARG E 1 14 ? 47.491 94.356 11.849 1.00 44.28 11 ARG E CA 1
ATOM 5265 C C . ARG E 1 14 ? 48.800 95.055 12.272 1.00 42.73 11 ARG E C 1
ATOM 5266 O O . ARG E 1 14 ? 49.886 94.651 11.847 1.00 50.45 11 ARG E O 1
ATOM 5274 N N . ALA E 1 15 ? 48.700 96.079 13.127 1.00 45.06 12 ALA E N 1
ATOM 5275 C CA . ALA E 1 15 ? 49.894 96.741 13.682 1.00 42.56 12 ALA E CA 1
ATOM 5276 C C . ALA E 1 15 ? 50.482 95.907 14.815 1.00 37.06 12 ALA E C 1
ATOM 5277 O O . ALA E 1 15 ? 51.702 95.795 14.962 1.00 40.67 12 ALA E O 1
ATOM 5279 N N . LEU E 1 16 ? 49.593 95.303 15.595 1.00 33.15 13 LEU E N 1
ATOM 5280 C CA . LEU E 1 16 ? 49.980 94.583 16.790 1.00 36.90 13 LEU E CA 1
ATOM 5281 C C . LEU E 1 16 ? 50.324 93.118 16.531 1.00 36.45 13 LEU E C 1
ATOM 5282 O O . LEU E 1 16 ? 51.039 92.494 17.317 1.00 43.89 13 LEU E O 1
ATOM 5287 N N . ALA E 1 17 ? 49.820 92.573 15.429 1.00 34.23 14 ALA E N 1
ATOM 5288 C CA . ALA E 1 17 ? 50.170 91.217 15.030 1.00 32.14 14 ALA E CA 1
ATOM 5289 C C . ALA E 1 17 ? 51.535 91.296 14.388 1.00 32.97 14 ALA E C 1
ATOM 5290 O O . ALA E 1 17 ? 52.469 90.613 14.813 1.00 28.95 14 ALA E O 1
ATOM 5292 N N . ILE E 1 18 ? 51.668 92.169 13.391 1.00 33.32 15 ILE E N 1
ATOM 5293 C CA . ILE E 1 18 ? 52.940 92.298 12.699 1.00 32.44 15 ILE E CA 1
ATOM 5294 C C . ILE E 1 18 ? 54.067 92.762 13.618 1.00 35.17 15 ILE E C 1
ATOM 5295 O O . ILE E 1 18 ? 55.233 92.569 13.306 1.00 33.93 15 ILE E O 1
ATOM 5300 N N . SER E 1 19 ? 53.717 93.351 14.758 1.00 34.51 16 SER E N 1
ATOM 5301 C CA . SER E 1 19 ? 54.699 93.627 15.802 1.00 32.89 16 SER E CA 1
ATOM 5302 C C . SER E 1 19 ? 54.960 92.362 16.624 1.00 32.76 16 SER E C 1
ATOM 5303 O O . SER E 1 19 ? 56.069 92.147 17.072 1.00 37.88 16 SER E O 1
ATOM 5306 N N . ALA E 1 20 ? 53.928 91.545 16.807 1.00 43.11 17 ALA E N 1
ATOM 5307 C CA . ALA E 1 20 ? 54.071 90.274 17.507 1.00 36.49 17 ALA E CA 1
ATOM 5308 C C . ALA E 1 20 ? 54.901 89.287 16.693 1.00 52.18 17 ALA E C 1
ATOM 5309 O O . ALA E 1 20 ? 55.543 88.396 17.248 1.00 49.08 17 ALA E O 1
ATOM 5311 N N . LEU E 1 21 ? 54.882 89.452 15.374 1.00 43.36 18 LEU E N 1
ATOM 5312 C CA . LEU E 1 21 ? 55.616 88.564 14.480 1.00 37.67 18 LEU E CA 1
ATOM 5313 C C . LEU E 1 21 ? 57.062 89.018 14.316 1.00 42.67 18 LEU E C 1
ATOM 5314 O O . LEU E 1 21 ? 57.953 88.207 14.064 1.00 50.23 18 LEU E O 1
ATOM 5319 N N . ALA E 1 22 ? 57.289 90.320 14.461 1.00 31.68 19 ALA E N 1
ATOM 5320 C CA . ALA E 1 22 ? 58.641 90.863 14.498 1.00 22.84 19 ALA E CA 1
ATOM 5321 C C . ALA E 1 22 ? 59.418 90.494 13.238 1.00 33.59 19 ALA E C 1
ATOM 5322 O O . ALA E 1 22 ? 60.441 89.812 13.305 1.00 38.86 19 ALA E O 1
ATOM 5324 N N . PRO E 1 23 ? 58.925 90.949 12.091 1.00 31.27 20 PRO E N 1
ATOM 5325 C CA . PRO E 1 23 ? 59.416 90.467 10.796 1.00 31.42 20 PRO E CA 1
ATOM 5326 C C . PRO E 1 23 ? 60.937 90.543 10.704 1.00 44.38 20 PRO E C 1
ATOM 5327 O O . PRO E 1 23 ? 61.522 91.582 11.009 1.00 49.81 20 PRO E O 1
ATOM 5331 N N . LYS E 1 24 ? 61.564 89.449 10.285 1.00 39.00 21 LYS E N 1
ATOM 5332 C CA . LYS E 1 24 ? 63.013 89.411 10.124 1.00 29.76 21 LYS E CA 1
ATOM 5333 C C . LYS E 1 24 ? 63.400 88.953 8.721 1.00 24.50 21 LYS E C 1
ATOM 5334 O O . LYS E 1 24 ? 62.771 88.060 8.154 1.00 30.87 21 LYS E O 1
ATOM 5340 N N . PRO E 1 25 ? 64.438 89.571 8.168 1.00 31.57 22 PRO E N 1
ATOM 5341 C CA . PRO E 1 25 ? 64.850 89.301 6.787 1.00 35.94 22 PRO E CA 1
ATOM 5342 C C . PRO E 1 25 ? 65.097 87.814 6.550 1.00 34.21 22 PRO E C 1
ATOM 5343 O O . PRO E 1 25 ? 65.688 87.145 7.397 1.00 37.38 22 PRO E O 1
ATOM 5347 N N . HIS E 1 26 ? 64.646 87.310 5.406 1.00 32.12 23 HIS E N 1
ATOM 5348 C CA . HIS E 1 26 ? 64.785 85.887 5.084 1.00 39.24 23 HIS E CA 1
ATOM 5349 C C . HIS E 1 26 ? 63.690 84.946 5.662 1.00 32.04 23 HIS E C 1
ATOM 5350 O O . HIS E 1 26 ? 63.601 83.784 5.272 1.00 41.51 23 HIS E O 1
ATOM 5357 N N . GLU E 1 27 ? 62.843 85.458 6.548 1.00 29.31 24 GLU E N 1
ATOM 5358 C CA . GLU E 1 27 ? 61.727 84.676 7.067 1.00 32.37 24 GLU E CA 1
ATOM 5359 C C . GLU E 1 27 ? 60.509 84.575 6.129 1.00 36.83 24 GLU E C 1
ATOM 5360 O O . GLU E 1 27 ? 60.191 85.476 5.346 1.00 34.50 24 GLU E O 1
ATOM 5366 N N . THR E 1 28 ? 59.842 83.438 6.223 1.00 29.62 25 THR E N 1
ATOM 5367 C CA . THR E 1 28 ? 58.651 83.175 5.452 1.00 33.01 25 THR E CA 1
ATOM 5368 C C . THR E 1 28 ? 57.480 83.008 6.390 1.00 30.12 25 THR E C 1
ATOM 5369 O O . THR E 1 28 ? 57.489 82.107 7.240 1.00 22.72 25 THR E O 1
ATOM 5373 N N . LEU E 1 29 ? 56.467 83.852 6.203 1.00 19.45 26 LEU E N 1
ATOM 5374 C CA . LEU E 1 29 ? 55.253 83.806 7.012 1.00 28.42 26 LEU E CA 1
ATOM 5375 C C . LEU E 1 29 ? 54.124 82.955 6.381 1.00 24.09 26 LEU E C 1
ATOM 5376 O O . LEU E 1 29 ? 54.008 82.839 5.155 1.00 20.02 26 LEU E O 1
ATOM 5381 N N . TRP E 1 30 ? 53.319 82.323 7.225 1.00 29.60 27 TRP E N 1
ATOM 5382 C CA . TRP E 1 30 ? 52.040 81.777 6.769 1.00 33.40 27 TRP E CA 1
ATOM 5383 C C . TRP E 1 30 ? 50.881 82.585 7.402 1.00 33.04 27 TRP E C 1
ATOM 5384 O O . TRP E 1 30 ? 50.798 82.696 8.633 1.00 31.75 27 TRP E O 1
ATOM 5395 N N . ASP E 1 31 ? 50.026 83.177 6.554 1.00 25.60 28 ASP E N 1
ATOM 5396 C CA . ASP E 1 31 ? 48.827 83.871 7.011 1.00 22.62 28 ASP E CA 1
ATOM 5397 C C . ASP E 1 31 ? 47.675 82.928 6.772 1.00 27.51 28 ASP E C 1
ATOM 5398 O O . ASP E 1 31 ? 47.248 82.769 5.649 1.00 20.12 28 ASP E O 1
ATOM 5403 N N . ILE E 1 32 ? 47.211 82.275 7.833 1.00 33.09 29 ILE E N 1
ATOM 5404 C CA . ILE E 1 32 ? 46.086 81.367 7.763 1.00 29.38 29 ILE E CA 1
ATOM 5405 C C . ILE E 1 32 ? 44.776 82.069 8.132 1.00 47.51 29 ILE E C 1
ATOM 5406 O O . ILE E 1 32 ? 44.627 82.560 9.255 1.00 46.21 29 ILE E O 1
ATOM 5411 N N . GLY E 1 33 ? 43.829 82.107 7.191 1.00 50.12 30 GLY E N 1
ATOM 5412 C CA . GLY E 1 33 ? 42.586 82.848 7.368 1.00 47.80 30 GLY E CA 1
ATOM 5413 C C . GLY E 1 33 ? 42.319 83.780 6.200 1.00 42.14 30 GLY E C 1
ATOM 5414 O O . GLY E 1 33 ? 42.856 84.882 6.157 1.00 46.67 30 GLY E O 1
ATOM 5415 N N . GLY E 1 37 ? 44.578 88.046 4.406 1.00 41.02 34 GLY E N 1
ATOM 5416 C CA . GLY E 1 37 ? 45.507 88.308 3.327 1.00 28.82 34 GLY E CA 1
ATOM 5417 C C . GLY E 1 37 ? 46.346 89.517 3.664 1.00 37.40 34 GLY E C 1
ATOM 5418 O O . GLY E 1 37 ? 47.436 89.706 3.122 1.00 31.09 34 GLY E O 1
ATOM 5419 N N . SER E 1 38 ? 45.833 90.327 4.593 1.00 40.03 35 SER E N 1
ATOM 5420 C CA . SER E 1 38 ? 46.390 91.661 4.895 1.00 32.44 35 SER E CA 1
ATOM 5421 C C . SER E 1 38 ? 47.662 91.619 5.757 1.00 26.40 35 SER E C 1
ATOM 5422 O O . SER E 1 38 ? 48.582 92.425 5.602 1.00 34.77 35 SER E O 1
ATOM 5425 N N . ILE E 1 39 ? 47.719 90.668 6.666 1.00 21.77 36 ILE E N 1
ATOM 5426 C CA . ILE E 1 39 ? 48.923 90.472 7.416 1.00 22.05 36 ILE E CA 1
ATOM 5427 C C . ILE E 1 39 ? 50.054 90.116 6.441 1.00 25.85 36 ILE E C 1
ATOM 5428 O O . ILE E 1 39 ? 51.109 90.744 6.436 1.00 23.99 36 ILE E O 1
ATOM 5433 N N . ALA E 1 40 ? 49.800 89.130 5.583 1.00 29.43 37 ALA E N 1
ATOM 5434 C CA . ALA E 1 40 ? 50.817 88.584 4.678 1.00 22.80 37 ALA E CA 1
ATOM 5435 C C . ALA E 1 40 ? 51.524 89.640 3.854 1.00 22.42 37 ALA E C 1
ATOM 5436 O O . ALA E 1 40 ? 52.716 89.549 3.570 1.00 31.00 37 ALA E O 1
ATOM 5438 N N . ILE E 1 41 ? 50.761 90.629 3.428 1.00 26.53 38 ILE E N 1
ATOM 5439 C CA . ILE E 1 41 ? 51.250 91.674 2.537 1.00 24.41 38 ILE E CA 1
ATOM 5440 C C . ILE E 1 41 ? 51.846 92.739 3.442 1.00 30.05 38 ILE E C 1
ATOM 5441 O O . ILE E 1 41 ? 52.942 93.252 3.206 1.00 31.22 38 ILE E O 1
ATOM 5446 N N . GLU E 1 42 ? 51.134 93.036 4.520 1.00 25.94 39 GLU E N 1
ATOM 5447 C CA . GLU E 1 42 ? 51.666 93.924 5.545 1.00 33.89 39 GLU E CA 1
ATOM 5448 C C . GLU E 1 42 ? 53.031 93.429 6.086 1.00 33.89 39 GLU E C 1
ATOM 5449 O O . GLU E 1 42 ? 53.873 94.235 6.520 1.00 30.36 39 GLU E O 1
ATOM 5455 N N . TRP E 1 43 ? 53.244 92.112 6.061 1.00 27.86 40 TRP E N 1
ATOM 5456 C CA . TRP E 1 43 ? 54.519 91.503 6.481 1.00 25.64 40 TRP E CA 1
ATOM 5457 C C . TRP E 1 43 ? 55.620 91.686 5.441 1.00 28.63 40 TRP E C 1
ATOM 5458 O O . TRP E 1 43 ? 56.777 91.956 5.775 1.00 30.46 40 TRP E O 1
ATOM 5469 N N . LEU E 1 44 ? 55.258 91.520 4.175 1.00 31.02 41 LEU E N 1
ATOM 5470 C CA . LEU E 1 44 ? 56.162 91.785 3.069 1.00 33.36 41 LEU E CA 1
ATOM 5471 C C . LEU E 1 44 ? 56.550 93.254 3.003 1.00 41.91 41 LEU E C 1
ATOM 5472 O O . LEU E 1 44 ? 57.718 93.573 2.776 1.00 41.68 41 LEU E O 1
ATOM 5477 N N . ARG E 1 45 ? 55.583 94.152 3.182 1.00 42.25 42 ARG E N 1
ATOM 5478 C CA . ARG E 1 45 ? 55.906 95.569 3.054 1.00 40.33 42 ARG E CA 1
ATOM 5479 C C . ARG E 1 45 ? 56.754 96.123 4.205 1.00 43.11 42 ARG E C 1
ATOM 5480 O O . ARG E 1 45 ? 57.275 97.247 4.119 1.00 47.93 42 ARG E O 1
ATOM 5488 N N . SER E 1 46 ? 56.930 95.331 5.260 1.00 35.33 43 SER E N 1
ATOM 5489 C CA . SER E 1 46 ? 57.777 95.756 6.370 1.00 36.75 43 SER E CA 1
ATOM 5490 C C . SER E 1 46 ? 59.260 95.453 6.160 1.00 46.89 43 SER E C 1
ATOM 5491 O O . SER E 1 46 ? 60.124 96.174 6.668 1.00 61.00 43 SER E O 1
ATOM 5494 N N . THR E 1 47 ? 59.544 94.404 5.393 1.00 43.58 44 THR E N 1
ATOM 5495 C CA . THR E 1 47 ? 60.902 93.905 5.221 1.00 49.16 44 THR E CA 1
ATOM 5496 C C . THR E 1 47 ? 61.101 93.381 3.820 1.00 51.09 44 THR E C 1
ATOM 5497 O O . THR E 1 47 ? 60.418 92.436 3.413 1.00 56.20 44 THR E O 1
ATOM 5501 N N . PRO E 1 48 ? 62.038 93.973 3.071 1.00 47.15 45 PRO E N 1
ATOM 5502 C CA . PRO E 1 48 ? 62.552 93.182 1.950 1.00 44.03 45 PRO E CA 1
ATOM 5503 C C . PRO E 1 48 ? 63.111 91.836 2.466 1.00 44.94 45 PRO E C 1
ATOM 5504 O O . PRO E 1 48 ? 63.409 91.681 3.672 1.00 40.87 45 PRO E O 1
ATOM 5508 N N . GLN E 1 49 ? 63.230 90.865 1.569 1.00 36.79 46 GLN E N 1
ATOM 5509 C CA . GLN E 1 49 ? 63.908 89.606 1.899 1.00 42.82 46 GLN E CA 1
ATOM 5510 C C . GLN E 1 49 ? 63.075 88.708 2.757 1.00 31.32 46 GLN E C 1
ATOM 5511 O O . GLN E 1 49 ? 63.570 87.681 3.175 1.00 29.43 46 GLN E O 1
ATOM 5517 N N . THR E 1 50 ? 61.831 89.096 3.024 1.00 29.50 47 THR E N 1
ATOM 5518 C CA . THR E 1 50 ? 60.884 88.183 3.645 1.00 31.80 47 THR E CA 1
ATOM 5519 C C . THR E 1 50 ? 59.904 87.658 2.608 1.00 34.78 47 THR E C 1
ATOM 5520 O O . THR E 1 50 ? 59.677 88.298 1.567 1.00 35.88 47 THR E O 1
ATOM 5524 N N . THR E 1 51 ? 59.316 86.496 2.905 1.00 33.32 48 THR E N 1
ATOM 5525 C CA . THR E 1 51 ? 58.260 85.905 2.066 1.00 25.66 48 THR E CA 1
ATOM 5526 C C . THR E 1 51 ? 56.974 85.496 2.861 1.00 32.34 48 THR E C 1
ATOM 5527 O O . THR E 1 51 ? 56.948 85.525 4.131 1.00 22.54 48 THR E O 1
ATOM 5531 N N . ALA E 1 52 ? 55.916 85.169 2.098 1.00 26.74 49 ALA E N 1
ATOM 5532 C CA . ALA E 1 52 ? 54.593 84.794 2.635 1.00 28.07 49 ALA E CA 1
ATOM 5533 C C . ALA E 1 52 ? 53.768 83.817 1.759 1.00 24.53 49 ALA E C 1
ATOM 5534 O O . ALA E 1 52 ? 53.856 83.836 0.536 1.00 25.41 49 ALA E O 1
ATOM 5536 N N . VAL E 1 53 ? 52.994 82.951 2.418 1.00 33.50 50 VAL E N 1
ATOM 5537 C CA . VAL E 1 53 ? 52.003 82.083 1.767 1.00 25.76 50 VAL E CA 1
ATOM 5538 C C . VAL E 1 53 ? 50.622 82.355 2.395 1.00 27.14 50 VAL E C 1
ATOM 5539 O O . VAL E 1 53 ? 50.453 82.177 3.595 1.00 29.13 50 VAL E O 1
ATOM 5543 N N . CYS E 1 54 ? 49.633 82.790 1.612 1.00 25.71 51 CYS E N 1
ATOM 5544 C CA . CYS E 1 54 ? 48.303 83.010 2.191 1.00 29.88 51 CYS E CA 1
ATOM 5545 C C . CYS E 1 54 ? 47.336 81.866 1.876 1.00 30.12 51 CYS E C 1
ATOM 5546 O O . CYS E 1 54 ? 47.312 81.387 0.754 1.00 32.78 51 CYS E O 1
ATOM 5549 N N . PHE E 1 55 ? 46.565 81.437 2.884 1.00 31.61 52 PHE E N 1
ATOM 5550 C CA . PHE E 1 55 ? 45.561 80.378 2.757 1.00 30.71 52 PHE E CA 1
ATOM 5551 C C . PHE E 1 55 ? 44.126 80.913 2.964 1.00 35.78 52 PHE E C 1
ATOM 5552 O O . PHE E 1 55 ? 43.710 81.186 4.082 1.00 32.46 52 PHE E O 1
ATOM 5560 N N . GLU E 1 56 ? 43.380 81.075 1.875 1.00 43.21 53 GLU E N 1
ATOM 5561 C CA . GLU E 1 56 ? 41.979 81.474 1.952 1.00 35.66 53 GLU E CA 1
ATOM 5562 C C . GLU E 1 56 ? 41.110 80.576 1.085 1.00 47.71 53 GLU E C 1
ATOM 5563 O O . GLU E 1 56 ? 41.301 80.479 -0.131 1.00 46.36 53 GLU E O 1
ATOM 5569 N N . ILE E 1 57 ? 40.129 79.950 1.711 1.00 43.42 54 ILE E N 1
ATOM 5570 C CA . ILE E 1 57 ? 39.267 78.995 1.034 1.00 39.10 54 ILE E CA 1
ATOM 5571 C C . ILE E 1 57 ? 38.718 79.461 -0.310 1.00 44.21 54 ILE E C 1
ATOM 5572 O O . ILE E 1 57 ? 38.563 78.650 -1.224 1.00 50.38 54 ILE E O 1
ATOM 5577 N N . SER E 1 58 ? 38.428 80.760 -0.427 1.00 47.22 55 SER E N 1
ATOM 5578 C CA . SER E 1 58 ? 37.710 81.328 -1.588 1.00 47.43 55 SER E CA 1
ATOM 5579 C C . SER E 1 58 ? 38.599 81.836 -2.728 1.00 47.81 55 SER E C 1
ATOM 5580 O O . SER E 1 58 ? 39.458 82.696 -2.497 1.00 39.19 55 SER E O 1
ATOM 5583 N N . GLU E 1 59 ? 38.384 81.319 -3.949 1.00 54.88 56 GLU E N 1
ATOM 5584 C CA . GLU E 1 59 ? 39.166 81.744 -5.129 1.00 51.93 56 GLU E CA 1
ATOM 5585 C C . GLU E 1 59 ? 38.788 83.178 -5.422 1.00 43.49 56 GLU E C 1
ATOM 5586 O O . GLU E 1 59 ? 39.520 83.949 -6.043 1.00 42.99 56 GLU E O 1
ATOM 5592 N N . GLU E 1 60 ? 37.617 83.533 -4.939 1.00 41.72 57 GLU E N 1
ATOM 5593 C CA . GLU E 1 60 ? 37.130 84.861 -5.135 1.00 48.75 57 GLU E CA 1
ATOM 5594 C C . GLU E 1 60 ? 38.053 85.776 -4.331 1.00 39.05 57 GLU E C 1
ATOM 5595 O O . GLU E 1 60 ? 38.564 86.766 -4.845 1.00 38.19 57 GLU E O 1
ATOM 5601 N N . ARG E 1 61 ? 38.322 85.398 -3.087 1.00 40.51 58 ARG E N 1
ATOM 5602 C CA . ARG E 1 61 ? 39.274 86.131 -2.261 1.00 38.67 58 ARG E CA 1
ATOM 5603 C C . ARG E 1 61 ? 40.715 85.965 -2.772 1.00 27.75 58 ARG E C 1
ATOM 5604 O O . ARG E 1 61 ? 41.475 86.905 -2.765 1.00 27.93 58 ARG E O 1
ATOM 5612 N N . ARG E 1 62 ? 41.077 84.768 -3.228 1.00 36.34 59 ARG E N 1
ATOM 5613 C CA . ARG E 1 62 ? 42.439 84.486 -3.694 1.00 35.34 59 ARG E CA 1
ATOM 5614 C C . ARG E 1 62 ? 42.915 85.411 -4.799 1.00 38.42 59 ARG E C 1
ATOM 5615 O O . ARG E 1 62 ? 44.065 85.850 -4.779 1.00 40.01 59 ARG E O 1
ATOM 5623 N N . GLU E 1 63 ? 42.047 85.694 -5.770 1.00 43.76 60 GLU E N 1
ATOM 5624 C CA . GLU E 1 63 ? 42.432 86.530 -6.912 1.00 37.42 60 GLU E CA 1
ATOM 5625 C C . GLU E 1 63 ? 42.732 87.930 -6.422 1.00 27.98 60 GLU E C 1
ATOM 5626 O O . GLU E 1 63 ? 43.746 88.536 -6.790 1.00 33.97 60 GLU E O 1
ATOM 5632 N N . ARG E 1 64 ? 41.867 88.414 -5.545 1.00 28.97 61 ARG E N 1
ATOM 5633 C CA . ARG E 1 64 ? 42.025 89.739 -4.929 1.00 38.90 61 ARG E CA 1
ATOM 5634 C C . ARG E 1 64 ? 43.398 89.916 -4.278 1.00 34.65 61 ARG E C 1
ATOM 5635 O O . ARG E 1 64 ? 44.192 90.743 -4.709 1.00 40.59 61 ARG E O 1
ATOM 5643 N N . ILE E 1 65 ? 43.665 89.145 -3.231 1.00 28.34 62 ILE E N 1
ATOM 5644 C CA . ILE E 1 65 ? 44.945 89.189 -2.576 1.00 23.72 62 ILE E CA 1
ATOM 5645 C C . ILE E 1 65 ? 46.037 89.328 -3.601 1.00 20.82 62 ILE E C 1
ATOM 5646 O O . ILE E 1 65 ? 46.934 90.122 -3.411 1.00 31.52 62 ILE E O 1
ATOM 5651 N N . LEU E 1 66 ? 45.988 88.558 -4.683 1.00 23.66 63 LEU E N 1
ATOM 5652 C CA . LEU E 1 66 ? 47.030 88.677 -5.693 1.00 29.31 63 LEU E CA 1
ATOM 5653 C C . LEU E 1 66 ? 46.852 89.963 -6.493 1.00 35.97 63 LEU E C 1
ATOM 5654 O O . LEU E 1 66 ? 47.726 90.382 -7.241 1.00 39.20 63 LEU E O 1
ATOM 5659 N N . SER E 1 67 ? 45.723 90.614 -6.322 1.00 31.88 64 SER E N 1
ATOM 5660 C CA . SER E 1 67 ? 45.577 91.917 -6.927 1.00 32.89 64 SER E CA 1
ATOM 5661 C C . SER E 1 67 ? 46.106 92.963 -5.971 1.00 35.19 64 SER E C 1
ATOM 5662 O O . SER E 1 67 ? 46.773 93.885 -6.381 1.00 44.86 64 SER E O 1
ATOM 5665 N N . ASN E 1 68 ? 45.811 92.829 -4.688 1.00 35.80 65 ASN E N 1
ATOM 5666 C CA . ASN E 1 68 ? 46.351 93.761 -3.712 1.00 28.21 65 ASN E CA 1
ATOM 5667 C C . ASN E 1 68 ? 47.848 93.580 -3.693 1.00 32.80 65 ASN E C 1
ATOM 5668 O O . ASN E 1 68 ? 48.598 94.543 -3.613 1.00 38.30 65 ASN E O 1
ATOM 5673 N N . ALA E 1 69 ? 48.278 92.328 -3.756 1.00 31.54 66 ALA E N 1
ATOM 5674 C CA . ALA E 1 69 ? 49.689 91.999 -3.760 1.00 25.47 66 ALA E CA 1
ATOM 5675 C C . ALA E 1 69 ? 50.299 92.665 -4.959 1.00 33.73 66 ALA E C 1
ATOM 5676 O O . ALA E 1 69 ? 51.260 93.418 -4.864 1.00 37.16 66 ALA E O 1
ATOM 5678 N N . ILE E 1 70 ? 49.722 92.376 -6.109 1.00 42.42 67 ILE E N 1
ATOM 5679 C CA . ILE E 1 70 ? 50.203 92.933 -7.365 1.00 43.67 67 ILE E CA 1
ATOM 5680 C C . ILE E 1 70 ? 50.141 94.473 -7.394 1.00 43.81 67 ILE E C 1
ATOM 5681 O O . ILE E 1 70 ? 50.909 95.134 -8.101 1.00 41.18 67 ILE E O 1
ATOM 5686 N N . ASN E 1 71 ? 49.228 95.017 -6.593 1.00 42.07 68 ASN E N 1
ATOM 5687 C CA . ASN E 1 71 ? 48.935 96.454 -6.514 1.00 47.30 68 ASN E CA 1
ATOM 5688 C C . ASN E 1 71 ? 49.911 97.307 -5.700 1.00 60.36 68 ASN E C 1
ATOM 5689 O O . ASN E 1 71 ? 50.035 98.508 -5.946 1.00 61.22 68 ASN E O 1
ATOM 5694 N N . LEU E 1 72 ? 50.572 96.707 -4.712 1.00 60.63 69 LEU E N 1
ATOM 5695 C CA . LEU E 1 72 ? 51.447 97.471 -3.827 1.00 59.95 69 LEU E CA 1
ATOM 5696 C C . LEU E 1 72 ? 52.935 97.081 -3.981 1.00 63.58 69 LEU E C 1
ATOM 5697 O O . LEU E 1 72 ? 53.814 97.701 -3.365 1.00 69.32 69 LEU E O 1
ATOM 5702 N N . GLY E 1 73 ? 53.203 96.074 -4.821 1.00 48.35 70 GLY E N 1
ATOM 5703 C CA . GLY E 1 73 ? 54.556 95.771 -5.275 1.00 50.90 70 GLY E CA 1
ATOM 5704 C C . GLY E 1 73 ? 55.194 94.441 -4.863 1.00 57.66 70 GLY E C 1
ATOM 5705 O O . GLY E 1 73 ? 56.246 94.060 -5.388 1.00 54.36 70 GLY E O 1
ATOM 5706 N N . VAL E 1 74 ? 54.544 93.729 -3.944 1.00 51.66 71 VAL E N 1
ATOM 5707 C CA . VAL E 1 74 ? 55.116 92.569 -3.251 1.00 31.44 71 VAL E CA 1
ATOM 5708 C C . VAL E 1 74 ? 54.704 91.168 -3.797 1.00 38.94 71 VAL E C 1
ATOM 5709 O O . VAL E 1 74 ? 54.836 90.176 -3.089 1.00 40.43 71 VAL E O 1
ATOM 5713 N N . SER E 1 75 ? 54.242 91.085 -5.052 1.00 47.07 72 SER E N 1
ATOM 5714 C CA . SER E 1 75 ? 53.695 89.832 -5.634 1.00 38.84 72 SER E CA 1
ATOM 5715 C C . SER E 1 75 ? 54.718 88.747 -5.972 1.00 39.93 72 SER E C 1
ATOM 5716 O O . SER E 1 75 ? 54.369 87.560 -6.072 1.00 39.09 72 SER E O 1
ATOM 5719 N N . ASP E 1 76 ? 55.966 89.178 -6.178 1.00 47.58 73 ASP E N 1
ATOM 5720 C CA . ASP E 1 76 ? 57.133 88.310 -6.375 1.00 42.62 73 ASP E CA 1
ATOM 5721 C C . ASP E 1 76 ? 57.574 87.664 -5.050 1.00 41.00 73 ASP E C 1
ATOM 5722 O O . ASP E 1 76 ? 58.574 86.934 -4.990 1.00 33.96 73 ASP E O 1
ATOM 5727 N N . ARG E 1 77 ? 56.800 87.931 -3.997 1.00 38.55 74 ARG E N 1
ATOM 5728 C CA . ARG E 1 77 ? 57.117 87.456 -2.660 1.00 32.20 74 ARG E CA 1
ATOM 5729 C C . ARG E 1 77 ? 55.920 86.836 -1.940 1.00 31.89 74 ARG E C 1
ATOM 5730 O O . ARG E 1 77 ? 56.065 86.361 -0.826 1.00 34.75 74 ARG E O 1
ATOM 5738 N N . ILE E 1 78 ? 54.739 86.857 -2.561 1.00 27.05 75 ILE E N 1
ATOM 5739 C CA . ILE E 1 78 ? 53.544 86.227 -1.989 1.00 31.04 75 ILE E CA 1
ATOM 5740 C C . ILE E 1 78 ? 53.213 84.901 -2.699 1.00 32.63 75 ILE E C 1
ATOM 5741 O O . ILE E 1 78 ? 53.698 84.655 -3.811 1.00 30.14 75 ILE E O 1
ATOM 5746 N N . ALA E 1 79 ? 52.421 84.048 -2.034 1.00 32.40 76 ALA E N 1
ATOM 5747 C CA . ALA E 1 79 ? 51.869 82.810 -2.620 1.00 30.13 76 ALA E CA 1
ATOM 5748 C C . ALA E 1 79 ? 50.524 82.356 -1.998 1.00 35.54 76 ALA E C 1
ATOM 5749 O O . ALA E 1 79 ? 50.506 81.771 -0.917 1.00 45.89 76 ALA E O 1
ATOM 5751 N N . VAL E 1 80 ? 49.426 82.634 -2.693 1.00 32.99 77 VAL E N 1
ATOM 5752 C CA . VAL E 1 80 ? 48.094 82.377 -2.157 1.00 32.52 77 VAL E CA 1
ATOM 5753 C C . VAL E 1 80 ? 47.672 80.932 -2.399 1.00 36.34 77 VAL E C 1
ATOM 5754 O O . VAL E 1 80 ? 47.576 80.487 -3.543 1.00 35.31 77 VAL E O 1
ATOM 5758 N N . GLN E 1 81 ? 47.420 80.205 -1.316 1.00 35.15 78 GLN E N 1
ATOM 5759 C CA . GLN E 1 81 ? 46.970 78.821 -1.410 1.00 33.23 78 GLN E CA 1
ATOM 5760 C C . GLN E 1 81 ? 45.455 78.723 -1.269 1.00 38.22 78 GLN E C 1
ATOM 5761 O O . GLN E 1 81 ? 44.782 79.716 -0.993 1.00 36.26 78 GLN E O 1
ATOM 5767 N N . GLN E 1 82 ? 44.924 77.519 -1.460 1.00 41.88 79 GLN E N 1
ATOM 5768 C CA . GLN E 1 82 ? 43.539 77.229 -1.111 1.00 38.90 79 GLN E CA 1
ATOM 5769 C C . GLN E 1 82 ? 43.367 77.088 0.397 1.00 32.38 79 GLN E C 1
ATOM 5770 O O . GLN E 1 82 ? 44.274 77.406 1.167 1.00 53.79 79 GLN E O 1
ATOM 5776 N N . GLY E 1 83 ? 42.199 76.610 0.813 1.00 44.48 80 GLY E N 1
ATOM 5777 C CA . GLY E 1 83 ? 41.891 76.469 2.224 1.00 39.47 80 GLY E CA 1
ATOM 5778 C C . GLY E 1 83 ? 42.896 75.599 2.953 1.00 38.84 80 GLY E C 1
ATOM 5779 O O . GLY E 1 83 ? 43.428 74.643 2.389 1.00 47.71 80 GLY E O 1
ATOM 5780 N N . ALA E 1 84 ? 43.156 75.932 4.213 1.00 41.40 81 ALA E N 1
ATOM 5781 C CA . ALA E 1 84 ? 43.636 74.954 5.181 1.00 47.46 81 ALA E CA 1
ATOM 5782 C C . ALA E 1 84 ? 42.488 74.118 5.737 1.00 46.33 81 ALA E C 1
ATOM 5783 O O . ALA E 1 84 ? 41.323 74.504 5.639 1.00 47.76 81 ALA E O 1
ATOM 5785 N N . PRO E 1 85 ? 42.824 72.973 6.321 1.00 46.11 82 PRO E N 1
ATOM 5786 C CA . PRO E 1 85 ? 44.231 72.547 6.438 1.00 44.72 82 PRO E CA 1
ATOM 5787 C C . PRO E 1 85 ? 44.773 71.760 5.226 1.00 42.36 82 PRO E C 1
ATOM 5788 O O . PRO E 1 85 ? 45.950 71.381 5.209 1.00 39.19 82 PRO E O 1
ATOM 5792 N N . ARG E 1 86 ? 43.927 71.509 4.231 1.00 34.51 83 ARG E N 1
ATOM 5793 C CA . ARG E 1 86 ? 44.321 70.671 3.104 1.00 48.92 83 ARG E CA 1
ATOM 5794 C C . ARG E 1 86 ? 45.500 71.234 2.290 1.00 39.97 83 ARG E C 1
ATOM 5795 O O . ARG E 1 86 ? 46.478 70.528 2.046 1.00 31.68 83 ARG E O 1
ATOM 5803 N N . ALA E 1 87 ? 45.391 72.495 1.873 1.00 26.23 84 ALA E N 1
ATOM 5804 C CA . ALA E 1 87 ? 46.407 73.163 1.060 1.00 28.78 84 ALA E CA 1
ATOM 5805 C C . ALA E 1 87 ? 47.827 73.188 1.657 1.00 28.17 84 ALA E C 1
ATOM 5806 O O . ALA E 1 87 ? 48.805 73.435 0.953 1.00 31.66 84 ALA E O 1
ATOM 5808 N N . PHE E 1 88 ? 47.950 72.924 2.952 1.00 34.10 85 PHE E N 1
ATOM 5809 C CA . PHE E 1 88 ? 49.272 72.837 3.570 1.00 39.11 85 PHE E CA 1
ATOM 5810 C C . PHE E 1 88 ? 50.156 71.849 2.857 1.00 39.82 85 PHE E C 1
ATOM 5811 O O . PHE E 1 88 ? 51.373 72.014 2.845 1.00 34.62 85 PHE E O 1
ATOM 5819 N N . ASP E 1 89 ? 49.534 70.806 2.302 1.00 41.75 86 ASP E N 1
ATOM 5820 C CA . ASP E 1 89 ? 50.220 69.768 1.520 1.00 40.45 86 ASP E CA 1
ATOM 5821 C C . ASP E 1 89 ? 50.806 70.336 0.213 1.00 46.69 86 ASP E C 1
ATOM 5822 O O . ASP E 1 89 ? 51.778 69.800 -0.363 1.00 43.58 86 ASP E O 1
ATOM 5827 N N . ASP E 1 90 ? 50.197 71.432 -0.236 1.00 39.36 87 ASP E N 1
ATOM 5828 C CA . ASP E 1 90 ? 50.482 72.020 -1.536 1.00 42.94 87 ASP E CA 1
ATOM 5829 C C . ASP E 1 90 ? 51.744 72.863 -1.418 1.00 39.64 87 ASP E C 1
ATOM 5830 O O . ASP E 1 90 ? 52.253 73.400 -2.414 1.00 39.01 87 ASP E O 1
ATOM 5835 N N . VAL E 1 91 ? 52.231 72.974 -0.181 1.00 36.85 88 VAL E N 1
ATOM 5836 C CA . VAL E 1 91 ? 53.387 73.806 0.154 1.00 35.47 88 VAL E CA 1
ATOM 5837 C C . VAL E 1 91 ? 54.503 72.962 0.777 1.00 34.62 88 VAL E C 1
ATOM 5838 O O . VAL E 1 91 ? 54.458 72.692 1.965 1.00 39.40 88 VAL E O 1
ATOM 5842 N N . PRO E 1 92 ? 55.500 72.542 -0.029 1.00 34.01 89 PRO E N 1
ATOM 5843 C CA . PRO E 1 92 ? 56.590 71.648 0.389 1.00 27.80 89 PRO E CA 1
ATOM 5844 C C . PRO E 1 92 ? 57.346 72.230 1.554 1.00 34.52 89 PRO E C 1
ATOM 5845 O O . PRO E 1 92 ? 57.847 71.496 2.391 1.00 40.37 89 PRO E O 1
ATOM 5849 N N . ASP E 1 93 ? 57.401 73.557 1.599 1.00 36.75 90 ASP E N 1
ATOM 5850 C CA . ASP E 1 93 ? 58.283 74.310 2.481 1.00 28.76 90 ASP E CA 1
ATOM 5851 C C . ASP E 1 93 ? 57.636 74.682 3.774 1.00 33.26 90 ASP E C 1
ATOM 5852 O O . ASP E 1 93 ? 56.539 75.212 3.747 1.00 42.20 90 ASP E O 1
ATOM 5857 N N . ASN E 1 94 ? 58.320 74.459 4.899 1.00 28.50 91 ASN E N 1
ATOM 5858 C CA . ASN E 1 94 ? 57.756 74.814 6.195 1.00 23.94 91 ASN E CA 1
ATOM 5859 C C . ASN E 1 94 ? 57.847 76.303 6.359 1.00 24.66 91 ASN E C 1
ATOM 5860 O O . ASN E 1 94 ? 58.709 76.936 5.747 1.00 30.39 91 ASN E O 1
ATOM 5865 N N . PRO E 1 95 ? 56.949 76.883 7.172 1.00 25.02 92 PRO E N 1
ATOM 5866 C CA . PRO E 1 95 ? 57.042 78.325 7.426 1.00 32.59 92 PRO E CA 1
ATOM 5867 C C . PRO E 1 95 ? 58.046 78.575 8.555 1.00 37.98 92 PRO E C 1
ATOM 5868 O O . PRO E 1 95 ? 58.393 77.628 9.258 1.00 37.23 92 PRO E O 1
ATOM 5872 N N . ASP E 1 96 ? 58.488 79.821 8.734 1.00 39.86 93 ASP E N 1
ATOM 5873 C CA . ASP E 1 96 ? 59.341 80.217 9.861 1.00 35.18 93 ASP E CA 1
ATOM 5874 C C . ASP E 1 96 ? 58.485 80.930 10.906 1.00 33.39 93 ASP E C 1
ATOM 5875 O O . ASP E 1 96 ? 58.835 81.036 12.083 1.00 44.51 93 ASP E O 1
ATOM 5880 N N . VAL E 1 97 ? 57.346 81.421 10.454 1.00 31.38 94 VAL E N 1
ATOM 5881 C CA . VAL E 1 97 ? 56.473 82.209 11.291 1.00 33.37 94 VAL E CA 1
ATOM 5882 C C . VAL E 1 97 ? 55.052 81.852 10.897 1.00 29.49 94 VAL E C 1
ATOM 5883 O O . VAL E 1 97 ? 54.714 81.815 9.720 1.00 23.26 94 VAL E O 1
ATOM 5887 N N . ILE E 1 98 ? 54.219 81.534 11.875 1.00 35.98 95 ILE E N 1
ATOM 5888 C CA . ILE E 1 98 ? 52.824 81.255 11.562 1.00 32.35 95 ILE E CA 1
ATOM 5889 C C . ILE E 1 98 ? 51.935 82.331 12.162 1.00 34.55 95 ILE E C 1
ATOM 5890 O O . ILE E 1 98 ? 52.076 82.693 13.328 1.00 37.06 95 ILE E O 1
ATOM 5895 N N . PHE E 1 99 ? 51.064 82.877 11.324 1.00 35.74 96 PHE E N 1
ATOM 5896 C CA . PHE E 1 99 ? 49.989 83.740 11.779 1.00 36.32 96 PHE E CA 1
ATOM 5897 C C . PHE E 1 99 ? 48.615 83.104 11.490 1.00 21.59 96 PHE E C 1
ATOM 5898 O O . PHE E 1 99 ? 48.261 82.856 10.337 1.00 30.85 96 PHE E O 1
ATOM 5906 N N . ILE E 1 100 ? 47.855 82.848 12.550 1.00 24.74 97 ILE E N 1
ATOM 5907 C CA . ILE E 1 100 ? 46.444 82.504 12.416 1.00 28.04 97 ILE E CA 1
ATOM 5908 C C . ILE E 1 100 ? 45.552 83.667 12.837 1.00 32.79 97 ILE E C 1
ATOM 5909 O O . ILE E 1 100 ? 45.498 84.026 14.013 1.00 33.30 97 ILE E O 1
ATOM 5914 N N . GLY E 1 101 ? 44.852 84.250 11.870 1.00 44.21 98 GLY E N 1
ATOM 5915 C CA . GLY E 1 101 ? 43.769 85.171 12.161 1.00 68.52 98 GLY E CA 1
ATOM 5916 C C . GLY E 1 101 ? 42.481 84.457 12.520 1.00 74.45 98 GLY E C 1
ATOM 5917 O O . GLY E 1 101 ? 41.868 84.741 13.549 1.00 59.26 98 GLY E O 1
ATOM 5918 N N . GLY E 1 102 ? 42.070 83.524 11.667 1.00 67.77 99 GLY E N 1
ATOM 5919 C CA . GLY E 1 102 ? 40.663 83.208 11.503 1.00 70.05 99 GLY E CA 1
ATOM 5920 C C . GLY E 1 102 ? 40.315 81.825 12.017 1.00 74.40 99 GLY E C 1
ATOM 5921 O O . GLY E 1 102 ? 39.495 81.677 12.922 1.00 75.70 99 GLY E O 1
ATOM 5922 N N . GLY E 1 103 ? 40.944 80.808 11.436 1.00 62.42 100 GLY E N 1
ATOM 5923 C CA . GLY E 1 103 ? 40.516 79.436 11.632 1.00 48.17 100 GLY E CA 1
ATOM 5924 C C . GLY E 1 103 ? 41.001 78.859 12.947 1.00 61.72 100 GLY E C 1
ATOM 5925 O O . GLY E 1 103 ? 41.052 77.642 13.122 1.00 63.44 100 GLY E O 1
ATOM 5926 N N . LEU E 1 104 ? 41.359 79.739 13.876 1.00 67.68 101 LEU E N 1
ATOM 5927 C CA . LEU E 1 104 ? 41.933 79.318 15.149 1.00 57.24 101 LEU E CA 1
ATOM 5928 C C . LEU E 1 104 ? 41.286 78.030 15.647 1.00 61.86 101 LEU E C 1
ATOM 5929 O O . LEU E 1 104 ? 41.939 77.200 16.278 1.00 61.74 101 LEU E O 1
ATOM 5934 N N . THR E 1 105 ? 39.998 77.871 15.358 1.00 68.94 102 THR E N 1
ATOM 5935 C CA . THR E 1 105 ? 39.196 76.829 15.987 1.00 65.81 102 THR E CA 1
ATOM 5936 C C . THR E 1 105 ? 38.665 75.842 14.952 1.00 58.74 102 THR E C 1
ATOM 5937 O O . THR E 1 105 ? 38.093 74.809 15.301 1.00 50.32 102 THR E O 1
ATOM 5941 N N . ALA E 1 106 ? 38.858 76.167 13.678 1.00 61.22 103 ALA E N 1
ATOM 5942 C CA . ALA E 1 106 ? 38.660 75.203 12.603 1.00 50.24 103 ALA E CA 1
ATOM 5943 C C . ALA E 1 106 ? 39.176 73.823 12.998 1.00 51.05 103 ALA E C 1
ATOM 5944 O O . ALA E 1 106 ? 40.380 73.625 13.165 1.00 52.51 103 ALA E O 1
ATOM 5946 N N . PRO E 1 107 ? 38.259 72.873 13.145 1.00 50.83 104 PRO E N 1
ATOM 5947 C CA . PRO E 1 107 ? 38.625 71.493 13.480 1.00 63.16 104 PRO E CA 1
ATOM 5948 C C . PRO E 1 107 ? 39.741 70.970 12.583 1.00 59.83 104 PRO E C 1
ATOM 5949 O O . PRO E 1 107 ? 39.540 70.807 11.379 1.00 60.55 104 PRO E O 1
ATOM 5953 N N . GLY E 1 108 ? 40.906 70.711 13.169 1.00 59.61 105 GLY E N 1
ATOM 5954 C CA . GLY E 1 108 ? 42.024 70.155 12.431 1.00 47.78 105 GLY E CA 1
ATOM 5955 C C . GLY E 1 108 ? 43.075 71.196 12.099 1.00 55.22 105 GLY E C 1
ATOM 5956 O O . GLY E 1 108 ? 44.213 70.860 11.770 1.00 52.83 105 GLY E O 1
ATOM 5957 N N . VAL E 1 109 ? 42.691 72.465 12.186 1.00 63.17 106 VAL E N 1
ATOM 5958 C CA . VAL E 1 109 ? 43.371 73.523 11.448 1.00 44.53 106 VAL E CA 1
ATOM 5959 C C . VAL E 1 109 ? 44.688 73.903 12.115 1.00 49.02 106 VAL E C 1
ATOM 5960 O O . VAL E 1 109 ? 45.758 73.767 11.521 1.00 49.51 106 VAL E O 1
ATOM 5964 N N . PHE E 1 110 ? 44.603 74.379 13.353 1.00 37.76 107 PHE E N 1
ATOM 5965 C CA . PHE E 1 110 ? 45.792 74.682 14.141 1.00 44.19 107 PHE E CA 1
ATOM 5966 C C . PHE E 1 110 ? 46.729 73.481 14.211 1.00 41.97 107 PHE E C 1
ATOM 5967 O O . PHE E 1 110 ? 47.931 73.605 13.978 1.00 25.11 107 PHE E O 1
ATOM 5975 N N . ALA E 1 111 ? 46.170 72.319 14.533 1.00 43.04 108 ALA E N 1
ATOM 5976 C CA . ALA E 1 111 ? 46.963 71.120 14.728 1.00 53.69 108 ALA E CA 1
ATOM 5977 C C . ALA E 1 111 ? 47.997 70.950 13.629 1.00 39.16 108 ALA E C 1
ATOM 5978 O O . ALA E 1 111 ? 49.181 70.736 13.907 1.00 47.64 108 ALA E O 1
ATOM 5980 N N . ALA E 1 112 ? 47.535 71.074 12.386 1.00 41.39 109 ALA E N 1
ATOM 5981 C CA . ALA E 1 112 ? 48.308 70.671 11.213 1.00 39.34 109 ALA E CA 1
ATOM 5982 C C . ALA E 1 112 ? 49.340 71.697 10.750 1.00 39.63 109 ALA E C 1
ATOM 5983 O O . ALA E 1 112 ? 50.237 71.368 9.970 1.00 46.28 109 ALA E O 1
ATOM 5985 N N . ALA E 1 113 ? 49.226 72.937 11.213 1.00 35.86 110 ALA E N 1
ATOM 5986 C CA . ALA E 1 113 ? 50.218 73.955 10.836 1.00 37.06 110 ALA E CA 1
ATOM 5987 C C . ALA E 1 113 ? 51.370 74.088 11.848 1.00 27.74 110 ALA E C 1
ATOM 5988 O O . ALA E 1 113 ? 52.493 74.358 11.465 1.00 28.30 110 ALA E O 1
ATOM 5990 N N . TRP E 1 114 ? 51.053 73.905 13.132 1.00 34.51 111 TRP E N 1
ATOM 5991 C CA . TRP E 1 114 ? 52.034 73.775 14.208 1.00 35.10 111 TRP E CA 1
ATOM 5992 C C . TRP E 1 114 ? 52.970 72.634 13.864 1.00 36.44 111 TRP E C 1
ATOM 5993 O O . TRP E 1 114 ? 54.196 72.770 13.964 1.00 29.00 111 TRP E O 1
ATOM 6004 N N . LYS E 1 115 ? 52.384 71.521 13.422 1.00 35.20 112 LYS E N 1
ATOM 6005 C CA . LYS E 1 115 ? 53.179 70.386 12.953 1.00 45.94 112 LYS E CA 1
ATOM 6006 C C . LYS E 1 115 ? 54.094 70.698 11.748 1.00 46.70 112 LYS E C 1
ATOM 6007 O O . LYS E 1 115 ? 55.071 69.986 11.513 1.00 54.50 112 LYS E O 1
ATOM 6013 N N . ARG E 1 116 ? 53.778 71.753 10.991 1.00 42.94 113 ARG E N 1
ATOM 6014 C CA . ARG E 1 116 ? 54.653 72.229 9.915 1.00 29.84 113 ARG E CA 1
ATOM 6015 C C . ARG E 1 116 ? 55.585 73.307 10.470 1.00 34.24 113 ARG E C 1
ATOM 6016 O O . ARG E 1 116 ? 56.595 73.651 9.850 1.00 40.73 113 ARG E O 1
ATOM 6024 N N . LEU E 1 117 ? 55.246 73.832 11.646 1.00 34.92 114 LEU E N 1
ATOM 6025 C CA . LEU E 1 117 ? 56.091 74.822 12.298 1.00 30.53 114 LEU E CA 1
ATOM 6026 C C . LEU E 1 117 ? 57.342 74.086 12.736 1.00 37.49 114 LEU E C 1
ATOM 6027 O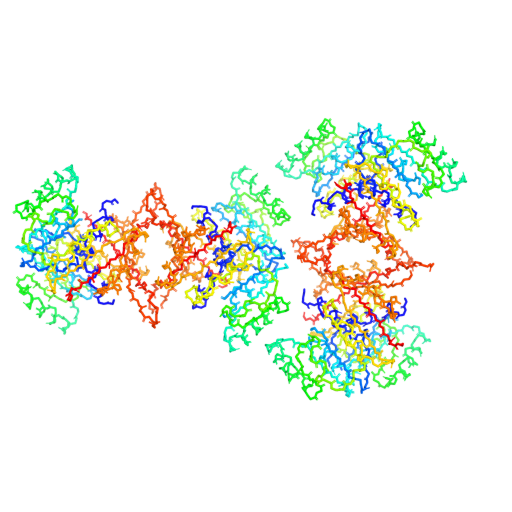 O . LEU E 1 117 ? 57.244 73.009 13.311 1.00 46.77 114 LEU E O 1
ATOM 6032 N N . PRO E 1 118 ? 58.529 74.633 12.421 1.00 39.13 115 PRO E N 1
ATOM 6033 C CA . PRO E 1 118 ? 59.812 74.116 12.931 1.00 46.14 115 PRO E CA 1
ATOM 6034 C C . PRO E 1 118 ? 60.008 74.424 14.416 1.00 44.24 115 PRO E C 1
ATOM 6035 O O . PRO E 1 118 ? 59.401 75.378 14.932 1.00 33.42 115 PRO E O 1
ATOM 6039 N N . VAL E 1 119 ? 60.847 73.647 15.099 1.00 43.62 116 VAL E N 1
ATOM 6040 C CA . VAL E 1 119 ? 61.255 74.071 16.437 1.00 47.61 116 VAL E CA 1
ATOM 6041 C C . VAL E 1 119 ? 62.210 75.267 16.260 1.00 37.32 116 VAL E C 1
ATOM 6042 O O . VAL E 1 119 ? 63.141 75.227 15.450 1.00 49.94 116 VAL E O 1
ATOM 6046 N N . GLY E 1 120 ? 61.925 76.355 16.965 1.00 34.06 117 GLY E N 1
ATOM 6047 C CA . GLY E 1 120 ? 62.558 77.620 16.656 1.00 32.21 117 GLY E CA 1
ATOM 6048 C C . GLY E 1 120 ? 61.569 78.536 15.949 1.00 27.96 117 GLY E C 1
ATOM 6049 O O . GLY E 1 120 ? 61.643 79.784 16.041 1.00 32.48 117 GLY E O 1
ATOM 6050 N N . GLY E 1 121 ? 60.632 77.918 15.237 1.00 27.67 118 GLY E N 1
ATOM 6051 C CA . GLY E 1 121 ? 59.496 78.632 14.667 1.00 39.31 118 GLY E CA 1
ATOM 6052 C C . GLY E 1 121 ? 58.691 79.546 15.597 1.00 36.67 118 GLY E C 1
ATOM 6053 O O . GLY E 1 121 ? 58.675 79.389 16.817 1.00 35.93 118 GLY E O 1
ATOM 6054 N N . ARG E 1 122 ? 58.019 80.529 15.013 1.00 35.97 119 ARG E N 1
ATOM 6055 C CA . ARG E 1 122 ? 57.148 81.381 15.793 1.00 28.25 119 ARG E CA 1
ATOM 6056 C C . ARG E 1 122 ? 55.693 81.305 15.311 1.00 31.34 119 ARG E C 1
ATOM 6057 O O . ARG E 1 122 ? 55.395 80.870 14.205 1.00 27.41 119 ARG E O 1
ATOM 6065 N N . LEU E 1 123 ? 54.786 81.717 16.181 1.00 30.14 120 LEU E N 1
ATOM 6066 C CA . LEU E 1 123 ? 53.364 81.760 15.875 1.00 27.98 120 LEU E CA 1
ATOM 6067 C C . LEU E 1 123 ? 52.728 82.951 16.602 1.00 35.02 120 LEU E C 1
ATOM 6068 O O . LEU E 1 123 ? 53.121 83.288 17.723 1.00 39.22 120 LEU E O 1
ATOM 6073 N N . VAL E 1 124 ? 51.798 83.621 15.932 1.00 39.77 121 VAL E N 1
ATOM 6074 C CA . VAL E 1 124 ? 50.843 84.509 16.596 1.00 34.09 121 VAL E CA 1
ATOM 6075 C C . VAL E 1 124 ? 49.450 84.011 16.202 1.00 31.01 121 VAL E C 1
ATOM 6076 O O . VAL E 1 124 ? 49.212 83.630 15.039 1.00 19.73 121 VAL E O 1
ATOM 6080 N N . ALA E 1 125 ? 48.565 83.961 17.196 1.00 38.53 122 ALA E N 1
ATOM 6081 C CA . ALA E 1 125 ? 47.184 83.542 17.022 1.00 34.60 122 ALA E CA 1
ATOM 6082 C C . ALA E 1 125 ? 46.266 84.490 17.791 1.00 35.73 122 ALA E C 1
ATOM 6083 O O . ALA E 1 125 ? 46.279 84.529 19.022 1.00 29.97 122 ALA E O 1
ATOM 6085 N N . ASN E 1 126 ? 45.489 85.267 17.038 1.00 41.72 123 ASN E N 1
ATOM 6086 C CA . ASN E 1 126 ? 44.519 86.205 17.599 1.00 34.20 123 ASN E CA 1
ATOM 6087 C C . ASN E 1 126 ? 43.151 85.556 17.854 1.00 35.97 123 ASN E C 1
ATOM 6088 O O . ASN E 1 126 ? 42.844 84.468 17.331 1.00 42.45 123 ASN E O 1
ATOM 6093 N N . ALA E 1 127 ? 42.343 86.232 18.670 1.00 35.56 124 ALA E N 1
ATOM 6094 C CA . ALA E 1 127 ? 41.110 85.662 19.213 1.00 35.53 124 ALA E CA 1
ATOM 6095 C C . ALA E 1 127 ? 40.171 86.788 19.588 1.00 35.10 124 ALA E C 1
ATOM 6096 O O . ALA E 1 127 ? 40.534 87.685 20.339 1.00 37.99 124 ALA E O 1
ATOM 6098 N N . VAL E 1 128 ? 38.958 86.732 19.057 1.00 33.41 125 VAL E N 1
ATOM 6099 C CA . VAL E 1 128 ? 37.999 87.798 19.234 1.00 36.01 125 VAL E CA 1
ATOM 6100 C C . VAL E 1 128 ? 36.628 87.181 19.546 1.00 42.52 125 VAL E C 1
ATOM 6101 O O . VAL E 1 128 ? 35.582 87.814 19.370 1.00 51.74 125 VAL E O 1
ATOM 6105 N N . THR E 1 129 ? 36.659 85.923 19.986 1.00 36.23 126 THR E N 1
ATOM 6106 C CA . THR E 1 129 ? 35.542 85.268 20.664 1.00 31.05 126 THR E CA 1
ATOM 6107 C C . THR E 1 129 ? 36.029 84.481 21.907 1.00 39.89 126 THR E C 1
ATOM 6108 O O . THR E 1 129 ? 37.245 84.209 22.073 1.00 30.61 126 THR E O 1
ATOM 6112 N N . VAL E 1 130 ? 35.073 84.113 22.769 1.00 51.11 127 VAL E N 1
ATOM 6113 C CA . VAL E 1 130 ? 35.341 83.329 23.992 1.00 46.01 127 VAL E CA 1
ATOM 6114 C C . VAL E 1 130 ? 35.701 81.902 23.704 1.00 41.73 127 VAL E C 1
ATOM 6115 O O . VAL E 1 130 ? 36.371 81.249 24.497 1.00 46.09 127 VAL E O 1
ATOM 6119 N N . GLU E 1 131 ? 35.218 81.412 22.578 1.00 39.45 128 GLU E N 1
ATOM 6120 C CA . GLU E 1 131 ? 35.723 80.166 22.042 1.00 47.51 128 GLU E CA 1
ATOM 6121 C C . GLU E 1 131 ? 37.211 80.307 21.730 1.00 49.60 128 GLU E C 1
ATOM 6122 O O . GLU E 1 131 ? 38.050 79.576 22.264 1.00 41.92 128 GLU E O 1
ATOM 6128 N N . SER E 1 132 ? 37.536 81.252 20.850 1.00 52.16 129 SER E N 1
ATOM 6129 C CA . SER E 1 132 ? 38.924 81.535 20.503 1.00 46.60 129 SER E CA 1
ATOM 6130 C C . SER E 1 132 ? 39.755 81.923 21.736 1.00 48.71 129 SER E C 1
ATOM 6131 O O . SER E 1 132 ? 40.884 81.430 21.903 1.00 48.36 129 SER E O 1
ATOM 6134 N N . GLU E 1 133 ? 39.219 82.791 22.599 1.00 33.68 130 GLU E N 1
ATOM 6135 C CA . GLU E 1 133 ? 39.955 83.110 23.818 1.00 30.04 130 GLU E CA 1
ATOM 6136 C C . GLU E 1 133 ? 40.134 81.835 24.715 1.00 48.63 130 GLU E C 1
ATOM 6137 O O . GLU E 1 133 ? 41.219 81.594 25.248 1.00 37.15 130 GLU E O 1
ATOM 6143 N N . GLN E 1 134 ? 39.080 81.029 24.882 1.00 45.42 131 GLN E N 1
ATOM 6144 C CA . GLN E 1 134 ? 39.201 79.724 25.546 1.00 41.91 131 GLN E CA 1
ATOM 6145 C C . GLN E 1 134 ? 40.232 78.851 24.809 1.00 44.28 131 GLN E C 1
ATOM 6146 O O . GLN E 1 134 ? 41.058 78.150 25.411 1.00 34.23 131 GLN E O 1
ATOM 6160 N N . LEU E 1 136 ? 42.839 79.871 22.957 1.00 43.06 133 LEU E N 1
ATOM 6161 C CA . LEU E 1 136 ? 44.190 80.353 23.189 1.00 36.79 133 LEU E CA 1
ATOM 6162 C C . LEU E 1 136 ? 44.712 79.841 24.525 1.00 45.90 133 LEU E C 1
ATOM 6163 O O . LEU E 1 136 ? 45.848 79.360 24.617 1.00 53.88 133 LEU E O 1
ATOM 6168 N N . TRP E 1 137 ? 43.886 79.927 25.561 1.00 37.03 134 TRP E N 1
ATOM 6169 C CA . TRP E 1 137 ? 44.341 79.526 26.889 1.00 45.88 134 TRP E CA 1
ATOM 6170 C C . TRP E 1 137 ? 44.889 78.119 26.972 1.00 41.28 134 TRP E C 1
ATOM 6171 O O . TRP E 1 137 ? 45.949 77.912 27.551 1.00 33.76 134 TRP E O 1
ATOM 6182 N N . ALA E 1 138 ? 44.147 77.182 26.384 1.00 43.36 135 ALA E N 1
ATOM 6183 C CA . ALA E 1 138 ? 44.442 75.753 26.380 1.00 44.77 135 ALA E CA 1
ATOM 6184 C C . ALA E 1 138 ? 45.695 75.372 25.583 1.00 55.73 135 ALA E C 1
ATOM 6185 O O . ALA E 1 138 ? 46.379 74.383 25.923 1.00 58.06 135 ALA E O 1
ATOM 6187 N N . LEU E 1 139 ? 45.980 76.130 24.519 1.00 49.66 136 LEU E N 1
ATOM 6188 C CA . LEU E 1 139 ? 47.191 75.904 23.716 1.00 47.21 136 LEU E CA 1
ATOM 6189 C C . LEU E 1 139 ? 48.413 76.221 24.565 1.00 47.09 136 LEU E C 1
ATOM 6190 O O . LEU E 1 139 ? 49.393 75.455 24.587 1.00 45.58 136 LEU E O 1
ATOM 6195 N N . ARG E 1 140 ? 48.321 77.354 25.268 1.00 47.86 137 ARG E N 1
ATOM 6196 C CA . ARG E 1 140 ? 49.338 77.811 26.208 1.00 48.22 137 ARG E CA 1
ATOM 6197 C C . ARG E 1 140 ? 49.773 76.665 27.115 1.00 53.37 137 ARG E C 1
ATOM 6198 O O . ARG E 1 140 ? 50.961 76.367 27.227 1.00 57.44 137 ARG E O 1
ATOM 6206 N N . LYS E 1 141 ? 48.803 76.012 27.744 1.00 61.45 138 LYS E N 1
ATOM 6207 C CA . LYS E 1 141 ? 49.092 74.878 28.606 1.00 66.59 138 LYS E CA 1
ATOM 6208 C C . LYS E 1 141 ? 50.193 74.050 27.962 1.00 53.15 138 LYS E C 1
ATOM 6209 O O . LYS E 1 141 ? 51.302 73.934 28.514 1.00 58.43 138 LYS E O 1
ATOM 6215 N N . GLN E 1 142 ? 49.896 73.529 26.770 1.00 36.09 139 GLN E N 1
ATOM 6216 C CA . GLN E 1 142 ? 50.733 72.519 26.152 1.00 31.44 139 GLN E CA 1
ATOM 6217 C C . GLN E 1 142 ? 52.022 73.090 25.588 1.00 35.52 139 GLN E C 1
ATOM 6218 O O . GLN E 1 142 ? 53.066 72.450 25.630 1.00 40.45 139 GLN E O 1
ATOM 6224 N N . PHE E 1 143 ? 51.950 74.297 25.057 1.00 32.54 140 PHE E N 1
ATOM 6225 C CA . PHE E 1 143 ? 53.033 74.804 24.230 1.00 33.41 140 PHE E CA 1
ATOM 6226 C C . PHE E 1 143 ? 53.672 76.050 24.791 1.00 30.93 140 PHE E C 1
ATOM 6227 O O . PHE E 1 143 ? 54.681 76.528 24.269 1.00 35.31 140 PHE E O 1
ATOM 6235 N N . GLY E 1 144 ? 53.087 76.581 25.855 1.00 36.18 141 GLY E N 1
ATOM 6236 C CA . GLY E 1 144 ? 53.609 77.783 26.493 1.00 43.25 141 GLY E CA 1
ATOM 6237 C C . GLY E 1 144 ? 53.309 79.031 25.682 1.00 40.80 141 GLY E C 1
ATOM 6238 O O . GLY E 1 144 ? 52.244 79.132 25.093 1.00 49.51 141 GLY E O 1
ATOM 6239 N N . GLY E 1 145 ? 54.243 79.974 25.638 1.00 34.27 142 GLY E N 1
ATOM 6240 C CA . GLY E 1 145 ? 54.040 81.193 24.890 1.00 35.54 142 GLY E CA 1
ATOM 6241 C C . GLY E 1 145 ? 53.186 82.145 25.692 1.00 51.02 142 GLY E C 1
ATOM 6242 O O . GLY E 1 145 ? 52.929 81.899 26.876 1.00 56.13 142 GLY E O 1
ATOM 6243 N N . THR E 1 146 ? 52.706 83.206 25.049 1.00 50.09 143 THR E N 1
ATOM 6244 C CA . THR E 1 146 ? 52.313 84.387 25.796 1.00 40.99 143 THR E CA 1
ATOM 6245 C C . THR E 1 146 ? 51.049 85.043 25.323 1.00 39.96 143 THR E C 1
ATOM 6246 O O . THR E 1 146 ? 50.861 85.241 24.131 1.00 39.66 143 THR E O 1
ATOM 6250 N N . ILE E 1 147 ? 50.229 85.469 26.277 1.00 46.57 144 ILE E N 1
ATOM 6251 C CA . ILE E 1 147 ? 48.930 86.096 25.981 1.00 47.45 144 ILE E CA 1
ATOM 6252 C C . ILE E 1 147 ? 48.883 87.626 26.274 1.00 42.28 144 ILE E C 1
ATOM 6253 O O . ILE E 1 147 ? 49.353 88.093 27.321 1.00 40.73 144 ILE E O 1
ATOM 6258 N N . SER E 1 148 ? 48.355 88.389 25.316 1.00 33.87 145 SER E N 1
ATOM 6259 C CA . SER E 1 148 ? 47.987 89.785 25.521 1.00 35.19 145 SER E CA 1
ATOM 6260 C C . SER E 1 148 ? 46.511 89.944 25.195 1.00 28.32 145 SER E C 1
ATOM 6261 O O . SER E 1 148 ? 45.848 89.006 24.722 1.00 30.79 145 SER E O 1
ATOM 6264 N N . SER E 1 149 ? 46.000 91.137 25.456 1.00 27.66 146 SER E N 1
ATOM 6265 C CA . SER E 1 149 ? 44.666 91.525 25.024 1.00 27.12 146 SER E CA 1
ATOM 6266 C C . SER E 1 149 ? 44.718 93.009 24.740 1.00 25.13 146 SER E C 1
ATOM 6267 O O . SER E 1 149 ? 45.288 93.780 25.524 1.00 32.94 146 SER E O 1
ATOM 6270 N N . PHE E 1 150 ? 44.162 93.423 23.613 1.00 29.12 147 PHE E N 1
ATOM 6271 C CA . PHE E 1 150 ? 44.128 94.850 23.313 1.00 34.06 147 PHE E CA 1
ATOM 6272 C C . PHE E 1 150 ? 42.694 95.354 23.272 1.00 25.92 147 PHE E C 1
ATOM 6273 O O . PHE E 1 150 ? 41.887 94.788 22.543 1.00 33.03 147 PHE E O 1
ATOM 6281 N N . ALA E 1 151 ? 42.387 96.375 24.094 1.00 27.43 148 ALA E N 1
ATOM 6282 C CA . ALA E 1 151 ? 41.100 97.099 24.084 1.00 27.45 148 ALA E CA 1
ATOM 6283 C C . ALA E 1 151 ? 41.184 98.472 23.448 1.00 21.23 148 ALA E C 1
ATOM 6284 O O . ALA E 1 151 ? 41.813 99.388 23.967 1.00 27.91 148 ALA E O 1
ATOM 6286 N N . ILE E 1 152 ? 40.511 98.632 22.328 1.00 31.70 149 ILE E N 1
ATOM 6287 C CA . ILE E 1 152 ? 40.620 99.877 21.594 1.00 43.52 149 ILE E CA 1
ATOM 6288 C C . ILE E 1 152 ? 39.240 100.531 21.422 1.00 32.03 149 ILE E C 1
ATOM 6289 O O . ILE E 1 152 ? 38.262 99.851 21.129 1.00 22.21 149 ILE E O 1
ATOM 6294 N N . SER E 1 153 ? 39.203 101.851 21.623 1.00 28.04 150 SER E N 1
ATOM 6295 C CA . SER E 1 153 ? 37.990 102.667 21.541 1.00 39.65 150 SER E CA 1
ATOM 6296 C C . SER E 1 153 ? 38.094 103.714 20.400 1.00 35.70 150 SER E C 1
ATOM 6297 O O . SER E 1 153 ? 39.181 104.190 20.081 1.00 33.29 150 SER E O 1
ATOM 6300 N N . HIS E 1 154 ? 36.966 104.061 19.783 1.00 35.60 151 HIS E N 1
ATOM 6301 C CA . HIS E 1 154 ? 36.985 104.876 18.566 1.00 44.03 151 HIS E CA 1
ATOM 6302 C C . HIS E 1 154 ? 35.900 105.960 18.613 1.00 47.71 151 HIS E C 1
ATOM 6303 O O . HIS E 1 154 ? 34.718 105.621 18.647 1.00 58.77 151 HIS E O 1
ATOM 6310 N N . GLU E 1 155 ? 36.277 107.248 18.592 1.00 47.33 152 GLU E N 1
ATOM 6311 C CA . GLU E 1 155 ? 35.276 108.324 18.777 1.00 49.86 152 GLU E CA 1
ATOM 6312 C C . GLU E 1 155 ? 33.930 108.123 18.051 1.00 45.17 152 GLU E C 1
ATOM 6313 O O . GLU E 1 155 ? 33.869 107.615 16.934 1.00 49.82 152 GLU E O 1
ATOM 6319 N N . HIS E 1 156 ? 32.845 108.500 18.711 1.00 46.54 153 HIS E N 1
ATOM 6320 C CA . HIS E 1 156 ? 31.532 108.156 18.208 1.00 46.63 153 HIS E CA 1
ATOM 6321 C C . HIS E 1 156 ? 30.449 109.112 18.679 1.00 51.49 153 HIS E C 1
ATOM 6322 O O . HIS E 1 156 ? 30.138 109.190 19.868 1.00 54.87 153 HIS E O 1
ATOM 6329 N N . THR E 1 157 ? 29.846 109.808 17.724 1.00 56.22 154 THR E N 1
ATOM 6330 C CA . THR E 1 157 ? 28.992 110.941 18.045 1.00 51.55 154 THR E CA 1
ATOM 6331 C C . THR E 1 157 ? 27.542 110.544 18.376 1.00 56.79 154 THR E C 1
ATOM 6332 O O . THR E 1 157 ? 27.010 109.553 17.856 1.00 47.85 154 THR E O 1
ATOM 6336 N N . VAL E 1 158 ? 26.937 111.316 19.281 1.00 56.65 155 VAL E N 1
ATOM 6337 C CA . VAL E 1 158 ? 25.512 111.238 19.601 1.00 59.32 155 VAL E CA 1
ATOM 6338 C C . VAL E 1 158 ? 24.872 112.589 19.262 1.00 55.87 155 VAL E C 1
ATOM 6339 O O . VAL E 1 158 ? 23.862 112.979 19.839 1.00 52.57 155 VAL E O 1
ATOM 6343 N N . GLY E 1 159 ? 25.484 113.290 18.307 1.00 49.93 156 GLY E N 1
ATOM 6344 C CA . GLY E 1 159 ? 24.975 114.551 17.798 1.00 50.52 156 GLY E CA 1
ATOM 6345 C C . GLY E 1 159 ? 25.877 115.727 18.126 1.00 44.94 156 GLY E C 1
ATOM 6346 O O . GLY E 1 159 ? 26.841 116.017 17.422 1.00 39.72 156 GLY E O 1
ATOM 6347 N N . SER E 1 160 ? 25.547 116.423 19.202 1.00 45.27 157 SER E N 1
ATOM 6348 C CA . SER E 1 160 ? 26.437 117.430 19.747 1.00 52.40 157 SER E CA 1
ATOM 6349 C C . SER E 1 160 ? 27.490 116.765 20.654 1.00 57.68 157 SER E C 1
ATOM 6350 O O . SER E 1 160 ? 28.422 117.414 21.137 1.00 58.41 157 SER E O 1
ATOM 6353 N N . PHE E 1 161 ? 27.341 115.461 20.855 1.00 51.00 158 PHE E N 1
ATOM 6354 C CA . PHE E 1 161 ? 28.090 114.738 21.869 1.00 44.99 158 PHE E CA 1
ATOM 6355 C C . PHE E 1 161 ? 29.127 113.760 21.306 1.00 42.23 158 PHE E C 1
ATOM 6356 O O . PHE E 1 161 ? 28.918 113.154 20.278 1.00 38.44 158 PHE E O 1
ATOM 6364 N N . ILE E 1 162 ? 30.252 113.607 21.994 1.00 48.06 159 ILE E N 1
ATOM 6365 C CA . ILE E 1 162 ? 31.300 112.694 21.554 1.00 48.37 159 ILE E CA 1
ATOM 6366 C C . ILE E 1 162 ? 31.600 111.660 22.645 1.00 48.59 159 ILE E C 1
ATOM 6367 O O . ILE E 1 162 ? 31.919 112.008 23.785 1.00 41.11 159 ILE E O 1
ATOM 6372 N N . THR E 1 163 ? 31.503 110.387 22.283 1.00 38.10 160 THR E N 1
ATOM 6373 C CA . THR E 1 163 ? 31.731 109.311 23.234 1.00 40.28 160 THR E CA 1
ATOM 6374 C C . THR E 1 163 ? 32.881 108.419 22.772 1.00 35.66 160 THR E C 1
ATOM 6375 O O . THR E 1 163 ? 33.206 108.418 21.584 1.00 35.47 160 THR E O 1
ATOM 6387 N N . LYS E 1 165 ? 33.713 104.866 21.970 1.00 42.50 162 LYS E N 1
ATOM 6388 C CA . LYS E 1 165 ? 33.111 103.583 21.665 1.00 37.61 162 LYS E CA 1
ATOM 6389 C C . LYS E 1 165 ? 34.153 102.467 21.655 1.00 42.31 162 LYS E C 1
ATOM 6390 O O . LYS E 1 165 ? 34.997 102.399 20.762 1.00 42.09 162 LYS E O 1
ATOM 6396 N N . PRO E 1 166 ? 34.102 101.578 22.660 1.00 51.00 163 PRO E N 1
ATOM 6397 C CA . PRO E 1 166 ? 35.010 100.425 22.635 1.00 45.77 163 PRO E CA 1
ATOM 6398 C C . PRO E 1 166 ? 34.563 99.423 21.582 1.00 39.92 163 PRO E C 1
ATOM 6399 O O . PRO E 1 166 ? 33.372 99.129 21.483 1.00 60.35 163 PRO E O 1
ATOM 6403 N N . ALA E 1 167 ? 35.492 98.912 20.790 1.00 34.53 164 ALA E N 1
ATOM 6404 C CA . ALA E 1 167 ? 35.178 97.779 19.925 1.00 35.32 164 ALA E CA 1
ATOM 6405 C C . ALA E 1 167 ? 35.316 96.490 20.747 1.00 45.01 164 ALA E C 1
ATOM 6406 O O . ALA E 1 167 ? 35.450 96.565 21.977 1.00 43.99 164 ALA E O 1
ATOM 6408 N N . LEU E 1 168 ? 35.288 95.325 20.080 1.00 40.36 165 LEU E N 1
ATOM 6409 C CA . LEU E 1 168 ? 35.440 94.021 20.756 1.00 32.83 165 LEU E CA 1
ATOM 6410 C C . LEU E 1 168 ? 36.878 93.775 21.232 1.00 37.22 165 LEU E C 1
ATOM 6411 O O . LEU E 1 168 ? 37.839 94.184 20.576 1.00 33.59 165 LEU E O 1
ATOM 6416 N N . PRO E 1 169 ? 37.034 93.115 22.388 1.00 38.62 166 PRO E N 1
ATOM 6417 C CA . PRO E 1 169 ? 38.387 92.824 22.861 1.00 37.10 166 PRO E CA 1
ATOM 6418 C C . PRO E 1 169 ? 39.050 91.851 21.903 1.00 37.93 166 PRO E C 1
ATOM 6419 O O . PRO E 1 169 ? 38.351 91.083 21.247 1.00 39.34 166 PRO E O 1
ATOM 6423 N N . VAL E 1 170 ? 40.376 91.879 21.833 1.00 38.98 167 VAL E N 1
ATOM 6424 C CA . VAL E 1 170 ? 41.105 90.965 20.978 1.00 32.52 167 VAL E CA 1
ATOM 6425 C C . VAL E 1 170 ? 42.313 90.493 21.717 1.00 33.13 167 VAL E C 1
ATOM 6426 O O . VAL E 1 170 ? 43.234 91.266 21.995 1.00 30.42 167 VAL E O 1
ATOM 6430 N N . HIS E 1 171 ? 42.303 89.212 22.037 1.00 33.05 168 HIS E N 1
ATOM 6431 C CA . HIS E 1 171 ? 43.433 88.612 22.702 1.00 36.24 168 HIS E CA 1
ATOM 6432 C C . HIS E 1 171 ? 44.527 88.316 21.694 1.00 36.05 168 HIS E C 1
ATOM 6433 O O . HIS E 1 171 ? 44.353 88.519 20.496 1.00 37.47 168 HIS E O 1
ATOM 6440 N N . GLN E 1 172 ? 45.673 87.875 22.177 1.00 43.89 169 GLN E N 1
ATOM 6441 C CA . GLN E 1 172 ? 46.762 87.589 21.278 1.00 39.55 169 GLN E CA 1
ATOM 6442 C C . GLN E 1 172 ? 47.725 86.716 21.967 1.00 35.39 169 GLN E C 1
ATOM 6443 O O . GLN E 1 172 ? 48.288 87.088 22.984 1.00 33.59 169 GLN E O 1
ATOM 6449 N N . TRP E 1 173 ? 47.902 85.540 21.395 1.00 41.90 170 TRP E N 1
ATOM 6450 C CA . TRP E 1 173 ? 48.913 84.607 21.850 1.00 39.39 170 TRP E CA 1
ATOM 6451 C C . TRP E 1 173 ? 50.189 84.730 20.997 1.00 38.46 170 TRP E C 1
ATOM 6452 O O . TRP E 1 173 ? 50.115 84.757 19.771 1.00 33.94 170 TRP E O 1
ATOM 6463 N N . THR E 1 174 ? 51.345 84.846 21.654 1.00 42.23 171 THR E N 1
ATOM 6464 C CA . THR E 1 174 ? 52.662 84.735 20.991 1.00 45.68 171 THR E CA 1
ATOM 6465 C C . THR E 1 174 ? 53.549 83.621 21.613 1.00 33.82 171 THR E C 1
ATOM 6466 O O . THR E 1 174 ? 53.914 83.685 22.796 1.00 32.60 171 THR E O 1
ATOM 6470 N N . VAL E 1 175 ? 53.882 82.616 20.797 1.00 30.02 172 VAL E N 1
ATOM 6471 C CA . VAL E 1 175 ? 54.737 81.494 21.182 1.00 26.90 172 VAL E CA 1
ATOM 6472 C C . VAL E 1 175 ? 55.917 81.354 20.233 1.00 38.22 172 VAL E C 1
ATOM 6473 O O . VAL E 1 175 ? 55.844 81.742 19.061 1.00 35.75 172 VAL E O 1
ATOM 6477 N N . VAL E 1 176 ? 57.016 80.796 20.732 1.00 44.10 173 VAL E N 1
ATOM 6478 C CA . VAL E 1 176 ? 58.058 80.281 19.838 1.00 46.39 173 VAL E CA 1
ATOM 6479 C C . VAL E 1 176 ? 58.061 78.771 20.055 1.00 38.92 173 VAL E C 1
ATOM 6480 O O . VAL E 1 176 ? 58.015 78.310 21.191 1.00 28.86 173 VAL E O 1
ATOM 6484 N N . LYS E 1 177 ? 58.056 77.992 18.984 1.00 37.41 174 LYS E N 1
ATOM 6485 C CA . LYS E 1 177 ? 57.725 76.579 19.143 1.00 36.96 174 LYS E CA 1
ATOM 6486 C C . LYS E 1 177 ? 58.719 75.769 19.958 1.00 50.52 174 LYS E C 1
ATOM 6487 O O . LYS E 1 177 ? 59.911 75.746 19.638 1.00 49.19 174 LYS E O 1
ATOM 6493 N N . ALA E 1 178 ? 58.207 75.118 21.007 1.00 42.89 175 ALA E N 1
ATOM 6494 C CA . ALA E 1 178 ? 58.904 74.036 21.686 1.00 47.98 175 ALA E CA 1
ATOM 6495 C C . ALA E 1 178 ? 60.359 74.355 22.029 1.00 52.00 175 ALA E C 1
ATOM 6496 O O . ALA E 1 178 ? 61.227 73.472 21.986 1.00 60.40 175 ALA E O 1
ATOM 6498 N N . GLY F 1 6 ? 41.527 102.909 47.140 1.00 46.75 3 GLY F N 1
ATOM 6499 C CA . GLY F 1 6 ? 42.079 101.627 46.757 1.00 62.05 3 GLY F CA 1
ATOM 6500 C C . GLY F 1 6 ? 41.414 100.548 47.584 1.00 73.72 3 GLY F C 1
ATOM 6501 O O . GLY F 1 6 ? 41.612 99.344 47.364 1.00 65.56 3 GLY F O 1
ATOM 6502 N N . GLN F 1 7 ? 40.616 101.000 48.551 1.00 76.09 4 GLN F N 1
ATOM 6503 C CA . GLN F 1 7 ? 39.823 100.122 49.405 1.00 65.59 4 GLN F CA 1
ATOM 6504 C C . GLN F 1 7 ? 38.369 100.279 48.966 1.00 63.56 4 GLN F C 1
ATOM 6505 O O . GLN F 1 7 ? 37.499 99.461 49.279 1.00 59.57 4 GLN F O 1
ATOM 6511 N N . LEU F 1 8 ? 38.148 101.350 48.209 1.00 58.87 5 LEU F N 1
ATOM 6512 C CA . LEU F 1 8 ? 36.875 101.694 47.591 1.00 57.25 5 LEU F CA 1
ATOM 6513 C C . LEU F 1 8 ? 36.609 100.771 46.387 1.00 51.99 5 LEU F C 1
ATOM 6514 O O . LEU F 1 8 ? 35.472 100.486 46.013 1.00 36.37 5 LEU F O 1
ATOM 6519 N N . THR F 1 9 ? 37.680 100.298 45.779 1.00 54.79 6 THR F N 1
ATOM 6520 C CA . THR F 1 9 ? 37.559 99.331 44.710 1.00 59.85 6 THR F CA 1
ATOM 6521 C C . THR F 1 9 ? 36.663 98.177 45.183 1.00 59.04 6 THR F C 1
ATOM 6522 O O . THR F 1 9 ? 35.902 97.616 44.390 1.00 58.89 6 THR F O 1
ATOM 6526 N N . LYS F 1 10 ? 36.753 97.856 46.481 1.00 59.21 7 LYS F N 1
ATOM 6527 C CA . LYS F 1 10 ? 36.098 96.690 47.096 1.00 47.26 7 LYS F CA 1
ATOM 6528 C C . LYS F 1 10 ? 34.627 96.936 47.356 1.00 44.33 7 LYS F C 1
ATOM 6529 O O . LYS F 1 10 ? 33.817 96.006 47.320 1.00 36.23 7 LYS F O 1
ATOM 6535 N N . GLN F 1 11 ? 34.314 98.196 47.653 1.00 42.99 8 GLN F N 1
ATOM 6536 C CA . GLN F 1 11 ? 32.949 98.694 47.844 1.00 43.66 8 GLN F CA 1
ATOM 6537 C C . GLN F 1 11 ? 32.145 98.731 46.534 1.00 42.98 8 GLN F C 1
ATOM 6538 O O . GLN F 1 11 ? 30.926 98.547 46.527 1.00 35.69 8 GLN F O 1
ATOM 6544 N N . HIS F 1 12 ? 32.841 98.975 45.428 1.00 43.93 9 HIS F N 1
ATOM 6545 C CA . HIS F 1 12 ? 32.260 98.799 44.105 1.00 45.91 9 HIS F CA 1
ATOM 6546 C C . HIS F 1 12 ? 31.827 97.343 43.867 1.00 48.10 9 HIS F C 1
ATOM 6547 O O . HIS F 1 12 ? 30.758 97.086 43.290 1.00 35.18 9 HIS F O 1
ATOM 6554 N N . VAL F 1 13 ? 32.652 96.401 44.331 1.00 50.46 10 VAL F N 1
ATOM 6555 C CA . VAL F 1 13 ? 32.387 94.962 44.187 1.00 50.31 10 VAL F CA 1
ATOM 6556 C C . VAL F 1 13 ? 31.242 94.476 45.069 1.00 43.79 10 VAL F C 1
ATOM 6557 O O . VAL F 1 13 ? 30.306 93.829 44.598 1.00 45.65 10 VAL F O 1
ATOM 6561 N N . ARG F 1 14 ? 31.326 94.794 46.353 1.00 41.25 11 ARG F N 1
ATOM 6562 C CA . ARG F 1 14 ? 30.248 94.503 47.286 1.00 43.39 11 ARG F CA 1
ATOM 6563 C C . ARG F 1 14 ? 28.921 95.155 46.836 1.00 44.99 11 ARG F C 1
ATOM 6564 O O . ARG F 1 14 ? 27.841 94.631 47.103 1.00 44.76 11 ARG F O 1
ATOM 6572 N N . ALA F 1 15 ? 29.011 96.276 46.123 1.00 42.23 12 ALA F N 1
ATOM 6573 C CA . ALA F 1 15 ? 27.831 96.936 45.584 1.00 37.44 12 ALA F CA 1
ATOM 6574 C C . ALA F 1 15 ? 27.459 96.311 44.256 1.00 43.02 12 ALA F C 1
ATOM 6575 O O . ALA F 1 15 ? 26.338 96.461 43.784 1.00 50.59 12 ALA F O 1
ATOM 6577 N N . LEU F 1 16 ? 28.402 95.608 43.647 1.00 44.94 13 LEU F N 1
ATOM 6578 C CA . LEU F 1 16 ? 28.119 94.969 42.378 1.00 40.32 13 LEU F CA 1
ATOM 6579 C C . LEU F 1 16 ? 27.563 93.553 42.548 1.00 37.80 13 LEU F C 1
ATOM 6580 O O . LEU F 1 16 ? 26.741 93.125 41.756 1.00 33.49 13 LEU F O 1
ATOM 6585 N N . ALA F 1 17 ? 27.986 92.841 43.590 1.00 35.97 14 ALA F N 1
ATOM 6586 C CA . ALA F 1 17 ? 27.447 91.502 43.850 1.00 31.68 14 ALA F CA 1
ATOM 6587 C C . ALA F 1 17 ? 26.030 91.573 44.414 1.00 25.63 14 ALA F C 1
ATOM 6588 O O . ALA F 1 17 ? 25.140 90.915 43.910 1.00 29.33 14 ALA F O 1
ATOM 6590 N N . ILE F 1 18 ? 25.804 92.396 45.429 1.00 27.30 15 ILE F N 1
ATOM 6591 C CA . ILE F 1 18 ? 24.465 92.510 46.016 1.00 30.99 15 ILE F CA 1
ATOM 6592 C C . ILE F 1 18 ? 23.412 93.071 45.059 1.00 35.61 15 ILE F C 1
ATOM 6593 O O . ILE F 1 18 ? 22.211 93.020 45.334 1.00 37.79 15 ILE F O 1
ATOM 6598 N N . SER F 1 19 ? 23.850 93.619 43.934 1.00 38.04 16 SER F N 1
ATOM 6599 C CA . SER F 1 19 ? 22.900 93.990 42.890 1.00 33.50 16 SER F CA 1
ATOM 6600 C C . SER F 1 19 ? 22.649 92.731 42.083 1.00 29.17 16 SER F C 1
ATOM 6601 O O . SER F 1 19 ? 21.513 92.373 41.820 1.00 41.01 16 SER F O 1
ATOM 6604 N N . ALA F 1 20 ? 23.727 92.053 41.702 1.00 33.01 17 ALA F N 1
ATOM 6605 C CA . ALA F 1 20 ? 23.656 90.730 41.080 1.00 36.28 17 ALA F CA 1
ATOM 6606 C C . ALA F 1 20 ? 23.064 89.659 42.000 1.00 37.01 17 ALA F C 1
ATOM 6607 O O . ALA F 1 20 ? 22.992 88.496 41.621 1.00 45.46 17 ALA F O 1
ATOM 6609 N N . LEU F 1 21 ? 22.648 90.064 43.196 1.00 41.37 18 LEU F N 1
ATOM 6610 C CA . LEU F 1 21 ? 22.057 89.138 44.155 1.00 37.69 18 LEU F CA 1
ATOM 6611 C C . LEU F 1 21 ? 20.619 89.526 44.482 1.00 32.38 18 LEU F C 1
ATOM 6612 O O . LEU F 1 21 ? 19.814 88.685 44.881 1.00 32.66 18 LEU F O 1
ATOM 6617 N N . ALA F 1 22 ? 20.303 90.806 44.310 1.00 27.39 19 ALA F N 1
ATOM 6618 C CA . ALA F 1 22 ? 18.917 91.256 44.286 1.00 26.96 19 ALA F CA 1
ATOM 6619 C C . ALA F 1 22 ? 18.134 90.694 45.468 1.00 30.24 19 ALA F C 1
ATOM 6620 O O . ALA F 1 22 ? 17.249 89.855 45.296 1.00 33.70 19 ALA F O 1
ATOM 6622 N N . PRO F 1 23 ? 18.465 91.161 46.667 1.00 28.83 20 PRO F N 1
ATOM 6623 C CA . PRO F 1 23 ? 17.941 90.563 47.899 1.00 30.90 20 PRO F CA 1
ATOM 6624 C C . PRO F 1 23 ? 16.438 90.779 48.039 1.00 35.37 20 PRO F C 1
ATOM 6625 O O . PRO F 1 23 ? 15.932 91.842 47.679 1.00 46.46 20 PRO F O 1
ATOM 6629 N N . LYS F 1 24 ? 15.737 89.775 48.557 1.00 24.94 21 LYS F N 1
ATOM 6630 C CA . LYS F 1 24 ? 14.284 89.828 48.657 1.00 24.91 21 LYS F CA 1
ATOM 6631 C C . LYS F 1 24 ? 13.799 89.215 49.966 1.00 21.31 21 LYS F C 1
ATOM 6632 O O . LYS F 1 24 ? 14.340 88.212 50.431 1.00 29.18 21 LYS F O 1
ATOM 6638 N N . PRO F 1 25 ? 12.776 89.825 50.556 1.00 22.57 22 PRO F N 1
ATOM 6639 C CA . PRO F 1 25 ? 12.294 89.417 51.880 1.00 27.12 22 PRO F CA 1
ATOM 6640 C C . PRO F 1 25 ? 12.206 87.900 52.007 1.00 33.25 22 PRO F C 1
ATOM 6641 O O . PRO F 1 25 ? 11.785 87.226 51.067 1.00 35.90 22 PRO F O 1
ATOM 6645 N N . HIS F 1 26 ? 12.600 87.375 53.162 1.00 29.00 23 HIS F N 1
ATOM 6646 C CA . HIS F 1 26 ? 12.427 85.958 53.458 1.00 32.52 23 HIS F CA 1
ATOM 6647 C C . HIS F 1 26 ? 13.416 85.105 52.672 1.00 35.20 23 HIS F C 1
ATOM 6648 O O . HIS F 1 26 ? 13.289 83.881 52.617 1.00 55.04 23 HIS F O 1
ATOM 6655 N N . GLU F 1 27 ? 14.401 85.758 52.064 1.00 31.83 24 GLU F N 1
ATOM 6656 C CA . GLU F 1 27 ? 15.476 85.054 51.375 1.00 33.57 24 GLU F CA 1
ATOM 6657 C C . GLU F 1 27 ? 16.704 84.914 52.268 1.00 33.74 24 GLU F C 1
ATOM 6658 O O . GLU F 1 27 ? 17.117 85.868 52.928 1.00 27.41 24 GLU F O 1
ATOM 6664 N N . THR F 1 28 ? 17.284 83.718 52.285 1.00 27.08 25 THR F N 1
ATOM 6665 C CA . THR F 1 28 ? 18.395 83.430 53.149 1.00 31.57 25 THR F CA 1
ATOM 6666 C C . THR F 1 28 ? 19.601 83.292 52.275 1.00 33.01 25 THR F C 1
ATOM 6667 O O . THR F 1 28 ? 19.581 82.489 51.325 1.00 28.46 25 THR F O 1
ATOM 6671 N N . LEU F 1 29 ? 20.647 84.054 52.589 1.00 25.05 26 LEU F N 1
ATOM 6672 C CA . LEU F 1 29 ? 21.840 84.057 51.753 1.00 26.04 26 LEU F CA 1
ATOM 6673 C C . LEU F 1 29 ? 22.902 83.235 52.406 1.00 26.51 26 LEU F C 1
ATOM 6674 O O . LEU F 1 29 ? 22.815 82.964 53.574 1.00 25.88 26 LEU F O 1
ATOM 6679 N N . TRP F 1 30 ? 23.878 82.804 51.617 1.00 37.00 27 TRP F N 1
ATOM 6680 C CA . TRP F 1 30 ? 25.032 82.061 52.090 1.00 31.55 27 TRP F CA 1
ATOM 6681 C C . TRP F 1 30 ? 26.249 82.766 51.460 1.00 34.09 27 TRP F C 1
ATOM 6682 O O . TRP F 1 30 ? 26.310 82.890 50.237 1.00 34.01 27 TRP F O 1
ATOM 6693 N N . ASP F 1 31 ? 27.189 83.269 52.262 1.00 28.25 28 ASP F N 1
ATOM 6694 C CA . ASP F 1 31 ? 28.401 83.850 51.662 1.00 29.68 28 ASP F CA 1
ATOM 6695 C C . ASP F 1 31 ? 29.557 82.928 51.876 1.00 32.72 28 ASP F C 1
ATOM 6696 O O . ASP F 1 31 ? 30.005 82.779 52.999 1.00 30.75 28 ASP F O 1
ATOM 6701 N N . ILE F 1 32 ? 30.038 82.313 50.798 1.00 38.42 29 ILE F N 1
ATOM 6702 C CA . ILE F 1 32 ? 31.184 81.415 50.874 1.00 37.09 29 ILE F CA 1
ATOM 6703 C C . ILE F 1 32 ? 32.488 82.109 50.490 1.00 45.41 29 ILE F C 1
ATOM 6704 O O . ILE F 1 32 ? 32.603 82.681 49.390 1.00 47.86 29 ILE F O 1
ATOM 6709 N N . GLY F 1 33 ? 33.453 82.051 51.410 1.00 46.09 30 GLY F N 1
ATOM 6710 C CA . GLY F 1 33 ? 34.708 82.769 51.278 1.00 43.62 30 GLY F CA 1
ATOM 6711 C C . GLY F 1 33 ? 34.801 83.860 52.316 1.00 27.82 30 GLY F C 1
ATOM 6712 O O . GLY F 1 33 ? 34.913 85.028 51.962 1.00 47.57 30 GLY F O 1
ATOM 6713 N N . GLY F 1 37 ? 33.021 87.862 54.219 1.00 53.49 34 GLY F N 1
ATOM 6714 C CA . GLY F 1 37 ? 31.819 87.802 55.030 1.00 49.90 34 GLY F CA 1
ATOM 6715 C C . GLY F 1 37 ? 31.143 89.157 55.075 1.00 46.73 34 GLY F C 1
ATOM 6716 O O . GLY F 1 37 ? 30.170 89.384 55.812 1.00 33.42 34 GLY F O 1
ATOM 6717 N N . SER F 1 38 ? 31.672 90.072 54.268 1.00 53.54 35 SER F N 1
ATOM 6718 C CA . SER F 1 38 ? 31.152 91.437 54.212 1.00 49.94 35 SER F CA 1
ATOM 6719 C C . SER F 1 38 ? 29.882 91.499 53.366 1.00 37.63 35 SER F C 1
ATOM 6720 O O . SER F 1 38 ? 28.983 92.301 53.631 1.00 35.47 35 SER F O 1
ATOM 6723 N N . ILE F 1 39 ? 29.810 90.634 52.357 1.00 39.04 36 ILE F N 1
ATOM 6724 C CA . ILE F 1 39 ? 28.611 90.507 51.535 1.00 18.51 36 ILE F CA 1
ATOM 6725 C C . ILE F 1 39 ? 27.394 90.156 52.385 1.00 22.71 36 ILE F C 1
ATOM 6726 O O . ILE F 1 39 ? 26.363 90.821 52.279 1.00 25.28 36 ILE F O 1
ATOM 6731 N N . ALA F 1 40 ? 27.519 89.153 53.255 1.00 28.87 37 ALA F N 1
ATOM 6732 C CA . ALA F 1 40 ? 26.386 88.697 54.085 1.00 25.59 37 ALA F CA 1
ATOM 6733 C C . ALA F 1 40 ? 25.745 89.785 54.910 1.00 26.40 37 ALA F C 1
ATOM 6734 O O . ALA F 1 40 ? 24.543 89.739 55.174 1.00 39.64 37 ALA F O 1
ATOM 6736 N N . ILE F 1 41 ? 26.533 90.769 55.326 1.00 34.80 38 ILE F N 1
ATOM 6737 C CA . ILE F 1 41 ? 26.006 91.903 56.087 1.00 30.14 38 ILE F CA 1
ATOM 6738 C C . ILE F 1 41 ? 25.487 92.998 55.162 1.00 33.98 38 ILE F C 1
ATOM 6739 O O . ILE F 1 41 ? 24.464 93.637 55.422 1.00 38.53 38 ILE F O 1
ATOM 6744 N N . GLU F 1 42 ? 26.203 93.199 54.068 1.00 31.93 39 GLU F N 1
ATOM 6745 C CA . GLU F 1 42 ? 25.768 94.110 53.043 1.00 34.19 39 GLU F CA 1
ATOM 6746 C C . GLU F 1 42 ? 24.457 93.596 52.478 1.00 38.79 39 GLU F C 1
ATOM 6747 O O . GLU F 1 42 ? 23.607 94.374 52.066 1.00 37.86 39 GLU F O 1
ATOM 6753 N N . TRP F 1 43 ? 24.309 92.277 52.452 1.00 37.96 40 TRP F N 1
ATOM 6754 C CA . TRP F 1 43 ? 23.066 91.626 52.040 1.00 26.52 40 TRP F CA 1
ATOM 6755 C C . TRP F 1 43 ? 21.976 91.848 53.104 1.00 31.86 40 TRP F C 1
ATOM 6756 O O . TRP F 1 43 ? 20.846 92.197 52.774 1.00 31.20 40 TRP F O 1
ATOM 6767 N N . LEU F 1 44 ? 22.333 91.642 54.368 1.00 38.83 41 LEU F N 1
ATOM 6768 C CA . LEU F 1 44 ? 21.381 91.776 55.464 1.00 30.35 41 LEU F CA 1
ATOM 6769 C C . LEU F 1 44 ? 20.808 93.188 55.527 1.00 37.85 41 LEU F C 1
ATOM 6770 O O . LEU F 1 44 ? 19.646 93.382 55.885 1.00 37.98 41 LEU F O 1
ATOM 6775 N N . ARG F 1 45 ? 21.631 94.171 55.178 1.00 44.45 42 ARG F N 1
ATOM 6776 C CA . ARG F 1 45 ? 21.302 95.570 55.424 1.00 53.82 42 ARG F CA 1
ATOM 6777 C C . ARG F 1 45 ? 20.495 96.158 54.272 1.00 57.65 42 ARG F C 1
ATOM 6778 O O . ARG F 1 45 ? 20.221 97.358 54.242 1.00 65.32 42 ARG F O 1
ATOM 6786 N N . SER F 1 46 ? 20.118 95.306 53.324 1.00 56.93 43 SER F N 1
ATOM 6787 C CA . SER F 1 46 ? 19.374 95.745 52.150 1.00 53.67 43 SER F CA 1
ATOM 6788 C C . SER F 1 46 ? 17.871 95.607 52.366 1.00 58.18 43 SER F C 1
ATOM 6789 O O . SER F 1 46 ? 17.075 96.283 51.714 1.00 72.55 43 SER F O 1
ATOM 6792 N N . THR F 1 47 ? 17.489 94.727 53.286 1.00 44.66 44 THR F N 1
ATOM 6793 C CA . THR F 1 47 ? 16.082 94.504 53.595 1.00 48.99 44 THR F CA 1
ATOM 6794 C C . THR F 1 47 ? 15.913 93.864 54.969 1.00 51.12 44 THR F C 1
ATOM 6795 O O . THR F 1 47 ? 16.766 93.097 55.416 1.00 51.65 44 THR F O 1
ATOM 6799 N N . PRO F 1 48 ? 14.808 94.185 55.634 1.00 53.95 45 PRO F N 1
ATOM 6800 C CA . PRO F 1 48 ? 14.296 93.351 56.725 1.00 48.49 45 PRO F CA 1
ATOM 6801 C C . PRO F 1 48 ? 13.893 91.964 56.237 1.00 42.61 45 PRO F C 1
ATOM 6802 O O . PRO F 1 48 ? 13.660 91.775 55.043 1.00 20.12 45 PRO F O 1
ATOM 6806 N N . GLN F 1 49 ? 13.814 91.007 57.156 1.00 30.40 46 GLN F N 1
ATOM 6807 C CA . GLN F 1 49 ? 13.242 89.700 56.854 1.00 26.35 46 GLN F CA 1
ATOM 6808 C C . GLN F 1 49 ? 14.036 88.989 55.764 1.00 31.90 46 GLN F C 1
ATOM 6809 O O . GLN F 1 49 ? 13.492 88.176 55.016 1.00 30.27 46 GLN F O 1
ATOM 6815 N N . THR F 1 50 ? 15.325 89.301 55.678 1.00 36.63 47 THR F N 1
ATOM 6816 C CA . THR F 1 50 ? 16.270 88.466 54.939 1.00 32.73 47 THR F CA 1
ATOM 6817 C C . THR F 1 50 ? 17.263 87.820 55.935 1.00 33.19 47 THR F C 1
ATOM 6818 O O . THR F 1 50 ? 17.474 88.371 57.025 1.00 28.27 47 THR F O 1
ATOM 6822 N N . THR F 1 51 ? 17.842 86.665 55.587 1.00 23.07 48 THR F N 1
ATOM 6823 C CA . THR F 1 51 ? 18.841 86.054 56.463 1.00 32.89 48 THR F CA 1
ATOM 6824 C C . THR F 1 51 ? 20.169 85.729 55.757 1.00 34.84 48 THR F C 1
ATOM 6825 O O . THR F 1 51 ? 20.277 85.843 54.525 1.00 28.10 48 THR F O 1
ATOM 6829 N N . ALA F 1 52 ? 21.182 85.365 56.553 1.00 34.48 49 ALA F N 1
ATOM 6830 C CA . ALA F 1 52 ? 22.486 84.940 56.017 1.00 29.96 49 ALA F CA 1
ATOM 6831 C C . ALA F 1 52 ? 23.280 83.975 56.915 1.00 32.26 49 ALA F C 1
ATOM 6832 O O . ALA F 1 52 ? 23.278 84.084 58.151 1.00 27.99 49 ALA F O 1
ATOM 6834 N N . VAL F 1 53 ? 23.928 83.014 56.258 1.00 28.05 50 VAL F N 1
ATOM 6835 C CA . VAL F 1 53 ? 24.915 82.119 56.864 1.00 29.67 50 VAL F CA 1
ATOM 6836 C C . VAL F 1 53 ? 26.305 82.427 56.238 1.00 27.76 50 VAL F C 1
ATOM 6837 O O . VAL F 1 53 ? 26.477 82.410 55.004 1.00 27.62 50 VAL F O 1
ATOM 6841 N N . CYS F 1 54 ? 27.282 82.756 57.077 1.00 21.43 51 CYS F N 1
ATOM 6842 C CA . CYS F 1 54 ? 28.649 82.978 56.596 1.00 22.11 51 CYS F CA 1
ATOM 6843 C C . CYS F 1 54 ? 29.586 81.796 56.891 1.00 27.35 51 CYS F C 1
ATOM 6844 O O . CYS F 1 54 ? 29.603 81.240 57.985 1.00 24.47 51 CYS F O 1
ATOM 6847 N N . PHE F 1 55 ? 30.359 81.424 55.880 1.00 25.19 52 PHE F N 1
ATOM 6848 C CA . PHE F 1 55 ? 31.239 80.288 55.948 1.00 23.95 52 PHE F CA 1
ATOM 6849 C C . PHE F 1 55 ? 32.699 80.752 55.806 1.00 28.96 52 PHE F C 1
ATOM 6850 O O . PHE F 1 55 ? 33.244 80.874 54.699 1.00 29.95 52 PHE F O 1
ATOM 6858 N N . GLU F 1 56 ? 33.315 81.032 56.947 1.00 34.46 53 GLU F N 1
ATOM 6859 C CA . GLU F 1 56 ? 34.733 81.371 56.998 1.00 39.46 53 GLU F CA 1
ATOM 6860 C C . GLU F 1 56 ? 35.470 80.391 57.905 1.00 42.56 53 GLU F C 1
ATOM 6861 O O . GLU F 1 56 ? 34.937 79.937 58.918 1.00 43.48 53 GLU F O 1
ATOM 6867 N N . ILE F 1 57 ? 36.704 80.072 57.536 1.00 55.72 54 ILE F N 1
ATOM 6868 C CA . ILE F 1 57 ? 37.461 79.025 58.216 1.00 51.19 54 ILE F CA 1
ATOM 6869 C C . ILE F 1 57 ? 38.118 79.486 59.509 1.00 51.89 54 ILE F C 1
ATOM 6870 O O . ILE F 1 57 ? 38.413 78.651 60.378 1.00 45.31 54 ILE F O 1
ATOM 6875 N N . SER F 1 58 ? 38.345 80.801 59.624 1.00 47.41 55 SER F N 1
ATOM 6876 C CA . SER F 1 58 ? 39.088 81.385 60.751 1.00 46.87 55 SER F CA 1
ATOM 6877 C C . SER F 1 58 ? 38.242 81.767 61.955 1.00 48.50 55 SER F C 1
ATOM 6878 O O . SER F 1 58 ? 37.267 82.499 61.802 1.00 54.31 55 SER F O 1
ATOM 6881 N N . GLU F 1 59 ? 38.626 81.288 63.144 1.00 53.14 56 GLU F N 1
ATOM 6882 C CA . GLU F 1 59 ? 37.976 81.687 64.399 1.00 51.33 56 GLU F CA 1
ATOM 6883 C C . GLU F 1 59 ? 38.217 83.184 64.610 1.00 49.57 56 GLU F C 1
ATOM 6884 O O . GLU F 1 59 ? 37.378 83.882 65.166 1.00 54.35 56 GLU F O 1
ATOM 6890 N N . GLU F 1 60 ? 39.356 83.678 64.134 1.00 44.70 57 GLU F N 1
ATOM 6891 C CA . GLU F 1 60 ? 39.655 85.108 64.220 1.00 61.23 57 GLU F CA 1
ATOM 6892 C C . GLU F 1 60 ? 38.644 85.905 63.386 1.00 49.85 57 GLU F C 1
ATOM 6893 O O . GLU F 1 60 ? 38.067 86.898 63.838 1.00 53.21 57 GLU F O 1
ATOM 6899 N N . ARG F 1 61 ? 38.441 85.462 62.157 1.00 38.84 58 ARG F N 1
ATOM 6900 C CA . ARG F 1 61 ? 37.535 86.133 61.252 1.00 39.22 58 ARG F CA 1
ATOM 6901 C C . ARG F 1 61 ? 36.072 85.855 61.575 1.00 36.31 58 ARG F C 1
ATOM 6902 O O . ARG F 1 61 ? 35.227 86.715 61.373 1.00 38.92 58 ARG F O 1
ATOM 6910 N N . ARG F 1 62 ? 35.762 84.656 62.062 1.00 36.10 59 ARG F N 1
ATOM 6911 C CA . ARG F 1 62 ? 34.391 84.342 62.477 1.00 30.34 59 ARG F CA 1
ATOM 6912 C C . ARG F 1 62 ? 33.951 85.234 63.639 1.00 43.09 59 ARG F C 1
ATOM 6913 O O . ARG F 1 62 ? 32.820 85.742 63.639 1.00 47.55 59 ARG F O 1
ATOM 6921 N N . GLU F 1 63 ? 34.836 85.428 64.623 1.00 48.53 60 GLU F N 1
ATOM 6922 C CA . GLU F 1 63 ? 34.566 86.354 65.725 1.00 38.46 60 GLU F CA 1
ATOM 6923 C C . GLU F 1 63 ? 34.308 87.777 65.209 1.00 35.28 60 GLU F C 1
ATOM 6924 O O . GLU F 1 63 ? 33.326 88.433 65.608 1.00 31.92 60 GLU F O 1
ATOM 6930 N N . ARG F 1 64 ? 35.163 88.249 64.308 1.00 31.62 61 ARG F N 1
ATOM 6931 C CA . ARG F 1 64 ? 35.017 89.610 63.779 1.00 31.41 61 ARG F CA 1
ATOM 6932 C C . ARG F 1 64 ? 33.638 89.808 63.185 1.00 36.89 61 ARG F C 1
ATOM 6933 O O . ARG F 1 64 ? 32.906 90.730 63.546 1.00 35.48 61 ARG F O 1
ATOM 6941 N N . ILE F 1 65 ? 33.294 88.921 62.266 1.00 35.85 62 ILE F N 1
ATOM 6942 C CA . ILE F 1 65 ? 32.008 88.927 61.615 1.00 32.16 62 ILE F CA 1
ATOM 6943 C C . ILE F 1 65 ? 30.849 89.037 62.611 1.00 31.75 62 ILE F C 1
ATOM 6944 O O . ILE F 1 65 ? 29.961 89.881 62.440 1.00 32.44 62 ILE F O 1
ATOM 6949 N N . LEU F 1 66 ? 30.843 88.202 63.650 1.00 28.59 63 LEU F N 1
ATOM 6950 C CA . LEU F 1 66 ? 29.781 88.314 64.653 1.00 35.39 63 LEU F CA 1
ATOM 6951 C C . LEU F 1 66 ? 29.965 89.622 65.407 1.00 39.38 63 LEU F C 1
ATOM 6952 O O . LEU F 1 66 ? 29.016 90.201 65.929 1.00 40.30 63 LEU F O 1
ATOM 6957 N N . SER F 1 67 ? 31.197 90.099 65.458 1.00 40.93 64 SER F N 1
ATOM 6958 C CA . SER F 1 67 ? 31.411 91.428 65.984 1.00 42.21 64 SER F CA 1
ATOM 6959 C C . SER F 1 67 ? 30.668 92.457 65.117 1.00 33.08 64 SER F C 1
ATOM 6960 O O . SER F 1 67 ? 29.764 93.126 65.597 1.00 41.35 64 SER F O 1
ATOM 6963 N N . ASN F 1 68 ? 31.042 92.567 63.846 1.00 30.58 65 ASN F N 1
ATOM 6964 C CA . ASN F 1 68 ? 30.418 93.521 62.923 1.00 25.85 65 ASN F CA 1
ATOM 6965 C C . ASN F 1 68 ? 28.901 93.323 62.815 1.00 41.54 65 ASN F C 1
ATOM 6966 O O . ASN F 1 68 ? 28.148 94.289 62.849 1.00 39.69 65 ASN F O 1
ATOM 6971 N N . ALA F 1 69 ? 28.443 92.081 62.682 1.00 32.06 66 ALA F N 1
ATOM 6972 C CA . ALA F 1 69 ? 27.017 91.842 62.775 1.00 33.98 66 ALA F CA 1
ATOM 6973 C C . ALA F 1 69 ? 26.523 92.499 64.056 1.00 36.87 66 ALA F C 1
ATOM 6974 O O . ALA F 1 69 ? 25.552 93.256 64.046 1.00 33.93 66 ALA F O 1
ATOM 6976 N N . ILE F 1 70 ? 27.189 92.200 65.164 1.00 32.55 67 ILE F N 1
ATOM 6977 C CA . ILE F 1 70 ? 26.759 92.735 66.434 1.00 37.36 67 ILE F CA 1
ATOM 6978 C C . ILE F 1 70 ? 26.867 94.257 66.397 1.00 42.23 67 ILE F C 1
ATOM 6979 O O . ILE F 1 70 ? 26.072 94.962 67.015 1.00 46.24 67 ILE F O 1
ATOM 6984 N N . ASN F 1 71 ? 27.830 94.762 65.637 1.00 42.61 68 ASN F N 1
ATOM 6985 C CA . ASN F 1 71 ? 27.993 96.208 65.459 1.00 51.74 68 ASN F CA 1
ATOM 6986 C C . ASN F 1 71 ? 26.755 96.874 64.850 1.00 53.49 68 ASN F C 1
ATOM 6987 O O . ASN F 1 71 ? 26.125 97.749 65.458 1.00 53.67 68 ASN F O 1
ATOM 6992 N N . LEU F 1 72 ? 26.417 96.443 63.638 1.00 47.91 69 LEU F N 1
ATOM 6993 C CA . LEU F 1 72 ? 25.401 97.103 62.836 1.00 43.26 69 LEU F CA 1
ATOM 6994 C C . LEU F 1 72 ? 23.961 96.542 63.004 1.00 45.36 69 LEU F C 1
ATOM 6995 O O . LEU F 1 72 ? 23.073 96.827 62.184 1.00 51.32 69 LEU F O 1
ATOM 7000 N N . GLY F 1 73 ? 23.749 95.761 64.068 1.00 35.59 70 GLY F N 1
ATOM 7001 C CA . GLY F 1 73 ? 22.421 95.333 64.506 1.00 42.05 70 GLY F CA 1
ATOM 7002 C C . GLY F 1 73 ? 22.027 93.871 64.304 1.00 47.51 70 GLY F C 1
ATOM 7003 O O . GLY F 1 73 ? 21.495 93.209 65.209 1.00 51.90 70 GLY F O 1
ATOM 7004 N N . VAL F 1 74 ? 22.340 93.379 63.111 1.00 42.81 71 VAL F N 1
ATOM 7005 C CA . VAL F 1 74 ? 21.834 92.134 62.532 1.00 37.34 71 VAL F CA 1
ATOM 7006 C C . VAL F 1 74 ? 22.342 90.766 63.039 1.00 42.15 71 VAL F C 1
ATOM 7007 O O . VAL F 1 74 ? 22.132 89.761 62.353 1.00 37.46 71 VAL F O 1
ATOM 7011 N N . SER F 1 75 ? 22.979 90.719 64.218 1.00 45.01 72 SER F N 1
ATOM 7012 C CA . SER F 1 75 ? 23.526 89.474 64.777 1.00 36.47 72 SER F CA 1
ATOM 7013 C C . SER F 1 75 ? 22.433 88.421 64.818 1.00 36.98 72 SER F C 1
ATOM 7014 O O . SER F 1 75 ? 22.680 87.213 64.652 1.00 34.75 72 SER F O 1
ATOM 7017 N N . ASP F 1 76 ? 21.220 88.919 65.040 1.00 33.73 73 ASP F N 1
ATOM 7018 C CA . ASP F 1 76 ? 19.990 88.139 65.110 1.00 38.53 73 ASP F CA 1
ATOM 7019 C C . ASP F 1 76 ? 19.658 87.481 63.760 1.00 35.20 73 ASP F C 1
ATOM 7020 O O . ASP F 1 76 ? 18.927 86.502 63.685 1.00 29.66 73 ASP F O 1
ATOM 7025 N N . ARG F 1 77 ? 20.207 88.029 62.686 1.00 34.38 74 ARG F N 1
ATOM 7026 C CA . ARG F 1 77 ? 19.790 87.624 61.362 1.00 32.42 74 ARG F CA 1
ATOM 7027 C C . ARG F 1 77 ? 20.920 86.949 60.635 1.00 36.61 74 ARG F C 1
ATOM 7028 O O . ARG F 1 77 ? 20.746 86.435 59.534 1.00 40.02 74 ARG F O 1
ATOM 7036 N N . ILE F 1 78 ? 22.087 86.939 61.266 1.00 27.36 75 ILE F N 1
ATOM 7037 C CA . ILE F 1 78 ? 23.234 86.302 60.659 1.00 30.95 75 ILE F CA 1
ATOM 7038 C C . ILE F 1 78 ? 23.504 84.991 61.381 1.00 27.69 75 ILE F C 1
ATOM 7039 O O . ILE F 1 78 ? 22.950 84.744 62.446 1.00 36.49 75 ILE F O 1
ATOM 7044 N N . ALA F 1 79 ? 24.343 84.147 60.796 1.00 32.65 76 ALA F N 1
ATOM 7045 C CA . ALA F 1 79 ? 24.871 82.956 61.484 1.00 37.30 76 ALA F CA 1
ATOM 7046 C C . ALA F 1 79 ? 26.235 82.565 60.898 1.00 29.30 76 ALA F C 1
ATOM 7047 O O . ALA F 1 79 ? 26.336 82.269 59.713 1.00 24.03 76 ALA F O 1
ATOM 7049 N N . VAL F 1 80 ? 27.265 82.570 61.737 1.00 27.81 77 VAL F N 1
ATOM 7050 C CA . VAL F 1 80 ? 28.634 82.387 61.270 1.00 26.06 77 VAL F CA 1
ATOM 7051 C C . VAL F 1 80 ? 29.098 80.948 61.470 1.00 35.28 77 VAL F C 1
ATOM 7052 O O . VAL F 1 80 ? 29.175 80.461 62.598 1.00 38.61 77 VAL F O 1
ATOM 7056 N N . GLN F 1 81 ? 29.405 80.272 60.367 1.00 35.28 78 GLN F N 1
ATOM 7057 C CA . GLN F 1 81 ? 29.766 78.860 60.409 1.00 28.14 78 GLN F CA 1
ATOM 7058 C C . GLN F 1 81 ? 31.234 78.655 60.052 1.00 34.66 78 GLN F C 1
ATOM 7059 O O . GLN F 1 81 ? 31.942 79.607 59.723 1.00 30.79 78 GLN F O 1
ATOM 7065 N N . GLN F 1 82 ? 31.686 77.407 60.120 1.00 41.62 79 GLN F N 1
ATOM 7066 C CA . GLN F 1 82 ? 33.075 77.078 59.824 1.00 37.11 79 GLN F CA 1
ATOM 7067 C C . GLN F 1 82 ? 33.317 77.007 58.320 1.00 34.36 79 GLN F C 1
ATOM 7068 O O . GLN F 1 82 ? 32.507 77.489 57.528 1.00 44.12 79 GLN F O 1
ATOM 7074 N N . GLY F 1 83 ? 34.436 76.403 57.933 1.00 34.21 80 GLY F N 1
ATOM 7075 C CA . GLY F 1 83 ? 34.882 76.436 56.553 1.00 41.30 80 GLY F CA 1
ATOM 7076 C C . GLY F 1 83 ? 34.111 75.472 55.672 1.00 31.35 80 GLY F C 1
ATOM 7077 O O . GLY F 1 83 ? 33.539 74.496 56.155 1.00 43.40 80 GLY F O 1
ATOM 7078 N N . ALA F 1 84 ? 34.096 75.750 54.372 1.00 32.62 81 ALA F N 1
ATOM 7079 C CA . ALA F 1 84 ? 33.618 74.785 53.388 1.00 46.15 81 ALA F CA 1
ATOM 7080 C C . ALA F 1 84 ? 34.691 73.752 53.063 1.00 52.15 81 ALA F C 1
ATOM 7081 O O . ALA F 1 84 ? 35.855 73.915 53.429 1.00 67.54 81 ALA F O 1
ATOM 7083 N N . PRO F 1 85 ? 34.292 72.689 52.372 1.00 54.20 82 PRO F N 1
ATOM 7084 C CA . PRO F 1 85 ? 32.864 72.381 52.182 1.00 48.41 82 PRO F CA 1
ATOM 7085 C C . PRO F 1 85 ? 32.208 71.690 53.395 1.00 44.42 82 PRO F C 1
ATOM 7086 O O . PRO F 1 85 ? 31.072 71.215 53.291 1.00 36.29 82 PRO F O 1
ATOM 7090 N N . ARG F 1 86 ? 32.906 71.649 54.529 1.00 41.16 83 ARG F N 1
ATOM 7091 C CA . ARG F 1 86 ? 32.477 70.821 55.656 1.00 40.75 83 ARG F CA 1
ATOM 7092 C C . ARG F 1 86 ? 31.327 71.381 56.481 1.00 43.56 83 ARG F C 1
ATOM 7093 O O . ARG F 1 86 ? 30.463 70.622 56.943 1.00 32.31 83 ARG F O 1
ATOM 7101 N N . ALA F 1 87 ? 31.309 72.697 56.672 1.00 35.59 84 ALA F N 1
ATOM 7102 C CA . ALA F 1 87 ? 30.246 73.312 57.456 1.00 27.34 84 ALA F CA 1
ATOM 7103 C C . ALA F 1 87 ? 28.848 73.163 56.834 1.00 28.82 84 ALA F C 1
ATOM 7104 O O . ALA F 1 87 ? 27.835 73.439 57.492 1.00 31.95 84 ALA F O 1
ATOM 7106 N N . PHE F 1 88 ? 28.780 72.777 55.565 1.00 30.16 85 PHE F N 1
ATOM 7107 C CA . PHE F 1 88 ? 27.478 72.679 54.913 1.00 31.87 85 PHE F CA 1
ATOM 7108 C C . PHE F 1 88 ? 26.557 71.672 55.565 1.00 36.75 85 PHE F C 1
ATOM 7109 O O . PHE F 1 88 ? 25.382 71.932 55.690 1.00 38.94 85 PHE F O 1
ATOM 7117 N N . ASP F 1 89 ? 27.081 70.523 55.980 1.00 43.35 86 ASP F N 1
ATOM 7118 C CA . ASP F 1 89 ? 26.244 69.511 56.633 1.00 44.31 86 ASP F CA 1
ATOM 7119 C C . ASP F 1 89 ? 25.791 69.970 58.016 1.00 42.84 86 ASP F C 1
ATOM 7120 O O . ASP F 1 89 ? 25.040 69.288 58.696 1.00 41.68 86 ASP F O 1
ATOM 7125 N N . ASP F 1 90 ? 26.261 71.140 58.426 1.00 44.54 87 ASP F N 1
ATOM 7126 C CA . ASP F 1 90 ? 25.921 71.694 59.720 1.00 39.10 87 ASP F CA 1
ATOM 7127 C C . ASP F 1 90 ? 24.755 72.656 59.544 1.00 48.11 87 ASP F C 1
ATOM 7128 O O . ASP F 1 90 ? 24.183 73.157 60.518 1.00 43.72 87 ASP F O 1
ATOM 7133 N N . VAL F 1 91 ? 24.417 72.908 58.284 1.00 42.88 88 VAL F N 1
ATOM 7134 C CA . VAL F 1 91 ? 23.353 73.833 57.925 1.00 34.80 88 VAL F CA 1
ATOM 7135 C C . VAL F 1 91 ? 22.199 73.070 57.334 1.00 39.01 88 VAL F C 1
ATOM 7136 O O . VAL F 1 91 ? 22.069 73.011 56.114 1.00 37.97 88 VAL F O 1
ATOM 7140 N N . PRO F 1 92 ? 21.336 72.499 58.184 1.00 33.18 89 PRO F N 1
ATOM 7141 C CA . PRO F 1 92 ? 20.311 71.696 57.544 1.00 37.10 89 PRO F CA 1
ATOM 7142 C C . PRO F 1 92 ? 19.418 72.584 56.643 1.00 42.94 89 PRO F C 1
ATOM 7143 O O . PRO F 1 92 ? 18.729 72.083 55.734 1.00 34.03 89 PRO F O 1
ATOM 7147 N N A ASP F 1 93 ? 19.448 73.889 56.876 0.50 34.43 90 ASP F N 1
ATOM 7148 N N B ASP F 1 93 ? 19.430 73.894 56.889 0.50 35.40 90 ASP F N 1
ATOM 7149 C CA A ASP F 1 93 ? 18.550 74.773 56.161 0.50 32.88 90 ASP F CA 1
ATOM 7150 C CA B ASP F 1 93 ? 18.527 74.787 56.176 0.50 32.75 90 ASP F CA 1
ATOM 7151 C C A ASP F 1 93 ? 19.101 75.183 54.801 0.50 35.64 90 ASP F C 1
ATOM 7152 C C B ASP F 1 93 ? 19.087 75.190 54.810 0.50 35.75 90 ASP F C 1
ATOM 7153 O O A ASP F 1 93 ? 20.118 75.870 54.704 0.50 38.12 90 ASP F O 1
ATOM 7154 O O B ASP F 1 93 ? 20.103 75.883 54.721 0.50 38.17 90 ASP F O 1
ATOM 7163 N N . ASN F 1 94 ? 18.413 74.735 53.754 1.00 40.26 91 ASN F N 1
ATOM 7164 C CA . ASN F 1 94 ? 18.746 75.086 52.365 1.00 33.76 91 ASN F CA 1
ATOM 7165 C C . ASN F 1 94 ? 18.771 76.575 52.100 1.00 39.68 91 ASN F C 1
ATOM 7166 O O . ASN F 1 94 ? 17.895 77.280 52.595 1.00 39.82 91 ASN F O 1
ATOM 7171 N N . PRO F 1 95 ? 19.724 77.050 51.255 1.00 39.98 92 PRO F N 1
ATOM 7172 C CA . PRO F 1 95 ? 19.853 78.475 50.919 1.00 28.91 92 PRO F CA 1
ATOM 7173 C C . PRO F 1 95 ? 18.950 78.882 49.738 1.00 38.63 92 PRO F C 1
ATOM 7174 O O . PRO F 1 95 ? 18.787 78.077 48.818 1.00 43.15 92 PRO F O 1
ATOM 7178 N N . ASP F 1 96 ? 18.402 80.104 49.755 1.00 21.82 93 ASP F N 1
ATOM 7179 C CA . ASP F 1 96 ? 17.708 80.675 48.595 1.00 23.18 93 ASP F CA 1
ATOM 7180 C C . ASP F 1 96 ? 18.690 81.343 47.599 1.00 26.32 93 ASP F C 1
ATOM 7181 O O . ASP F 1 96 ? 18.423 81.442 46.401 1.00 34.46 93 ASP F O 1
ATOM 7186 N N . VAL F 1 97 ? 19.830 81.797 48.088 1.00 27.27 94 VAL F N 1
ATOM 7187 C CA . VAL F 1 97 ? 20.788 82.490 47.228 1.00 30.14 94 VAL F CA 1
ATOM 7188 C C . VAL F 1 97 ? 22.200 82.112 47.698 1.00 28.06 94 VAL F C 1
ATOM 7189 O O . VAL F 1 97 ? 22.376 81.836 48.873 1.00 31.33 94 VAL F O 1
ATOM 7193 N N . ILE F 1 98 ? 23.185 82.064 46.790 1.00 35.92 95 ILE F N 1
ATOM 7194 C CA . ILE F 1 98 ? 24.561 81.676 47.138 1.00 26.22 95 ILE F CA 1
ATOM 7195 C C . ILE F 1 98 ? 25.551 82.698 46.644 1.00 24.80 95 ILE F C 1
ATOM 7196 O O . ILE F 1 98 ? 25.660 82.934 45.448 1.00 27.92 95 ILE F O 1
ATOM 7201 N N . PHE F 1 99 ? 26.282 83.312 47.557 1.00 24.22 96 PHE F N 1
ATOM 7202 C CA . PHE F 1 99 ? 27.461 84.076 47.135 1.00 37.81 96 PHE F CA 1
ATOM 7203 C C . PHE F 1 99 ? 28.704 83.228 47.370 1.00 31.10 96 PHE F C 1
ATOM 7204 O O . PHE F 1 99 ? 28.804 82.541 48.379 1.00 40.02 96 PHE F O 1
ATOM 7212 N N . ILE F 1 100 ? 29.621 83.254 46.409 1.00 26.36 97 ILE F N 1
ATOM 7213 C CA . ILE F 1 100 ? 30.915 82.591 46.535 1.00 23.41 97 ILE F CA 1
ATOM 7214 C C . ILE F 1 100 ? 32.039 83.541 46.148 1.00 30.61 97 ILE F C 1
ATOM 7215 O O . ILE F 1 100 ? 32.128 83.951 44.989 1.00 32.44 97 ILE F O 1
ATOM 7220 N N . LEU F 1 104 ? 36.548 80.565 43.709 1.00 65.55 101 LEU F N 1
ATOM 7221 C CA . LEU F 1 104 ? 35.550 79.503 43.852 1.00 59.48 101 LEU F CA 1
ATOM 7222 C C . LEU F 1 104 ? 36.074 78.153 43.398 1.00 58.83 101 LEU F C 1
ATOM 7223 O O . LEU F 1 104 ? 35.329 77.177 43.260 1.00 44.20 101 LEU F O 1
ATOM 7228 N N . THR F 1 105 ? 37.372 78.111 43.162 1.00 60.98 102 THR F N 1
ATOM 7229 C CA . THR F 1 105 ? 37.993 76.997 42.467 1.00 50.34 102 THR F CA 1
ATOM 7230 C C . THR F 1 105 ? 38.311 75.816 43.381 1.00 53.99 102 THR F C 1
ATOM 7231 O O . THR F 1 105 ? 38.656 74.732 42.914 1.00 58.38 102 THR F O 1
ATOM 7235 N N . ALA F 1 106 ? 38.189 76.027 44.687 1.00 57.72 103 ALA F N 1
ATOM 7236 C CA . ALA F 1 106 ? 38.636 75.033 45.661 1.00 58.77 103 ALA F CA 1
ATOM 7237 C C . ALA F 1 106 ? 37.920 73.700 45.518 1.00 60.35 103 ALA F C 1
ATOM 7238 O O . ALA F 1 106 ? 36.769 73.645 45.081 1.00 59.68 103 ALA F O 1
ATOM 7240 N N . PRO F 1 107 ? 38.623 72.620 45.877 1.00 59.89 104 PRO F N 1
ATOM 7241 C CA . PRO F 1 107 ? 38.140 71.235 45.880 1.00 61.58 104 PRO F CA 1
ATOM 7242 C C . PRO F 1 107 ? 36.747 71.063 46.492 1.00 51.33 104 PRO F C 1
ATOM 7243 O O . PRO F 1 107 ? 36.495 71.496 47.615 1.00 52.03 104 PRO F O 1
ATOM 7247 N N . GLY F 1 108 ? 35.859 70.427 45.730 1.00 59.74 105 GLY F N 1
ATOM 7248 C CA . GLY F 1 108 ? 34.487 70.181 46.140 1.00 49.70 105 GLY F CA 1
ATOM 7249 C C . GLY F 1 108 ? 33.703 71.443 46.433 1.00 47.85 105 GLY F C 1
ATOM 7250 O O . GLY F 1 108 ? 32.501 71.396 46.683 1.00 47.98 105 GLY F O 1
ATOM 7251 N N . VAL F 1 109 ? 34.382 72.581 46.389 1.00 52.65 106 VAL F N 1
ATOM 7252 C CA . VAL F 1 109 ? 33.782 73.827 46.847 1.00 49.35 106 VAL F CA 1
ATOM 7253 C C . VAL F 1 109 ? 32.554 74.261 46.046 1.00 43.24 106 VAL F C 1
ATOM 7254 O O . VAL F 1 109 ? 31.488 74.449 46.626 1.00 39.36 106 VAL F O 1
ATOM 7258 N N . PHE F 1 110 ? 32.652 74.402 44.730 1.00 42.04 107 PHE F N 1
ATOM 7259 C CA . PHE F 1 110 ? 31.428 74.806 44.042 1.00 40.59 107 PHE F CA 1
ATOM 7260 C C . PHE F 1 110 ? 30.360 73.695 43.892 1.00 34.50 107 PHE F C 1
ATOM 7261 O O . PHE F 1 110 ? 29.150 73.942 43.990 1.00 24.96 107 PHE F O 1
ATOM 7269 N N . ALA F 1 111 ? 30.799 72.477 43.626 1.00 42.37 108 ALA F N 1
ATOM 7270 C CA . ALA F 1 111 ? 29.832 71.413 43.359 1.00 45.55 108 ALA F CA 1
ATOM 7271 C C . ALA F 1 111 ? 28.948 71.137 44.578 1.00 36.40 108 ALA F C 1
ATOM 7272 O O . ALA F 1 111 ? 27.801 70.675 44.447 1.00 42.78 108 ALA F O 1
ATOM 7274 N N . ALA F 1 112 ? 29.474 71.438 45.761 1.00 30.51 109 ALA F N 1
ATOM 7275 C CA . ALA F 1 112 ? 28.817 71.034 47.009 1.00 35.05 109 ALA F CA 1
ATOM 7276 C C . ALA F 1 112 ? 27.714 71.982 47.535 1.00 36.00 109 ALA F C 1
ATOM 7277 O O . ALA F 1 112 ? 26.869 71.577 48.340 1.00 32.71 109 ALA F O 1
ATOM 7279 N N . ALA F 1 113 ? 27.737 73.243 47.108 1.00 32.08 110 ALA F N 1
ATOM 7280 C CA . ALA F 1 113 ? 26.729 74.191 47.534 1.00 24.25 110 ALA F CA 1
ATOM 7281 C C . ALA F 1 113 ? 25.630 74.218 46.468 1.00 23.55 110 ALA F C 1
ATOM 7282 O O . ALA F 1 113 ? 24.436 74.234 46.756 1.00 24.72 110 ALA F O 1
ATOM 7284 N N . TRP F 1 114 ? 26.058 74.203 45.217 1.00 31.13 111 TRP F N 1
ATOM 7285 C CA . TRP F 1 114 ? 25.146 74.061 44.111 1.00 27.46 111 TRP F CA 1
ATOM 7286 C C . TRP F 1 114 ? 24.252 72.905 44.418 1.00 20.70 111 TRP F C 1
ATOM 7287 O O . TRP F 1 114 ? 23.068 72.917 44.079 1.00 27.58 111 TRP F O 1
ATOM 7298 N N . LYS F 1 115 ? 24.839 71.895 45.049 1.00 23.42 112 LYS F N 1
ATOM 7299 C CA . LYS F 1 115 ? 24.073 70.719 45.437 1.00 44.04 112 LYS F CA 1
ATOM 7300 C C . LYS F 1 115 ? 22.977 71.132 46.413 1.00 43.03 112 LYS F C 1
ATOM 7301 O O . LYS F 1 115 ? 21.934 70.480 46.514 1.00 40.06 112 LYS F O 1
ATOM 7307 N N . ARG F 1 116 ? 23.209 72.232 47.116 1.00 41.55 113 ARG F N 1
ATOM 7308 C CA . ARG F 1 116 ? 22.275 72.667 48.142 1.00 34.59 113 ARG F CA 1
ATOM 7309 C C . ARG F 1 116 ? 21.421 73.772 47.573 1.00 36.69 113 ARG F C 1
ATOM 7310 O O . ARG F 1 116 ? 20.505 74.258 48.240 1.00 43.56 113 ARG F O 1
ATOM 7318 N N . LEU F 1 117 ? 21.690 74.144 46.330 1.00 25.68 114 LEU F N 1
ATOM 7319 C CA . LEU F 1 117 ? 20.879 75.178 45.712 1.00 33.83 114 LEU F CA 1
ATOM 7320 C C . LEU F 1 117 ? 19.562 74.604 45.132 1.00 42.57 114 LEU F C 1
ATOM 7321 O O . LEU F 1 117 ? 19.597 73.850 44.159 1.00 36.55 114 LEU F O 1
ATOM 7326 N N . PRO F 1 118 ? 18.398 74.937 45.757 1.00 44.06 115 PRO F N 1
ATOM 7327 C CA . PRO F 1 118 ? 17.083 74.556 45.224 1.00 37.47 115 PRO F CA 1
ATOM 7328 C C . PRO F 1 118 ? 16.963 74.958 43.790 1.00 35.68 115 PRO F C 1
ATOM 7329 O O . PRO F 1 118 ? 17.541 75.971 43.404 1.00 43.11 115 PRO F O 1
ATOM 7333 N N . VAL F 1 119 ? 16.206 74.208 43.009 1.00 38.05 116 VAL F N 1
ATOM 7334 C CA . VAL F 1 119 ? 15.808 74.740 41.714 1.00 40.06 116 VAL F CA 1
ATOM 7335 C C . VAL F 1 119 ? 14.990 76.047 41.919 1.00 38.07 116 VAL F C 1
ATOM 7336 O O . VAL F 1 119 ? 14.201 76.169 42.879 1.00 36.79 116 VAL F O 1
ATOM 7340 N N . GLY F 1 120 ? 15.187 77.021 41.029 1.00 25.67 117 GLY F N 1
ATOM 7341 C CA . GLY F 1 120 ? 14.626 78.345 41.228 1.00 30.01 117 GLY F CA 1
ATOM 7342 C C . GLY F 1 120 ? 15.496 79.262 42.105 1.00 44.34 117 GLY F C 1
ATOM 7343 O O . GLY F 1 120 ? 15.308 80.507 42.090 1.00 35.36 117 GLY F O 1
ATOM 7344 N N . GLY F 1 121 ? 16.429 78.659 42.869 1.00 34.22 118 GLY F N 1
ATOM 7345 C CA . GLY F 1 121 ? 17.399 79.393 43.669 1.00 29.88 118 GLY F CA 1
ATOM 7346 C C . GLY F 1 121 ? 18.408 80.139 42.813 1.00 33.20 118 GLY F C 1
ATOM 7347 O O . GLY F 1 121 ? 18.471 79.930 41.612 1.00 30.36 118 GLY F O 1
ATOM 7348 N N . ARG F 1 122 ? 19.210 81.003 43.426 1.00 35.46 119 ARG F N 1
ATOM 7349 C CA . ARG F 1 122 ? 20.143 81.852 42.682 1.00 30.43 119 ARG F CA 1
ATOM 7350 C C . ARG F 1 122 ? 21.595 81.804 43.208 1.00 32.55 119 ARG F C 1
ATOM 7351 O O . ARG F 1 122 ? 21.815 81.570 44.392 1.00 34.79 119 ARG F O 1
ATOM 7359 N N . LEU F 1 123 ? 22.571 82.001 42.311 1.00 28.68 120 LEU F N 1
ATOM 7360 C CA . LEU F 1 123 ? 23.999 81.993 42.649 1.00 23.15 120 LEU F CA 1
ATOM 7361 C C . LEU F 1 123 ? 24.753 83.142 41.973 1.00 28.65 120 LEU F C 1
ATOM 7362 O O . LEU F 1 123 ? 24.397 83.580 40.881 1.00 27.54 120 LEU F O 1
ATOM 7367 N N . VAL F 1 124 ? 25.782 83.641 42.649 1.00 34.47 121 VAL F N 1
ATOM 7368 C CA . VAL F 1 124 ? 26.722 84.597 42.077 1.00 29.33 121 VAL F CA 1
ATOM 7369 C C . VAL F 1 124 ? 28.113 84.191 42.537 1.00 30.96 121 VAL F C 1
ATOM 7370 O O . VAL F 1 124 ? 28.302 83.737 43.677 1.00 23.56 121 VAL F O 1
ATOM 7374 N N . ALA F 1 125 ? 29.070 84.318 41.624 1.00 40.25 122 ALA F N 1
ATOM 7375 C CA . ALA F 1 125 ? 30.446 83.930 41.879 1.00 39.14 122 ALA F CA 1
ATOM 7376 C C . ALA F 1 125 ? 31.385 84.794 41.043 1.00 31.26 122 ALA F C 1
ATOM 7377 O O . ALA F 1 125 ? 31.393 84.720 39.812 1.00 32.69 122 ALA F O 1
ATOM 7379 N N . ASN F 1 126 ? 32.146 85.629 41.748 1.00 32.88 123 ASN F N 1
ATOM 7380 C CA . ASN F 1 126 ? 33.126 86.530 41.163 1.00 30.55 123 ASN F CA 1
ATOM 7381 C C . ASN F 1 126 ? 34.414 85.817 40.771 1.00 45.56 123 ASN F C 1
ATOM 7382 O O . ASN F 1 126 ? 34.608 84.646 41.122 1.00 51.06 123 ASN F O 1
ATOM 7387 N N . ALA F 1 127 ? 35.281 86.518 40.028 1.00 44.91 124 ALA F N 1
ATOM 7388 C CA . ALA F 1 127 ? 36.500 85.917 39.462 1.00 37.11 124 ALA F CA 1
ATOM 7389 C C . ALA F 1 127 ? 37.609 86.934 39.123 1.00 33.28 124 ALA F C 1
ATOM 7390 O O . ALA F 1 127 ? 37.439 87.802 38.278 1.00 35.16 124 ALA F O 1
ATOM 7392 N N . VAL F 1 128 ? 38.758 86.822 39.765 1.00 28.16 125 VAL F N 1
ATOM 7393 C CA . VAL F 1 128 ? 39.839 87.734 39.434 1.00 28.76 125 VAL F CA 1
ATOM 7394 C C . VAL F 1 128 ? 41.164 87.009 39.069 1.00 36.37 125 VAL F C 1
ATOM 7395 O O . VAL F 1 128 ? 42.256 87.554 39.229 1.00 49.19 125 VAL F O 1
ATOM 7399 N N . THR F 1 129 ? 41.049 85.774 38.576 1.00 32.82 126 THR F N 1
ATOM 7400 C CA . THR F 1 129 ? 42.155 85.056 37.909 1.00 34.46 126 THR F CA 1
ATOM 7401 C C . THR F 1 129 ? 41.658 84.248 36.684 1.00 38.74 126 THR F C 1
ATOM 7402 O O . THR F 1 129 ? 40.454 83.998 36.535 1.00 40.85 126 THR F O 1
ATOM 7406 N N . VAL F 1 130 ? 42.586 83.834 35.819 1.00 42.47 127 VAL F N 1
ATOM 7407 C CA . VAL F 1 130 ? 42.255 83.028 34.635 1.00 42.09 127 VAL F CA 1
ATOM 7408 C C . VAL F 1 130 ? 41.706 81.639 34.963 1.00 44.28 127 VAL F C 1
ATOM 7409 O O . VAL F 1 130 ? 40.870 81.112 34.231 1.00 44.00 127 VAL F O 1
ATOM 7413 N N . GLU F 1 131 ? 42.171 81.057 36.063 1.00 38.43 128 GLU F N 1
ATOM 7414 C CA . GLU F 1 131 ? 41.562 79.856 36.611 1.00 39.91 128 GLU F CA 1
ATOM 7415 C C . GLU F 1 131 ? 40.114 80.128 37.039 1.00 51.11 128 GLU F C 1
ATOM 7416 O O . GLU F 1 131 ? 39.188 79.437 36.592 1.00 44.11 128 GLU F O 1
ATOM 7422 N N . SER F 1 132 ? 39.919 81.136 37.894 1.00 53.36 129 SER F N 1
ATOM 7423 C CA . SER F 1 132 ? 38.566 81.587 38.257 1.00 54.85 129 SER F CA 1
ATOM 7424 C C . SER F 1 132 ? 37.682 81.974 37.060 1.00 52.75 129 SER F C 1
ATOM 7425 O O . SER F 1 132 ? 36.553 81.480 36.950 1.00 47.93 129 SER F O 1
ATOM 7428 N N . GLU F 1 133 ? 38.172 82.845 36.173 1.00 43.08 130 GLU F N 1
ATOM 7429 C CA . GLU F 1 133 ? 37.394 83.165 34.973 1.00 42.70 130 GLU F CA 1
ATOM 7430 C C . GLU F 1 133 ? 37.161 81.918 34.095 1.00 49.68 130 GLU F C 1
ATOM 7431 O O . GLU F 1 133 ? 36.024 81.622 33.731 1.00 52.58 130 GLU F O 1
ATOM 7437 N N . GLN F 1 134 ? 38.226 81.190 33.754 1.00 53.04 131 GLN F N 1
ATOM 7438 C CA . GLN F 1 134 ? 38.080 79.878 33.108 1.00 51.08 131 GLN F CA 1
ATOM 7439 C C . GLN F 1 134 ? 37.035 79.056 33.872 1.00 43.48 131 GLN F C 1
ATOM 7440 O O . GLN F 1 134 ? 36.173 78.405 33.281 1.00 34.88 131 GLN F O 1
ATOM 7454 N N . LEU F 1 136 ? 34.566 80.107 35.952 1.00 49.71 133 LEU F N 1
ATOM 7455 C CA . LEU F 1 136 ? 33.237 80.650 35.696 1.00 46.45 133 LEU F CA 1
ATOM 7456 C C . LEU F 1 136 ? 32.736 80.142 34.353 1.00 51.01 133 LEU F C 1
ATOM 7457 O O . LEU F 1 136 ? 31.556 79.824 34.211 1.00 61.76 133 LEU F O 1
ATOM 7462 N N . TRP F 1 137 ? 33.629 80.044 33.370 1.00 50.26 134 TRP F N 1
ATOM 7463 C CA . TRP F 1 137 ? 33.213 79.640 32.020 1.00 47.57 134 TRP F CA 1
ATOM 7464 C C . TRP F 1 137 ? 32.619 78.245 31.894 1.00 50.48 134 TRP F C 1
ATOM 7465 O O . TRP F 1 137 ? 31.546 78.086 31.323 1.00 50.14 134 TRP F O 1
ATOM 7476 N N . ALA F 1 138 ? 33.327 77.252 32.426 1.00 51.49 135 ALA F N 1
ATOM 7477 C CA . ALA F 1 138 ? 32.928 75.850 32.348 1.00 54.08 135 ALA F CA 1
ATOM 7478 C C . ALA F 1 138 ? 31.564 75.577 32.988 1.00 60.27 135 ALA F C 1
ATOM 7479 O O . ALA F 1 138 ? 30.834 74.663 32.567 1.00 59.49 135 ALA F O 1
ATOM 7481 N N . LEU F 1 139 ? 31.232 76.368 34.010 1.00 55.89 136 LEU F N 1
ATOM 7482 C CA . LEU F 1 139 ? 29.982 76.205 34.761 1.00 46.38 136 LEU F CA 1
ATOM 7483 C C . LEU F 1 139 ? 28.787 76.744 33.984 1.00 49.73 136 LEU F C 1
ATOM 7484 O O . LEU F 1 139 ? 27.672 76.227 34.118 1.00 52.79 136 LEU F O 1
ATOM 7489 N N . ARG F 1 140 ? 29.030 77.770 33.166 1.00 53.45 137 ARG F N 1
ATOM 7490 C CA . ARG F 1 140 ? 27.970 78.417 32.394 1.00 50.20 137 ARG F CA 1
ATOM 7491 C C . ARG F 1 140 ? 27.389 77.526 31.309 1.00 58.47 137 ARG F C 1
ATOM 7492 O O . ARG F 1 140 ? 26.178 77.547 31.096 1.00 63.54 137 ARG F O 1
ATOM 7500 N N . LYS F 1 141 ? 28.224 76.757 30.607 1.00 60.03 138 LYS F N 1
ATOM 7501 C CA . LYS F 1 141 ? 27.676 75.830 29.609 1.00 64.61 138 LYS F CA 1
ATOM 7502 C C . LYS F 1 141 ? 26.879 74.758 30.356 1.00 46.73 138 LYS F C 1
ATOM 7503 O O . LYS F 1 141 ? 25.756 74.412 29.981 1.00 38.32 138 LYS F O 1
ATOM 7509 N N . GLN F 1 142 ? 27.473 74.262 31.433 1.00 49.14 139 GLN F N 1
ATOM 7510 C CA . GLN F 1 142 ? 26.890 73.214 32.252 1.00 35.50 139 GLN F CA 1
ATOM 7511 C C . GLN F 1 142 ? 25.588 73.666 32.906 1.00 45.84 139 GLN F C 1
ATOM 7512 O O . GLN F 1 142 ? 24.616 72.918 32.941 1.00 44.57 139 GLN F O 1
ATOM 7518 N N . PHE F 1 143 ? 25.564 74.888 33.434 1.00 45.89 140 PHE F N 1
ATOM 7519 C CA . PHE F 1 143 ? 24.445 75.316 34.277 1.00 41.33 140 PHE F CA 1
ATOM 7520 C C . PHE F 1 143 ? 23.714 76.562 33.804 1.00 30.02 140 PHE F C 1
ATOM 7521 O O . PHE F 1 143 ? 22.595 76.819 34.227 1.00 35.50 140 PHE F O 1
ATOM 7529 N N . GLY F 1 144 ? 24.348 77.357 32.954 1.00 35.87 141 GLY F N 1
ATOM 7530 C CA . GLY F 1 144 ? 23.687 78.529 32.397 1.00 46.69 141 GLY F CA 1
ATOM 7531 C C . GLY F 1 144 ? 23.927 79.810 33.177 1.00 39.76 141 GLY F C 1
ATOM 7532 O O . GLY F 1 144 ? 24.936 79.945 33.886 1.00 41.30 141 GLY F O 1
ATOM 7533 N N . GLY F 1 145 ? 23.013 80.765 33.042 1.00 35.34 142 GLY F N 1
ATOM 7534 C CA . GLY F 1 145 ? 23.158 82.021 33.753 1.00 37.08 142 GLY F CA 1
ATOM 7535 C C . GLY F 1 145 ? 24.048 83.008 33.026 1.00 41.02 142 GLY F C 1
ATOM 7536 O O . GLY F 1 145 ? 24.529 82.737 31.931 1.00 54.40 142 GLY F O 1
ATOM 7537 N N . THR F 1 146 ? 24.287 84.155 33.639 1.00 36.54 143 THR F N 1
ATOM 7538 C CA . THR F 1 146 ? 24.929 85.256 32.937 1.00 42.55 143 THR F CA 1
ATOM 7539 C C . THR F 1 146 ? 26.336 85.590 33.455 1.00 46.40 143 THR F C 1
ATOM 7540 O O . THR F 1 146 ? 26.599 85.490 34.655 1.00 36.99 143 THR F O 1
ATOM 7544 N N . ILE F 1 147 ? 27.211 86.018 32.533 1.00 43.80 144 ILE F N 1
ATOM 7545 C CA . ILE F 1 147 ? 28.560 86.512 32.846 1.00 38.72 144 ILE F CA 1
ATOM 7546 C C . ILE F 1 147 ? 28.794 87.995 32.537 1.00 30.93 144 ILE F C 1
ATOM 7547 O O . ILE F 1 147 ? 28.228 88.547 31.599 1.00 39.53 144 ILE F O 1
ATOM 7552 N N . SER F 1 148 ? 29.651 88.624 33.327 1.00 35.89 145 SER F N 1
ATOM 7553 C CA . SER F 1 148 ? 29.972 90.036 33.176 1.00 26.62 145 SER F CA 1
ATOM 7554 C C . SER F 1 148 ? 31.425 90.235 33.530 1.00 25.22 145 SER F C 1
ATOM 7555 O O . SER F 1 148 ? 32.083 89.372 34.100 1.00 32.90 145 SER F O 1
ATOM 7558 N N . SER F 1 149 ? 31.925 91.400 33.203 1.00 25.87 146 SER F N 1
ATOM 7559 C CA . SER F 1 149 ? 33.193 91.808 33.734 1.00 27.30 146 SER F CA 1
ATOM 7560 C C . SER F 1 149 ? 33.024 93.252 34.117 1.00 26.71 146 SER F C 1
ATOM 7561 O O . SER F 1 149 ? 32.232 93.960 33.505 1.00 36.49 146 SER F O 1
ATOM 7564 N N . PHE F 1 150 ? 33.739 93.681 35.146 1.00 27.77 147 PHE F N 1
ATOM 7565 C CA . PHE F 1 150 ? 33.732 95.084 35.552 1.00 32.74 147 PHE F CA 1
ATOM 7566 C C . PHE F 1 150 ? 35.165 95.596 35.646 1.00 39.99 147 PHE F C 1
ATOM 7567 O O . PHE F 1 150 ? 35.965 95.033 36.396 1.00 28.11 147 PHE F O 1
ATOM 7575 N N . ALA F 1 151 ? 35.507 96.629 34.874 1.00 37.85 148 ALA F N 1
ATOM 7576 C CA . ALA F 1 151 ? 36.879 97.163 34.896 1.00 34.15 148 ALA F CA 1
ATOM 7577 C C . ALA F 1 151 ? 36.963 98.602 35.414 1.00 35.37 148 ALA F C 1
ATOM 7578 O O . ALA F 1 151 ? 36.440 99.531 34.808 1.00 35.94 148 ALA F O 1
ATOM 7580 N N . ILE F 1 152 ? 37.645 98.777 36.540 1.00 38.76 149 ILE F N 1
ATOM 7581 C CA . ILE F 1 152 ? 37.631 100.048 37.258 1.00 44.21 149 ILE F CA 1
ATOM 7582 C C . ILE F 1 152 ? 39.043 100.639 37.343 1.00 36.70 149 ILE F C 1
ATOM 7583 O O . ILE F 1 152 ? 40.020 99.914 37.484 1.00 31.96 149 ILE F O 1
ATOM 7588 N N . SER F 1 153 ? 39.121 101.962 37.216 1.00 40.73 150 SER F N 1
ATOM 7589 C CA . SER F 1 153 ? 40.363 102.724 37.330 1.00 32.30 150 SER F CA 1
ATOM 7590 C C . SER F 1 153 ? 40.200 103.777 38.448 1.00 34.83 150 SER F C 1
ATOM 7591 O O . SER F 1 153 ? 39.105 104.278 38.655 1.00 35.99 150 SER F O 1
ATOM 7594 N N . HIS F 1 154 ? 41.270 104.093 39.178 1.00 35.88 151 HIS F N 1
ATOM 7595 C CA . HIS F 1 154 ? 41.213 105.086 40.260 1.00 36.74 151 HIS F CA 1
ATOM 7596 C C . HIS F 1 154 ? 42.264 106.180 40.032 1.00 41.77 151 HIS F C 1
ATOM 7597 O O . HIS F 1 154 ? 43.208 105.972 39.273 1.00 40.07 151 HIS F O 1
ATOM 7604 N N . GLU F 1 155 ? 42.119 107.342 40.668 1.00 39.63 152 GLU F N 1
ATOM 7605 C CA . GLU F 1 155 ? 43.124 108.400 40.495 1.00 37.29 152 GLU F CA 1
ATOM 7606 C C . GLU F 1 155 ? 44.542 108.015 40.961 1.00 41.88 152 GLU F C 1
ATOM 7607 O O . GLU F 1 155 ? 44.737 107.382 42.011 1.00 40.44 152 GLU F O 1
ATOM 7613 N N . HIS F 1 156 ? 45.534 108.385 40.166 1.00 36.46 153 HIS F N 1
ATOM 7614 C CA . HIS F 1 156 ? 46.906 108.126 40.562 1.00 40.23 153 HIS F CA 1
ATOM 7615 C C . HIS F 1 156 ? 47.834 109.276 40.170 1.00 47.58 153 HIS F C 1
ATOM 7616 O O . HIS F 1 156 ? 48.257 109.394 39.015 1.00 43.32 153 HIS F O 1
ATOM 7623 N N . THR F 1 157 ? 48.142 110.124 41.148 1.00 49.11 154 THR F N 1
ATOM 7624 C CA . THR F 1 157 ? 48.824 111.377 40.880 1.00 53.79 154 THR F CA 1
ATOM 7625 C C . THR F 1 157 ? 50.312 111.150 40.756 1.00 59.29 154 THR F C 1
ATOM 7626 O O . THR F 1 157 ? 51.003 111.022 41.758 1.00 72.86 154 THR F O 1
ATOM 7630 N N . VAL F 1 158 ? 50.794 111.083 39.517 1.00 64.41 155 VAL F N 1
ATOM 7631 C CA . VAL F 1 158 ? 52.230 111.061 39.235 1.00 65.66 155 VAL F CA 1
ATOM 7632 C C . VAL F 1 158 ? 52.751 112.480 39.128 1.00 59.80 155 VAL F C 1
ATOM 7633 O O . VAL F 1 158 ? 52.805 113.035 38.034 1.00 56.80 155 VAL F O 1
ATOM 7637 N N . GLY F 1 159 ? 53.102 113.061 40.274 1.00 59.41 156 GLY F N 1
ATOM 7638 C CA . GLY F 1 159 ? 53.653 114.402 40.349 1.00 55.73 156 GLY F CA 1
ATOM 7639 C C . GLY F 1 159 ? 52.628 115.522 40.319 1.00 56.87 156 GLY F C 1
ATOM 7640 O O . GLY F 1 159 ? 51.814 115.691 41.224 1.00 58.97 156 GLY F O 1
ATOM 7641 N N . SER F 1 160 ? 52.687 116.317 39.264 1.00 68.71 157 SER F N 1
ATOM 7642 C CA . SER F 1 160 ? 51.688 117.349 39.030 1.00 70.52 157 SER F CA 1
ATOM 7643 C C . SER F 1 160 ? 50.579 116.800 38.129 1.00 60.15 157 SER F C 1
ATOM 7644 O O . SER F 1 160 ? 49.589 117.475 37.859 1.00 67.45 157 SER F O 1
ATOM 7647 N N . PHE F 1 161 ? 50.756 115.553 37.699 1.00 66.15 158 PHE F N 1
ATOM 7648 C CA . PHE F 1 161 ? 49.900 114.919 36.698 1.00 63.47 158 PHE F CA 1
ATOM 7649 C C . PHE F 1 161 ? 48.939 113.876 37.287 1.00 49.94 158 PHE F C 1
ATOM 7650 O O . PHE F 1 161 ? 49.260 113.215 38.266 1.00 49.24 158 PHE F O 1
ATOM 7658 N N . ILE F 1 162 ? 47.763 113.727 36.675 1.00 50.37 159 ILE F N 1
ATOM 7659 C CA . ILE F 1 162 ? 46.855 112.656 37.049 1.00 39.93 159 ILE F CA 1
ATOM 7660 C C . ILE F 1 162 ? 46.721 111.622 35.941 1.00 39.53 159 ILE F C 1
ATOM 7661 O O . ILE F 1 162 ? 46.635 111.948 34.757 1.00 39.49 159 ILE F O 1
ATOM 7666 N N . THR F 1 163 ? 46.683 110.368 36.355 1.00 32.90 160 THR F N 1
ATOM 7667 C CA . THR F 1 163 ? 46.483 109.243 35.460 1.00 38.89 160 THR F CA 1
ATOM 7668 C C . THR F 1 163 ? 45.382 108.325 36.029 1.00 32.28 160 THR F C 1
ATOM 7669 O O . THR F 1 163 ? 45.103 108.357 37.228 1.00 31.07 160 THR F O 1
ATOM 7681 N N . LYS F 1 165 ? 44.501 104.686 37.074 1.00 26.35 162 LYS F N 1
ATOM 7682 C CA . LYS F 1 165 ? 45.126 103.415 37.392 1.00 34.57 162 LYS F CA 1
ATOM 7683 C C . LYS F 1 165 ? 44.063 102.362 37.371 1.00 38.24 162 LYS F C 1
ATOM 7684 O O . LYS F 1 165 ? 43.161 102.398 38.204 1.00 38.51 162 LYS F O 1
ATOM 7690 N N . PRO F 1 166 ? 44.137 101.437 36.392 1.00 44.87 163 PRO F N 1
ATOM 7691 C CA . PRO F 1 166 ? 43.155 100.352 36.383 1.00 48.47 163 PRO F CA 1
ATOM 7692 C C . PRO F 1 166 ? 43.576 99.266 37.362 1.00 54.97 163 PRO F C 1
ATOM 7693 O O . PRO F 1 166 ? 44.759 98.901 37.435 1.00 53.31 163 PRO F O 1
ATOM 7697 N N . ALA F 1 167 ? 42.596 98.781 38.118 1.00 52.97 164 ALA F N 1
ATOM 7698 C CA . ALA F 1 167 ? 42.755 97.645 39.011 1.00 40.98 164 ALA F CA 1
ATOM 7699 C C . ALA F 1 167 ? 42.760 96.335 38.205 1.00 46.91 164 ALA F C 1
ATOM 7700 O O . ALA F 1 167 ? 42.779 96.371 36.979 1.00 41.15 164 ALA F O 1
ATOM 7702 N N . LEU F 1 168 ? 42.742 95.190 38.894 1.00 52.00 165 LEU F N 1
ATOM 7703 C CA . LEU F 1 168 ? 42.524 93.878 38.265 1.00 46.51 165 LEU F CA 1
ATOM 7704 C C . LEU F 1 168 ? 41.039 93.652 37.950 1.00 46.49 165 LEU F C 1
ATOM 7705 O O . LEU F 1 168 ? 40.189 93.983 38.767 1.00 41.55 165 LEU F O 1
ATOM 7710 N N . PRO F 1 169 ? 40.734 93.054 36.778 1.00 44.30 166 PRO F N 1
ATOM 7711 C CA . PRO F 1 169 ? 39.369 92.876 36.263 1.00 31.86 166 PRO F CA 1
ATOM 7712 C C . PRO F 1 169 ? 38.562 91.745 36.931 1.00 40.62 166 PRO F C 1
ATOM 7713 O O . PRO F 1 169 ? 38.961 90.577 36.931 1.00 39.90 166 PRO F O 1
ATOM 7717 N N . VAL F 1 170 ? 37.398 92.102 37.465 1.00 35.34 167 VAL F N 1
ATOM 7718 C CA . VAL F 1 170 ? 36.540 91.145 38.129 1.00 33.45 167 VAL F CA 1
ATOM 7719 C C . VAL F 1 170 ? 35.427 90.691 37.210 1.00 33.02 167 VAL F C 1
ATOM 7720 O O . VAL F 1 170 ? 34.571 91.486 36.823 1.00 35.02 167 VAL F O 1
ATOM 7724 N N . HIS F 1 171 ? 35.458 89.406 36.861 1.00 36.61 168 HIS F N 1
ATOM 7725 C CA . HIS F 1 171 ? 34.365 88.746 36.161 1.00 28.05 168 HIS F CA 1
ATOM 7726 C C . HIS F 1 171 ? 33.319 88.316 37.161 1.00 32.96 168 HIS F C 1
ATOM 7727 O O . HIS F 1 171 ? 33.624 88.121 38.339 1.00 38.78 168 HIS F O 1
ATOM 7734 N N . GLN F 1 172 ? 32.084 88.158 36.705 1.00 33.20 169 GLN F N 1
ATOM 7735 C CA . GLN F 1 172 ? 31.024 87.699 37.599 1.00 36.56 169 GLN F CA 1
ATOM 7736 C C . GLN F 1 172 ? 29.986 86.865 36.874 1.00 40.62 169 GLN F C 1
ATOM 7737 O O . GLN F 1 172 ? 29.451 87.270 35.834 1.00 39.99 169 GLN F O 1
ATOM 7743 N N . TRP F 1 173 ? 29.695 85.699 37.440 1.00 40.48 170 TRP F N 1
ATOM 7744 C CA . TRP F 1 173 ? 28.688 84.820 36.877 1.00 34.78 170 TRP F CA 1
ATOM 7745 C C . TRP F 1 173 ? 27.400 84.862 37.674 1.00 39.45 170 TRP F C 1
ATOM 7746 O O . TRP F 1 173 ? 27.430 84.721 38.897 1.00 42.80 170 TRP F O 1
ATOM 7757 N N . THR F 1 174 ? 26.284 85.041 36.961 1.00 38.72 171 THR F N 1
ATOM 7758 C CA . THR F 1 174 ? 24.938 85.086 37.536 1.00 34.29 171 THR F CA 1
ATOM 7759 C C . THR F 1 174 ? 23.960 84.005 36.975 1.00 40.21 171 THR F C 1
ATOM 7760 O O . THR F 1 174 ? 23.615 83.975 35.788 1.00 29.19 171 THR F O 1
ATOM 7764 N N . VAL F 1 175 ? 23.507 83.124 37.861 1.00 36.02 172 VAL F N 1
ATOM 7765 C CA . VAL F 1 175 ? 22.552 82.092 37.515 1.00 26.42 172 VAL F CA 1
ATOM 7766 C C . VAL F 1 175 ? 21.348 82.006 38.475 1.00 37.98 172 VAL F C 1
ATOM 7767 O O . VAL F 1 175 ? 21.506 81.867 39.688 1.00 32.08 172 VAL F O 1
ATOM 7771 N N . VAL F 1 176 ? 20.143 82.104 37.903 1.00 41.30 173 VAL F N 1
ATOM 7772 C CA . VAL F 1 176 ? 18.922 81.557 38.494 1.00 35.41 173 VAL F CA 1
ATOM 7773 C C . VAL F 1 176 ? 18.891 80.057 38.119 1.00 46.82 173 VAL F C 1
ATOM 7774 O O . VAL F 1 176 ? 18.984 79.709 36.934 1.00 46.57 173 VAL F O 1
ATOM 7778 N N . LYS F 1 177 ? 18.785 79.171 39.110 1.00 41.55 174 LYS F N 1
ATOM 7779 C CA . LYS F 1 177 ? 18.948 77.730 38.870 1.00 41.17 174 LYS F CA 1
ATOM 7780 C C . LYS F 1 177 ? 17.720 77.046 38.244 1.00 60.76 174 LYS F C 1
ATOM 7781 O O . LYS F 1 177 ? 16.570 77.472 38.458 1.00 55.18 174 LYS F O 1
ATOM 7787 N N . ALA F 1 178 ? 17.983 75.976 37.485 1.00 62.09 175 ALA F N 1
ATOM 7788 C CA . ALA F 1 178 ? 16.938 75.188 36.838 1.00 58.84 175 ALA F CA 1
ATOM 7789 C C . ALA F 1 178 ? 17.453 73.800 36.468 1.00 49.43 175 ALA F C 1
ATOM 7790 O O . ALA F 1 178 ? 18.100 73.136 37.282 1.00 53.97 175 ALA F O 1
ATOM 7792 N N . GLY G 1 6 ? 56.466 95.425 31.047 1.00 69.37 3 GLY G N 1
ATOM 7793 C CA . GLY G 1 6 ? 56.944 96.782 31.280 1.00 81.21 3 GLY G CA 1
ATOM 7794 C C . GLY G 1 6 ? 57.631 97.386 30.066 1.00 74.27 3 GLY G C 1
ATOM 7795 O O . GLY G 1 6 ? 57.408 98.550 29.707 1.00 59.81 3 GLY G O 1
ATOM 7796 N N . GLN G 1 7 ? 58.482 96.579 29.442 1.00 68.76 4 GLN G N 1
ATOM 7797 C CA . GLN G 1 7 ? 59.081 96.923 28.165 1.00 58.40 4 GLN G CA 1
ATOM 7798 C C . GLN G 1 7 ? 58.337 96.195 27.013 1.00 61.30 4 GLN G C 1
ATOM 7799 O O . GLN G 1 7 ? 58.411 96.610 25.859 1.00 61.25 4 GLN G O 1
ATOM 7805 N N . LEU G 1 8 ? 57.587 95.139 27.334 1.00 55.47 5 LEU G N 1
ATOM 7806 C CA . LEU G 1 8 ? 56.636 94.558 26.376 1.00 60.10 5 LEU G CA 1
ATOM 7807 C C . LEU G 1 8 ? 55.636 95.644 25.953 1.00 59.77 5 LEU G C 1
ATOM 7808 O O . LEU G 1 8 ? 55.245 95.722 24.795 1.00 54.33 5 LEU G O 1
ATOM 7813 N N . THR G 1 9 ? 55.244 96.483 26.912 1.00 67.75 6 THR G N 1
ATOM 7814 C CA . THR G 1 9 ? 54.345 97.620 26.686 1.00 64.61 6 THR G CA 1
ATOM 7815 C C . THR G 1 9 ? 54.897 98.678 25.723 1.00 57.71 6 THR G C 1
ATOM 7816 O O . THR G 1 9 ? 54.203 99.110 24.801 1.00 56.62 6 THR G O 1
ATOM 7820 N N . LYS G 1 10 ? 56.130 99.118 25.954 1.00 59.17 7 LYS G N 1
ATOM 7821 C CA . LYS G 1 10 ? 56.698 100.192 25.157 1.00 51.63 7 LYS G CA 1
ATOM 7822 C C . LYS G 1 10 ? 56.796 99.804 23.678 1.00 45.66 7 LYS G C 1
ATOM 7823 O O . LYS G 1 10 ? 56.718 100.666 22.820 1.00 42.12 7 LYS G O 1
ATOM 7829 N N . GLN G 1 11 ? 56.946 98.512 23.380 1.00 43.89 8 GLN G N 1
ATOM 7830 C CA . GLN G 1 11 ? 56.929 98.055 21.983 1.00 46.42 8 GLN G CA 1
ATOM 7831 C C . GLN G 1 11 ? 55.544 98.205 21.304 1.00 37.11 8 GLN G C 1
ATOM 7832 O O . GLN G 1 11 ? 55.437 98.743 20.194 1.00 36.59 8 GLN G O 1
ATOM 7838 N N . HIS G 1 12 ? 54.510 97.720 21.997 1.00 43.16 9 HIS G N 1
ATOM 7839 C CA . HIS G 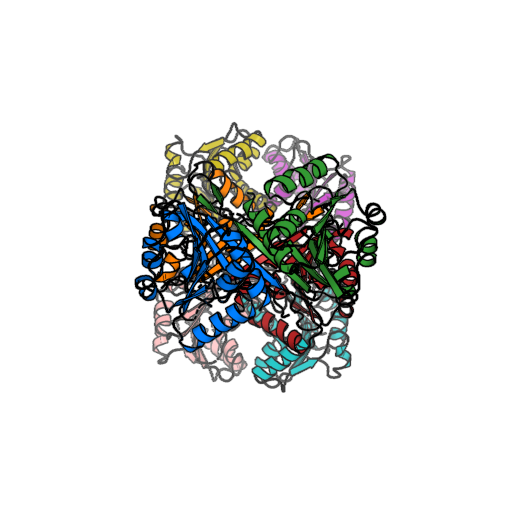1 12 ? 53.096 97.770 21.582 1.00 38.25 9 HIS G CA 1
ATOM 7840 C C . HIS G 1 12 ? 52.648 99.160 21.248 1.00 31.40 9 HIS G C 1
ATOM 7841 O O . HIS G 1 12 ? 52.133 99.410 20.171 1.00 39.96 9 HIS G O 1
ATOM 7848 N N . VAL G 1 13 ? 52.841 100.053 22.208 1.00 32.45 10 VAL G N 1
ATOM 7849 C CA . VAL G 1 13 ? 52.599 101.486 22.072 1.00 30.89 10 VAL G CA 1
ATOM 7850 C C . VAL G 1 13 ? 53.463 102.136 20.980 1.00 37.49 10 VAL G C 1
ATOM 7851 O O . VAL G 1 13 ? 53.013 103.049 20.268 1.00 29.63 10 VAL G O 1
ATOM 7855 N N . ARG G 1 14 ? 54.708 101.671 20.868 1.00 38.76 11 ARG G N 1
ATOM 7856 C CA . ARG G 1 14 ? 55.623 102.146 19.843 1.00 37.28 11 ARG G CA 1
ATOM 7857 C C . ARG G 1 14 ? 55.122 101.686 18.493 1.00 44.94 11 ARG G C 1
ATOM 7858 O O . ARG G 1 14 ? 55.388 102.330 17.469 1.00 43.94 11 ARG G O 1
ATOM 7866 N N . ALA G 1 15 ? 54.408 100.556 18.507 1.00 46.27 12 ALA G N 1
ATOM 7867 C CA . ALA G 1 15 ? 53.757 100.009 17.314 1.00 35.62 12 ALA G CA 1
ATOM 7868 C C . ALA G 1 15 ? 52.544 100.843 16.915 1.00 27.73 12 ALA G C 1
ATOM 7869 O O . ALA G 1 15 ? 52.359 101.152 15.740 1.00 32.72 12 ALA G O 1
ATOM 7871 N N . LEU G 1 16 ? 51.726 101.222 17.889 1.00 36.64 13 LEU G N 1
ATOM 7872 C CA . LEU G 1 16 ? 50.476 101.941 17.595 1.00 37.30 13 LEU G CA 1
ATOM 7873 C C . LEU G 1 16 ? 50.738 103.336 17.066 1.00 39.82 13 LEU G C 1
ATOM 7874 O O . LEU G 1 16 ? 49.904 103.884 16.337 1.00 40.05 13 LEU G O 1
ATOM 7879 N N . ALA G 1 17 ? 51.917 103.867 17.422 1.00 43.12 14 ALA G N 1
ATOM 7880 C CA . ALA G 1 17 ? 52.420 105.181 16.981 1.00 40.27 14 ALA G CA 1
ATOM 7881 C C . ALA G 1 17 ? 52.939 105.170 15.546 1.00 40.66 14 ALA G C 1
ATOM 7882 O O . ALA G 1 17 ? 52.354 105.786 14.667 1.00 39.74 14 ALA G O 1
ATOM 7884 N N . ILE G 1 18 ? 54.052 104.484 15.311 1.00 37.45 15 ILE G N 1
ATOM 7885 C CA . ILE G 1 18 ? 54.586 104.406 13.964 1.00 38.81 15 ILE G CA 1
ATOM 7886 C C . ILE G 1 18 ? 53.528 103.831 13.006 1.00 31.53 15 ILE G C 1
ATOM 7887 O O . ILE G 1 18 ? 53.652 103.919 11.789 1.00 37.80 15 ILE G O 1
ATOM 7892 N N . SER G 1 19 ? 52.474 103.265 13.570 1.00 29.72 16 SER G N 1
ATOM 7893 C CA . SER G 1 19 ? 51.325 102.813 12.786 1.00 32.07 16 SER G CA 1
ATOM 7894 C C . SER G 1 19 ? 50.395 103.959 12.426 1.00 43.58 16 SER G C 1
ATOM 7895 O O . SER G 1 19 ? 49.889 104.035 11.292 1.00 53.77 16 SER G O 1
ATOM 7898 N N . ALA G 1 20 ? 50.166 104.852 13.383 1.00 36.58 17 ALA G N 1
ATOM 7899 C CA . ALA G 1 20 ? 49.473 106.106 13.110 1.00 39.54 17 ALA G CA 1
ATOM 7900 C C . ALA G 1 20 ? 50.311 107.016 12.218 1.00 44.28 17 ALA G C 1
ATOM 7901 O O . ALA G 1 20 ? 49.780 107.899 11.544 1.00 43.82 17 ALA G O 1
ATOM 7903 N N . LEU G 1 21 ? 51.621 106.795 12.219 1.00 49.18 18 LEU G N 1
ATOM 7904 C CA . LEU G 1 21 ? 52.544 107.653 11.485 1.00 50.15 18 LEU G CA 1
ATOM 7905 C C . LEU G 1 21 ? 52.743 107.154 10.058 1.00 54.91 18 LEU G C 1
ATOM 7906 O O . LEU G 1 21 ? 53.066 107.930 9.158 1.00 60.58 18 LEU G O 1
ATOM 7911 N N . ALA G 1 22 ? 52.550 105.854 9.858 1.00 49.62 19 ALA G N 1
ATOM 7912 C CA . ALA G 1 22 ? 52.525 105.280 8.518 1.00 46.43 19 ALA G CA 1
ATOM 7913 C C . ALA G 1 22 ? 53.619 105.880 7.641 1.00 52.49 19 ALA G C 1
ATOM 7914 O O . ALA G 1 22 ? 53.336 106.499 6.616 1.00 62.67 19 ALA G O 1
ATOM 7916 N N . PRO G 1 23 ? 54.869 105.691 8.051 1.00 49.74 20 PRO G N 1
ATOM 7917 C CA . PRO G 1 23 ? 55.992 106.429 7.465 1.00 51.22 20 PRO G CA 1
ATOM 7918 C C . PRO G 1 23 ? 56.109 106.184 5.964 1.00 61.29 20 PRO G C 1
ATOM 7919 O O . PRO G 1 23 ? 56.372 105.058 5.542 1.00 57.41 20 PRO G O 1
ATOM 7923 N N . LYS G 1 24 ? 55.914 107.233 5.171 1.00 65.56 21 LYS G N 1
ATOM 7924 C CA . LYS G 1 24 ? 56.244 107.192 3.752 1.00 59.97 21 LYS G CA 1
ATOM 7925 C C . LYS G 1 24 ? 57.753 107.242 3.534 1.00 67.10 21 LYS G C 1
ATOM 7926 O O . LYS G 1 24 ? 58.254 108.079 2.783 1.00 64.04 21 LYS G O 1
ATOM 7932 N N . GLU G 1 27 ? 61.522 110.566 4.439 1.00 43.69 24 GLU G N 1
ATOM 7933 C CA . GLU G 1 27 ? 60.534 111.372 5.165 1.00 47.86 24 GLU G CA 1
ATOM 7934 C C . GLU G 1 27 ? 60.973 111.850 6.565 1.00 54.25 24 GLU G C 1
ATOM 7935 O O . GLU G 1 27 ? 60.979 111.081 7.525 1.00 60.54 24 GLU G O 1
ATOM 7941 N N . THR G 1 28 ? 61.317 113.130 6.672 1.00 54.93 25 THR G N 1
ATOM 7942 C CA . THR G 1 28 ? 61.782 113.738 7.927 1.00 55.94 25 THR G CA 1
ATOM 7943 C C . THR G 1 28 ? 60.700 113.840 9.024 1.00 54.36 25 THR G C 1
ATOM 7944 O O . THR G 1 28 ? 59.661 114.467 8.821 1.00 57.39 25 THR G O 1
ATOM 7948 N N . LEU G 1 29 ? 60.962 113.241 10.186 1.00 44.58 26 LEU G N 1
ATOM 7949 C CA . LEU G 1 29 ? 60.055 113.312 11.337 1.00 39.86 26 LEU G CA 1
ATOM 7950 C C . LEU G 1 29 ? 60.737 113.908 12.572 1.00 30.67 26 LEU G C 1
ATOM 7951 O O . LEU G 1 29 ? 61.948 113.806 12.717 1.00 26.76 26 LEU G O 1
ATOM 7956 N N . TRP G 1 30 ? 59.948 114.524 13.447 1.00 36.71 27 TRP G N 1
ATOM 7957 C CA . TRP G 1 30 ? 60.458 115.023 14.718 1.00 24.39 27 TRP G CA 1
ATOM 7958 C C . TRP G 1 30 ? 59.907 114.216 15.889 1.00 21.40 27 TRP G C 1
ATOM 7959 O O . TRP G 1 30 ? 58.701 113.992 15.988 1.00 28.98 27 TRP G O 1
ATOM 7970 N N . ASP G 1 31 ? 60.799 113.781 16.773 1.00 39.09 28 ASP G N 1
ATOM 7971 C CA . ASP G 1 31 ? 60.394 113.194 18.045 1.00 43.99 28 ASP G CA 1
ATOM 7972 C C . ASP G 1 31 ? 60.506 114.207 19.180 1.00 38.21 28 ASP G C 1
ATOM 7973 O O . ASP G 1 31 ? 61.606 114.588 19.578 1.00 40.69 28 ASP G O 1
ATOM 7978 N N . ILE G 1 32 ? 59.360 114.637 19.697 1.00 43.97 29 ILE G N 1
ATOM 7979 C CA . ILE G 1 32 ? 59.325 115.649 20.747 1.00 25.83 29 ILE G CA 1
ATOM 7980 C C . ILE G 1 32 ? 58.816 115.063 22.060 1.00 22.61 29 ILE G C 1
ATOM 7981 O O . ILE G 1 32 ? 57.663 114.645 22.158 1.00 35.99 29 ILE G O 1
ATOM 7986 N N . GLY G 1 33 ? 59.684 115.037 23.066 1.00 37.11 30 GLY G N 1
ATOM 7987 C CA . GLY G 1 33 ? 59.258 114.817 24.435 1.00 47.64 30 GLY G CA 1
ATOM 7988 C C . GLY G 1 33 ? 59.307 113.354 24.830 1.00 59.66 30 GLY G C 1
ATOM 7989 O O . GLY G 1 33 ? 60.099 112.581 24.289 1.00 69.14 30 GLY G O 1
ATOM 7990 N N . GLY G 1 34 ? 58.456 112.972 25.777 1.00 56.22 31 GLY G N 1
ATOM 7991 C CA . GLY G 1 34 ? 58.707 111.806 26.603 1.00 47.74 31 GLY G CA 1
ATOM 7992 C C . GLY G 1 34 ? 59.474 110.727 25.864 1.00 53.90 31 GLY G C 1
ATOM 7993 O O . GLY G 1 34 ? 59.111 110.345 24.751 1.00 53.23 31 GLY G O 1
ATOM 7994 N N . GLY G 1 35 ? 60.539 110.233 26.486 1.00 40.22 32 GLY G N 1
ATOM 7995 C CA . GLY G 1 35 ? 61.203 109.028 26.024 1.00 40.61 32 GLY G CA 1
ATOM 7996 C C . GLY G 1 35 ? 61.808 109.193 24.643 1.00 49.49 32 GLY G C 1
ATOM 7997 O O . GLY G 1 35 ? 61.936 108.227 23.892 1.00 58.05 32 GLY G O 1
ATOM 7998 N N . SER G 1 36 ? 62.181 110.424 24.310 1.00 64.29 33 SER G N 1
ATOM 7999 C CA . SER G 1 36 ? 62.453 110.794 22.925 1.00 60.47 33 SER G CA 1
ATOM 8000 C C . SER G 1 36 ? 63.679 110.062 22.390 1.00 62.87 33 SER G C 1
ATOM 8001 O O . SER G 1 36 ? 64.786 110.227 22.902 1.00 71.23 33 SER G O 1
ATOM 8004 N N . GLY G 1 37 ? 63.473 109.252 21.356 1.00 68.69 34 GLY G N 1
ATOM 8005 C CA . GLY G 1 37 ? 64.440 108.238 20.978 1.00 71.54 34 GLY G CA 1
ATOM 8006 C C . GLY G 1 37 ? 63.782 106.970 20.469 1.00 65.12 34 GLY G C 1
ATOM 8007 O O . GLY G 1 37 ? 64.162 106.438 19.427 1.00 58.48 34 GLY G O 1
ATOM 8008 N N . SER G 1 38 ? 62.791 106.486 21.210 1.00 70.33 35 SER G N 1
ATOM 8009 C CA . SER G 1 38 ? 62.231 105.161 20.969 1.00 54.05 35 SER G CA 1
ATOM 8010 C C . SER G 1 38 ? 61.554 105.088 19.605 1.00 52.27 35 SER G C 1
ATOM 8011 O O . SER G 1 38 ? 61.846 104.201 18.803 1.00 57.62 35 SER G O 1
ATOM 8014 N N . ILE G 1 39 ? 60.649 106.027 19.348 1.00 51.34 36 ILE G N 1
ATOM 8015 C CA . ILE G 1 39 ? 59.884 106.040 18.092 1.00 49.90 36 ILE G CA 1
ATOM 8016 C C . ILE G 1 39 ? 60.702 106.580 16.883 1.00 40.33 36 ILE G C 1
ATOM 8017 O O . ILE G 1 39 ? 60.361 106.358 15.720 1.00 41.26 36 ILE G O 1
ATOM 8022 N N . ALA G 1 40 ? 61.779 107.302 17.157 1.00 39.20 37 ALA G N 1
ATOM 8023 C CA . ALA G 1 40 ? 62.616 107.806 16.079 1.00 39.51 37 ALA G CA 1
ATOM 8024 C C . ALA G 1 40 ? 63.412 106.648 15.524 1.00 38.66 37 ALA G C 1
ATOM 8025 O O . ALA G 1 40 ? 63.447 106.404 14.321 1.00 36.43 37 ALA G O 1
ATOM 8027 N N . ILE G 1 41 ? 64.077 105.956 16.442 1.00 39.39 38 ILE G N 1
ATOM 8028 C CA . ILE G 1 41 ? 64.925 104.830 16.126 1.00 41.73 38 ILE G CA 1
ATOM 8029 C C . ILE G 1 41 ? 64.080 103.762 15.500 1.00 45.23 38 ILE G C 1
ATOM 8030 O O . ILE G 1 41 ? 64.561 102.970 14.695 1.00 46.30 38 ILE G O 1
ATOM 8035 N N . GLU G 1 42 ? 62.810 103.737 15.888 1.00 52.51 39 GLU G N 1
ATOM 8036 C CA . GLU G 1 42 ? 61.899 102.687 15.452 1.00 51.06 39 GLU G CA 1
ATOM 8037 C C . GLU G 1 42 ? 61.290 102.950 14.085 1.00 42.04 39 GLU G C 1
ATOM 8038 O O . GLU G 1 42 ? 60.920 102.025 13.379 1.00 54.84 39 GLU G O 1
ATOM 8044 N N . TRP G 1 43 ? 61.184 104.222 13.730 1.00 40.06 40 TRP G N 1
ATOM 8045 C CA . TRP G 1 43 ? 60.610 104.651 12.461 1.00 42.88 40 TRP G CA 1
ATOM 8046 C C . TRP G 1 43 ? 61.729 104.709 11.434 1.00 46.81 40 TRP G C 1
ATOM 8047 O O . TRP G 1 43 ? 61.491 104.602 10.233 1.00 59.07 40 TRP G O 1
ATOM 8058 N N . LEU G 1 44 ? 62.957 104.861 11.922 1.00 47.90 41 LEU G N 1
ATOM 8059 C CA . LEU G 1 44 ? 64.140 104.837 11.076 1.00 47.15 41 LEU G CA 1
ATOM 8060 C C . LEU G 1 44 ? 64.432 103.382 10.728 1.00 57.69 41 LEU G C 1
ATOM 8061 O O . LEU G 1 44 ? 64.786 103.046 9.588 1.00 50.28 41 LEU G O 1
ATOM 8066 N N . ARG G 1 45 ? 64.278 102.529 11.742 1.00 63.74 42 ARG G N 1
ATOM 8067 C CA . ARG G 1 45 ? 64.420 101.087 11.601 1.00 54.08 42 ARG G CA 1
ATOM 8068 C C . ARG G 1 45 ? 63.351 100.511 10.681 1.00 61.84 42 ARG G C 1
ATOM 8069 O O . ARG G 1 45 ? 63.581 99.487 10.033 1.00 66.19 42 ARG G O 1
ATOM 8077 N N . SER G 1 46 ? 62.188 101.168 10.631 1.00 56.25 43 SER G N 1
ATOM 8078 C CA . SER G 1 46 ? 61.065 100.709 9.811 1.00 48.09 43 SER G CA 1
ATOM 8079 C C . SER G 1 46 ? 61.307 100.942 8.322 1.00 60.13 43 SER G C 1
ATOM 8080 O O . SER G 1 46 ? 61.397 99.979 7.554 1.00 63.86 43 SER G O 1
ATOM 8083 N N . THR G 1 47 ? 61.405 102.218 7.932 1.00 54.91 44 THR G N 1
ATOM 8084 C CA . THR G 1 47 ? 61.603 102.626 6.543 1.00 45.55 44 THR G CA 1
ATOM 8085 C C . THR G 1 47 ? 63.052 102.640 6.134 1.00 50.05 44 THR G C 1
ATOM 8086 O O . THR G 1 47 ? 63.953 102.609 6.973 1.00 51.15 44 THR G O 1
ATOM 8090 N N . PRO G 1 48 ? 63.279 102.723 4.824 1.00 47.12 45 PRO G N 1
ATOM 8091 C CA . PRO G 1 48 ? 64.623 102.825 4.272 1.00 48.27 45 PRO G CA 1
ATOM 8092 C C . PRO G 1 48 ? 64.974 104.264 4.231 1.00 46.34 45 PRO G C 1
ATOM 8093 O O . PRO G 1 48 ? 64.181 105.074 3.775 1.00 49.64 45 PRO G O 1
ATOM 8097 N N . GLN G 1 49 ? 66.160 104.584 4.695 1.00 49.01 46 GLN G N 1
ATOM 8098 C CA . GLN G 1 49 ? 66.704 105.873 4.407 1.00 51.19 46 GLN G CA 1
ATOM 8099 C C . GLN G 1 49 ? 65.783 106.945 4.929 1.00 49.62 46 GLN G C 1
ATOM 8100 O O . GLN G 1 49 ? 65.798 108.054 4.412 1.00 64.51 46 GLN G O 1
ATOM 8106 N N . THR G 1 50 ? 64.953 106.629 5.921 1.00 53.68 47 THR G N 1
ATOM 8107 C CA . THR G 1 50 ? 64.229 107.702 6.620 1.00 61.18 47 THR G CA 1
ATOM 8108 C C . THR G 1 50 ? 65.127 108.569 7.523 1.00 51.37 47 THR G C 1
ATOM 8109 O O . THR G 1 50 ? 66.220 108.164 7.915 1.00 51.33 47 THR G O 1
ATOM 8113 N N . THR G 1 51 ? 64.621 109.760 7.843 1.00 57.71 48 THR G N 1
ATOM 8114 C CA . THR G 1 51 ? 65.354 110.824 8.517 1.00 56.22 48 THR G CA 1
ATOM 8115 C C . THR G 1 51 ? 64.607 111.274 9.773 1.00 55.63 48 THR G C 1
ATOM 8116 O O . THR G 1 51 ? 63.383 111.425 9.723 1.00 51.62 48 THR G O 1
ATOM 8120 N N . ALA G 1 52 ? 65.341 111.529 10.870 1.00 59.33 49 ALA G N 1
ATOM 8121 C CA . ALA G 1 52 ? 64.744 111.873 12.185 1.00 55.96 49 ALA G CA 1
ATOM 8122 C C . ALA G 1 52 ? 65.502 112.924 13.040 1.00 37.37 49 ALA G C 1
ATOM 8123 O O . ALA G 1 52 ? 66.738 112.940 13.065 1.00 31.96 49 ALA G O 1
ATOM 8125 N N . VAL G 1 53 ? 64.747 113.785 13.739 1.00 42.20 50 VAL G N 1
ATOM 8126 C CA . VAL G 1 53 ? 65.309 114.729 14.716 1.00 39.12 50 VAL G CA 1
ATOM 8127 C C . VAL G 1 53 ? 64.629 114.633 16.087 1.00 38.92 50 VAL G C 1
ATOM 8128 O O . VAL G 1 53 ? 63.423 114.891 16.213 1.00 32.69 50 VAL G O 1
ATOM 8132 N N . CYS G 1 54 ? 65.415 114.286 17.109 1.00 37.26 51 CYS G N 1
ATOM 8133 C CA . CYS G 1 54 ? 64.916 114.156 18.480 1.00 38.86 51 CYS G CA 1
ATOM 8134 C C . CYS G 1 54 ? 65.162 115.347 19.396 1.00 36.50 51 CYS G C 1
ATOM 8135 O O . CYS G 1 54 ? 66.188 116.019 19.336 1.00 33.17 51 CYS G O 1
ATOM 8138 N N . PHE G 1 55 ? 64.221 115.564 20.293 1.00 43.26 52 PHE G N 1
ATOM 8139 C CA . PHE G 1 55 ? 64.370 116.621 21.249 1.00 35.40 52 PHE G CA 1
ATOM 8140 C C . PHE G 1 55 ? 64.265 116.070 22.597 1.00 38.26 52 PHE G C 1
ATOM 8141 O O . PHE G 1 55 ? 63.182 116.001 23.196 1.00 44.58 52 PHE G O 1
ATOM 8149 N N . GLU G 1 56 ? 65.450 115.677 23.044 1.00 40.27 53 GLU G N 1
ATOM 8150 C CA . GLU G 1 56 ? 65.707 115.252 24.399 1.00 46.80 53 GLU G CA 1
ATOM 8151 C C . GLU G 1 56 ? 66.303 116.345 25.296 1.00 58.06 53 GLU G C 1
ATOM 8152 O O . GLU G 1 56 ? 67.316 116.970 24.976 1.00 47.75 53 GLU G O 1
ATOM 8158 N N . ILE G 1 57 ? 65.658 116.518 26.443 1.00 61.60 54 ILE G N 1
ATOM 8159 C CA . ILE G 1 57 ? 66.070 117.414 27.511 1.00 53.83 54 ILE G CA 1
ATOM 8160 C C . ILE G 1 57 ? 67.466 117.165 28.113 1.00 56.41 54 ILE G C 1
ATOM 8161 O O . ILE G 1 57 ? 68.288 118.079 28.164 1.00 58.79 54 ILE G O 1
ATOM 8166 N N . SER G 1 58 ? 67.736 115.951 28.587 1.00 51.32 55 SER G N 1
ATOM 8167 C CA . SER G 1 58 ? 68.931 115.733 29.404 1.00 49.35 55 SER G CA 1
ATOM 8168 C C . SER G 1 58 ? 70.182 115.286 28.617 1.00 48.79 55 SER G C 1
ATOM 8169 O O . SER G 1 58 ? 70.071 114.578 27.603 1.00 44.90 55 SER G O 1
ATOM 8172 N N . GLU G 1 59 ? 71.363 115.713 29.085 1.00 35.99 56 GLU G N 1
ATOM 8173 C CA . GLU G 1 59 ? 72.613 115.371 28.410 1.00 40.54 56 GLU G CA 1
ATOM 8174 C C . GLU G 1 59 ? 72.780 113.864 28.393 1.00 40.76 56 GLU G C 1
ATOM 8175 O O . GLU G 1 59 ? 72.954 113.268 27.350 1.00 35.32 56 GLU G O 1
ATOM 8181 N N . GLU G 1 60 ? 72.705 113.247 29.564 1.00 54.47 57 GLU G N 1
ATOM 8182 C CA . GLU G 1 60 ? 72.652 111.786 29.643 1.00 50.26 57 GLU G CA 1
ATOM 8183 C C . GLU G 1 60 ? 71.527 111.249 28.785 1.00 49.21 57 GLU G C 1
ATOM 8184 O O . GLU G 1 60 ? 71.703 110.250 28.106 1.00 53.28 57 GLU G O 1
ATOM 8190 N N . ARG G 1 61 ? 70.364 111.894 28.814 1.00 50.51 58 ARG G N 1
ATOM 8191 C CA . ARG G 1 61 ? 69.252 111.428 27.979 1.00 55.08 58 ARG G CA 1
ATOM 8192 C C . ARG G 1 61 ? 69.675 111.468 26.501 1.00 48.16 58 ARG G C 1
ATOM 8193 O O . ARG G 1 61 ? 69.630 110.444 25.798 1.00 38.79 58 ARG G O 1
ATOM 8201 N N . ARG G 1 62 ? 70.132 112.628 26.035 1.00 36.48 59 ARG G N 1
ATOM 8202 C CA . ARG G 1 62 ? 70.606 112.701 24.652 1.00 42.30 59 ARG G CA 1
ATOM 8203 C C . ARG G 1 62 ? 71.705 111.672 24.427 1.00 43.40 59 ARG G C 1
ATOM 8204 O O . ARG G 1 62 ? 71.710 110.953 23.430 1.00 39.12 59 ARG G O 1
ATOM 8212 N N . GLU G 1 63 ? 72.640 111.612 25.364 1.00 44.88 60 GLU G N 1
ATOM 8213 C CA . GLU G 1 63 ? 73.751 110.686 25.255 1.00 50.68 60 GLU G CA 1
ATOM 8214 C C . GLU G 1 63 ? 73.213 109.264 25.088 1.00 54.44 60 GLU G C 1
ATOM 8215 O O . GLU G 1 63 ? 73.744 108.486 24.300 1.00 50.53 60 GLU G O 1
ATOM 8221 N N . ARG G 1 64 ? 72.127 108.944 25.789 1.00 60.15 61 ARG G N 1
ATOM 8222 C CA . ARG G 1 64 ? 71.540 107.594 25.723 1.00 64.37 61 ARG G CA 1
ATOM 8223 C C . ARG G 1 64 ? 70.760 107.282 24.413 1.00 53.48 61 ARG G C 1
ATOM 8224 O O . ARG G 1 64 ? 70.857 106.163 23.880 1.00 37.02 61 ARG G O 1
ATOM 8232 N N . ILE G 1 65 ? 70.013 108.255 23.884 1.00 54.14 62 ILE G N 1
ATOM 8233 C CA . ILE G 1 65 ? 69.452 108.095 22.535 1.00 54.69 62 ILE G CA 1
ATOM 8234 C C . ILE G 1 65 ? 70.565 107.595 21.592 1.00 54.10 62 ILE G C 1
ATOM 8235 O O . ILE G 1 65 ? 70.340 106.684 20.784 1.00 49.13 62 ILE G O 1
ATOM 8240 N N . LEU G 1 66 ? 71.758 108.200 21.703 1.00 50.37 63 LEU G N 1
ATOM 8241 C CA . LEU G 1 66 ? 72.830 108.000 20.717 1.00 42.31 63 LEU G CA 1
ATOM 8242 C C . LEU G 1 66 ? 73.369 106.571 20.691 1.00 46.90 63 LEU G C 1
ATOM 8243 O O . LEU G 1 66 ? 73.567 106.006 19.612 1.00 44.37 63 LEU G O 1
ATOM 8248 N N . SER G 1 67 ? 73.576 105.979 21.868 1.00 49.82 64 SER G N 1
ATOM 8249 C CA . SER G 1 67 ? 73.928 104.554 21.964 1.00 51.65 64 SER G CA 1
ATOM 8250 C C . SER G 1 67 ? 72.737 103.648 21.588 1.00 55.37 64 SER G C 1
ATOM 8251 O O . SER G 1 67 ? 72.919 102.638 20.903 1.00 55.35 64 SER G O 1
ATOM 8254 N N . ASN G 1 68 ? 71.533 104.021 22.035 1.00 51.54 65 ASN G N 1
ATOM 8255 C CA . ASN G 1 68 ? 70.284 103.353 21.656 1.00 52.58 65 ASN G CA 1
ATOM 8256 C C . ASN G 1 68 ? 70.240 103.018 20.170 1.00 49.69 65 ASN G C 1
ATOM 8257 O O . ASN G 1 68 ? 69.739 101.967 19.777 1.00 54.27 65 ASN G O 1
ATOM 8262 N N . ALA G 1 69 ? 70.769 103.933 19.361 1.00 43.29 66 ALA G N 1
ATOM 8263 C CA . ALA G 1 69 ? 70.630 103.912 17.909 1.00 40.80 66 ALA G CA 1
ATOM 8264 C C . ALA G 1 69 ? 71.897 103.417 17.257 1.00 48.32 66 ALA G C 1
ATOM 8265 O O . ALA G 1 69 ? 71.866 102.601 16.343 1.00 50.70 66 ALA G O 1
ATOM 8267 N N . ILE G 1 70 ? 73.016 103.966 17.713 1.00 49.13 67 ILE G N 1
ATOM 8268 C CA . ILE G 1 70 ? 74.331 103.512 17.304 1.00 49.46 67 ILE G CA 1
ATOM 8269 C C . ILE G 1 70 ? 74.378 102.001 17.362 1.00 51.62 67 ILE G C 1
ATOM 8270 O O . ILE G 1 70 ? 74.776 101.356 16.393 1.00 64.10 67 ILE G O 1
ATOM 8275 N N . ASN G 1 71 ? 73.959 101.442 18.497 1.00 56.33 68 ASN G N 1
ATOM 8276 C CA . ASN G 1 71 ? 73.937 99.990 18.689 1.00 63.17 68 ASN G CA 1
ATOM 8277 C C . ASN G 1 71 ? 73.031 99.277 17.683 1.00 47.69 68 ASN G C 1
ATOM 8278 O O . ASN G 1 71 ? 73.158 98.061 17.469 1.00 51.40 68 ASN G O 1
ATOM 8283 N N . LEU G 1 72 ? 72.130 100.051 17.073 1.00 45.23 69 LEU G N 1
ATOM 8284 C CA . LEU G 1 72 ? 71.150 99.533 16.117 1.00 50.95 69 LEU G CA 1
ATOM 8285 C C . LEU G 1 72 ? 71.447 99.961 14.671 1.00 48.90 69 LEU G C 1
ATOM 8286 O O . LEU G 1 72 ? 70.533 100.041 13.849 1.00 37.68 69 LEU G O 1
ATOM 8291 N N . GLY G 1 73 ? 72.716 100.230 14.367 1.00 51.14 70 GLY G N 1
ATOM 8292 C CA . GLY G 1 73 ? 73.141 100.578 13.015 1.00 50.38 70 GLY G CA 1
ATOM 8293 C C . GLY G 1 73 ? 72.525 101.837 12.411 1.00 68.03 70 GLY G C 1
ATOM 8294 O O . GLY G 1 73 ? 72.810 102.183 11.259 1.00 69.06 70 GLY G O 1
ATOM 8295 N N . VAL G 1 74 ? 71.710 102.535 13.207 1.00 70.40 71 VAL G N 1
ATOM 8296 C CA . VAL G 1 74 ? 70.819 103.611 12.742 1.00 56.30 71 VAL G CA 1
ATOM 8297 C C . VAL G 1 74 ? 71.410 105.027 12.842 1.00 57.18 71 VAL G C 1
ATOM 8298 O O . VAL G 1 74 ? 70.883 105.974 12.236 1.00 50.87 71 VAL G O 1
ATOM 8302 N N . SER G 1 75 ? 72.508 105.153 13.594 1.00 52.73 72 SER G N 1
ATOM 8303 C CA . SER G 1 75 ? 73.075 106.441 14.018 1.00 46.29 72 SER G CA 1
ATOM 8304 C C . SER G 1 75 ? 73.264 107.525 12.945 1.00 49.87 72 SER G C 1
ATOM 8305 O O . SER G 1 75 ? 73.308 108.715 13.266 1.00 53.93 72 SER G O 1
ATOM 8308 N N . ASP G 1 76 ? 73.379 107.118 11.684 1.00 46.50 73 ASP G N 1
ATOM 8309 C CA . ASP G 1 76 ? 73.729 108.026 10.595 1.00 45.52 73 ASP G CA 1
ATOM 8310 C C . ASP G 1 76 ? 72.522 108.806 10.055 1.00 49.38 73 ASP G C 1
ATOM 8311 O O . ASP G 1 76 ? 72.672 109.734 9.251 1.00 45.92 73 ASP G O 1
ATOM 8316 N N . ARG G 1 77 ? 71.325 108.430 10.498 1.00 40.43 74 ARG G N 1
ATOM 8317 C CA . ARG G 1 77 ? 70.114 109.089 10.025 1.00 41.87 74 ARG G CA 1
ATOM 8318 C C . ARG G 1 77 ? 69.280 109.736 11.152 1.00 50.74 74 ARG G C 1
ATOM 8319 O O . ARG G 1 77 ? 68.048 109.780 11.069 1.00 39.35 74 ARG G O 1
ATOM 8327 N N . ILE G 1 78 ? 69.948 110.246 12.190 1.00 41.48 75 ILE G N 1
ATOM 8328 C CA . ILE G 1 78 ? 69.247 110.799 13.343 1.00 31.43 75 ILE G CA 1
ATOM 8329 C C . ILE G 1 78 ? 69.999 112.009 13.853 1.00 30.39 75 ILE G C 1
ATOM 8330 O O . ILE G 1 78 ? 71.181 112.174 13.577 1.00 35.23 75 ILE G O 1
ATOM 8335 N N . ALA G 1 79 ? 69.275 112.885 14.540 1.00 47.36 76 ALA G N 1
ATOM 8336 C CA . ALA G 1 79 ? 69.846 114.052 15.207 1.00 36.82 76 ALA G CA 1
ATOM 8337 C C . ALA G 1 79 ? 69.314 114.001 16.596 1.00 34.60 76 ALA G C 1
ATOM 8338 O O . ALA G 1 79 ? 68.111 113.930 16.782 1.00 31.64 76 ALA G O 1
ATOM 8340 N N . VAL G 1 80 ? 70.216 114.000 17.563 1.00 45.04 77 VAL G N 1
ATOM 8341 C CA . VAL G 1 80 ? 69.844 114.292 18.922 1.00 45.97 77 VAL G CA 1
ATOM 8342 C C . VAL G 1 80 ? 70.117 115.765 19.074 1.00 39.69 77 VAL G C 1
ATOM 8343 O O . VAL G 1 80 ? 71.262 116.185 19.163 1.00 37.72 77 VAL G O 1
ATOM 8347 N N . GLN G 1 81 ? 69.055 116.549 19.041 1.00 34.99 78 GLN G N 1
ATOM 8348 C CA . GLN G 1 81 ? 69.154 117.953 19.380 1.00 32.89 78 GLN G CA 1
ATOM 8349 C C . GLN G 1 81 ? 68.838 118.074 20.850 1.00 45.45 78 GLN G C 1
ATOM 8350 O O . GLN G 1 81 ? 68.668 117.060 21.552 1.00 44.91 78 GLN G O 1
ATOM 8356 N N . GLN G 1 82 ? 68.735 119.313 21.312 1.00 40.07 79 GLN G N 1
ATOM 8357 C CA . GLN G 1 82 ? 68.261 119.558 22.660 1.00 36.22 79 GLN G CA 1
ATOM 8358 C C . GLN G 1 82 ? 66.705 119.574 22.805 1.00 43.07 79 GLN G C 1
ATOM 8359 O O . GLN G 1 82 ? 65.980 119.024 21.972 1.00 41.16 79 GLN G O 1
ATOM 8365 N N . GLY G 1 83 ? 66.197 120.156 23.881 1.00 42.13 80 GLY G N 1
ATOM 8366 C CA . GLY G 1 83 ? 64.766 120.114 24.148 1.00 49.65 80 GLY G CA 1
ATOM 8367 C C . GLY G 1 83 ? 63.915 121.163 23.435 1.00 43.32 80 GLY G C 1
ATOM 8368 O O . GLY G 1 83 ? 64.380 122.266 23.140 1.00 46.59 80 GLY G O 1
ATOM 8369 N N . ALA G 1 84 ? 62.658 120.810 23.170 1.00 42.73 81 ALA G N 1
ATOM 8370 C CA . ALA G 1 84 ? 61.682 121.703 22.532 1.00 43.43 81 ALA G CA 1
ATOM 8371 C C . ALA G 1 84 ? 61.068 122.695 23.528 1.00 38.78 81 ALA G C 1
ATOM 8372 O O . ALA G 1 84 ? 60.880 122.334 24.701 1.00 26.68 81 ALA G O 1
ATOM 8374 N N . PRO G 1 85 ? 60.694 123.917 23.063 1.00 31.36 82 PRO G N 1
ATOM 8375 C CA . PRO G 1 85 ? 60.610 124.420 21.691 1.00 31.84 82 PRO G CA 1
ATOM 8376 C C . PRO G 1 85 ? 61.797 125.282 21.319 1.00 38.87 82 PRO G C 1
ATOM 8377 O O . PRO G 1 85 ? 61.807 125.897 20.253 1.00 35.04 82 PRO G O 1
ATOM 8381 N N . ARG G 1 86 ? 62.786 125.311 22.201 1.00 43.83 83 ARG G N 1
ATOM 8382 C CA . ARG G 1 86 ? 63.892 126.250 22.097 1.00 49.87 83 ARG G CA 1
ATOM 8383 C C . ARG G 1 86 ? 65.030 125.734 21.216 1.00 37.22 83 ARG G C 1
ATOM 8384 O O . ARG G 1 86 ? 65.814 126.506 20.663 1.00 29.14 83 ARG G O 1
ATOM 8392 N N . ALA G 1 87 ? 65.084 124.422 21.072 1.00 34.51 84 ALA G N 1
ATOM 8393 C CA . ALA G 1 87 ? 66.071 123.776 20.237 1.00 32.74 84 ALA G CA 1
ATOM 8394 C C . ALA G 1 87 ? 65.635 123.570 18.769 1.00 34.64 84 ALA G C 1
ATOM 8395 O O . ALA G 1 87 ? 66.462 123.228 17.932 1.00 38.08 84 ALA G O 1
ATOM 8397 N N . PHE G 1 88 ? 64.353 123.747 18.455 1.00 34.61 85 PHE G N 1
ATOM 8398 C CA . PHE G 1 88 ? 63.903 123.672 17.060 1.00 32.86 85 PHE G CA 1
ATOM 8399 C C . PHE G 1 88 ? 64.575 124.766 16.215 1.00 42.52 85 PHE G C 1
ATOM 8400 O O . PHE G 1 88 ? 64.697 124.620 14.995 1.00 39.62 85 PHE G O 1
ATOM 8408 N N . ASP G 1 89 ? 64.928 125.891 16.845 1.00 36.75 86 ASP G N 1
ATOM 8409 C CA . ASP G 1 89 ? 65.619 126.980 16.148 1.00 37.27 86 ASP G CA 1
ATOM 8410 C C . ASP G 1 89 ? 66.951 126.453 15.629 1.00 40.78 86 ASP G C 1
ATOM 8411 O O . ASP G 1 89 ? 67.451 126.882 14.579 1.00 42.70 86 ASP G O 1
ATOM 8416 N N . ASP G 1 90 ? 67.525 125.523 16.391 1.00 37.65 87 ASP G N 1
ATOM 8417 C CA . ASP G 1 90 ? 68.837 124.943 16.083 1.00 44.76 87 ASP G CA 1
ATOM 8418 C C . ASP G 1 90 ? 68.751 124.021 14.872 1.00 30.59 87 ASP G C 1
ATOM 8419 O O . ASP G 1 90 ? 69.730 123.415 14.477 1.00 33.11 87 ASP G O 1
ATOM 8424 N N . VAL G 1 91 ? 67.557 123.923 14.308 1.00 36.75 88 VAL G N 1
ATOM 8425 C CA . VAL G 1 91 ? 67.218 122.968 13.260 1.00 40.64 88 VAL G CA 1
ATOM 8426 C C . VAL G 1 91 ? 66.555 123.732 12.098 1.00 52.51 88 VAL G C 1
ATOM 8427 O O . VAL G 1 91 ? 65.361 124.066 12.152 1.00 51.46 88 VAL G O 1
ATOM 8431 N N . PRO G 1 92 ? 67.340 124.012 11.040 1.00 52.90 89 PRO G N 1
ATOM 8432 C CA . PRO G 1 92 ? 66.934 124.874 9.924 1.00 53.96 89 PRO G CA 1
ATOM 8433 C C . PRO G 1 92 ? 65.508 124.619 9.408 1.00 58.35 89 PRO G C 1
ATOM 8434 O O . PRO G 1 92 ? 64.713 125.565 9.262 1.00 65.61 89 PRO G O 1
ATOM 8438 N N . ASP G 1 93 ? 65.192 123.351 9.143 1.00 57.49 90 ASP G N 1
ATOM 8439 C CA . ASP G 1 93 ? 63.993 123.008 8.373 1.00 68.97 90 ASP G CA 1
ATOM 8440 C C . ASP G 1 93 ? 62.701 122.889 9.179 1.00 65.56 90 ASP G C 1
ATOM 8441 O O . ASP G 1 93 ? 62.672 123.076 10.399 1.00 59.14 90 ASP G O 1
ATOM 8446 N N . ASN G 1 94 ? 61.636 122.582 8.443 1.00 61.13 91 ASN G N 1
ATOM 8447 C CA . ASN G 1 94 ? 60.357 122.167 8.989 1.00 54.53 91 ASN G CA 1
ATOM 8448 C C . ASN G 1 94 ? 60.168 120.697 8.526 1.00 61.21 91 ASN G C 1
ATOM 8449 O O . ASN G 1 94 ? 60.402 120.408 7.352 1.00 65.72 91 ASN G O 1
ATOM 8454 N N . PRO G 1 95 ? 59.778 119.761 9.438 1.00 50.70 92 PRO G N 1
ATOM 8455 C CA . PRO G 1 95 ? 59.759 118.326 9.116 1.00 38.29 92 PRO G CA 1
ATOM 8456 C C . PRO G 1 95 ? 58.539 117.951 8.314 1.00 39.90 92 PRO G C 1
ATOM 8457 O O . PRO G 1 95 ? 57.642 118.779 8.160 1.00 47.15 92 PRO G O 1
ATOM 8461 N N . ASP G 1 96 ? 58.497 116.713 7.833 1.00 38.83 93 ASP G N 1
ATOM 8462 C CA . ASP G 1 96 ? 57.309 116.189 7.182 1.00 41.90 93 ASP G CA 1
ATOM 8463 C C . ASP G 1 96 ? 56.336 115.702 8.262 1.00 41.28 93 ASP G C 1
ATOM 8464 O O . ASP G 1 96 ? 55.124 115.826 8.110 1.00 37.92 93 ASP G O 1
ATOM 8469 N N . VAL G 1 97 ? 56.892 115.186 9.363 1.00 39.65 94 VAL G N 1
ATOM 8470 C CA . VAL G 1 97 ? 56.131 114.557 10.447 1.00 33.07 94 VAL G CA 1
ATOM 8471 C C . VAL G 1 97 ? 56.632 114.921 11.859 1.00 32.76 94 VAL G C 1
ATOM 8472 O O . VAL G 1 97 ? 57.734 115.431 12.014 1.00 30.47 94 VAL G O 1
ATOM 8476 N N . ILE G 1 98 ? 55.802 114.634 12.871 1.00 39.14 95 ILE G N 1
ATOM 8477 C CA . ILE G 1 98 ? 56.060 114.950 14.289 1.00 38.04 95 ILE G CA 1
ATOM 8478 C C . ILE G 1 98 ? 55.265 114.062 15.272 1.00 34.43 95 ILE G C 1
ATOM 8479 O O . ILE G 1 98 ? 54.027 114.019 15.261 1.00 34.87 95 ILE G O 1
ATOM 8484 N N . PHE G 1 99 ? 55.970 113.343 16.130 1.00 35.41 96 PHE G N 1
ATOM 8485 C CA . PHE G 1 99 ? 55.280 112.617 17.185 1.00 29.34 96 PHE G CA 1
ATOM 8486 C C . PHE G 1 99 ? 55.614 113.339 18.464 1.00 28.90 96 PHE G C 1
ATOM 8487 O O . PHE G 1 99 ? 56.779 113.579 18.749 1.00 31.91 96 PHE G O 1
ATOM 8495 N N . ILE G 1 100 ? 54.591 113.740 19.200 1.00 24.68 97 ILE G N 1
ATOM 8496 C CA . ILE G 1 100 ? 54.780 114.292 20.526 1.00 25.43 97 ILE G CA 1
ATOM 8497 C C . ILE G 1 100 ? 54.478 113.164 21.510 1.00 27.40 97 ILE G C 1
ATOM 8498 O O . ILE G 1 100 ? 53.318 112.840 21.776 1.00 26.41 97 ILE G O 1
ATOM 8503 N N . GLY G 1 101 ? 55.555 112.583 22.034 1.00 28.10 98 GLY G N 1
ATOM 8504 C CA . GLY G 1 101 ? 55.521 111.315 22.734 1.00 36.41 98 GLY G CA 1
ATOM 8505 C C . GLY G 1 101 ? 54.927 111.341 24.129 1.00 44.21 98 GLY G C 1
ATOM 8506 O O . GLY G 1 101 ? 54.607 110.293 24.679 1.00 47.42 98 GLY G O 1
ATOM 8507 N N . GLY G 1 102 ? 54.777 112.521 24.713 1.00 43.37 99 GLY G N 1
ATOM 8508 C CA . GLY G 1 102 ? 54.137 112.614 26.010 1.00 46.96 99 GLY G CA 1
ATOM 8509 C C . GLY G 1 102 ? 54.467 113.951 26.625 1.00 55.38 99 GLY G C 1
ATOM 8510 O O . GLY G 1 102 ? 55.384 114.637 26.147 1.00 60.41 99 GLY G O 1
ATOM 8511 N N . GLY G 1 103 ? 53.739 114.322 27.678 1.00 47.79 100 GLY G N 1
ATOM 8512 C CA . GLY G 1 103 ? 53.882 115.644 28.250 1.00 47.70 100 GLY G CA 1
ATOM 8513 C C . GLY G 1 103 ? 53.525 116.668 27.195 1.00 50.75 100 GLY G C 1
ATOM 8514 O O . GLY G 1 103 ? 54.362 117.477 26.772 1.00 51.32 100 GLY G O 1
ATOM 8515 N N . LEU G 1 104 ? 52.277 116.601 26.742 1.00 49.23 101 LEU G N 1
ATOM 8516 C CA . LEU G 1 104 ? 51.717 117.610 25.854 1.00 48.87 101 LEU G CA 1
ATOM 8517 C C . LEU G 1 104 ? 51.408 118.891 26.605 1.00 58.78 101 LEU G C 1
ATOM 8518 O O . LEU G 1 104 ? 50.672 119.743 26.102 1.00 71.01 101 LEU G O 1
ATOM 8523 N N . THR G 1 105 ? 51.982 119.013 27.801 1.00 64.81 102 THR G N 1
ATOM 8524 C CA . THR G 1 105 ? 51.691 120.096 28.741 1.00 57.31 102 THR G CA 1
ATOM 8525 C C . THR G 1 105 ? 52.748 121.216 28.756 1.00 58.03 102 THR G C 1
ATOM 8526 O O . THR G 1 105 ? 52.464 122.353 29.154 1.00 53.57 102 THR G O 1
ATOM 8530 N N . ALA G 1 106 ? 53.961 120.889 28.314 1.00 56.67 103 ALA G N 1
ATOM 8531 C CA . ALA G 1 106 ? 55.081 121.816 28.375 1.00 40.53 103 ALA G CA 1
ATOM 8532 C C . ALA G 1 106 ? 54.792 123.054 27.550 1.00 41.37 103 ALA G C 1
ATOM 8533 O O . ALA G 1 106 ? 54.360 122.949 26.390 1.00 49.68 103 ALA G O 1
ATOM 8535 N N . PRO G 1 107 ? 55.006 124.236 28.152 1.00 46.42 104 PRO G N 1
ATOM 8536 C CA . PRO G 1 107 ? 54.688 125.498 27.469 1.00 48.99 104 PRO G CA 1
ATOM 8537 C C . PRO G 1 107 ? 55.485 125.734 26.170 1.00 39.99 104 PRO G C 1
ATOM 8538 O O . PRO G 1 107 ? 56.716 125.557 26.117 1.00 36.91 104 PRO G O 1
ATOM 8542 N N . GLY G 1 108 ? 54.748 126.121 25.130 1.00 35.65 105 GLY G N 1
ATOM 8543 C CA . GLY G 1 108 ? 55.323 126.551 23.871 1.00 41.26 105 GLY G CA 1
ATOM 8544 C C . GLY G 1 108 ? 55.838 125.409 23.021 1.00 38.19 105 GLY G C 1
ATOM 8545 O O . GLY G 1 108 ? 56.265 125.591 21.866 1.00 42.37 105 GLY G O 1
ATOM 8546 N N . VAL G 1 109 ? 55.809 124.217 23.585 1.00 21.93 106 VAL G N 1
ATOM 8547 C CA . VAL G 1 109 ? 56.373 123.121 22.862 1.00 23.62 106 VAL G CA 1
ATOM 8548 C C . VAL G 1 109 ? 55.506 122.802 21.670 1.00 33.18 106 VAL G C 1
ATOM 8549 O O . VAL G 1 109 ? 55.999 122.692 20.560 1.00 24.61 106 VAL G O 1
ATOM 8553 N N . PHE G 1 110 ? 54.210 122.607 21.895 1.00 32.98 107 PHE G N 1
ATOM 8554 C CA . PHE G 1 110 ? 53.359 122.208 20.789 1.00 24.48 107 PHE G CA 1
ATOM 8555 C C . PHE G 1 110 ? 53.265 123.402 19.846 1.00 35.54 107 PHE G C 1
ATOM 8556 O O . PHE G 1 110 ? 53.473 123.273 18.640 1.00 42.93 107 PHE G O 1
ATOM 8564 N N . ALA G 1 111 ? 53.014 124.579 20.420 1.00 37.18 108 ALA G N 1
ATOM 8565 C CA . ALA G 1 111 ? 52.909 125.830 19.667 1.00 30.95 108 ALA G CA 1
ATOM 8566 C C . ALA G 1 111 ? 54.021 126.049 18.619 1.00 33.46 108 ALA G C 1
ATOM 8567 O O . ALA G 1 111 ? 53.720 126.211 17.428 1.00 34.91 108 ALA G O 1
ATOM 8569 N N . ALA G 1 112 ? 55.291 126.040 19.050 1.00 34.25 109 ALA G N 1
ATOM 8570 C CA . ALA G 1 112 ? 56.439 126.158 18.127 1.00 33.87 109 ALA G CA 1
ATOM 8571 C C . ALA G 1 112 ? 56.637 124.963 17.168 1.00 36.37 109 ALA G C 1
ATOM 8572 O O . ALA G 1 112 ? 57.032 125.123 16.017 1.00 34.01 109 ALA G O 1
ATOM 8574 N N . ALA G 1 113 ? 56.382 123.757 17.647 1.00 30.26 110 ALA G N 1
ATOM 8575 C CA . ALA G 1 113 ? 56.500 122.593 16.794 1.00 30.58 110 ALA G CA 1
ATOM 8576 C C . ALA G 1 113 ? 55.477 122.715 15.674 1.00 37.29 110 ALA G C 1
ATOM 8577 O O . ALA G 1 113 ? 55.819 122.624 14.502 1.00 42.13 110 ALA G O 1
ATOM 8579 N N . TRP G 1 114 ? 54.224 122.958 16.041 1.00 36.80 111 TRP G N 1
ATOM 8580 C CA . TRP G 1 114 ? 53.133 123.023 15.072 1.00 27.13 111 TRP G CA 1
ATOM 8581 C C . TRP G 1 114 ? 53.357 124.113 14.020 1.00 38.24 111 TRP G C 1
ATOM 8582 O O . TRP G 1 114 ? 53.091 123.905 12.833 1.00 37.80 111 TRP G O 1
ATOM 8593 N N . LYS G 1 115 ? 53.846 125.275 14.451 1.00 42.01 112 LYS G N 1
ATOM 8594 C CA . LYS G 1 115 ? 54.073 126.381 13.524 1.00 45.11 112 LYS G CA 1
ATOM 8595 C C . LYS G 1 115 ? 55.158 126.013 12.517 1.00 50.48 112 LYS G C 1
ATOM 8596 O O . LYS G 1 115 ? 55.319 126.661 11.477 1.00 53.79 112 LYS G O 1
ATOM 8602 N N . ARG G 1 116 ? 55.888 124.949 12.827 1.00 45.78 113 ARG G N 1
ATOM 8603 C CA . ARG G 1 116 ? 56.937 124.477 11.957 1.00 39.06 113 ARG G CA 1
ATOM 8604 C C . ARG G 1 116 ? 56.391 123.468 10.977 1.00 41.62 113 ARG G C 1
ATOM 8605 O O . ARG G 1 116 ? 57.006 123.183 9.963 1.00 43.18 113 ARG G O 1
ATOM 8613 N N . LEU G 1 117 ? 55.231 122.917 11.278 1.00 41.61 114 LEU G N 1
ATOM 8614 C CA . LEU G 1 117 ? 54.690 121.879 10.419 1.00 42.12 114 LEU G CA 1
ATOM 8615 C C . LEU G 1 117 ? 53.930 122.541 9.296 1.00 36.94 114 LEU G C 1
ATOM 8616 O O . LEU G 1 117 ? 53.104 123.416 9.523 1.00 47.92 114 LEU G O 1
ATOM 8621 N N . PRO G 1 118 ? 54.222 122.119 8.071 1.00 37.78 115 PRO G N 1
ATOM 8622 C CA . PRO G 1 118 ? 53.572 122.658 6.887 1.00 37.24 115 PRO G CA 1
ATOM 8623 C C . PRO G 1 118 ? 52.186 122.072 6.789 1.00 40.94 115 PRO G C 1
ATOM 8624 O O . PRO G 1 118 ? 51.875 121.163 7.545 1.00 40.74 115 PRO G O 1
ATOM 8628 N N . VAL G 1 119 ? 51.380 122.558 5.854 1.00 38.11 116 VAL G N 1
ATOM 8629 C CA . VAL G 1 119 ? 50.095 121.925 5.530 1.00 44.46 116 VAL G CA 1
ATOM 8630 C C . VAL G 1 119 ? 50.245 120.515 4.906 1.00 45.35 116 VAL G C 1
ATOM 8631 O O . VAL G 1 119 ? 51.136 120.282 4.067 1.00 44.48 116 VAL G O 1
ATOM 8635 N N . GLY G 1 120 ? 49.382 119.583 5.330 1.00 41.41 117 GLY G N 1
ATOM 8636 C CA . GLY G 1 120 ? 49.357 118.226 4.796 1.00 36.09 117 GLY G CA 1
ATOM 8637 C C . GLY G 1 120 ? 50.372 117.290 5.436 1.00 41.16 117 GLY G C 1
ATOM 8638 O O . GLY G 1 120 ? 50.355 116.072 5.199 1.00 39.38 117 GLY G O 1
ATOM 8639 N N . GLY G 1 121 ? 51.263 117.874 6.242 1.00 43.36 118 GLY G N 1
ATOM 8640 C CA . GLY G 1 121 ? 52.211 117.133 7.056 1.00 32.71 118 GLY G CA 1
ATOM 8641 C C . GLY G 1 121 ? 51.470 116.383 8.137 1.00 23.43 118 GLY G C 1
ATOM 8642 O O . GLY G 1 121 ? 50.257 116.421 8.203 1.00 37.69 118 GLY G O 1
ATOM 8643 N N . ARG G 1 122 ? 52.191 115.717 9.020 1.00 25.95 119 ARG G N 1
ATOM 8644 C CA . ARG G 1 122 ? 51.543 114.827 9.977 1.00 26.98 119 ARG G CA 1
ATOM 8645 C C . ARG G 1 122 ? 52.100 114.947 11.401 1.00 31.29 119 ARG G C 1
ATOM 8646 O O . ARG G 1 122 ? 53.306 115.175 11.611 1.00 28.96 119 ARG G O 1
ATOM 8654 N N . LEU G 1 123 ? 51.204 114.801 12.375 1.00 37.08 120 LEU G N 1
ATOM 8655 C CA . LEU G 1 123 ? 51.547 114.832 13.798 1.00 35.59 120 LEU G CA 1
ATOM 8656 C C . LEU G 1 123 ? 50.731 113.800 14.596 1.00 23.88 120 LEU G C 1
ATOM 8657 O O . LEU G 1 123 ? 49.495 113.778 14.536 1.00 34.69 120 LEU G O 1
ATOM 8662 N N . VAL G 1 124 ? 51.409 112.928 15.326 1.00 23.36 121 VAL G N 1
ATOM 8663 C CA . VAL G 1 124 ? 50.722 112.036 16.262 1.00 26.65 121 VAL G CA 1
ATOM 8664 C C . VAL G 1 124 ? 51.179 112.416 17.663 1.00 31.03 121 VAL G C 1
ATOM 8665 O O . VAL G 1 124 ? 52.353 112.735 17.857 1.00 29.41 121 VAL G O 1
ATOM 8669 N N . ALA G 1 125 ? 50.244 112.454 18.617 1.00 32.21 122 ALA G N 1
ATOM 8670 C CA . ALA G 1 125 ? 50.581 112.717 20.023 1.00 31.36 122 ALA G CA 1
ATOM 8671 C C . ALA G 1 125 ? 49.919 111.706 20.969 1.00 30.96 122 ALA G C 1
ATOM 8672 O O . ALA G 1 125 ? 48.786 111.275 20.760 1.00 26.82 122 ALA G O 1
ATOM 8674 N N . ASN G 1 126 ? 50.658 111.314 21.997 1.00 34.33 123 ASN G N 1
ATOM 8675 C CA . ASN G 1 126 ? 50.104 110.495 23.070 1.00 43.58 123 ASN G CA 1
ATOM 8676 C C . ASN G 1 126 ? 49.740 111.229 24.348 1.00 42.12 123 ASN G C 1
ATOM 8677 O O . ASN G 1 126 ? 50.283 112.298 24.673 1.00 41.35 123 ASN G O 1
ATOM 8682 N N . ALA G 1 127 ? 48.839 110.589 25.085 1.00 37.92 124 ALA G N 1
ATOM 8683 C CA . ALA G 1 127 ? 48.487 111.002 26.424 1.00 41.60 124 ALA G CA 1
ATOM 8684 C C . ALA G 1 127 ? 48.328 109.751 27.302 1.00 39.30 124 ALA G C 1
ATOM 8685 O O . ALA G 1 127 ? 47.770 108.759 26.861 1.00 32.51 124 ALA G O 1
ATOM 8687 N N . VAL G 1 128 ? 48.860 109.798 28.527 1.00 52.94 125 VAL G N 1
ATOM 8688 C CA . VAL G 1 128 ? 48.541 108.814 29.575 1.00 44.93 125 VAL G CA 1
ATOM 8689 C C . VAL G 1 128 ? 47.868 109.554 30.715 1.00 42.65 125 VAL G C 1
ATOM 8690 O O . VAL G 1 128 ? 47.116 108.971 31.502 1.00 41.85 125 VAL G O 1
ATOM 8694 N N . THR G 1 129 ? 48.142 110.853 30.787 1.00 37.18 126 THR G N 1
ATOM 8695 C CA . THR G 1 129 ? 47.626 111.682 31.869 1.00 38.10 126 THR G CA 1
ATOM 8696 C C . THR G 1 129 ? 46.383 112.448 31.458 1.00 35.77 126 THR G C 1
ATOM 8697 O O . THR G 1 129 ? 46.175 112.749 30.284 1.00 35.17 126 THR G O 1
ATOM 8701 N N . VAL G 1 130 ? 45.569 112.762 32.458 1.00 35.21 127 VAL G N 1
ATOM 8702 C CA . VAL G 1 130 ? 44.342 113.512 32.284 1.00 32.03 127 VAL G CA 1
ATOM 8703 C C . VAL G 1 130 ? 44.606 114.866 31.632 1.00 39.12 127 VAL G C 1
ATOM 8704 O O . VAL G 1 130 ? 43.795 115.365 30.865 1.00 39.66 127 VAL G O 1
ATOM 8708 N N . GLU G 1 131 ? 45.759 115.447 31.948 1.00 42.89 128 GLU G N 1
ATOM 8709 C CA . GLU G 1 131 ? 46.169 116.759 31.437 1.00 40.79 128 GLU G CA 1
ATOM 8710 C C . GLU G 1 131 ? 46.475 116.768 29.935 1.00 29.91 128 GLU G C 1
ATOM 8711 O O . GLU G 1 131 ? 45.991 117.629 29.213 1.00 27.16 128 GLU G O 1
ATOM 8717 N N . SER G 1 132 ? 47.331 115.837 29.503 1.00 34.09 129 SER G N 1
ATOM 8718 C CA . SER G 1 132 ? 47.642 115.600 28.094 1.00 34.87 129 SER G CA 1
ATOM 8719 C C . SER G 1 132 ? 46.348 115.215 27.377 1.00 33.82 129 SER G C 1
ATOM 8720 O O . SER G 1 132 ? 46.089 115.661 26.254 1.00 35.17 129 SER G O 1
ATOM 8723 N N . GLU G 1 133 ? 45.546 114.389 28.054 1.00 37.28 130 GLU G N 1
ATOM 8724 C CA . GLU G 1 133 ? 44.256 113.927 27.547 1.00 38.39 130 GLU G CA 1
ATOM 8725 C C . GLU G 1 133 ? 43.329 115.102 27.222 1.00 37.85 130 GLU G C 1
ATOM 8726 O O . GLU G 1 133 ? 42.868 115.241 26.090 1.00 36.10 130 GLU G O 1
ATOM 8732 N N . GLN G 1 134 ? 43.068 115.954 28.211 1.00 43.17 131 GLN G N 1
ATOM 8733 C CA . GLN G 1 134 ? 42.228 117.130 28.008 1.00 43.83 131 GLN G CA 1
ATOM 8734 C C . GLN G 1 134 ? 42.832 118.057 26.969 1.00 38.29 131 GLN G C 1
ATOM 8735 O O . GLN G 1 134 ? 42.146 118.886 26.379 1.00 41.19 131 GLN G O 1
ATOM 8749 N N . LEU G 1 136 ? 44.829 116.951 24.138 1.00 29.82 133 LEU G N 1
ATOM 8750 C CA . LEU G 1 136 ? 44.555 116.333 22.846 1.00 31.23 133 LEU G CA 1
ATOM 8751 C C . LEU G 1 136 ? 43.134 116.634 22.381 1.00 34.54 133 LEU G C 1
ATOM 8752 O O . LEU G 1 136 ? 42.865 116.709 21.182 1.00 32.17 133 LEU G O 1
ATOM 8757 N N . TRP G 1 137 ? 42.227 116.806 23.338 1.00 34.13 134 TRP G N 1
ATOM 8758 C CA . TRP G 1 137 ? 40.825 117.055 23.029 1.00 31.79 134 TRP G CA 1
ATOM 8759 C C . TRP G 1 137 ? 40.583 118.526 22.709 1.00 38.97 134 TRP G C 1
ATOM 8760 O O . TRP G 1 137 ? 40.018 118.860 21.667 1.00 36.05 134 TRP G O 1
ATOM 8771 N N . ALA G 1 138 ? 41.014 119.401 23.612 1.00 38.17 135 ALA G N 1
ATOM 8772 C CA . ALA G 1 138 ? 41.250 120.799 23.271 1.00 31.24 135 ALA G CA 1
ATOM 8773 C C . ALA G 1 138 ? 41.888 120.931 21.893 1.00 42.18 135 ALA G C 1
ATOM 8774 O O . ALA G 1 138 ? 41.300 121.507 20.978 1.00 45.48 135 ALA G O 1
ATOM 8776 N N . LEU G 1 139 ? 43.096 120.394 21.751 1.00 39.70 136 LEU G N 1
ATOM 8777 C CA . LEU G 1 139 ? 43.817 120.452 20.486 1.00 34.79 136 LEU G CA 1
ATOM 8778 C C . LEU G 1 139 ? 42.969 119.904 19.342 1.00 44.87 136 LEU G C 1
ATOM 8779 O O . LEU G 1 139 ? 42.777 120.571 18.325 1.00 47.45 136 LEU G O 1
ATOM 8784 N N . ARG G 1 140 ? 42.465 118.687 19.516 1.00 47.61 137 ARG G N 1
ATOM 8785 C CA . ARG G 1 140 ? 41.854 117.947 18.419 1.00 39.83 137 ARG G CA 1
ATOM 8786 C C . ARG G 1 140 ? 40.571 118.621 17.945 1.00 45.54 137 ARG G C 1
ATOM 8787 O O . ARG G 1 140 ? 40.157 118.453 16.798 1.00 55.36 137 ARG G O 1
ATOM 8795 N N . LYS G 1 141 ? 39.945 119.383 18.836 1.00 46.84 138 LYS G N 1
ATOM 8796 C CA . LYS G 1 141 ? 38.738 120.120 18.497 1.00 51.27 138 LYS G CA 1
ATOM 8797 C C . LYS G 1 141 ? 39.113 121.417 17.761 1.00 54.70 138 LYS G C 1
ATOM 8798 O O . LYS G 1 141 ? 38.248 122.093 17.213 1.00 61.39 138 LYS G O 1
ATOM 8804 N N . GLN G 1 142 ? 40.411 121.727 17.696 1.00 51.21 139 GLN G N 1
ATOM 8805 C CA . GLN G 1 142 ? 40.878 123.022 17.162 1.00 47.38 139 GLN G CA 1
ATOM 8806 C C . GLN G 1 142 ? 41.688 122.979 15.866 1.00 43.76 139 GLN G C 1
ATOM 8807 O O . GLN G 1 142 ? 41.826 123.992 15.188 1.00 46.37 139 GLN G O 1
ATOM 8813 N N . PHE G 1 143 ? 42.253 121.831 15.532 1.00 36.58 140 PHE G N 1
ATOM 8814 C CA . PHE G 1 143 ? 43.039 121.731 14.313 1.00 37.89 140 PHE G CA 1
ATOM 8815 C C . PHE G 1 143 ? 42.572 120.515 13.509 1.00 45.24 140 PHE G C 1
ATOM 8816 O O . PHE G 1 143 ? 43.181 120.138 12.496 1.00 53.42 140 PHE G O 1
ATOM 8824 N N . GLY G 1 144 ? 41.477 119.907 13.965 1.00 37.18 141 GLY G N 1
ATOM 8825 C CA . GLY G 1 144 ? 40.879 118.808 13.243 1.00 29.38 141 GLY G CA 1
ATOM 8826 C C . GLY G 1 144 ? 41.550 117.519 13.636 1.00 29.90 141 GLY G C 1
ATOM 8827 O O . GLY G 1 144 ? 42.305 117.486 14.612 1.00 39.67 141 GLY G O 1
ATOM 8828 N N . GLY G 1 145 ? 41.281 116.455 12.895 1.00 20.92 142 GLY G N 1
ATOM 8829 C CA . GLY G 1 145 ? 41.904 115.175 13.183 1.00 25.21 142 GLY G CA 1
ATOM 8830 C C . GLY G 1 145 ? 41.038 114.192 13.971 1.00 30.07 142 GLY G C 1
ATOM 8831 O O . GLY G 1 145 ? 39.813 114.334 14.032 1.00 36.59 142 GLY G O 1
ATOM 8832 N N . THR G 1 146 ? 41.671 113.176 14.554 1.00 25.12 143 THR G N 1
ATOM 8833 C CA . THR G 1 146 ? 40.936 112.129 15.254 1.00 32.76 143 THR G CA 1
ATOM 8834 C C . THR G 1 146 ? 41.649 111.470 16.468 1.00 36.36 143 THR G C 1
ATOM 8835 O O . THR G 1 146 ? 42.881 111.309 16.506 1.00 31.19 143 THR G O 1
ATOM 8839 N N . ILE G 1 147 ? 40.843 111.088 17.455 1.00 39.77 144 ILE G N 1
ATOM 8840 C CA . ILE G 1 147 ? 41.342 110.500 18.697 1.00 41.41 144 ILE G CA 1
ATOM 8841 C C . ILE G 1 147 ? 41.013 109.000 18.823 1.00 37.42 144 ILE G C 1
ATOM 8842 O O . ILE G 1 147 ? 39.887 108.587 18.570 1.00 35.03 144 ILE G O 1
ATOM 8847 N N . SER G 1 148 ? 42.025 108.199 19.176 1.00 38.79 145 SER G N 1
ATOM 8848 C CA . SER G 1 148 ? 41.879 106.768 19.533 1.00 37.51 145 SER G CA 1
ATOM 8849 C C . SER G 1 148 ? 42.408 106.584 20.943 1.00 26.88 145 SER G C 1
ATOM 8850 O O . SER G 1 148 ? 42.980 107.499 21.523 1.00 33.92 145 SER G O 1
ATOM 8853 N N . SER G 1 149 ? 42.207 105.411 21.516 1.00 26.75 146 SER G N 1
ATOM 8854 C CA . SER G 1 149 ? 42.780 105.139 22.825 1.00 31.85 146 SER G CA 1
ATOM 8855 C C . SER G 1 149 ? 42.950 103.640 22.963 1.00 32.68 146 SER G C 1
ATOM 8856 O O . SER G 1 149 ? 42.135 102.873 22.446 1.00 26.73 146 SER G O 1
ATOM 8859 N N . PHE G 1 150 ? 44.016 103.228 23.650 1.00 37.03 147 PHE G N 1
ATOM 8860 C CA . PHE G 1 150 ? 44.405 101.815 23.694 1.00 30.80 147 PHE G CA 1
ATOM 8861 C C . PHE G 1 150 ? 44.545 101.303 25.124 1.00 31.45 147 PHE G C 1
ATOM 8862 O O . PHE G 1 150 ? 45.384 101.767 25.870 1.00 38.74 147 PHE G O 1
ATOM 8870 N N . ALA G 1 151 ? 43.727 100.340 25.513 1.00 25.45 148 ALA G N 1
ATOM 8871 C CA . ALA G 1 151 ? 43.922 99.687 26.798 1.00 27.15 148 ALA G CA 1
ATOM 8872 C C . ALA G 1 151 ? 44.407 98.259 26.550 1.00 30.60 148 ALA G C 1
ATOM 8873 O O . ALA G 1 151 ? 43.686 97.418 26.017 1.00 35.10 148 ALA G O 1
ATOM 8875 N N . ILE G 1 152 ? 45.652 97.994 26.914 1.00 42.47 149 ILE G N 1
ATOM 8876 C CA . ILE G 1 152 ? 46.245 96.681 26.685 1.00 40.31 149 ILE G CA 1
ATOM 8877 C C . ILE G 1 152 ? 46.462 95.943 28.010 1.00 38.33 149 ILE G C 1
ATOM 8878 O O . ILE G 1 152 ? 46.776 96.558 29.038 1.00 32.27 149 ILE G O 1
ATOM 8883 N N . SER G 1 153 ? 46.268 94.632 27.999 1.00 23.37 150 SER G N 1
ATOM 8884 C CA . SER G 1 153 ? 46.624 93.844 29.168 1.00 33.54 150 SER G CA 1
ATOM 8885 C C . SER G 1 153 ? 47.707 92.809 28.790 1.00 37.17 150 SER G C 1
ATOM 8886 O O . SER G 1 153 ? 47.698 92.264 27.688 1.00 34.43 150 SER G O 1
ATOM 8889 N N . HIS G 1 154 ? 48.656 92.585 29.693 1.00 36.11 151 HIS G N 1
ATOM 8890 C CA . HIS G 1 154 ? 49.610 91.488 29.583 1.00 47.06 151 HIS G CA 1
ATOM 8891 C C . HIS G 1 154 ? 49.416 90.587 30.805 1.00 46.70 151 HIS G C 1
ATOM 8892 O O . HIS G 1 154 ? 49.055 91.061 31.882 1.00 49.70 151 HIS G O 1
ATOM 8899 N N . GLU G 1 155 ? 49.635 89.291 30.626 1.00 34.89 152 GLU G N 1
ATOM 8900 C CA . GLU G 1 155 ? 49.574 88.314 31.715 1.00 39.64 152 GLU G CA 1
ATOM 8901 C C . GLU G 1 155 ? 50.460 88.682 32.911 1.00 45.95 152 GLU G C 1
ATOM 8902 O O . GLU G 1 155 ? 51.379 89.494 32.785 1.00 60.50 152 GLU G O 1
ATOM 8908 N N . HIS G 1 156 ? 50.170 88.106 34.077 1.00 46.32 153 HIS G N 1
ATOM 8909 C CA . HIS G 1 156 ? 51.041 88.285 35.245 1.00 55.41 153 HIS G CA 1
ATOM 8910 C C . HIS G 1 156 ? 50.870 87.199 36.317 1.00 73.27 153 HIS G C 1
ATOM 8911 O O . HIS G 1 156 ? 49.830 87.131 36.996 1.00 66.73 153 HIS G O 1
ATOM 8918 N N . THR G 1 157 ? 51.924 86.387 36.476 1.00 80.21 154 THR G N 1
ATOM 8919 C CA . THR G 1 157 ? 51.904 85.157 37.285 1.00 80.56 154 THR G CA 1
ATOM 8920 C C . THR G 1 157 ? 52.343 85.301 38.752 1.00 83.68 154 THR G C 1
ATOM 8921 O O . THR G 1 157 ? 53.478 85.686 39.060 1.00 87.09 154 THR G O 1
ATOM 8925 N N . VAL G 1 158 ? 51.428 84.945 39.646 1.00 78.88 155 VAL G N 1
ATOM 8926 C CA . VAL G 1 158 ? 51.619 85.104 41.074 1.00 67.74 155 VAL G CA 1
ATOM 8927 C C . VAL G 1 158 ? 51.218 83.801 41.759 1.00 66.03 155 VAL G C 1
ATOM 8928 O O . VAL G 1 158 ? 50.085 83.639 42.215 1.00 68.91 155 VAL G O 1
ATOM 8932 N N . GLY G 1 159 ? 52.162 82.868 41.809 1.00 70.67 156 GLY G N 1
ATOM 8933 C CA . GLY G 1 159 ? 51.879 81.509 42.231 1.00 69.59 156 GLY G CA 1
ATOM 8934 C C . GLY G 1 159 ? 51.223 80.718 41.109 1.00 69.57 156 GLY G C 1
ATOM 8935 O O . GLY G 1 159 ? 51.539 80.892 39.929 1.00 65.83 156 GLY G O 1
ATOM 8936 N N . SER G 1 160 ? 50.305 79.833 41.473 1.00 75.24 157 SER G N 1
ATOM 8937 C CA . SER G 1 160 ? 49.521 79.115 40.475 1.00 79.18 157 SER G CA 1
ATOM 8938 C C . SER G 1 160 ? 48.344 79.981 40.014 1.00 60.68 157 SER G C 1
ATOM 8939 O O . SER G 1 160 ? 47.290 79.471 39.629 1.00 61.21 157 SER G O 1
ATOM 8942 N N . PHE G 1 161 ? 48.548 81.297 40.045 1.00 60.97 158 PHE G N 1
ATOM 8943 C CA . PHE G 1 161 ? 47.493 82.256 39.724 1.00 58.14 158 PHE G CA 1
ATOM 8944 C C . PHE G 1 161 ? 47.909 83.221 38.647 1.00 40.30 158 PHE G C 1
ATOM 8945 O O . PHE G 1 161 ? 48.910 83.898 38.790 1.00 34.64 158 PHE G O 1
ATOM 8953 N N . ILE G 1 162 ? 47.114 83.271 37.578 1.00 42.13 159 ILE G N 1
ATOM 8954 C CA . ILE G 1 162 ? 47.350 84.157 36.451 1.00 38.34 159 ILE G CA 1
ATOM 8955 C C . ILE G 1 162 ? 46.294 85.256 36.490 1.00 39.08 159 ILE G C 1
ATOM 8956 O O . ILE G 1 162 ? 45.138 84.981 36.751 1.00 37.25 159 ILE G O 1
ATOM 8961 N N . THR G 1 163 ? 46.701 86.500 36.259 1.00 38.83 160 THR G N 1
ATOM 8962 C CA . THR G 1 163 ? 45.765 87.622 36.202 1.00 51.46 160 THR G CA 1
ATOM 8963 C C . THR G 1 163 ? 46.099 88.484 34.975 1.00 41.69 160 THR G C 1
ATOM 8964 O O . THR G 1 163 ? 47.260 88.741 34.711 1.00 35.44 160 THR G O 1
ATOM 8976 N N . LYS G 1 165 ? 46.951 91.591 33.866 1.00 33.11 162 LYS G N 1
ATOM 8977 C CA . LYS G 1 165 ? 47.332 92.868 34.455 1.00 36.92 162 LYS G CA 1
ATOM 8978 C C . LYS G 1 165 ? 47.264 93.986 33.382 1.00 42.36 162 LYS G C 1
ATOM 8979 O O . LYS G 1 165 ? 47.867 93.843 32.317 1.00 41.75 162 LYS G O 1
ATOM 8985 N N . PRO G 1 166 ? 46.519 95.094 33.646 1.00 51.00 163 PRO G N 1
ATOM 8986 C CA . PRO G 1 166 ? 46.331 96.140 32.625 1.00 44.93 163 PRO G CA 1
ATOM 8987 C C . PRO G 1 166 ? 47.309 97.283 32.788 1.00 38.85 163 PRO G C 1
ATOM 8988 O O . PRO G 1 166 ? 47.531 97.742 33.904 1.00 43.62 163 PRO G O 1
ATOM 8992 N N . ALA G 1 167 ? 47.879 97.763 31.694 1.00 40.38 164 ALA G N 1
ATOM 8993 C CA . ALA G 1 167 ? 48.708 98.955 31.790 1.00 42.90 164 ALA G CA 1
ATOM 8994 C C . ALA G 1 167 ? 47.818 100.178 31.674 1.00 45.68 164 ALA G C 1
ATOM 8995 O O . ALA G 1 167 ? 46.600 100.068 31.467 1.00 44.71 164 ALA G O 1
ATOM 8997 N N . LEU G 1 168 ? 48.427 101.346 31.814 1.00 46.17 165 LEU G N 1
ATOM 8998 C CA . LEU G 1 168 ? 47.708 102.608 31.674 1.00 47.16 165 LEU G CA 1
ATOM 8999 C C . LEU G 1 168 ? 47.085 102.736 30.285 1.00 46.03 165 LEU G C 1
ATOM 9000 O O . LEU G 1 168 ? 47.708 102.348 29.296 1.00 46.92 165 LEU G O 1
ATOM 9005 N N . PRO G 1 169 ? 45.842 103.261 30.200 1.00 55.24 166 PRO G N 1
ATOM 9006 C CA . PRO G 1 169 ? 45.306 103.431 28.847 1.00 42.67 166 PRO G CA 1
ATOM 9007 C C . PRO G 1 169 ? 46.173 104.448 28.084 1.00 40.74 166 PRO G C 1
ATOM 9008 O O . PRO G 1 169 ? 46.728 105.363 28.689 1.00 43.11 166 PRO G O 1
ATOM 9012 N N . VAL G 1 170 ? 46.316 104.288 26.776 1.00 40.07 167 VAL G N 1
ATOM 9013 C CA . VAL G 1 170 ? 47.050 105.276 26.005 1.00 35.00 167 VAL G CA 1
ATOM 9014 C C . VAL G 1 170 ? 46.132 105.988 25.027 1.00 30.83 167 VAL G C 1
ATOM 9015 O O . VAL G 1 170 ? 45.434 105.347 24.252 1.00 31.55 167 VAL G O 1
ATOM 9019 N N . HIS G 1 171 ? 46.133 107.316 25.093 1.00 29.51 168 HIS G N 1
ATOM 9020 C CA . HIS G 1 171 ? 45.311 108.126 24.209 1.00 34.07 168 HIS G CA 1
ATOM 9021 C C . HIS G 1 171 ? 46.102 108.717 23.046 1.00 24.16 168 HIS G C 1
ATOM 9022 O O . HIS G 1 171 ? 47.178 109.250 23.221 1.00 31.34 168 HIS G O 1
ATOM 9029 N N . GLN G 1 172 ? 45.563 108.620 21.844 1.00 24.77 169 GLN G N 1
ATOM 9030 C CA . GLN G 1 172 ? 46.351 108.989 20.690 1.00 33.90 169 GLN G CA 1
ATOM 9031 C C . GLN G 1 172 ? 45.631 109.958 19.781 1.00 35.79 169 GLN G C 1
ATOM 9032 O O . GLN G 1 172 ? 44.462 109.769 19.480 1.00 34.87 169 GLN G O 1
ATOM 9038 N N . TRP G 1 173 ? 46.339 110.997 19.346 1.00 39.02 170 TRP G N 1
ATOM 9039 C CA . TRP G 1 173 ? 45.776 111.965 18.417 1.00 37.71 170 TRP G CA 1
ATOM 9040 C C . TRP G 1 173 ? 46.529 111.957 17.084 1.00 34.76 170 TRP G C 1
ATOM 9041 O O . TRP G 1 173 ? 47.751 112.118 17.017 1.00 26.89 170 TRP G O 1
ATOM 9052 N N . THR G 1 174 ? 45.775 111.727 16.021 1.00 37.64 171 THR G N 1
ATOM 9053 C CA . THR G 1 174 ? 46.337 111.623 14.689 1.00 36.10 171 THR G CA 1
ATOM 9054 C C . THR G 1 174 ? 45.842 112.823 13.905 1.00 35.85 171 THR G C 1
ATOM 9055 O O . THR G 1 174 ? 44.676 113.158 14.001 1.00 39.43 171 THR G O 1
ATOM 9059 N N . VAL G 1 175 ? 46.703 113.481 13.134 1.00 36.25 172 VAL G N 1
ATOM 9060 C CA . VAL G 1 175 ? 46.234 114.605 12.315 1.00 34.66 172 VAL G CA 1
ATOM 9061 C C . VAL G 1 175 ? 47.004 114.763 11.000 1.00 27.02 172 VAL G C 1
ATOM 9062 O O . VAL G 1 175 ? 48.143 114.329 10.883 1.00 29.07 172 VAL G O 1
ATOM 9066 N N . VAL G 1 176 ? 46.349 115.348 10.000 1.00 33.40 173 VAL G N 1
ATOM 9067 C CA . VAL G 1 176 ? 47.015 115.789 8.769 1.00 31.99 173 VAL G CA 1
ATOM 9068 C C . VAL G 1 176 ? 46.806 117.290 8.739 1.00 33.57 173 VAL G C 1
ATOM 9069 O O . VAL G 1 176 ? 45.676 117.750 8.588 1.00 44.68 173 VAL G O 1
ATOM 9073 N N . LYS G 1 177 ? 47.881 118.051 8.958 1.00 39.68 174 LYS G N 1
ATOM 9074 C CA . LYS G 1 177 ? 47.776 119.507 9.122 1.00 41.49 174 LYS G CA 1
ATOM 9075 C C . LYS G 1 177 ? 47.143 120.230 7.931 1.00 45.73 174 LYS G C 1
ATOM 9076 O O . LYS G 1 177 ? 47.733 120.324 6.846 1.00 44.16 174 LYS G O 1
ATOM 9082 N N . ALA G 1 178 ? 45.938 120.746 8.151 1.00 47.56 175 ALA G N 1
ATOM 9083 C CA . ALA G 1 178 ? 45.314 121.664 7.208 1.00 57.27 175 ALA G CA 1
ATOM 9084 C C . ALA G 1 178 ? 45.156 123.065 7.837 1.00 68.07 175 ALA G C 1
ATOM 9085 O O . ALA G 1 178 ? 45.524 123.303 9.003 1.00 61.77 175 ALA G O 1
ATOM 9087 N N . GLY H 1 6 ? 21.699 99.359 27.316 1.00 68.71 3 GLY H N 1
ATOM 9088 C CA . GLY H 1 6 ? 20.992 98.124 27.628 1.00 71.18 3 GLY H CA 1
ATOM 9089 C C . GLY H 1 6 ? 20.385 98.143 29.020 1.00 60.37 3 GLY H C 1
ATOM 9090 O O . GLY H 1 6 ? 20.651 99.052 29.791 1.00 52.89 3 GLY H O 1
ATOM 9091 N N . GLN H 1 7 ? 19.572 97.147 29.358 1.00 63.71 4 GLN H N 1
ATOM 9092 C CA . GLN H 1 7 ? 18.929 97.144 30.675 1.00 67.59 4 GLN H CA 1
ATOM 9093 C C . GLN H 1 7 ? 19.744 96.479 31.801 1.00 63.08 4 GLN H C 1
ATOM 9094 O O . GLN H 1 7 ? 19.545 96.791 32.979 1.00 54.16 4 GLN H O 1
ATOM 9100 N N . LEU H 1 8 ? 20.650 95.568 31.438 1.00 68.26 5 LEU H N 1
ATOM 9101 C CA . LEU H 1 8 ? 21.724 95.148 32.346 1.00 59.64 5 LEU H CA 1
ATOM 9102 C C . LEU H 1 8 ? 22.683 96.333 32.586 1.00 48.62 5 LEU H C 1
ATOM 9103 O O . LEU H 1 8 ? 22.923 96.723 33.724 1.00 42.08 5 LEU H O 1
ATOM 9108 N N . THR H 1 9 ? 23.208 96.914 31.509 1.00 54.29 6 THR H N 1
ATOM 9109 C CA . THR H 1 9 ? 23.939 98.187 31.596 1.00 61.25 6 THR H CA 1
ATOM 9110 C C . THR H 1 9 ? 23.327 99.111 32.669 1.00 56.02 6 THR H C 1
ATOM 9111 O O . THR H 1 9 ? 24.003 99.516 33.621 1.00 59.40 6 THR H O 1
ATOM 9115 N N . LYS H 1 10 ? 22.039 99.415 32.522 1.00 65.80 7 LYS H N 1
ATOM 9116 C CA . LYS H 1 10 ? 21.361 100.383 33.385 1.00 48.96 7 LYS H CA 1
ATOM 9117 C C . LYS H 1 10 ? 21.446 100.045 34.857 1.00 43.67 7 LYS H C 1
ATOM 9118 O O . LYS H 1 10 ? 21.705 100.926 35.655 1.00 47.48 7 LYS H O 1
ATOM 9124 N N . GLN H 1 11 ? 21.255 98.778 35.220 1.00 50.55 8 GLN H N 1
ATOM 9125 C CA . GLN H 1 11 ? 21.315 98.389 36.631 1.00 47.68 8 GLN H CA 1
ATOM 9126 C C . GLN H 1 11 ? 22.696 98.528 37.294 1.00 32.16 8 GLN H C 1
ATOM 9127 O O . GLN H 1 11 ? 22.781 99.067 38.391 1.00 38.01 8 GLN H O 1
ATOM 9133 N N . HIS H 1 12 ? 23.753 98.052 36.629 1.00 33.65 9 HIS H N 1
ATOM 9134 C CA . HIS H 1 12 ? 25.160 98.169 37.082 1.00 27.60 9 HIS H CA 1
ATOM 9135 C C . HIS H 1 12 ? 25.573 99.597 37.389 1.00 29.87 9 HIS H C 1
ATOM 9136 O O . HIS H 1 12 ? 26.166 99.885 38.437 1.00 28.15 9 HIS H O 1
ATOM 9143 N N . VAL H 1 13 ? 25.310 100.475 36.427 1.00 30.71 10 VAL H N 1
ATOM 9144 C CA . VAL H 1 13 ? 25.510 101.919 36.591 1.00 37.44 10 VAL H CA 1
ATOM 9145 C C . VAL H 1 13 ? 24.591 102.512 37.663 1.00 37.23 10 VAL H C 1
ATOM 9146 O O . VAL H 1 13 ? 24.974 103.429 38.388 1.00 39.98 10 VAL H O 1
ATOM 9150 N N . ARG H 1 14 ? 23.387 101.963 37.769 1.00 32.39 11 ARG H N 1
ATOM 9151 C CA . ARG H 1 14 ? 22.502 102.291 38.870 1.00 33.97 11 ARG H CA 1
ATOM 9152 C C . ARG H 1 14 ? 23.143 101.803 40.149 1.00 31.22 11 ARG H C 1
ATOM 9153 O O . ARG H 1 14 ? 23.074 102.462 41.182 1.00 36.04 11 ARG H O 1
ATOM 9161 N N . ALA H 1 15 ? 23.774 100.638 40.071 1.00 29.72 12 ALA H N 1
ATOM 9162 C CA . ALA H 1 15 ? 24.453 100.063 41.226 1.00 32.85 12 ALA H CA 1
ATOM 9163 C C . ALA H 1 15 ? 25.525 101.012 41.723 1.00 26.62 12 ALA H C 1
ATOM 9164 O O . ALA H 1 15 ? 25.625 101.295 42.913 1.00 30.90 12 ALA H O 1
ATOM 9166 N N . LEU H 1 16 ? 26.317 101.514 40.789 1.00 31.31 13 LEU H N 1
ATOM 9167 C CA . LEU H 1 16 ? 27.575 102.159 41.114 1.00 28.48 13 LEU H CA 1
ATOM 9168 C C . LEU H 1 16 ? 27.350 103.550 41.610 1.00 34.43 13 LEU H C 1
ATOM 9169 O O . LEU H 1 16 ? 28.143 104.074 42.410 1.00 33.72 13 LEU H O 1
ATOM 9174 N N . ALA H 1 17 ? 26.255 104.134 41.123 1.00 40.27 14 ALA H N 1
ATOM 9175 C CA . ALA H 1 17 ? 25.747 105.419 41.598 1.00 38.08 14 ALA H CA 1
ATOM 9176 C C . ALA H 1 17 ? 25.391 105.304 43.064 1.00 30.68 14 ALA H C 1
ATOM 9177 O O . ALA H 1 17 ? 26.003 105.953 43.899 1.00 33.82 14 ALA H O 1
ATOM 9179 N N . ILE H 1 18 ? 24.416 104.456 43.379 1.00 26.45 15 ILE H N 1
ATOM 9180 C CA . ILE H 1 18 ? 23.982 104.288 44.767 1.00 27.92 15 ILE H CA 1
ATOM 9181 C C . ILE H 1 18 ? 25.089 103.830 45.705 1.00 29.85 15 ILE H C 1
ATOM 9182 O O . ILE H 1 18 ? 25.078 104.193 46.869 1.00 31.80 15 ILE H O 1
ATOM 9187 N N . SER H 1 19 ? 26.041 103.055 45.187 1.00 27.91 16 SER H N 1
ATOM 9188 C CA . SER H 1 19 ? 27.194 102.597 45.957 1.00 34.00 16 SER H CA 1
ATOM 9189 C C . SER H 1 19 ? 27.971 103.800 46.444 1.00 41.29 16 SER H C 1
ATOM 9190 O O . SER H 1 19 ? 28.270 103.920 47.651 1.00 35.81 16 SER H O 1
ATOM 9193 N N . ALA H 1 20 ? 28.305 104.697 45.522 1.00 40.40 17 ALA H N 1
ATOM 9194 C CA . ALA H 1 20 ? 29.131 105.854 45.843 1.00 35.00 17 ALA H CA 1
ATOM 9195 C C . ALA H 1 20 ? 28.293 106.986 46.429 1.00 34.71 17 ALA H C 1
ATOM 9196 O O . ALA H 1 20 ? 28.825 107.918 47.031 1.00 34.03 17 ALA H O 1
ATOM 9198 N N . LEU H 1 21 ? 26.979 106.896 46.249 1.00 38.44 18 LEU H N 1
ATOM 9199 C CA . LEU H 1 21 ? 26.048 107.760 46.965 1.00 37.34 18 LEU H CA 1
ATOM 9200 C C . LEU H 1 21 ? 26.009 107.419 48.451 1.00 49.03 18 LEU H C 1
ATOM 9201 O O . LEU H 1 21 ? 26.156 108.295 49.302 1.00 51.08 18 LEU H O 1
ATOM 9206 N N . ALA H 1 22 ? 25.811 106.140 48.754 1.00 41.59 19 ALA H N 1
ATOM 9207 C CA . ALA H 1 22 ? 25.910 105.654 50.125 1.00 39.34 19 ALA H CA 1
ATOM 9208 C C . ALA H 1 22 ? 24.809 106.244 51.000 1.00 41.20 19 ALA H C 1
ATOM 9209 O O . ALA H 1 22 ? 25.081 107.017 51.920 1.00 46.04 19 ALA H O 1
ATOM 9211 N N . PRO H 1 23 ? 23.567 105.875 50.708 1.00 36.49 20 PRO H N 1
ATOM 9212 C CA . PRO H 1 23 ? 22.406 106.491 51.360 1.00 48.88 20 PRO H CA 1
ATOM 9213 C C . PRO H 1 23 ? 22.413 106.256 52.867 1.00 53.94 20 PRO H C 1
ATOM 9214 O O . PRO H 1 23 ? 22.768 105.168 53.319 1.00 55.36 20 PRO H O 1
ATOM 9218 N N . LYS H 1 24 ? 22.022 107.271 53.630 1.00 51.67 21 LYS H N 1
ATOM 9219 C CA . LYS H 1 24 ? 21.969 107.161 55.083 1.00 53.31 21 LYS H CA 1
ATOM 9220 C C . LYS H 1 24 ? 20.536 106.977 55.571 1.00 51.91 21 LYS H C 1
ATOM 9221 O O . LYS H 1 24 ? 19.944 107.889 56.148 1.00 37.19 21 LYS H O 1
ATOM 9227 N N . GLU H 1 27 ? 16.481 110.172 54.099 1.00 35.24 24 GLU H N 1
ATOM 9228 C CA . GLU H 1 27 ? 17.551 111.072 53.656 1.00 53.08 24 GLU H CA 1
ATOM 9229 C C . GLU H 1 27 ? 17.232 111.562 52.250 1.00 52.03 24 GLU H C 1
ATOM 9230 O O . GLU H 1 27 ? 17.141 110.752 51.332 1.00 55.33 24 GLU H O 1
ATOM 9236 N N . THR H 1 28 ? 17.063 112.882 52.099 1.00 56.47 25 THR H N 1
ATOM 9237 C CA . THR H 1 28 ? 16.553 113.518 50.863 1.00 53.74 25 THR H CA 1
ATOM 9238 C C . THR H 1 28 ? 17.617 113.570 49.735 1.00 42.53 25 THR H C 1
ATOM 9239 O O . THR H 1 28 ? 18.668 114.203 49.879 1.00 39.46 25 THR H O 1
ATOM 9243 N N . LEU H 1 29 ? 17.339 112.902 48.614 1.00 41.24 26 LEU H N 1
ATOM 9244 C CA . LEU H 1 29 ? 18.189 112.981 47.416 1.00 26.67 26 LEU H CA 1
ATOM 9245 C C . LEU H 1 29 ? 17.534 113.868 46.332 1.00 35.05 26 LEU H C 1
ATOM 9246 O O . LEU H 1 29 ? 16.288 113.905 46.180 1.00 32.73 26 LEU H O 1
ATOM 9251 N N . TRP H 1 30 ? 18.369 114.601 45.600 1.00 31.49 27 TRP H N 1
ATOM 9252 C CA . TRP H 1 30 ? 17.921 115.236 44.369 1.00 33.06 27 TRP H CA 1
ATOM 9253 C C . TRP H 1 30 ? 18.548 114.460 43.228 1.00 28.39 27 TRP H C 1
ATOM 9254 O O . TRP H 1 30 ? 19.706 114.072 43.298 1.00 25.87 27 TRP H O 1
ATOM 9265 N N . ASP H 1 31 ? 17.767 114.230 42.187 1.00 30.95 28 ASP H N 1
ATOM 9266 C CA . ASP H 1 31 ? 18.172 113.381 41.070 1.00 35.90 28 ASP H CA 1
ATOM 9267 C C . ASP H 1 31 ? 17.857 114.141 39.801 1.00 37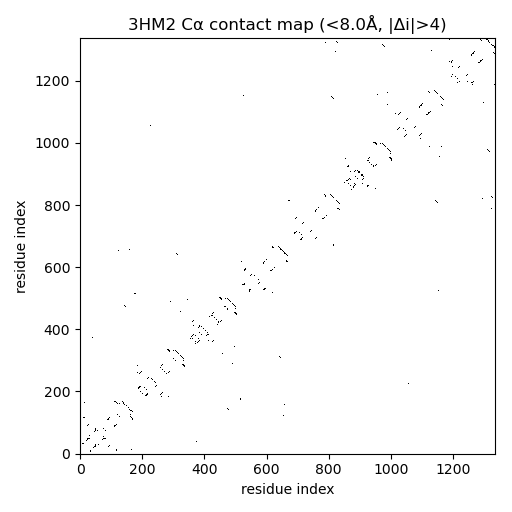.09 28 ASP H C 1
ATOM 9268 O O . ASP H 1 31 ? 16.694 114.270 39.419 1.00 35.72 28 ASP H O 1
ATOM 9273 N N . ILE H 1 32 ? 18.910 114.624 39.147 1.00 48.51 29 ILE H N 1
ATOM 9274 C CA . ILE H 1 32 ? 18.807 115.611 38.071 1.00 44.87 29 ILE H CA 1
ATOM 9275 C C . ILE H 1 32 ? 19.256 115.058 36.681 1.00 44.01 29 ILE H C 1
ATOM 9276 O O . ILE H 1 32 ? 20.413 114.651 36.505 1.00 34.35 29 ILE H O 1
ATOM 9281 N N . GLY H 1 33 ? 18.331 115.001 35.715 1.00 42.19 30 GLY H N 1
ATOM 9282 C CA . GLY H 1 33 ? 18.647 114.468 34.396 1.00 41.21 30 GLY H CA 1
ATOM 9283 C C . GLY H 1 33 ? 18.258 113.003 34.292 1.00 64.90 30 GLY H C 1
ATOM 9284 O O . GLY H 1 33 ? 17.318 112.556 34.965 1.00 72.46 30 GLY H O 1
ATOM 9285 N N . GLY H 1 34 ? 18.967 112.250 33.456 1.00 52.68 31 GLY H N 1
ATOM 9286 C CA . GLY H 1 34 ? 18.699 110.826 33.310 1.00 63.28 31 GLY H CA 1
ATOM 9287 C C . GLY H 1 34 ? 17.231 110.432 33.388 1.00 53.58 31 GLY H C 1
ATOM 9288 O O . GLY H 1 34 ? 16.591 110.211 32.359 1.00 50.58 31 GLY H O 1
ATOM 9289 N N . GLY H 1 37 ? 15.670 109.280 36.122 1.00 69.56 34 GLY H N 1
ATOM 9290 C CA . GLY H 1 37 ? 14.843 109.004 37.290 1.00 57.94 34 GLY H CA 1
ATOM 9291 C C . GLY H 1 37 ? 15.016 107.637 37.962 1.00 58.83 34 GLY H C 1
ATOM 9292 O O . GLY H 1 37 ? 14.348 107.343 38.958 1.00 50.15 34 GLY H O 1
ATOM 9293 N N . SER H 1 38 ? 15.920 106.804 37.442 1.00 50.60 35 SER H N 1
ATOM 9294 C CA . SER H 1 38 ? 16.065 105.424 37.911 1.00 34.60 35 SER H CA 1
ATOM 9295 C C . SER H 1 38 ? 16.916 105.316 39.158 1.00 45.17 35 SER H C 1
ATOM 9296 O O . SER H 1 38 ? 16.756 104.369 39.947 1.00 50.56 35 SER H O 1
ATOM 9299 N N . ILE H 1 39 ? 17.846 106.264 39.309 1.00 40.79 36 ILE H N 1
ATOM 9300 C CA . ILE H 1 39 ? 18.698 106.341 40.488 1.00 40.32 36 ILE H CA 1
ATOM 9301 C C . ILE H 1 39 ? 17.882 106.597 41.752 1.00 31.46 36 ILE H C 1
ATOM 9302 O O . ILE H 1 39 ? 18.270 106.207 42.831 1.00 41.22 36 ILE H O 1
ATOM 9307 N N . ALA H 1 40 ? 16.727 107.222 41.619 1.00 41.15 37 ALA H N 1
ATOM 9308 C CA . ALA H 1 40 ? 15.947 107.576 42.792 1.00 37.24 37 ALA H CA 1
ATOM 9309 C C . ALA H 1 40 ? 15.121 106.396 43.227 1.00 33.35 37 ALA H C 1
ATOM 9310 O O . ALA H 1 40 ? 15.063 106.084 44.406 1.00 40.65 37 ALA H O 1
ATOM 9312 N N . ILE H 1 41 ? 14.466 105.767 42.253 1.00 42.58 38 ILE H N 1
ATOM 9313 C CA . ILE H 1 41 ? 13.698 104.535 42.443 1.00 48.75 38 ILE H CA 1
ATOM 9314 C C . ILE H 1 41 ? 14.494 103.549 43.275 1.00 46.76 38 ILE H C 1
ATOM 9315 O O . ILE H 1 41 ? 13.962 102.944 44.203 1.00 49.13 38 ILE H O 1
ATOM 9320 N N . GLU H 1 42 ? 15.781 103.444 42.942 1.00 45.69 39 GLU H N 1
ATOM 9321 C CA . GLU H 1 42 ? 16.695 102.441 43.458 1.00 38.94 39 GLU H CA 1
ATOM 9322 C C . GLU H 1 42 ? 17.296 102.774 44.808 1.00 36.34 39 GLU H C 1
ATOM 9323 O O . GLU H 1 42 ? 17.790 101.894 45.496 1.00 44.60 39 GLU H O 1
ATOM 9329 N N . TRP H 1 43 ? 17.272 104.053 45.158 1.00 33.75 40 TRP H N 1
ATOM 9330 C CA . TRP H 1 43 ? 17.856 104.594 46.382 1.00 29.62 40 TRP H CA 1
ATOM 9331 C C . TRP H 1 43 ? 16.719 104.756 47.360 1.00 42.14 40 TRP H C 1
ATOM 9332 O O . TRP H 1 43 ? 16.906 104.857 48.579 1.00 43.07 40 TRP H O 1
ATOM 9343 N N . LEU H 1 44 ? 15.516 104.805 46.806 1.00 46.50 41 LEU H N 1
ATOM 9344 C CA . LEU H 1 44 ? 14.331 104.832 47.633 1.00 43.95 41 LEU H CA 1
ATOM 9345 C C . LEU H 1 44 ? 14.173 103.483 48.311 1.00 46.05 41 LEU H C 1
ATOM 9346 O O . LEU H 1 44 ? 13.805 103.417 49.490 1.00 47.16 41 LEU H O 1
ATOM 9351 N N . ARG H 1 45 ? 14.479 102.416 47.565 1.00 48.72 42 ARG H N 1
ATOM 9352 C CA . ARG H 1 45 ? 14.475 101.047 48.091 1.00 56.25 42 ARG H CA 1
ATOM 9353 C C . ARG H 1 45 ? 15.701 100.769 48.921 1.00 60.53 42 ARG H C 1
ATOM 9354 O O . ARG H 1 45 ? 15.676 99.942 49.829 1.00 69.96 42 ARG H O 1
ATOM 9362 N N . SER H 1 46 ? 16.788 101.466 48.609 1.00 56.27 43 SER H N 1
ATOM 9363 C CA . SER H 1 46 ? 18.007 101.383 49.405 1.00 60.40 43 SER H CA 1
ATOM 9364 C C . SER H 1 46 ? 17.713 101.593 50.886 1.00 70.34 43 SER H C 1
ATOM 9365 O O . SER H 1 46 ? 18.087 100.774 51.726 1.00 82.92 43 SER H O 1
ATOM 9368 N N . THR H 1 47 ? 17.042 102.697 51.201 1.00 64.05 44 THR H N 1
ATOM 9369 C CA . THR H 1 47 ? 16.869 103.120 52.585 1.00 68.19 44 THR H CA 1
ATOM 9370 C C . THR H 1 47 ? 15.426 102.934 53.042 1.00 66.19 44 THR H C 1
ATOM 9371 O O . THR H 1 47 ? 14.489 103.128 52.268 1.00 63.58 44 THR H O 1
ATOM 9375 N N . PRO H 1 48 ? 15.255 102.556 54.305 1.00 60.98 45 PRO H N 1
ATOM 9376 C CA . PRO H 1 48 ? 14.002 102.811 55.023 1.00 61.94 45 PRO H CA 1
ATOM 9377 C C . PRO H 1 48 ? 13.540 104.255 54.859 1.00 57.86 45 PRO H C 1
ATOM 9378 O O . PRO H 1 48 ? 14.203 105.173 55.343 1.00 48.10 45 PRO H O 1
ATOM 9382 N N . GLN H 1 49 ? 12.412 104.447 54.183 1.00 52.28 46 GLN H N 1
ATOM 9383 C CA . GLN H 1 49 ? 11.682 105.708 54.253 1.00 49.87 46 GLN H CA 1
ATOM 9384 C C . GLN H 1 49 ? 12.543 106.871 53.770 1.00 52.22 46 GLN H C 1
ATOM 9385 O O . GLN H 1 49 ? 12.469 107.975 54.308 1.00 56.19 46 GLN H O 1
ATOM 9391 N N . THR H 1 50 ? 13.359 106.614 52.753 1.00 54.60 47 THR H N 1
ATOM 9392 C CA . THR H 1 50 ? 14.169 107.659 52.139 1.00 46.37 47 THR H CA 1
ATOM 9393 C C . THR H 1 50 ? 13.303 108.634 51.347 1.00 52.91 47 THR H C 1
ATOM 9394 O O . THR H 1 50 ? 12.246 108.265 50.834 1.00 50.98 47 THR H O 1
ATOM 9398 N N . THR H 1 51 ? 13.758 109.879 51.252 1.00 55.55 48 THR H N 1
ATOM 9399 C CA . THR H 1 51 ? 13.073 110.886 50.451 1.00 46.37 48 THR H CA 1
ATOM 9400 C C . THR H 1 51 ? 13.664 110.970 49.048 1.00 44.53 48 THR H C 1
ATOM 9401 O O . THR H 1 51 ? 14.719 110.398 48.773 1.00 51.39 48 THR H O 1
ATOM 9405 N N . ALA H 1 52 ? 12.977 111.686 48.164 1.00 50.72 49 ALA H N 1
ATOM 9406 C CA . ALA H 1 52 ? 13.479 111.925 46.816 1.00 43.77 49 ALA H CA 1
ATOM 9407 C C . ALA H 1 52 ? 12.895 113.206 46.229 1.00 43.46 49 ALA H C 1
ATOM 9408 O O . ALA H 1 52 ? 11.821 113.651 46.632 1.00 45.03 49 ALA H O 1
ATOM 9410 N N . VAL H 1 53 ? 13.611 113.794 45.276 1.00 45.24 50 VAL H N 1
ATOM 9411 C CA . VAL H 1 53 ? 12.993 114.660 44.279 1.00 40.09 50 VAL H CA 1
ATOM 9412 C C . VAL H 1 53 ? 13.657 114.493 42.916 1.00 33.31 50 VAL H C 1
ATOM 9413 O O . VAL H 1 53 ? 14.880 114.397 42.818 1.00 38.22 50 VAL H O 1
ATOM 9417 N N . CYS H 1 54 ? 12.842 114.459 41.867 1.00 32.59 51 CYS H N 1
ATOM 9418 C CA . CYS H 1 54 ? 13.328 114.145 40.528 1.00 42.92 51 CYS H CA 1
ATOM 9419 C C . CYS H 1 54 ? 13.075 115.300 39.565 1.00 40.05 51 CYS H C 1
ATOM 9420 O O . CYS H 1 54 ? 11.958 115.809 39.471 1.00 34.20 51 CYS H O 1
ATOM 9423 N N . PHE H 1 55 ? 14.119 115.708 38.851 1.00 34.92 52 PHE H N 1
ATOM 9424 C CA . PHE H 1 55 ? 14.016 116.798 37.915 1.00 39.85 52 PHE H CA 1
ATOM 9425 C C . PHE H 1 55 ? 14.201 116.312 36.484 1.00 47.01 52 PHE H C 1
ATOM 9426 O O . PHE H 1 55 ? 15.311 115.980 36.067 1.00 56.42 52 PHE H O 1
ATOM 9434 N N . GLU H 1 56 ? 13.105 116.272 35.733 1.00 50.46 53 GLU H N 1
ATOM 9435 C CA . GLU H 1 56 ? 13.130 115.759 34.368 1.00 61.88 53 GLU H CA 1
ATOM 9436 C C . GLU H 1 56 ? 12.241 116.591 33.450 1.00 63.17 53 GLU H C 1
ATOM 9437 O O . GLU H 1 56 ? 11.112 116.930 33.804 1.00 56.21 53 GLU H O 1
ATOM 9443 N N . ILE H 1 57 ? 12.757 116.916 32.270 1.00 66.44 54 ILE H N 1
ATOM 9444 C CA . ILE H 1 57 ? 12.087 117.847 31.370 1.00 66.67 54 ILE H CA 1
ATOM 9445 C C . ILE H 1 57 ? 10.803 117.245 30.810 1.00 68.68 54 ILE H C 1
ATOM 9446 O O . ILE H 1 57 ? 9.708 117.747 31.063 1.00 65.58 54 ILE H O 1
ATOM 9451 N N . SER H 1 58 ? 10.945 116.166 30.048 1.00 60.57 55 SER H N 1
ATOM 9452 C CA . SER H 1 58 ? 9.857 115.665 29.217 1.00 47.63 55 SER H CA 1
ATOM 9453 C C . SER H 1 58 ? 8.579 115.489 30.031 1.00 50.16 55 SER H C 1
ATOM 9454 O O . SER H 1 58 ? 8.613 115.004 31.162 1.00 51.75 55 SER H O 1
ATOM 9457 N N . GLU H 1 59 ? 7.453 115.885 29.447 1.00 50.81 56 GLU H N 1
ATOM 9458 C CA . GLU H 1 59 ? 6.156 115.724 30.094 1.00 50.69 56 GLU H CA 1
ATOM 9459 C C . GLU H 1 59 ? 5.873 114.258 30.403 1.00 43.82 56 GLU H C 1
ATOM 9460 O O . GLU H 1 59 ? 5.909 113.839 31.560 1.00 35.67 56 GLU H O 1
ATOM 9466 N N . GLU H 1 60 ? 5.590 113.483 29.362 1.00 56.71 57 GLU H N 1
ATOM 9467 C CA . GLU H 1 60 ? 5.348 112.053 29.514 1.00 56.28 57 GLU H CA 1
ATOM 9468 C C . GLU H 1 60 ? 6.576 111.343 30.074 1.00 42.19 57 GLU H C 1
ATOM 9469 O O . GLU H 1 60 ? 6.475 110.242 30.616 1.00 50.51 57 GLU H O 1
ATOM 9475 N N A ARG H 1 61 ? 7.887 112.007 30.132 0.50 48.71 58 ARG H N 1
ATOM 9476 N N B ARG H 1 61 ? 7.890 112.004 30.130 0.50 48.71 58 ARG H N 1
ATOM 9477 C CA A ARG H 1 61 ? 9.000 111.412 30.894 0.50 50.99 58 ARG H CA 1
ATOM 9478 C CA B ARG H 1 61 ? 9.003 111.403 30.891 0.50 50.99 58 ARG H CA 1
ATOM 9479 C C A ARG H 1 61 ? 8.728 111.385 32.389 0.50 47.42 58 ARG H C 1
ATOM 9480 C C B ARG H 1 61 ? 8.734 111.385 32.390 0.50 47.42 58 ARG H C 1
ATOM 9481 O O A ARG H 1 61 ? 8.896 110.351 33.040 0.50 47.13 58 ARG H O 1
ATOM 9482 O O B ARG H 1 61 ? 8.905 110.353 33.045 0.50 47.13 58 ARG H O 1
ATOM 9497 N N . ARG H 1 62 ? 8.335 112.527 32.908 1.00 35.91 59 ARG H N 1
ATOM 9498 C CA . ARG H 1 62 ? 7.932 112.571 34.309 1.00 41.88 59 ARG H CA 1
ATOM 9499 C C . ARG H 1 62 ? 6.746 111.649 34.571 1.00 43.38 59 ARG H C 1
ATOM 9500 O O . ARG H 1 62 ? 6.678 110.989 35.607 1.00 37.16 59 ARG H O 1
ATOM 9508 N N . GLU H 1 63 ? 5.813 111.610 33.625 1.00 42.53 60 GLU H N 1
ATOM 9509 C CA . GLU H 1 63 ? 4.704 110.665 33.682 1.00 50.98 60 GLU H CA 1
ATOM 9510 C C . GLU H 1 63 ? 5.206 109.235 33.849 1.00 53.74 60 GLU H C 1
ATOM 9511 O O . GLU H 1 63 ? 4.567 108.416 34.509 1.00 45.82 60 GLU H O 1
ATOM 9517 N N . ARG H 1 64 ? 6.354 108.942 33.247 1.00 55.77 61 ARG H N 1
ATOM 9518 C CA . ARG H 1 64 ? 6.947 107.610 33.332 1.00 55.94 61 ARG H CA 1
ATOM 9519 C C . ARG H 1 64 ? 7.716 107.340 34.617 1.00 45.24 61 ARG H C 1
ATOM 9520 O O . ARG H 1 64 ? 7.647 106.230 35.144 1.00 39.96 61 ARG H O 1
ATOM 9528 N N . ILE H 1 65 ? 8.449 108.338 35.112 1.00 46.96 62 ILE H N 1
ATOM 9529 C CA . ILE H 1 65 ? 9.130 108.201 36.396 1.00 45.28 62 ILE H CA 1
ATOM 9530 C C . ILE H 1 65 ? 8.116 107.652 37.395 1.00 48.22 62 ILE H C 1
ATOM 9531 O O . ILE H 1 65 ? 8.448 106.802 38.248 1.00 41.60 62 ILE 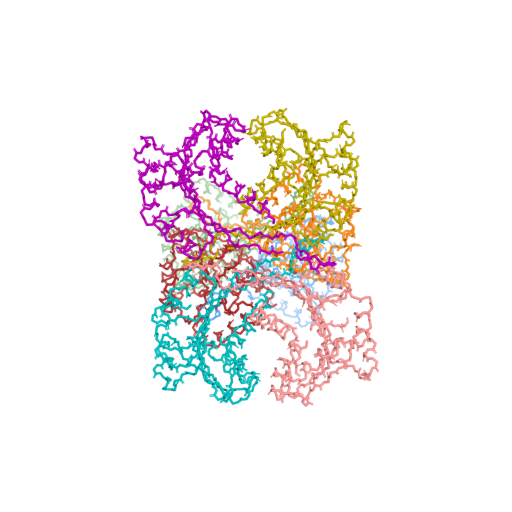H O 1
ATOM 9536 N N . LEU H 1 66 ? 6.870 108.136 37.240 1.00 55.17 63 LEU H N 1
ATOM 9537 C CA . LEU H 1 66 ? 5.767 107.929 38.200 1.00 49.73 63 LEU H CA 1
ATOM 9538 C C . LEU H 1 66 ? 5.085 106.557 38.162 1.00 36.69 63 LEU H C 1
ATOM 9539 O O . LEU H 1 66 ? 4.879 105.933 39.202 1.00 26.95 63 LEU H O 1
ATOM 9544 N N . SER H 1 67 ? 4.729 106.081 36.979 1.00 43.64 64 SER H N 1
ATOM 9545 C CA . SER H 1 67 ? 4.218 104.731 36.905 1.00 42.24 64 SER H CA 1
ATOM 9546 C C . SER H 1 67 ? 5.367 103.799 37.282 1.00 50.51 64 SER H C 1
ATOM 9547 O O . SER H 1 67 ? 5.166 102.830 38.025 1.00 48.81 64 SER H O 1
ATOM 9550 N N . ASN H 1 68 ? 6.573 104.116 36.802 1.00 39.79 65 ASN H N 1
ATOM 9551 C CA . ASN H 1 68 ? 7.757 103.367 37.209 1.00 42.72 65 ASN H CA 1
ATOM 9552 C C . ASN H 1 68 ? 7.818 103.260 38.708 1.00 40.58 65 ASN H C 1
ATOM 9553 O O . ASN H 1 68 ? 8.054 102.191 39.255 1.00 39.37 65 ASN H O 1
ATOM 9558 N N . ALA H 1 69 ? 7.600 104.395 39.356 1.00 41.52 66 ALA H N 1
ATOM 9559 C CA . ALA H 1 69 ? 7.623 104.478 40.800 1.00 47.73 66 ALA H CA 1
ATOM 9560 C C . ALA H 1 69 ? 6.518 103.607 41.342 1.00 46.61 66 ALA H C 1
ATOM 9561 O O . ALA H 1 69 ? 6.746 102.726 42.157 1.00 52.43 66 ALA H O 1
ATOM 9563 N N . ILE H 1 70 ? 5.315 103.864 40.848 1.00 48.81 67 ILE H N 1
ATOM 9564 C CA . ILE H 1 70 ? 4.089 103.285 41.378 1.00 46.72 67 ILE H CA 1
ATOM 9565 C C . ILE H 1 70 ? 4.125 101.778 41.485 1.00 54.97 67 ILE H C 1
ATOM 9566 O O . ILE H 1 70 ? 3.871 101.244 42.559 1.00 59.12 67 ILE H O 1
ATOM 9571 N N . ASN H 1 71 ? 4.403 101.090 40.377 1.00 54.99 68 ASN H N 1
ATOM 9572 C CA . ASN H 1 71 ? 4.443 99.632 40.407 1.00 56.86 68 ASN H CA 1
ATOM 9573 C C . ASN H 1 71 ? 5.315 99.269 41.573 1.00 61.80 68 ASN H C 1
ATOM 9574 O O . ASN H 1 71 ? 4.938 98.474 42.447 1.00 62.75 68 ASN H O 1
ATOM 9579 N N . LEU H 1 72 ? 6.488 99.902 41.572 1.00 55.53 69 LEU H N 1
ATOM 9580 C CA . LEU H 1 72 ? 7.514 99.683 42.576 1.00 53.19 69 LEU H CA 1
ATOM 9581 C C . LEU H 1 72 ? 7.079 100.185 43.944 1.00 51.69 69 LEU H C 1
ATOM 9582 O O . LEU H 1 72 ? 7.881 100.227 44.871 1.00 41.29 69 LEU H O 1
ATOM 9587 N N . GLY H 1 73 ? 5.810 100.564 44.061 1.00 56.48 70 GLY H N 1
ATOM 9588 C CA . GLY H 1 73 ? 5.188 100.754 45.358 1.00 72.71 70 GLY H CA 1
ATOM 9589 C C . GLY H 1 73 ? 5.788 101.916 46.125 1.00 73.87 70 GLY H C 1
ATOM 9590 O O . GLY H 1 73 ? 5.540 102.078 47.320 1.00 62.95 70 GLY H O 1
ATOM 9591 N N . VAL H 1 74 ? 6.581 102.729 45.434 1.00 66.79 71 VAL H N 1
ATOM 9592 C CA . VAL H 1 74 ? 7.489 103.658 46.096 1.00 51.22 71 VAL H CA 1
ATOM 9593 C C . VAL H 1 74 ? 7.016 105.099 45.936 1.00 46.84 71 VAL H C 1
ATOM 9594 O O . VAL H 1 74 ? 7.685 106.034 46.376 1.00 42.63 71 VAL H O 1
ATOM 9598 N N . SER H 1 75 ? 5.860 105.271 45.304 1.00 47.00 72 SER H N 1
ATOM 9599 C CA . SER H 1 75 ? 5.472 106.564 44.754 1.00 58.51 72 SER H CA 1
ATOM 9600 C C . SER H 1 75 ? 5.170 107.567 45.862 1.00 55.29 72 SER H C 1
ATOM 9601 O O . SER H 1 75 ? 4.981 108.756 45.602 1.00 60.87 72 SER H O 1
ATOM 9604 N N . ASP H 1 76 ? 5.126 107.080 47.098 1.00 51.36 73 ASP H N 1
ATOM 9605 C CA . ASP H 1 76 ? 4.725 107.904 48.232 1.00 45.49 73 ASP H CA 1
ATOM 9606 C C . ASP H 1 76 ? 5.897 108.724 48.760 1.00 46.41 73 ASP H C 1
ATOM 9607 O O . ASP H 1 76 ? 5.707 109.790 49.346 1.00 51.70 73 ASP H O 1
ATOM 9612 N N . ARG H 1 77 ? 7.108 108.219 48.550 1.00 51.96 74 ARG H N 1
ATOM 9613 C CA . ARG H 1 77 ? 8.304 108.842 49.105 1.00 35.82 74 ARG H CA 1
ATOM 9614 C C . ARG H 1 77 ? 9.126 109.524 48.016 1.00 41.39 74 ARG H C 1
ATOM 9615 O O . ARG H 1 77 ? 10.357 109.503 48.049 1.00 35.43 74 ARG H O 1
ATOM 9623 N N . ILE H 1 78 ? 8.438 110.129 47.054 1.00 51.51 75 ILE H N 1
ATOM 9624 C CA . ILE H 1 78 ? 9.098 110.717 45.894 1.00 39.34 75 ILE H CA 1
ATOM 9625 C C . ILE H 1 78 ? 8.351 111.952 45.402 1.00 33.87 75 ILE H C 1
ATOM 9626 O O . ILE H 1 78 ? 7.121 111.998 45.429 1.00 25.63 75 ILE H O 1
ATOM 9631 N N . ALA H 1 79 ? 9.103 112.952 44.953 1.00 45.21 76 ALA H N 1
ATOM 9632 C CA . ALA H 1 79 ? 8.526 114.070 44.178 1.00 36.62 76 ALA H CA 1
ATOM 9633 C C . ALA H 1 79 ? 9.062 114.090 42.747 1.00 35.23 76 ALA H C 1
ATOM 9634 O O . ALA H 1 79 ? 10.254 113.816 42.472 1.00 26.85 76 ALA H O 1
ATOM 9636 N N . VAL H 1 80 ? 8.174 114.419 41.814 1.00 23.57 77 VAL H N 1
ATOM 9637 C CA . VAL H 1 80 ? 8.533 114.476 40.402 1.00 38.11 77 VAL H CA 1
ATOM 9638 C C . VAL H 1 80 ? 8.310 115.873 39.832 1.00 28.59 77 VAL H C 1
ATOM 9639 O O . VAL H 1 80 ? 7.207 116.211 39.404 1.00 35.93 77 VAL H O 1
ATOM 9643 N N . GLN H 1 81 ? 9.365 116.681 39.831 1.00 38.12 78 GLN H N 1
ATOM 9644 C CA . GLN H 1 81 ? 9.273 118.062 39.371 1.00 35.09 78 GLN H CA 1
ATOM 9645 C C . GLN H 1 81 ? 9.822 118.210 37.956 1.00 42.41 78 GLN H C 1
ATOM 9646 O O . GLN H 1 81 ? 10.278 117.240 37.352 1.00 41.79 78 GLN H O 1
ATOM 9652 N N . GLN H 1 82 ? 9.774 119.432 37.434 1.00 33.62 79 GLN H N 1
ATOM 9653 C CA . GLN H 1 82 ? 10.182 119.693 36.059 1.00 33.29 79 GLN H CA 1
ATOM 9654 C C . GLN H 1 82 ? 11.701 119.727 35.931 1.00 45.47 79 GLN H C 1
ATOM 9655 O O . GLN H 1 82 ? 12.420 119.335 36.850 1.00 56.62 79 GLN H O 1
ATOM 9661 N N . GLY H 1 83 ? 12.183 120.199 34.786 1.00 52.85 80 GLY H N 1
ATOM 9662 C CA . GLY H 1 83 ? 13.609 120.265 34.528 1.00 44.51 80 GLY H CA 1
ATOM 9663 C C . GLY H 1 83 ? 14.320 121.241 35.444 1.00 45.16 80 GLY H C 1
ATOM 9664 O O . GLY H 1 83 ? 13.711 122.176 35.964 1.00 42.84 80 GLY H O 1
ATOM 9665 N N . ALA H 1 84 ? 15.616 121.022 35.642 1.00 50.84 81 ALA H N 1
ATOM 9666 C CA . ALA H 1 84 ? 16.498 122.061 36.160 1.00 50.44 81 ALA H CA 1
ATOM 9667 C C . ALA H 1 84 ? 16.814 123.100 35.089 1.00 45.12 81 ALA H C 1
ATOM 9668 O O . ALA H 1 84 ? 16.742 122.816 33.894 1.00 50.01 81 ALA H O 1
ATOM 9670 N N . PRO H 1 85 ? 17.164 124.305 35.527 1.00 49.42 82 PRO H N 1
ATOM 9671 C CA . PRO H 1 85 ? 17.333 124.588 36.956 1.00 47.79 82 PRO H CA 1
ATOM 9672 C C . PRO H 1 85 ? 16.085 125.224 37.559 1.00 48.11 82 PRO H C 1
ATOM 9673 O O . PRO H 1 85 ? 16.010 125.403 38.774 1.00 47.06 82 PRO H O 1
ATOM 9677 N N . ARG H 1 86 ? 15.118 125.559 36.711 1.00 48.57 83 ARG H N 1
ATOM 9678 C CA . ARG H 1 86 ? 14.021 126.439 37.107 1.00 62.57 83 ARG H CA 1
ATOM 9679 C C . ARG H 1 86 ? 13.173 125.760 38.164 1.00 53.75 83 ARG H C 1
ATOM 9680 O O . ARG H 1 86 ? 12.555 126.409 39.017 1.00 61.39 83 ARG H O 1
ATOM 9688 N N . ALA H 1 87 ? 13.171 124.437 38.108 1.00 47.01 84 ALA H N 1
ATOM 9689 C CA . ALA H 1 87 ? 12.211 123.680 38.875 1.00 36.46 84 ALA H CA 1
ATOM 9690 C C . ALA H 1 87 ? 12.696 123.471 40.301 1.00 35.92 84 ALA H C 1
ATOM 9691 O O . ALA H 1 87 ? 11.909 123.148 41.183 1.00 42.87 84 ALA H O 1
ATOM 9693 N N . PHE H 1 88 ? 13.993 123.673 40.511 1.00 38.33 85 PHE H N 1
ATOM 9694 C CA . PHE H 1 88 ? 14.567 123.736 41.846 1.00 38.97 85 PHE H CA 1
ATOM 9695 C C . PHE H 1 88 ? 13.812 124.707 42.719 1.00 48.29 85 PHE H C 1
ATOM 9696 O O . PHE H 1 88 ? 13.738 124.524 43.940 1.00 44.40 85 PHE H O 1
ATOM 9704 N N . ASP H 1 89 ? 13.289 125.758 42.086 1.00 45.99 86 ASP H N 1
ATOM 9705 C CA . ASP H 1 89 ? 12.549 126.809 42.769 1.00 41.50 86 ASP H CA 1
ATOM 9706 C C . ASP H 1 89 ? 11.181 126.354 43.258 1.00 48.99 86 ASP H C 1
ATOM 9707 O O . ASP H 1 89 ? 10.648 126.905 44.228 1.00 55.67 86 ASP H O 1
ATOM 9712 N N . ASP H 1 90 ? 10.602 125.372 42.566 1.00 50.36 87 ASP H N 1
ATOM 9713 C CA . ASP H 1 90 ? 9.297 124.795 42.935 1.00 48.57 87 ASP H CA 1
ATOM 9714 C C . ASP H 1 90 ? 9.442 123.873 44.155 1.00 45.67 87 ASP H C 1
ATOM 9715 O O . ASP H 1 90 ? 8.495 123.196 44.569 1.00 34.85 87 ASP H O 1
ATOM 9720 N N . VAL H 1 91 ? 10.655 123.862 44.702 1.00 39.42 88 VAL H N 1
ATOM 9721 C CA . VAL H 1 91 ? 11.086 122.900 45.707 1.00 50.93 88 VAL H CA 1
ATOM 9722 C C . VAL H 1 91 ? 11.918 123.650 46.750 1.00 54.44 88 VAL H C 1
ATOM 9723 O O . VAL H 1 91 ? 13.136 123.809 46.588 1.00 49.52 88 VAL H O 1
ATOM 9727 N N . PRO H 1 92 ? 11.238 124.112 47.823 1.00 56.97 89 PRO H N 1
ATOM 9728 C CA . PRO H 1 92 ? 11.666 125.084 48.848 1.00 54.65 89 PRO H CA 1
ATOM 9729 C C . PRO H 1 92 ? 12.920 124.695 49.650 1.00 64.92 89 PRO H C 1
ATOM 9730 O O . PRO H 1 92 ? 13.756 125.545 50.021 1.00 45.16 89 PRO H O 1
ATOM 9734 N N . ASP H 1 93 ? 13.019 123.400 49.927 1.00 53.83 90 ASP H N 1
ATOM 9735 C CA . ASP H 1 93 ? 14.014 122.856 50.831 1.00 61.34 90 ASP H CA 1
ATOM 9736 C C . ASP H 1 93 ? 15.391 122.714 50.189 1.00 61.22 90 ASP H C 1
ATOM 9737 O O . ASP H 1 93 ? 15.663 123.263 49.121 1.00 53.42 90 ASP H O 1
ATOM 9742 N N . ASN H 1 94 ? 16.247 121.949 50.864 1.00 71.07 91 ASN H N 1
ATOM 9743 C CA . ASN H 1 94 ? 17.584 121.617 50.377 1.00 68.61 91 ASN H CA 1
ATOM 9744 C C . ASN H 1 94 ? 17.933 120.134 50.616 1.00 64.17 91 ASN H C 1
ATOM 9745 O O . ASN H 1 94 ? 17.775 119.613 51.741 1.00 68.18 91 ASN H O 1
ATOM 9750 N N . PRO H 1 95 ? 18.420 119.453 49.559 1.00 52.65 92 PRO H N 1
ATOM 9751 C CA . PRO H 1 95 ? 18.545 117.996 49.640 1.00 36.66 92 PRO H CA 1
ATOM 9752 C C . PRO H 1 95 ? 19.646 117.671 50.612 1.00 40.09 92 PRO H C 1
ATOM 9753 O O . PRO H 1 95 ? 20.572 118.471 50.823 1.00 43.75 92 PRO H O 1
ATOM 9757 N N . ASP H 1 96 ? 19.569 116.495 51.206 1.00 39.03 93 ASP H N 1
ATOM 9758 C CA . ASP H 1 96 ? 20.719 116.017 51.940 1.00 43.34 93 ASP H CA 1
ATOM 9759 C C . ASP H 1 96 ? 21.786 115.516 50.931 1.00 38.84 93 ASP H C 1
ATOM 9760 O O . ASP H 1 96 ? 22.970 115.459 51.242 1.00 53.92 93 ASP H O 1
ATOM 9765 N N . VAL H 1 97 ? 21.368 115.250 49.693 1.00 35.97 94 VAL H N 1
ATOM 9766 C CA . VAL H 1 97 ? 22.254 114.715 48.653 1.00 38.00 94 VAL H CA 1
ATOM 9767 C C . VAL H 1 97 ? 21.865 115.088 47.185 1.00 37.77 94 VAL H C 1
ATOM 9768 O O . VAL H 1 97 ? 20.701 115.374 46.885 1.00 33.97 94 VAL H O 1
ATOM 9772 N N . ILE H 1 98 ? 22.851 115.086 46.284 1.00 32.15 95 ILE H N 1
ATOM 9773 C CA . ILE H 1 98 ? 22.582 115.187 44.851 1.00 29.17 95 ILE H CA 1
ATOM 9774 C C . ILE H 1 98 ? 23.348 114.192 43.961 1.00 36.32 95 ILE H C 1
ATOM 9775 O O . ILE H 1 98 ? 24.549 113.971 44.147 1.00 34.80 95 ILE H O 1
ATOM 9780 N N . PHE H 1 99 ? 22.639 113.605 42.992 1.00 30.77 96 PHE H N 1
ATOM 9781 C CA . PHE H 1 99 ? 23.254 112.862 41.882 1.00 28.00 96 PHE H CA 1
ATOM 9782 C C . PHE H 1 99 ? 22.901 113.549 40.559 1.00 32.49 96 PHE H C 1
ATOM 9783 O O . PHE H 1 99 ? 21.730 113.831 40.302 1.00 25.60 96 PHE H O 1
ATOM 9791 N N . ILE H 1 100 ? 23.911 113.811 39.736 1.00 28.10 97 ILE H N 1
ATOM 9792 C CA . ILE H 1 100 ? 23.688 114.240 38.361 1.00 28.97 97 ILE H CA 1
ATOM 9793 C C . ILE H 1 100 ? 23.972 113.110 37.378 1.00 31.14 97 ILE H C 1
ATOM 9794 O O . ILE H 1 100 ? 25.112 112.666 37.239 1.00 27.72 97 ILE H O 1
ATOM 9799 N N . GLY H 1 101 ? 22.928 112.648 36.697 1.00 36.60 98 GLY H N 1
ATOM 9800 C CA . GLY H 1 101 ? 22.975 111.377 35.999 1.00 54.40 98 GLY H CA 1
ATOM 9801 C C . GLY H 1 101 ? 23.575 111.499 34.612 1.00 61.83 98 GLY H C 1
ATOM 9802 O O . GLY H 1 101 ? 24.606 110.895 34.315 1.00 78.24 98 GLY H O 1
ATOM 9803 N N . GLY H 1 102 ? 22.925 112.284 33.759 1.00 59.01 99 GLY H N 1
ATOM 9804 C CA . GLY H 1 102 ? 23.384 112.473 32.395 1.00 89.92 99 GLY H CA 1
ATOM 9805 C C . GLY H 1 102 ? 23.098 113.868 31.875 1.00 92.00 99 GLY H C 1
ATOM 9806 O O . GLY H 1 102 ? 22.157 114.526 32.319 1.00 82.10 99 GLY H O 1
ATOM 9807 N N . GLY H 1 103 ? 23.915 114.320 30.929 1.00 79.56 100 GLY H N 1
ATOM 9808 C CA . GLY H 1 103 ? 23.810 115.673 30.414 1.00 75.58 100 GLY H CA 1
ATOM 9809 C C . GLY H 1 103 ? 23.880 116.718 31.511 1.00 84.63 100 GLY H C 1
ATOM 9810 O O . GLY H 1 103 ? 22.924 117.459 31.736 1.00 69.78 100 GLY H O 1
ATOM 9811 N N . LEU H 1 104 ? 25.018 116.776 32.195 1.00 88.54 101 LEU H N 1
ATOM 9812 C CA . LEU H 1 104 ? 25.347 117.918 33.039 1.00 78.17 101 LEU H CA 1
ATOM 9813 C C . LEU H 1 104 ? 26.156 118.957 32.270 1.00 83.69 101 LEU H C 1
ATOM 9814 O O . LEU H 1 104 ? 27.030 119.617 32.832 1.00 78.87 101 LEU H O 1
ATOM 9819 N N . THR H 1 105 ? 25.860 119.096 30.982 1.00 94.88 102 THR H N 1
ATOM 9820 C CA . THR H 1 105 ? 26.459 120.146 30.167 1.00 95.95 102 THR H CA 1
ATOM 9821 C C . THR H 1 105 ? 25.399 121.106 29.639 1.00 96.72 102 THR H C 1
ATOM 9822 O O . THR H 1 105 ? 25.373 121.424 28.449 1.00 92.22 102 THR H O 1
ATOM 9826 N N . ALA H 1 106 ? 24.527 121.566 30.530 1.00 85.95 103 ALA H N 1
ATOM 9827 C CA . ALA H 1 106 ? 23.636 122.679 30.227 1.00 80.35 103 ALA H CA 1
ATOM 9828 C C . ALA H 1 106 ? 23.866 123.846 31.181 1.00 77.92 103 ALA H C 1
ATOM 9829 O O . ALA H 1 106 ? 23.942 123.661 32.396 1.00 73.08 103 ALA H O 1
ATOM 9831 N N . PRO H 1 107 ? 23.975 125.047 30.624 1.00 73.50 104 PRO H N 1
ATOM 9832 C CA . PRO H 1 107 ? 24.551 126.184 31.350 1.00 70.51 104 PRO H CA 1
ATOM 9833 C C . PRO H 1 107 ? 23.812 126.455 32.656 1.00 65.61 104 PRO H C 1
ATOM 9834 O O . PRO H 1 107 ? 22.601 126.679 32.644 1.00 63.32 104 PRO H O 1
ATOM 9838 N N . GLY H 1 108 ? 24.539 126.435 33.768 1.00 65.69 105 GLY H N 1
ATOM 9839 C CA . GLY H 1 108 ? 23.993 126.865 35.047 1.00 73.37 105 GLY H CA 1
ATOM 9840 C C . GLY H 1 108 ? 23.221 125.849 35.878 1.00 71.97 105 GLY H C 1
ATOM 9841 O O . GLY H 1 108 ? 22.817 126.142 37.008 1.00 66.75 105 GLY H O 1
ATOM 9842 N N . VAL H 1 109 ? 23.010 124.657 35.330 1.00 64.52 106 VAL H N 1
ATOM 9843 C CA . VAL H 1 109 ? 22.280 123.608 36.039 1.00 52.93 106 VAL H CA 1
ATOM 9844 C C . VAL H 1 109 ? 23.027 123.035 37.250 1.00 58.71 106 VAL H C 1
ATOM 9845 O O . VAL H 1 109 ? 22.396 122.672 38.246 1.00 52.82 106 VAL H O 1
ATOM 9849 N N . PHE H 1 110 ? 24.358 122.936 37.152 1.00 59.44 107 PHE H N 1
ATOM 9850 C CA . PHE H 1 110 ? 25.198 122.616 38.309 1.00 51.66 107 PHE H CA 1
ATOM 9851 C C . PHE H 1 110 ? 25.315 123.848 39.244 1.00 56.66 107 PHE H C 1
ATOM 9852 O O . PHE H 1 110 ? 25.189 123.737 40.475 1.00 52.78 107 PHE H O 1
ATOM 9860 N N . ALA H 1 111 ? 25.538 125.024 38.651 1.00 62.83 108 ALA H N 1
ATOM 9861 C CA . ALA H 1 111 ? 25.680 126.262 39.422 1.00 58.29 108 ALA H CA 1
ATOM 9862 C C . ALA H 1 111 ? 24.516 126.409 40.409 1.00 58.54 108 ALA H C 1
ATOM 9863 O O . ALA H 1 111 ? 24.717 126.552 41.622 1.00 50.99 108 ALA H O 1
ATOM 9865 N N . ALA H 1 112 ? 23.307 126.352 39.848 1.00 57.03 109 ALA H N 1
ATOM 9866 C CA . ALA H 1 112 ? 22.035 126.477 40.553 1.00 51.41 109 ALA H CA 1
ATOM 9867 C C . ALA H 1 112 ? 21.812 125.380 41.584 1.00 50.77 109 ALA H C 1
ATOM 9868 O O . ALA H 1 112 ? 21.164 125.581 42.615 1.00 57.15 109 ALA H O 1
ATOM 9870 N N . ALA H 1 113 ? 22.337 124.204 41.281 1.00 51.26 110 ALA H N 1
ATOM 9871 C CA . ALA H 1 113 ? 22.112 123.046 42.112 1.00 43.26 110 ALA H CA 1
ATOM 9872 C C . ALA H 1 113 ? 23.059 123.044 43.301 1.00 48.98 110 ALA H C 1
ATOM 9873 O O . ALA H 1 113 ? 22.642 122.809 44.437 1.00 45.82 110 ALA H O 1
ATOM 9875 N N . TRP H 1 114 ? 24.332 123.320 43.030 1.00 50.83 111 TRP H N 1
ATOM 9876 C CA . TRP H 1 114 ? 25.379 123.296 44.054 1.00 49.24 111 TRP H CA 1
ATOM 9877 C C . TRP H 1 114 ? 25.086 124.284 45.184 1.00 52.62 111 TRP H C 1
ATOM 9878 O O . TRP H 1 114 ? 25.299 123.985 46.383 1.00 40.43 111 TRP H O 1
ATOM 9889 N N . LYS H 1 115 ? 24.618 125.467 44.779 1.00 51.20 112 LYS H N 1
ATOM 9890 C CA . LYS H 1 115 ? 24.203 126.499 45.712 1.00 53.54 112 LYS H CA 1
ATOM 9891 C C . LYS H 1 115 ? 23.163 125.917 46.656 1.00 61.57 112 LYS H C 1
ATOM 9892 O O . LYS H 1 115 ? 23.169 126.207 47.855 1.00 66.19 112 LYS H O 1
ATOM 9898 N N . ARG H 1 116 ? 22.286 125.076 46.106 1.00 55.58 113 ARG H N 1
ATOM 9899 C CA . ARG H 1 116 ? 21.225 124.440 46.880 1.00 52.14 113 ARG H CA 1
ATOM 9900 C C . ARG H 1 116 ? 21.770 123.401 47.842 1.00 49.97 113 ARG H C 1
ATOM 9901 O O . ARG H 1 116 ? 21.117 123.051 48.819 1.00 50.79 113 ARG H O 1
ATOM 9909 N N . LEU H 1 117 ? 22.974 122.913 47.573 1.00 51.37 114 LEU H N 1
ATOM 9910 C CA . LEU H 1 117 ? 23.576 121.913 48.450 1.00 47.36 114 LEU H CA 1
ATOM 9911 C C . LEU H 1 117 ? 24.388 122.554 49.570 1.00 48.49 114 LEU H C 1
ATOM 9912 O O . LEU H 1 117 ? 25.265 123.395 49.326 1.00 47.95 114 LEU H O 1
ATOM 9917 N N . PRO H 1 118 ? 24.078 122.156 50.806 1.00 36.14 115 PRO H N 1
ATOM 9918 C CA . PRO H 1 118 ? 24.697 122.577 52.058 1.00 50.14 115 PRO H CA 1
ATOM 9919 C C . PRO H 1 118 ? 26.127 122.057 52.162 1.00 60.79 115 PRO H C 1
ATOM 9920 O O . PRO H 1 118 ? 26.472 121.062 51.509 1.00 53.93 115 PRO H O 1
ATOM 9924 N N . VAL H 1 119 ? 26.942 122.722 52.979 1.00 55.42 116 VAL H N 1
ATOM 9925 C CA . VAL H 1 119 ? 28.253 122.209 53.361 1.00 50.08 116 VAL H CA 1
ATOM 9926 C C . VAL H 1 119 ? 28.065 120.833 54.049 1.00 55.06 116 VAL H C 1
ATOM 9927 O O . VAL H 1 119 ? 27.094 120.622 54.800 1.00 49.98 116 VAL H O 1
ATOM 9931 N N . GLY H 1 120 ? 28.957 119.888 53.745 1.00 49.69 117 GLY H N 1
ATOM 9932 C CA . GLY H 1 120 ? 28.889 118.539 54.291 1.00 54.47 117 GLY H CA 1
ATOM 9933 C C . GLY H 1 120 ? 27.955 117.593 53.549 1.00 55.90 117 GLY H C 1
ATOM 9934 O O . GLY H 1 120 ? 27.983 116.371 53.773 1.00 52.99 117 GLY H O 1
ATOM 9935 N N . GLY H 1 121 ? 27.120 118.160 52.675 1.00 52.05 118 GLY H N 1
ATOM 9936 C CA . GLY H 1 121 ? 26.231 117.385 51.818 1.00 50.49 118 GLY H CA 1
ATOM 9937 C C . GLY H 1 121 ? 26.968 116.629 50.718 1.00 47.98 118 GLY H C 1
ATOM 9938 O O . GLY H 1 121 ? 28.198 116.679 50.632 1.00 35.97 118 GLY H O 1
ATOM 9939 N N . ARG H 1 122 ? 26.229 115.936 49.855 1.00 45.06 119 ARG H N 1
ATOM 9940 C CA . ARG H 1 122 ? 26.873 115.004 48.932 1.00 40.87 119 ARG H CA 1
ATOM 9941 C C . ARG H 1 122 ? 26.338 115.023 47.500 1.00 37.95 119 ARG H C 1
ATOM 9942 O O . ARG H 1 122 ? 25.138 114.965 47.268 1.00 41.96 119 ARG H O 1
ATOM 9950 N N . LEU H 1 123 ? 27.254 115.152 46.545 1.00 43.29 120 LEU H N 1
ATOM 9951 C CA . LEU H 1 123 ? 26.911 115.091 45.130 1.00 38.32 120 LEU H CA 1
ATOM 9952 C C . LEU H 1 123 ? 27.728 114.003 44.415 1.00 34.63 120 LEU H C 1
ATOM 9953 O O . LEU H 1 123 ? 28.949 113.828 44.650 1.00 32.26 120 LEU H O 1
ATOM 9958 N N . VAL H 1 124 ? 27.046 113.268 43.551 1.00 26.18 121 VAL H N 1
ATOM 9959 C CA . VAL H 1 124 ? 27.717 112.299 42.703 1.00 20.90 121 VAL H CA 1
ATOM 9960 C C . VAL H 1 124 ? 27.238 112.533 41.280 1.00 30.91 121 VAL H C 1
ATOM 9961 O O . VAL H 1 124 ? 26.037 112.647 41.025 1.00 32.01 121 VAL H O 1
ATOM 9965 N N . ALA H 1 125 ? 28.178 112.672 40.352 1.00 32.25 122 ALA H N 1
ATOM 9966 C CA . ALA H 1 125 ? 27.787 112.893 38.969 1.00 36.06 122 ALA H CA 1
ATOM 9967 C C . ALA H 1 125 ? 28.348 111.792 38.112 1.00 25.99 122 ALA H C 1
ATOM 9968 O O . ALA H 1 125 ? 29.213 111.056 38.530 1.00 33.09 122 ALA H O 1
ATOM 9970 N N . ASN H 1 126 ? 27.806 111.706 36.913 1.00 32.38 123 ASN H N 1
ATOM 9971 C CA . ASN H 1 126 ? 28.138 110.725 35.916 1.00 36.11 123 ASN H CA 1
ATOM 9972 C C . ASN H 1 126 ? 28.629 111.423 34.671 1.00 40.94 123 ASN H C 1
ATOM 9973 O O . ASN H 1 126 ? 28.371 112.604 34.462 1.00 41.34 123 ASN H O 1
ATOM 9978 N N . ALA H 1 127 ? 29.293 110.664 33.818 1.00 39.69 124 ALA H N 1
ATOM 9979 C CA . ALA H 1 127 ? 29.544 111.094 32.455 1.00 43.23 124 ALA H CA 1
ATOM 9980 C C . ALA H 1 127 ? 29.810 109.870 31.557 1.00 45.20 124 ALA H C 1
ATOM 9981 O O . ALA H 1 127 ? 30.358 108.859 31.997 1.00 36.35 124 ALA H O 1
ATOM 9983 N N . VAL H 1 128 ? 29.388 109.967 30.305 1.00 38.68 125 VAL H N 1
ATOM 9984 C CA . VAL H 1 128 ? 29.685 108.946 29.326 1.00 41.91 125 VAL H CA 1
ATOM 9985 C C . VAL H 1 128 ? 30.250 109.629 28.086 1.00 42.63 125 VAL H C 1
ATOM 9986 O O . VAL H 1 128 ? 30.836 108.993 27.223 1.00 46.66 125 VAL H O 1
ATOM 9990 N N . THR H 1 129 ? 30.067 110.941 28.009 1.00 44.94 126 THR H N 1
ATOM 9991 C CA . THR H 1 129 ? 30.599 111.710 26.890 1.00 45.63 126 THR H CA 1
ATOM 9992 C C . THR H 1 129 ? 31.863 112.470 27.289 1.00 39.29 126 THR H C 1
ATOM 9993 O O . THR H 1 129 ? 32.118 112.704 28.476 1.00 28.27 126 THR H O 1
ATOM 9997 N N . VAL H 1 130 ? 32.644 112.863 26.285 1.00 36.11 127 VAL H N 1
ATOM 9998 C CA . VAL H 1 130 ? 33.894 113.584 26.517 1.00 41.00 127 VAL H CA 1
ATOM 9999 C C . VAL H 1 130 ? 33.635 114.944 27.147 1.00 33.01 127 VAL H C 1
ATOM 10000 O O . VAL H 1 130 ? 34.504 115.504 27.813 1.00 42.00 127 VAL H O 1
ATOM 10004 N N . GLU H 1 131 ? 32.429 115.459 26.937 1.00 25.25 128 GLU H N 1
ATOM 10005 C CA . GLU H 1 131 ? 32.056 116.799 27.372 1.00 30.01 128 GLU H CA 1
ATOM 10006 C C . GLU H 1 131 ? 31.766 116.847 28.863 1.00 30.32 128 GLU H C 1
ATOM 10007 O O . GLU H 1 131 ? 32.282 117.699 29.590 1.00 36.98 128 GLU H O 1
ATOM 10013 N N . SER H 1 132 ? 30.893 115.946 29.288 1.00 35.18 129 SER H N 1
ATOM 10014 C CA . SER H 1 132 ? 30.623 115.689 30.691 1.00 35.85 129 SER H CA 1
ATOM 10015 C C . SER H 1 132 ? 31.928 115.299 31.379 1.00 32.43 129 SER H C 1
ATOM 10016 O O . SER H 1 132 ? 32.218 115.735 32.495 1.00 32.52 129 SER H O 1
ATOM 10019 N N . GLU H 1 133 ? 32.679 114.443 30.691 1.00 29.41 130 GLU H N 1
ATOM 10020 C CA . GLU H 1 133 ? 33.999 113.987 31.097 1.00 38.80 130 GLU H CA 1
ATOM 10021 C C . GLU H 1 133 ? 34.980 115.148 31.369 1.00 38.27 130 GLU H C 1
ATOM 10022 O O . GLU H 1 133 ? 35.445 115.297 32.491 1.00 36.50 130 GLU H O 1
ATOM 10028 N N . GLN H 1 134 ? 35.306 115.958 30.358 1.00 35.37 131 GLN H N 1
ATOM 10029 C CA . GLN H 1 134 ? 36.128 117.152 30.586 1.00 40.67 131 GLN H CA 1
ATOM 10030 C C . GLN H 1 134 ? 35.518 118.014 31.707 1.00 43.58 131 GLN H C 1
ATOM 10031 O O . GLN H 1 134 ? 36.239 118.623 32.507 1.00 31.52 131 GLN H O 1
ATOM 10045 N N . LEU H 1 136 ? 33.388 116.993 34.523 1.00 23.79 133 LEU H N 1
ATOM 10046 C CA . LEU H 1 136 ? 33.642 116.487 35.864 1.00 34.16 133 LEU H CA 1
ATOM 10047 C C . LEU H 1 136 ? 35.052 116.818 36.346 1.00 32.62 133 LEU H C 1
ATOM 10048 O O . LEU H 1 136 ? 35.246 117.116 37.525 1.00 30.15 133 LEU H O 1
ATOM 10053 N N . TRP H 1 137 ? 36.037 116.725 35.446 1.00 28.85 134 TRP H N 1
ATOM 10054 C CA . TRP H 1 137 ? 37.423 117.068 35.781 1.00 32.79 134 TRP H CA 1
ATOM 10055 C C . TRP H 1 137 ? 37.518 118.549 36.063 1.00 38.98 134 TRP H C 1
ATOM 10056 O O . TRP H 1 137 ? 38.195 118.981 36.999 1.00 35.80 134 TRP H O 1
ATOM 10067 N N . ALA H 1 138 ? 36.850 119.327 35.221 1.00 39.68 135 ALA H N 1
ATOM 10068 C CA . ALA H 1 138 ? 36.712 120.741 35.467 1.00 33.45 135 ALA H CA 1
ATOM 10069 C C . ALA H 1 138 ? 36.244 120.905 36.899 1.00 43.26 135 ALA H C 1
ATOM 10070 O O . ALA H 1 138 ? 36.960 121.461 37.736 1.00 46.74 135 ALA H O 1
ATOM 10072 N N . LEU H 1 139 ? 35.047 120.395 37.179 1.00 41.75 136 LEU H N 1
ATOM 10073 C CA . LEU H 1 139 ? 34.456 120.479 38.516 1.00 39.57 136 LEU H CA 1
ATOM 10074 C C . LEU H 1 139 ? 35.325 119.888 39.637 1.00 43.62 136 LEU H C 1
ATOM 10075 O O . LEU H 1 139 ? 35.577 120.562 40.636 1.00 36.23 136 LEU H O 1
ATOM 10080 N N . ARG H 1 140 ? 35.743 118.628 39.481 1.00 44.87 137 ARG H N 1
ATOM 10081 C CA . ARG H 1 140 ? 36.453 117.909 40.531 1.00 35.46 137 ARG H CA 1
ATOM 10082 C C . ARG H 1 140 ? 37.733 118.630 40.849 1.00 46.00 137 ARG H C 1
ATOM 10083 O O . ARG H 1 140 ? 38.107 118.785 42.006 1.00 52.51 137 ARG H O 1
ATOM 10091 N N . LYS H 1 141 ? 38.406 119.093 39.813 1.00 49.49 138 LYS H N 1
ATOM 10092 C CA . LYS H 1 141 ? 39.633 119.837 40.015 1.00 50.82 138 LYS H CA 1
ATOM 10093 C C . LYS H 1 141 ? 39.361 121.233 40.642 1.00 48.60 138 LYS H C 1
ATOM 10094 O O . LYS H 1 141 ? 40.295 121.933 41.023 1.00 59.64 138 LYS H O 1
ATOM 10100 N N . GLN H 1 142 ? 38.095 121.630 40.790 1.00 45.84 139 GLN H N 1
ATOM 10101 C CA . GLN H 1 142 ? 37.767 122.921 41.441 1.00 46.56 139 GLN H CA 1
ATOM 10102 C C . GLN H 1 142 ? 37.199 122.789 42.856 1.00 49.12 139 GLN H C 1
ATOM 10103 O O . GLN H 1 142 ? 37.640 123.482 43.786 1.00 49.35 139 GLN H O 1
ATOM 10109 N N . PHE H 1 143 ? 36.214 121.905 43.003 1.00 51.91 140 PHE H N 1
ATOM 10110 C CA . PHE H 1 143 ? 35.507 121.693 44.269 1.00 47.23 140 PHE H CA 1
ATOM 10111 C C . PHE H 1 143 ? 36.019 120.512 45.108 1.00 42.85 140 PHE H C 1
ATOM 10112 O O . PHE H 1 143 ? 35.555 120.286 46.235 1.00 43.16 140 PHE H O 1
ATOM 10120 N N . GLY H 1 144 ? 36.982 119.770 44.573 1.00 36.40 141 GLY H N 1
ATOM 10121 C CA . GLY H 1 144 ? 37.558 118.676 45.330 1.00 33.53 141 GLY H CA 1
ATOM 10122 C C . GLY H 1 144 ? 36.893 117.343 45.052 1.00 38.03 141 GLY H C 1
ATOM 10123 O O . GLY H 1 144 ? 36.266 117.134 44.009 1.00 44.03 141 GLY H O 1
ATOM 10124 N N . GLY H 1 145 ? 37.028 116.418 45.985 1.00 32.83 142 GLY H N 1
ATOM 10125 C CA . GLY H 1 145 ? 36.509 115.093 45.747 1.00 32.99 142 GLY H CA 1
ATOM 10126 C C . GLY H 1 145 ? 37.423 114.291 44.839 1.00 38.95 142 GLY H C 1
ATOM 10127 O O . GLY H 1 145 ? 38.633 114.526 44.786 1.00 40.41 142 GLY H O 1
ATOM 10128 N N . THR H 1 146 ? 36.827 113.368 44.087 1.00 42.58 143 THR H N 1
ATOM 10129 C CA . THR H 1 146 ? 37.573 112.273 43.489 1.00 29.67 143 THR H CA 1
ATOM 10130 C C . THR H 1 146 ? 36.883 111.603 42.299 1.00 29.39 143 THR H C 1
ATOM 10131 O O . THR H 1 146 ? 35.667 111.377 42.304 1.00 36.05 143 THR H O 1
ATOM 10135 N N . ILE H 1 147 ? 37.656 111.259 41.277 1.00 27.12 144 ILE H N 1
ATOM 10136 C CA . ILE H 1 147 ? 37.071 110.644 40.079 1.00 32.28 144 ILE H CA 1
ATOM 10137 C C . ILE H 1 147 ? 37.331 109.118 39.962 1.00 37.84 144 ILE H C 1
ATOM 10138 O O . ILE H 1 147 ? 38.416 108.621 40.299 1.00 32.84 144 ILE H O 1
ATOM 10143 N N . SER H 1 148 ? 36.289 108.392 39.549 1.00 37.88 145 SER H N 1
ATOM 10144 C CA . SER H 1 148 ? 36.348 106.963 39.221 1.00 39.28 145 SER H CA 1
ATOM 10145 C C . SER H 1 148 ? 35.717 106.733 37.851 1.00 41.11 145 SER H C 1
ATOM 10146 O O . SER H 1 148 ? 34.864 107.502 37.424 1.00 45.50 145 SER H O 1
ATOM 10149 N N . SER H 1 149 ? 36.125 105.667 37.171 1.00 45.08 146 SER H N 1
ATOM 10150 C CA . SER H 1 149 ? 35.523 105.293 35.891 1.00 45.03 146 SER H CA 1
ATOM 10151 C C . SER H 1 149 ? 35.317 103.785 35.819 1.00 41.01 146 SER H C 1
ATOM 10152 O O . SER H 1 149 ? 36.114 103.026 36.370 1.00 39.26 146 SER H O 1
ATOM 10155 N N . PHE H 1 150 ? 34.257 103.363 35.127 1.00 39.47 147 PHE H N 1
ATOM 10156 C CA . PHE H 1 150 ? 33.879 101.949 35.055 1.00 35.52 147 PHE H CA 1
ATOM 10157 C C . PHE H 1 150 ? 33.709 101.459 33.611 1.00 38.03 147 PHE H C 1
ATOM 10158 O O . PHE H 1 150 ? 32.827 101.929 32.893 1.00 44.38 147 PHE H O 1
ATOM 10166 N N . ALA H 1 151 ? 34.550 100.515 33.191 1.00 32.98 148 ALA H N 1
ATOM 10167 C CA . ALA H 1 151 ? 34.313 99.755 31.970 1.00 26.90 148 ALA H CA 1
ATOM 10168 C C . ALA H 1 151 ? 33.822 98.345 32.364 1.00 34.66 148 ALA H C 1
ATOM 10169 O O . ALA H 1 151 ? 34.569 97.520 32.906 1.00 38.54 148 ALA H O 1
ATOM 10171 N N . ILE H 1 152 ? 32.543 98.108 32.114 1.00 33.96 149 ILE H N 1
ATOM 10172 C CA . ILE H 1 152 ? 31.876 96.843 32.358 1.00 35.74 149 ILE H CA 1
ATOM 10173 C C . ILE H 1 152 ? 31.648 96.195 30.988 1.00 41.71 149 ILE H C 1
ATOM 10174 O O . ILE H 1 152 ? 31.578 96.913 29.988 1.00 49.42 149 ILE H O 1
ATOM 10179 N N . SER H 1 153 ? 31.574 94.863 30.909 1.00 34.56 150 SER H N 1
ATOM 10180 C CA . SER H 1 153 ? 30.962 94.251 29.725 1.00 30.81 150 SER H CA 1
ATOM 10181 C C . SER H 1 153 ? 30.059 93.075 30.037 1.00 29.70 150 SER H C 1
ATOM 10182 O O . SER H 1 153 ? 29.953 92.642 31.178 1.00 30.73 150 SER H O 1
ATOM 10185 N N . HIS H 1 154 ? 29.379 92.587 29.008 1.00 38.13 151 HIS H N 1
ATOM 10186 C CA . HIS H 1 154 ? 28.567 91.395 29.128 1.00 33.15 151 HIS H CA 1
ATOM 10187 C C . HIS H 1 154 ? 28.563 90.609 27.836 1.00 34.51 151 HIS H C 1
ATOM 10188 O O . HIS H 1 154 ? 28.884 91.125 26.765 1.00 34.81 151 HIS H O 1
ATOM 10195 N N . GLU H 1 155 ? 28.192 89.345 27.971 1.00 34.65 152 GLU H N 1
ATOM 10196 C CA . GLU H 1 155 ? 28.182 88.372 26.884 1.00 39.97 152 GLU H CA 1
ATOM 10197 C C . GLU H 1 155 ? 27.310 88.785 25.702 1.00 39.16 152 GLU H C 1
ATOM 10198 O O . GLU H 1 155 ? 26.327 89.501 25.872 1.00 38.47 152 GLU H O 1
ATOM 10204 N N . HIS H 1 156 ? 27.684 88.335 24.507 1.00 46.84 153 HIS H N 1
ATOM 10205 C CA . HIS H 1 156 ? 26.852 88.506 23.327 1.00 51.49 153 HIS H CA 1
ATOM 10206 C C . HIS H 1 156 ? 27.370 87.696 22.143 1.00 47.58 153 HIS H C 1
ATOM 10207 O O . HIS H 1 156 ? 28.443 87.985 21.615 1.00 54.74 153 HIS H O 1
ATOM 10214 N N . GLY H 1 159 ? 26.128 84.501 16.695 1.00 56.03 156 GLY H N 1
ATOM 10215 C CA . GLY H 1 159 ? 26.480 83.227 16.099 1.00 65.61 156 GLY H CA 1
ATOM 10216 C C . GLY H 1 159 ? 26.466 82.115 17.126 1.00 80.85 156 GLY H C 1
ATOM 10217 O O . GLY H 1 159 ? 25.729 82.183 18.112 1.00 89.64 156 GLY H O 1
ATOM 10218 N N . SER H 1 160 ? 27.270 81.080 16.887 1.00 88.13 157 SER H N 1
ATOM 10219 C CA . SER H 1 160 ? 27.489 80.011 17.870 1.00 85.53 157 SER H CA 1
ATOM 10220 C C . SER H 1 160 ? 28.721 80.355 18.696 1.00 77.46 157 SER H C 1
ATOM 10221 O O . SER H 1 160 ? 29.312 79.502 19.364 1.00 67.75 157 SER H O 1
ATOM 10224 N N . PHE H 1 161 ? 29.115 81.618 18.617 1.00 76.65 158 PHE H N 1
ATOM 10225 C CA . PHE H 1 161 ? 30.211 82.110 19.413 1.00 59.24 158 PHE H CA 1
ATOM 10226 C C . PHE H 1 161 ? 29.695 83.242 20.202 1.00 44.75 158 PHE H C 1
ATOM 10227 O O . PHE H 1 161 ? 28.772 83.943 19.778 1.00 34.47 158 PHE H O 1
ATOM 10235 N N . ILE H 1 162 ? 30.280 83.451 21.377 1.00 43.55 159 ILE H N 1
ATOM 10236 C CA . ILE H 1 162 ? 30.013 84.648 22.164 1.00 43.14 159 ILE H CA 1
ATOM 10237 C C . ILE H 1 162 ? 31.187 85.620 22.104 1.00 41.63 159 ILE H C 1
ATOM 10238 O O . ILE H 1 162 ? 32.328 85.217 21.878 1.00 37.21 159 ILE H O 1
ATOM 10243 N N . THR H 1 163 ? 30.899 86.901 22.308 1.00 47.09 160 THR H N 1
ATOM 10244 C CA . THR H 1 163 ? 31.937 87.883 22.599 1.00 46.84 160 THR H CA 1
ATOM 10245 C C . THR H 1 163 ? 31.543 88.770 23.776 1.00 36.47 160 THR H C 1
ATOM 10246 O O . THR H 1 163 ? 30.363 89.054 23.983 1.00 46.92 160 THR H O 1
ATOM 10258 N N . LYS H 1 165 ? 30.919 91.916 24.709 1.00 34.85 162 LYS H N 1
ATOM 10259 C CA . LYS H 1 165 ? 30.588 93.287 24.338 1.00 45.28 162 LYS H CA 1
ATOM 10260 C C . LYS H 1 165 ? 30.899 94.256 25.474 1.00 50.86 162 LYS H C 1
ATOM 10261 O O . LYS H 1 165 ? 30.551 94.008 26.628 1.00 53.32 162 LYS H O 1
ATOM 10267 N N . PRO H 1 166 ? 31.557 95.361 25.138 1.00 56.19 163 PRO H N 1
ATOM 10268 C CA . PRO H 1 166 ? 31.771 96.455 26.098 1.00 42.58 163 PRO H CA 1
ATOM 10269 C C . PRO H 1 166 ? 30.715 97.538 25.972 1.00 38.97 163 PRO H C 1
ATOM 10270 O O . PRO H 1 166 ? 30.384 97.919 24.855 1.00 41.78 163 PRO H O 1
ATOM 10274 N N . ALA H 1 167 ? 30.203 98.032 27.096 1.00 35.76 164 ALA H N 1
ATOM 10275 C CA . ALA H 1 167 ? 29.336 99.191 27.069 1.00 38.68 164 ALA H CA 1
ATOM 10276 C C . ALA H 1 167 ? 30.231 100.416 27.126 1.00 43.91 164 ALA H C 1
ATOM 10277 O O . ALA H 1 167 ? 31.458 100.291 27.193 1.00 42.09 164 ALA H O 1
ATOM 10279 N N . LEU H 1 168 ? 29.639 101.603 27.092 1.00 42.52 165 LEU H N 1
ATOM 10280 C CA . LEU H 1 168 ? 30.465 102.801 27.157 1.00 45.79 165 LEU H CA 1
ATOM 10281 C C . LEU H 1 168 ? 31.135 102.912 28.514 1.00 42.55 165 LEU H C 1
ATOM 10282 O O . LEU H 1 168 ? 30.536 102.548 29.526 1.00 39.40 165 LEU H O 1
ATOM 10287 N N . PRO H 1 169 ? 32.381 103.432 28.551 1.00 49.51 166 PRO H N 1
ATOM 10288 C CA . PRO H 1 169 ? 32.972 103.608 29.879 1.00 44.38 166 PRO H CA 1
ATOM 10289 C C . PRO H 1 169 ? 32.269 104.765 30.600 1.00 41.73 166 PRO H C 1
ATOM 10290 O O . PRO H 1 169 ? 32.062 105.834 30.033 1.00 43.72 166 PRO H O 1
ATOM 10294 N N . VAL H 1 170 ? 31.889 104.526 31.848 1.00 46.43 167 VAL H N 1
ATOM 10295 C CA . VAL H 1 170 ? 31.170 105.500 32.659 1.00 42.04 167 VAL H CA 1
ATOM 10296 C C . VAL H 1 170 ? 32.108 106.168 33.664 1.00 43.79 167 VAL H C 1
ATOM 10297 O O . VAL H 1 170 ? 32.903 105.500 34.347 1.00 40.09 167 VAL H O 1
ATOM 10301 N N . HIS H 1 171 ? 32.043 107.492 33.727 1.00 35.41 168 HIS H N 1
ATOM 10302 C CA . HIS H 1 171 ? 32.968 108.226 34.576 1.00 38.84 168 HIS H CA 1
ATOM 10303 C C . HIS H 1 171 ? 32.143 108.777 35.711 1.00 33.40 168 HIS H C 1
ATOM 10304 O O . HIS H 1 171 ? 31.006 109.193 35.519 1.00 32.39 168 HIS H O 1
ATOM 10311 N N . GLN H 1 172 ? 32.694 108.729 36.909 1.00 26.33 169 GLN H N 1
ATOM 10312 C CA . GLN H 1 172 ? 31.934 109.109 38.085 1.00 31.75 169 GLN H CA 1
ATOM 10313 C C . GLN H 1 172 ? 32.752 109.962 39.038 1.00 24.73 169 GLN H C 1
ATOM 10314 O O . GLN H 1 172 ? 33.896 109.632 39.359 1.00 27.42 169 GLN H O 1
ATOM 10320 N N . TRP H 1 173 ? 32.138 111.053 39.478 1.00 29.20 170 TRP H N 1
ATOM 10321 C CA . TRP H 1 173 ? 32.739 112.047 40.370 1.00 34.54 170 TRP H CA 1
ATOM 10322 C C . TRP H 1 173 ? 32.040 112.034 41.717 1.00 28.25 170 TRP H C 1
ATOM 10323 O O . TRP H 1 173 ? 30.838 112.294 41.819 1.00 27.24 170 TRP H O 1
ATOM 10334 N N . THR H 1 174 ? 32.810 111.762 42.755 1.00 27.52 171 THR H N 1
ATOM 10335 C CA . THR H 1 174 ? 32.285 111.617 44.103 1.00 33.19 171 THR H CA 1
ATOM 10336 C C . THR H 1 174 ? 32.777 112.775 44.977 1.00 34.77 171 THR H C 1
ATOM 10337 O O . THR H 1 174 ? 33.977 112.935 45.125 1.00 29.70 171 THR H O 1
ATOM 10341 N N . VAL H 1 175 ? 31.875 113.596 45.531 1.00 33.97 172 VAL H N 1
ATOM 10342 C CA . VAL H 1 175 ? 32.300 114.730 46.385 1.00 35.97 172 VAL H CA 1
ATOM 10343 C C . VAL H 1 175 ? 31.491 114.914 47.688 1.00 38.50 172 VAL H C 1
ATOM 10344 O O . VAL H 1 175 ? 30.282 114.652 47.731 1.00 30.47 172 VAL H O 1
ATOM 10348 N N . VAL H 1 176 ? 32.195 115.347 48.741 1.00 42.75 173 VAL H N 1
ATOM 10349 C CA . VAL H 1 176 ? 31.602 115.843 49.997 1.00 36.43 173 VAL H CA 1
ATOM 10350 C C . VAL H 1 176 ? 31.812 117.360 49.998 1.00 36.08 173 VAL H C 1
ATOM 10351 O O . VAL H 1 176 ? 32.936 117.817 50.148 1.00 39.47 173 VAL H O 1
ATOM 10355 N N . LYS H 1 177 ? 30.739 118.123 49.762 1.00 43.36 174 LYS H N 1
ATOM 10356 C CA . LYS H 1 177 ? 30.775 119.595 49.699 1.00 52.01 174 LYS H CA 1
ATOM 10357 C C . LYS H 1 177 ? 31.014 120.248 51.058 1.00 57.02 174 LYS H C 1
ATOM 10358 O O . LYS H 1 177 ? 30.070 120.517 51.797 1.00 49.84 174 LYS H O 1
ATOM 10364 N N . ALA H 1 178 ? 32.280 120.513 51.369 1.00 66.54 175 ALA H N 1
ATOM 10365 C CA . ALA H 1 178 ? 32.663 121.135 52.633 1.00 80.58 175 ALA H CA 1
ATOM 10366 C C . ALA H 1 178 ? 33.719 122.213 52.406 1.00 86.47 175 ALA H C 1
ATOM 10367 O O . ALA H 1 178 ? 34.499 122.137 51.455 1.00 68.34 175 ALA H O 1
#

Sequence (1337 aa):
GQLTKQHVRRALAISALAPKPHETLWDIGGGSGSIAIEWLRSTPQTTAVCFEISEERRERILSNAINLGVSDRIAVQQGAPRAFDDVPDNPDVIFIGGLTAPGVFAAAWKRLLPVGGRLVANAVTVESEQLWALRKQFGGTISSFAISHEHTVGSFITKPALPVHQWTVVKGQLTKQHVRALAISALAPKPHETLWDIGGGSGSIAIEWLRSTPQTTAVCFEISEERRERILSNAINLGVSDRIAVQQGAPRAFDDVPDNPDVIFIGLTAPGVFAAAWKRLPVGGRLVANAVTVESEQLWALRKQFGGTISSFAISHEHTVGSFITKPALPVHQWTVVKAGQLTKQHVRALAISALAPKPHETLWDIGSIAIEWLRSTPQTTAVCFEISEERRERILSNAINLGVSDRIAVQQGAPRAFDDVPDNPDVIFIGGGLTAPGVFAAAWKRLPVGGRLVANAVTVESEQLWALRKQFGGTISSFAISHEHTVGSFITKPALPVHQWTVVKAGQLTKQHVRALAISALAPKPHETLWDISGSIAIEWLRSQTTAVCFEISEERRERILSNAINLGVSDRIAVQQGAPRAFDDVPDNPDVIFIGGGLTAPGVFAAAWKRLPVGGRLVANAVTVESEQLWALRKQFGGTISSFAISHEHTGSFITKPALPVHQWTVVKAGQLTKQHVRALAISALAPKPHETLWDIGGSIAIEWLRSTPQTTAVCFEISEERRERILSNAINLGVSDRIAVQQGAPRAFDDVPDNPDVIFIGGGLTAPGVFAAAWKRLPVGGRLVANAVTVESEQLWALRKQFGGTISSFAISHEHTVGSFITKPALPVHQWTVVKAGQLTKQHVRALAISALAPKPHETLWDIGGSIAIEWLRSTPQTTAVCFEISEERRERILSNAINLGVSDRIAVQQGAPRAFDDVPDDNPDVIFILTAPGVFAAAWKRLPVGGRLVANAVTVESEQLWALRKQFGGTISSFAISHEHTVGSFITKPALPVHQWTVVKAGQLTKQHVRALAISALAPKETLWDIGGGSGSIAIEWLRSTPQTTAVCFEISEERRERILSNAINLGVSDRIAVQQGAPRAFDDVPDNPDVIFIGGGLTAPGVFAAAWKRLPVGGRLVANAVTVESEQLWALRKQFGGTISSFAISHEHTVGSFITKPALPVHQWTVVKAGQLTKQHVRALAISALAPKETLWDIGGGSIAIEWLRSTPQTTAVCFEISEERRRERILSNAINLGVSDRIAVQQGAPRAFDDVPDNPDVIFIGGGLTAPGVFAAAWKRLPVGGRLVANAVTVESEQLWALRKQFGGTISSFAISHEHGSFITKPALPVHQWTVVKA

B-factor: mean 44.67,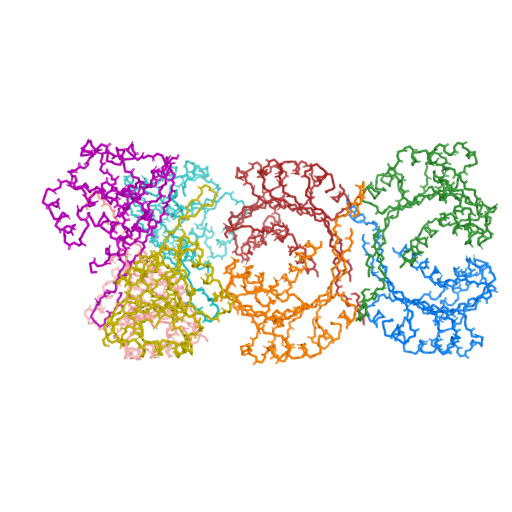 std 14.54, range [14.07, 134.66]

Nearest PDB structures (foldseek):
  3hm2-assembly2_E  TM=1.006E+00  e=2.901E-38  Corynebacterium diphtheriae
  3hm2-assembly2_F  TM=9.871E-01  e=2.587E-33  Corynebacterium diphtheriae
  3hm2-assembly1_C  TM=9.761E-01  e=1.061E-31  Corynebacterium diphtheriae
  3hm2-assembly1_D  TM=9.732E-01  e=2.295E-30  Corynebacterium diphtheriae
  3hm2-assembly2_H  TM=9.601E-01  e=7.748E-30  Corynebacterium diphtheriae

CATH classification: 3.40.50.150

InterPro domains:
  IPR000878 Tetrapyrrole methylase [PF00590] (16-199)
  IPR006365 Cobalamin (vitamin B12) biosynthesis CobL/Precorrin-6Y C(5,15)-methyltransferase [PIRSF036428] (15-409)
  IPR012818 Precorrin-6Y methyltransferase [TIGR02467] (18-211)
  IPR012818 Precorrin-6Y methyltransferase [cd11644] (19-217)
  IPR014008 Cobalamin biosynthesis, precorrin-6Y methyltransferase, CbiT subunit [TIGR02469] (239-361)
  IPR014777 Tetrapyrrole methylase, subdomain 1 [G3DSA:3.40.1010.10] (13-116)
  IPR029063 S-adenosyl-L-methionine-dependent methyltransferase superfamily [G3DSA:3.40.50.150] (234-410)
  IPR029063 S-adenosyl-L-methionine-dependent methyltransferase superfamily [SSF53335] (234-376)
  IPR035996 Tetrapyrrole methylase superfamily [SSF53790] (16-214)
  IPR050714 Cobalamin biosynthesis methyltransferase [PTHR43182] (15-409)

Solvent-accessible surface area: 60331 Å² total

Foldseek 3Di:
DCVVVVVVLVVVLVQQDDDAPAEEEEADDPWQSNQLVSQLPDPHYAYETAAADPVSLVVSLVVCVVSVNNPRYDHHYHPPVRVVVVPAQHQEYEEAVLDDPPRPVSNPVRYDAFGKYKYKDQDVVSVVLVVVCVPQPFDKDKDWDDDWDCPDPDTDGTDGMMMMTMDTD/DVVCVVVVLVVVVVQQPQDAQFEEEEADDLWQSNQLVSLVVDPHYAYETEAADPVSLVVNLVVSVVSVNNVHYDYFYHPDVRVVVDDAQGQEYEECDPPPPRCVSNVVRHDAFGKYKYKDQDPVRVVLVVCCVPFPWDKDKDWDDDWDDDPPDTDGTDRMMMMTIDTGD/DCVVVVVVLVVQLVLQVDDQCFEEEELQPNQLVSQQPHHNYAYEYEAQDPVVLCVSLVVNPVRPNSVRYHYHYHPDVRVVVPPDAGQEYEYAFPPLPPPGVVSNLVSYDAQRKYKYKAQDPSRVCLVVVCVVFNFDKDKDWDFDWDDDPPDIDGTDGMMIMGMGGGD/DCVVVVVVLVVLVVLLPDDAQAEEEELLQRNQLVNQPVVYAYEYEAQDPVSLVVNLVVCVVVPVNVRYHYHYHPDVCVVVPVDAHQEYEYPDQPVPPPRPVSNVVSYDAQRKYKYKDQDPVSVVLVVCCVVFNFDKDKDFDDDWDAPPHTDGTDGMIIMTMGGGD/DPCVVVVVLVVVLVLQVADALFEEEEACAVNQLVSCVVDPNYAYEYEEQDVVVVVVSCVVCVVPPNNVRYHYFHHPDVRVVVPPAAGQEYEYEPCLPVVPGVVRNLVSHDQQGKYKYKDQDPVSVCLVVVCVVWNFDKDKDWDFDWDDPDVDIDGIDTIMMMTIGRGD/DVVVVVVVLVVVLVLFVADALFEEEEAVAVNQVSNPVVDPRYAYEYEEADPVVLVVRCVVCVVVPNNVRYHYFHHPPPRVVVCPDAGQEYEYCQDDVGPVRNVVSHDQQGKYKYKDQDPSRVCLVVVCVVWNFDKDKDWDADWDDPDVDTDGIDGIMMMGIDRGD/DVVVVVVVLCVVLVLVVDPWEEEEADDPWQSNQLVNLVVDDPYAYEYEAADPVSLVVSQCVNVVVVRNVRYHDFYHPDVRVVVPPAQILYYEHEEPPPDPCRCVNNVVSHDAQGKYKYKYLDPRSVVLVVVCVPFPFDKDKAKDDDWDDDDVDIDGIDGIMMMTIDGGD/DVVVVVVLLVVQCVLQVDPWEEEEAPPLVNVLSVLVVDDLYAYEYEEADDVVLVVSQVVNVVSVRNVRYHYFYHPDVRVVVPPAATLEYEAEEPPPDPCRCVSNVVSHDQQGWYKYKYLDVRSVVLCVVCVPQPFDKDKDWDDDWDVVDIDDIDGIMMMTIDGRD

Radius of gyration: 40.47 Å; Cα contacts (8 Å, |Δi|>4): 2812; chains: 8; bounding box: 108×60×116 Å

Organism: Corynebacterium diphtheriae (strain ATCC 700971 / NCTC 13129 / Biotype gravis) (NCBI:txid257309)